Protein AF-A0AAE0ZX90-F1 (afdb_monomer)

Solvent-accessible surface area (backbone atoms only — not comparable to full-atom values): 63502 Å² total; per-residue (Å²): 108,74,68,60,53,53,51,50,49,52,57,52,49,65,65,50,75,80,57,61,55,58,60,55,49,58,48,50,49,52,50,52,39,50,50,56,28,68,69,69,46,59,96,35,77,90,47,51,46,50,65,73,84,66,52,80,73,51,55,56,58,53,39,52,50,40,45,51,53,41,56,56,55,71,70,53,62,67,86,80,40,53,75,69,50,47,50,55,48,53,53,52,49,51,33,35,50,44,28,46,60,12,55,85,47,50,81,36,45,46,24,43,77,56,36,60,88,39,47,71,65,68,48,58,61,58,65,53,73,74,51,69,65,78,46,72,67,36,52,55,19,49,39,37,28,36,61,35,42,51,58,45,52,50,32,47,50,52,30,40,51,49,16,43,74,71,74,47,33,57,33,49,73,26,44,73,54,37,54,57,41,46,46,62,67,62,75,49,56,68,85,72,25,76,86,35,42,55,62,68,72,40,42,63,82,54,36,78,83,52,99,60,37,66,66,51,51,52,52,51,39,55,50,41,53,54,22,44,49,49,37,53,52,35,50,52,55,49,40,50,44,38,68,73,49,50,58,79,50,31,38,90,56,53,26,41,36,81,42,92,67,20,44,62,52,46,50,44,23,32,31,52,34,43,55,41,93,71,50,59,69,57,45,26,53,49,13,54,53,46,36,53,58,44,48,54,57,46,47,62,52,43,45,75,74,71,52,72,98,67,51,72,43,56,52,46,53,56,50,73,68,40,71,90,37,47,66,95,46,62,66,55,50,46,52,48,48,50,42,45,47,68,70,61,41,54,82,51,44,72,76,48,35,81,77,74,78,82,66,51,74,46,71,41,74,44,95,62,82,76,64,74,54,51,60,42,84,46,43,73,84,46,84,41,51,21,38,31,30,38,43,58,82,52,92,57,54,55,33,43,49,63,38,50,43,19,25,34,29,57,70,6,44,44,45,47,51,38,38,25,49,67,39,98,59,57,70,60,66,54,60,62,58,88,68,69,66,42,29,53,39,37,39,65,67,63,24,47,8,42,54,38,3,47,13,55,42,33,38,53,54,34,66,80,71,53,66,49,74,45,71,58,35,44,44,22,36,48,46,54,50,35,47,37,20,46,28,22,32,38,41,30,28,22,29,62,70,57,32,48,64,65,56,43,43,50,52,45,63,76,71,31,69,70,50,73,70,57,44,52,55,51,55,38,45,37,58,58,40,65,43,57,54,39,16,35,45,55,23,20,52,48,54,49,52,52,47,55,47,45,44,50,68,41,47,53,60,79,79,74,76,73,73,86,81,82,78,89,59,76,64,53,66,47,49,70,70,72,60,75,60,73,54,50,65,24,58,53,46,46,67,64,35,68,76,31,78,45,44,52,61,60,49,49,55,50,49,56,48,46,53,55,51,53,50,52,53,53,53,55,54,51,60,67,62,63,79,77,76,87,90,88,83,86,92,85,88,90,84,93,85,89,89,86,82,86,87,86,82,91,87,91,88,86,88,83,90,86,85,87,85,82,88,84,89,69,92,62,71,66,64,64,66,63,66,68,56,74,82,70,84,70,87,87,86,91,78,90,78,96,80,89,84,85,89,83,90,86,90,86,88,86,88,88,88,88,87,84,91,80,90,84,88,84,75,89,77,81,70,89,82,66,91,81,82,88,85,84,73,58,80,84,53,50,30,56,51,50,38,53,50,21,54,30,40,45,53,32,64,60,21,61,88,70,84,52,81,51,90,47,68,26,69,53,32,16,50,7,54,52,42,31,51,42,49,27,53,75,68,74,46,87,88,72,94,66,54,88,75,56,88,45,73,68,48,12,38,51,25,30,43,54,31,53,51,56,46,42,75,74,68,49,84,62,84,93,60,57,48,62,46,38,49,69,35,37,50,69,55,44,51,52,52,50,49,54,48,45,38,50,77,49,60,48,53,97,82,66,76,62,63,69,60,44,52,50,51,30,49,54,38,70,44,68,84,91,59,66,66,83,57,68,32,79,44,40,15,36,12,46,52,51,22,46,49,45,22,63,42,40,76,78,72,34,80,64,35,86,76,60,60,61,90,45,13,42,60,37,25,40,51,34,53,48,47,37,30,78,77,65,68,38,76,79,32,56,52,31,61,53,55,34,35,93,57,42,45,56,68,44,35,48,62,53,56,32,57,38,55,20,90,89,17,50,39,35,47,37,54,50,51,53,48,38,70,68,36,78,90,57,93,76,89,61,47,27,62,68,41,13,60,8,57,52,48,35,52,52,28,42,68,35,36,33,73,55,86,57,68,92,64,62,70,78,92,39,38,39,58,28,21,38,52,21,52,55,25,30,38,78,62,68,36,78,87,83,70,54,29,64,55,48,34,32,72,80,38,43,42,51,61,46,46,27,56,58,33,41,54,74,74,47,80,69,43,78,46,81,91,71,72,76,84,83,88,79,62,90,89,75,74,84,89,88,76,89,83,81,80,88,82,88,84,88,85,90,83,87,86,86,87,89,78,86,88,77,84,88,76,136

Secondary structure (DSSP, 8-state):
-HHHHHHHHHHHHHHHTTS-HHHHHHHHHHHHHHHHHHHHTSS-GGGTTSPPP--TTHHHHHHHHHHHHHHHHHTS-GGGS-HHHHHHHHHHHHHHHHHHHHGGGTTSGGG---BTTBSTTT-HHHHHHTS--SSHHHHHHHHHHHHHHHHHHHHHHHHHHHHHHTT-PPBGGGTTTHHHHHHHHHSS-GGGSTTTHHHHHTHHHHHTTSSSHHHHHHHHHHHHHHHHHHHHHHHHHHHHHIIIIIGGGSBS-SSSTTSTTHHHHHHHHHHHHHSS---HHHHHHHHHHHHHHHHHHHHHHHHHTT--S--HHHHHHHHHT-GGGS-SSHHHHHHHHHHIIIIIIGGGGGGT-S------EEEEE-SSS-SSEEEE---TTSSS-EEEEE--SSPPPHHHHHHHHHHHSTTTHHHHHHHHHHS---HHHHT-----GGGTTSS----HHHHHHHHHHHHHHHHHHT---SHHHHHHHHHHHHHHHHHHHHHHHHHTS---HHHHHHHHHHH----HHHHHHHHHHHHHSTTGGGHHHHHHHHHHHHHHHHHHHHHSGGGTSSSSSS--STHHHHHHHHS--S--HHHHHHHHHTT-S--HHHHHHHHHHHHHHHHHHHHHHHHHHGGG------------------------------PPPPP--STTHHHHHHGGGSSS---------------------------------PPPPP-TT--S--S---HHHHHHHHHHHHHHHHHHHHHGGGT---SSHHHHHTTSHHHHHHHHHHHTS------SS--SHHHHHHHHHHHHHHHHHTT---TT--HHHHHTT-HHHHHHHHHHHHIIIII--TTSSPHHHHHHHHHHHHS-GGG----SSTTTTTSHHHHHHHHHHSTTSSTTGGG--GGGHHHHHHHHHHHHHHHH----SS-HHHHT-TT--HHHHHHHHGGGTSTTSHHHHHHHHHHHHH-TTS----SSGGGTTSHHHHHHHHHTT---TTTTS---S-HHHHHHHHHHHHHHTT----S-HHHHH-TT--HHHHHHHHHGGGGSPPPPPGGG-------GGG------------------------------

Organism: NCBI:txid231223

Structure (mmCIF, N/CA/C/O backbone):
data_AF-A0AAE0ZX90-F1
#
_entry.id   AF-A0AAE0ZX90-F1
#
loop_
_atom_site.group_PDB
_atom_site.id
_atom_site.type_symbol
_atom_site.label_atom_id
_atom_site.label_alt_id
_atom_site.label_comp_id
_atom_site.label_asym_id
_atom_site.label_entity_id
_atom_site.label_seq_id
_atom_site.pdbx_PDB_ins_code
_atom_site.Cartn_x
_atom_site.Cartn_y
_atom_site.Cartn_z
_atom_site.occupancy
_atom_site.B_iso_or_equiv
_atom_site.auth_seq_id
_atom_site.auth_comp_id
_atom_site.auth_asym_id
_atom_site.auth_atom_id
_atom_site.pdbx_PDB_model_num
ATOM 1 N N . MET A 1 1 ? 9.749 -20.979 -29.644 1.00 33.53 1 MET A N 1
ATOM 2 C CA . MET A 1 1 ? 10.024 -20.395 -28.309 1.00 33.53 1 MET A CA 1
ATOM 3 C C . MET A 1 1 ? 9.000 -20.819 -27.256 1.00 33.53 1 MET A C 1
ATOM 5 O O . MET A 1 1 ? 9.437 -21.419 -26.288 1.00 33.53 1 MET A O 1
ATOM 9 N N . LYS A 1 2 ? 7.680 -20.639 -27.456 1.00 31.05 2 LYS A N 1
ATOM 10 C CA . LYS A 1 2 ? 6.626 -21.050 -26.491 1.00 31.05 2 LYS A CA 1
ATOM 11 C C . LYS A 1 2 ? 6.692 -22.528 -26.047 1.00 31.05 2 LYS A C 1
ATOM 13 O O . LYS A 1 2 ? 6.594 -22.823 -24.864 1.00 31.05 2 LYS A O 1
ATOM 18 N N . THR A 1 3 ? 6.976 -23.449 -26.968 1.00 29.00 3 THR A N 1
ATOM 19 C CA . THR A 1 3 ? 7.091 -24.893 -26.676 1.00 29.00 3 THR A CA 1
ATOM 20 C C . THR A 1 3 ? 8.383 -25.267 -25.945 1.00 29.00 3 THR A C 1
ATOM 22 O O . THR A 1 3 ? 8.384 -26.175 -25.123 1.00 29.00 3 THR A O 1
ATOM 25 N N . LEU A 1 4 ? 9.481 -24.544 -26.201 1.00 30.36 4 LEU A N 1
ATOM 26 C CA . LEU A 1 4 ? 10.764 -24.768 -25.522 1.00 30.36 4 LEU A CA 1
ATOM 27 C C . LEU A 1 4 ? 10.731 -24.248 -24.077 1.00 30.36 4 LEU A C 1
ATOM 29 O O . LEU A 1 4 ? 11.364 -24.835 -23.211 1.00 30.36 4 LEU A O 1
ATOM 33 N N . GLN A 1 5 ? 9.970 -23.180 -23.822 1.00 32.50 5 GLN A N 1
ATOM 34 C CA . GLN A 1 5 ? 9.768 -22.605 -22.491 1.00 32.50 5 GLN A CA 1
ATOM 35 C C . GLN A 1 5 ? 8.871 -23.504 -21.626 1.00 32.50 5 GLN A C 1
ATOM 37 O O . GLN A 1 5 ? 9.203 -23.751 -20.472 1.00 32.50 5 GLN A O 1
ATOM 42 N N . CYS A 1 6 ? 7.820 -24.096 -22.210 1.00 34.47 6 CYS A N 1
ATOM 43 C CA . CYS A 1 6 ? 7.008 -25.121 -21.543 1.00 34.47 6 CYS A CA 1
ATOM 44 C C . CYS A 1 6 ? 7.811 -26.396 -21.239 1.00 34.47 6 CYS A C 1
ATOM 46 O O . CYS A 1 6 ? 7.695 -26.943 -20.151 1.00 34.47 6 CYS A O 1
ATOM 48 N N . LEU A 1 7 ? 8.673 -26.854 -22.155 1.00 32.75 7 LEU A N 1
ATOM 49 C CA . LEU A 1 7 ? 9.501 -28.048 -21.929 1.00 32.75 7 LEU A CA 1
ATOM 50 C C . LEU A 1 7 ? 10.622 -27.818 -20.901 1.00 32.75 7 LEU A C 1
ATOM 52 O O . LEU A 1 7 ? 10.932 -28.734 -20.142 1.00 32.75 7 LEU A O 1
ATOM 56 N N . LEU A 1 8 ? 11.194 -26.607 -20.826 1.00 34.94 8 LEU A N 1
ATOM 57 C CA . LEU A 1 8 ? 12.148 -26.248 -19.767 1.00 34.94 8 LEU A CA 1
ATOM 58 C C . LEU A 1 8 ? 11.462 -26.137 -18.396 1.00 34.94 8 LEU A C 1
ATOM 60 O O . LEU A 1 8 ? 12.019 -26.603 -17.408 1.00 34.94 8 LEU A O 1
ATOM 64 N N . LEU A 1 9 ? 10.251 -25.568 -18.342 1.00 43.56 9 LEU A N 1
ATOM 65 C CA . LEU A 1 9 ? 9.440 -25.500 -17.122 1.00 43.56 9 LEU A CA 1
ATOM 66 C C . LEU A 1 9 ? 9.068 -26.900 -16.630 1.00 43.56 9 LEU A C 1
ATOM 68 O O . LEU A 1 9 ? 9.289 -27.195 -15.462 1.00 43.56 9 LEU A O 1
ATOM 72 N N . VAL A 1 10 ? 8.619 -27.795 -17.514 1.00 43.53 10 VAL A N 1
ATOM 73 C CA . VAL A 1 10 ? 8.304 -29.191 -17.162 1.00 43.53 10 VAL A CA 1
ATOM 74 C C . VAL A 1 10 ? 9.551 -29.947 -16.678 1.00 43.53 10 VAL A C 1
ATOM 76 O O . VAL A 1 10 ? 9.476 -30.679 -15.696 1.00 43.53 10 VAL A O 1
ATOM 79 N N . ALA A 1 11 ? 10.719 -29.737 -17.294 1.00 38.75 11 ALA A N 1
ATOM 80 C CA . ALA A 1 11 ? 11.967 -30.379 -16.865 1.00 38.75 11 ALA A CA 1
ATOM 81 C C . ALA A 1 11 ? 12.475 -29.874 -15.498 1.00 38.75 11 ALA A C 1
ATOM 83 O O . ALA A 1 11 ? 13.021 -30.658 -14.722 1.00 38.75 11 ALA A O 1
ATOM 84 N N . ILE A 1 12 ? 12.258 -28.594 -15.175 1.00 46.16 12 ILE A N 1
ATOM 85 C CA . ILE A 1 12 ? 12.558 -28.022 -13.852 1.00 46.16 12 ILE A CA 1
ATOM 86 C C . ILE A 1 12 ? 11.528 -28.502 -12.810 1.00 46.16 12 ILE A C 1
ATOM 88 O O . ILE A 1 12 ? 11.910 -28.838 -11.692 1.00 46.16 12 ILE A O 1
ATOM 92 N N . HIS A 1 13 ? 10.252 -28.648 -13.186 1.00 48.75 13 HIS A N 1
ATOM 93 C CA . HIS A 1 13 ? 9.195 -29.179 -12.313 1.00 48.75 13 HIS A CA 1
ATOM 94 C C . HIS A 1 13 ? 9.425 -30.649 -11.935 1.00 48.75 13 HIS A C 1
ATOM 96 O O . HIS A 1 13 ? 9.229 -31.018 -10.781 1.00 48.75 13 HIS A O 1
ATOM 102 N N . VAL A 1 14 ? 9.921 -31.482 -12.857 1.00 44.94 14 VAL A N 1
ATOM 103 C CA . VAL A 1 14 ? 10.265 -32.886 -12.554 1.00 44.94 14 VAL A CA 1
ATOM 104 C C . VAL A 1 14 ? 11.476 -32.991 -11.615 1.00 44.94 14 VAL A C 1
ATOM 106 O O . VAL A 1 14 ? 11.549 -33.924 -10.820 1.00 44.94 14 VAL A O 1
ATOM 109 N N . ALA A 1 15 ? 12.400 -32.026 -11.651 1.00 42.41 15 ALA A N 1
ATOM 110 C CA . ALA A 1 15 ? 13.551 -31.990 -10.748 1.00 42.41 15 ALA A CA 1
ATOM 111 C C . ALA A 1 15 ? 13.207 -31.461 -9.338 1.00 42.41 15 ALA A C 1
ATOM 113 O O . ALA A 1 15 ? 13.844 -31.864 -8.369 1.00 42.41 15 ALA A O 1
ATOM 114 N N . ILE A 1 16 ? 12.193 -30.594 -9.211 1.00 48.09 16 ILE A N 1
ATOM 115 C CA . ILE A 1 16 ? 11.717 -30.046 -7.924 1.00 48.09 16 ILE A CA 1
ATOM 116 C C . ILE A 1 16 ? 10.720 -30.992 -7.231 1.00 48.09 16 ILE A C 1
ATOM 118 O O . ILE A 1 16 ? 10.666 -31.024 -6.004 1.00 48.09 16 ILE A O 1
ATOM 122 N N . ALA A 1 17 ? 10.014 -31.840 -7.987 1.00 45.75 17 ALA A N 1
ATOM 123 C CA . ALA A 1 17 ? 9.075 -32.841 -7.467 1.00 45.75 17 ALA A CA 1
ATOM 124 C C . ALA A 1 17 ? 9.703 -33.916 -6.545 1.00 45.75 17 ALA A C 1
ATOM 126 O O . ALA A 1 17 ? 8.989 -34.779 -6.039 1.00 45.75 17 ALA A O 1
ATOM 127 N N . GLN A 1 18 ? 11.021 -33.883 -6.310 1.00 43.41 18 GLN A N 1
ATOM 128 C CA . GLN A 1 18 ? 11.720 -34.739 -5.341 1.00 43.41 18 GLN A CA 1
ATOM 129 C C . GLN A 1 18 ? 12.260 -33.983 -4.104 1.00 43.41 18 GLN A C 1
ATOM 131 O O . GLN A 1 18 ? 13.026 -34.563 -3.336 1.00 43.41 18 GLN A O 1
ATOM 136 N N . GLY A 1 19 ? 11.886 -32.711 -3.898 1.00 58.56 19 GLY A N 1
ATOM 137 C CA . GLY A 1 19 ? 12.344 -31.864 -2.782 1.00 58.56 19 GLY A CA 1
ATOM 138 C C . GLY A 1 19 ? 11.241 -31.401 -1.814 1.00 58.56 19 GLY A C 1
ATOM 139 O O . GLY A 1 19 ? 10.060 -31.472 -2.142 1.00 58.56 19 GLY A O 1
ATOM 140 N N . ASP A 1 20 ? 11.675 -30.915 -0.644 1.00 79.00 20 ASP A N 1
ATOM 141 C CA . ASP A 1 20 ? 10.912 -30.367 0.500 1.00 79.00 20 ASP A CA 1
ATOM 142 C C . ASP A 1 20 ? 9.711 -29.477 0.100 1.00 79.00 20 ASP A C 1
ATOM 144 O O . ASP A 1 20 ? 9.870 -28.515 -0.660 1.00 79.00 20 ASP A O 1
ATOM 148 N N . GLU A 1 21 ? 8.514 -29.776 0.623 1.00 85.81 21 GLU A N 1
ATOM 149 C CA . GLU A 1 21 ? 7.260 -29.059 0.347 1.00 85.81 21 GLU A CA 1
ATOM 150 C C . GLU A 1 21 ? 7.334 -27.555 0.647 1.00 85.81 21 GLU A C 1
ATOM 152 O O . GLU A 1 21 ? 6.721 -26.757 -0.070 1.00 85.81 21 GLU A O 1
ATOM 157 N N . HIS A 1 22 ? 8.125 -27.144 1.644 1.00 86.75 22 HIS A N 1
ATOM 158 C CA . HIS A 1 22 ? 8.372 -25.731 1.931 1.00 86.75 22 HIS A CA 1
ATOM 159 C C . HIS A 1 22 ? 9.034 -25.031 0.736 1.00 86.75 22 HIS A C 1
ATOM 161 O O . HIS A 1 22 ? 8.607 -23.954 0.315 1.00 86.75 22 HIS A O 1
ATOM 167 N N . ILE A 1 23 ? 10.055 -25.655 0.138 1.00 84.00 23 ILE A N 1
ATOM 168 C CA . ILE A 1 23 ? 10.786 -25.090 -1.005 1.00 84.00 23 ILE A CA 1
ATOM 169 C C . ILE A 1 23 ? 9.864 -24.969 -2.222 1.00 84.00 23 ILE A C 1
ATOM 171 O O . ILE A 1 23 ? 9.915 -23.961 -2.931 1.00 84.00 23 ILE A O 1
ATOM 175 N N . GLN A 1 24 ? 9.003 -25.967 -2.446 1.00 85.94 24 GLN A N 1
ATOM 176 C CA . GLN A 1 24 ? 8.025 -25.944 -3.536 1.00 85.94 24 GLN A CA 1
ATOM 177 C C . GLN A 1 24 ? 7.049 -24.773 -3.385 1.00 85.94 24 GLN A C 1
ATOM 179 O O . GLN A 1 24 ? 6.841 -24.023 -4.342 1.00 85.94 24 GLN A O 1
ATOM 184 N N . LEU A 1 25 ? 6.513 -24.566 -2.177 1.00 91.62 25 LEU A N 1
ATOM 185 C CA . LEU A 1 25 ? 5.613 -23.451 -1.897 1.00 91.62 25 LEU A CA 1
ATOM 186 C C . LEU A 1 25 ? 6.322 -22.106 -2.101 1.00 91.62 25 LEU A C 1
ATOM 188 O O . LEU A 1 25 ? 5.814 -21.261 -2.834 1.00 91.62 25 LEU A O 1
ATOM 192 N N . LYS A 1 26 ? 7.528 -21.914 -1.546 1.00 91.25 26 LYS A N 1
ATOM 193 C CA . LYS A 1 26 ? 8.276 -20.650 -1.701 1.00 91.25 26 LYS A CA 1
ATOM 194 C C . LYS A 1 26 ? 8.668 -20.350 -3.142 1.00 91.25 26 LYS A C 1
ATOM 196 O O . LYS A 1 26 ? 8.749 -19.180 -3.521 1.00 91.25 26 LYS A O 1
ATOM 201 N N . TYR A 1 27 ? 8.908 -21.372 -3.960 1.00 86.38 27 TYR A N 1
ATOM 202 C CA . TYR A 1 27 ? 9.079 -21.181 -5.397 1.00 86.38 27 TYR A CA 1
ATOM 203 C C . TYR A 1 27 ? 7.782 -20.674 -6.039 1.00 86.38 27 TYR A C 1
ATOM 205 O O . TYR A 1 27 ? 7.801 -19.658 -6.734 1.00 86.38 27 TYR A O 1
ATOM 213 N N . LEU A 1 28 ? 6.654 -21.322 -5.748 1.00 91.81 28 LEU A N 1
ATOM 214 C CA . LEU A 1 28 ? 5.361 -20.963 -6.319 1.00 91.81 28 LEU A CA 1
ATOM 215 C C . LEU A 1 28 ? 4.893 -19.560 -5.895 1.00 91.81 28 LEU A C 1
ATOM 217 O O . LEU A 1 28 ? 4.412 -18.805 -6.736 1.00 91.81 28 LEU A O 1
ATOM 221 N N . GLU A 1 29 ? 5.111 -19.169 -4.636 1.00 91.81 29 GLU A N 1
ATOM 222 C CA . GLU A 1 29 ? 4.859 -17.808 -4.136 1.00 91.81 29 GLU A CA 1
ATOM 223 C C . GLU A 1 29 ? 5.631 -16.753 -4.947 1.00 91.81 29 GLU A C 1
ATOM 225 O O . GLU A 1 29 ? 5.078 -15.717 -5.329 1.00 91.81 29 GLU A O 1
ATOM 230 N N . ARG A 1 30 ? 6.912 -17.018 -5.248 1.00 88.12 30 ARG A N 1
ATOM 231 C CA . ARG A 1 30 ? 7.763 -16.120 -6.049 1.00 88.12 30 ARG A CA 1
ATOM 232 C C . ARG A 1 30 ? 7.328 -16.057 -7.506 1.00 88.12 30 ARG A C 1
ATOM 234 O O . ARG A 1 30 ? 7.361 -14.972 -8.090 1.00 88.12 30 ARG A O 1
ATOM 241 N N . GLU A 1 31 ? 6.950 -17.189 -8.093 1.00 87.25 31 GLU A N 1
ATOM 242 C CA . GLU A 1 31 ? 6.442 -17.260 -9.467 1.00 87.25 31 GLU A CA 1
ATOM 243 C C . GLU A 1 31 ? 5.112 -16.516 -9.602 1.00 87.25 31 GLU A C 1
ATOM 245 O O . GLU A 1 31 ? 4.970 -15.677 -10.492 1.00 87.25 31 GLU A O 1
ATOM 250 N N . PHE A 1 32 ? 4.173 -16.738 -8.678 1.00 89.38 32 PHE A N 1
ATOM 251 C CA . PHE A 1 32 ? 2.916 -15.998 -8.619 1.00 89.38 32 PHE A CA 1
ATOM 252 C C . PHE A 1 32 ? 3.167 -14.500 -8.480 1.00 89.38 32 PHE A C 1
ATOM 254 O O . PHE A 1 32 ? 2.689 -13.726 -9.306 1.00 89.38 32 PHE A O 1
ATOM 261 N N . TYR A 1 33 ? 3.989 -14.078 -7.516 1.00 87.44 33 TYR A N 1
ATOM 262 C CA . TYR A 1 33 ? 4.298 -12.661 -7.339 1.00 87.44 33 TYR A CA 1
ATOM 263 C C . TYR A 1 33 ? 4.986 -12.043 -8.569 1.00 87.44 33 TYR A C 1
ATOM 265 O O . TYR A 1 33 ? 4.685 -10.918 -8.965 1.00 87.44 33 TYR A O 1
ATOM 273 N N . SER A 1 34 ? 5.893 -12.778 -9.217 1.00 82.44 34 SER A N 1
ATOM 274 C CA . SER A 1 34 ? 6.573 -12.314 -10.433 1.00 82.44 34 SER A CA 1
ATOM 275 C C . SER A 1 34 ? 5.618 -12.184 -11.617 1.00 82.44 34 SER A C 1
ATOM 277 O O . SER A 1 34 ? 5.708 -11.207 -12.360 1.00 82.44 34 SER A O 1
ATOM 279 N N . TRP A 1 35 ? 4.685 -13.126 -11.767 1.00 84.00 35 TRP A N 1
ATOM 280 C CA . TRP A 1 35 ? 3.609 -13.041 -12.752 1.00 84.00 35 TRP A CA 1
ATOM 281 C C . TRP A 1 35 ? 2.716 -11.824 -12.499 1.00 84.00 35 TRP A C 1
ATOM 283 O O . TRP A 1 35 ? 2.515 -11.031 -13.416 1.00 84.00 35 TRP A O 1
ATOM 293 N N . ARG A 1 36 ? 2.283 -11.601 -11.252 1.00 80.88 36 ARG A N 1
ATOM 294 C CA . ARG A 1 36 ? 1.491 -10.424 -10.855 1.00 80.88 36 ARG A CA 1
ATOM 295 C C . ARG A 1 36 ? 2.185 -9.103 -11.188 1.00 80.88 36 ARG A C 1
ATOM 297 O O . ARG A 1 36 ? 1.575 -8.223 -11.795 1.00 80.88 36 ARG A O 1
ATOM 304 N N . LYS A 1 37 ? 3.481 -8.978 -10.881 1.00 75.19 37 LYS A N 1
ATOM 305 C CA . LYS A 1 37 ? 4.270 -7.788 -11.248 1.00 75.19 37 LYS A CA 1
ATOM 306 C C . LYS A 1 37 ? 4.348 -7.582 -12.758 1.00 75.19 37 LYS A C 1
ATOM 308 O O . LYS A 1 37 ? 4.179 -6.457 -13.225 1.00 75.19 37 LYS A O 1
ATOM 313 N N . ALA A 1 38 ? 4.561 -8.654 -13.520 1.00 71.38 38 ALA A N 1
ATOM 314 C CA . ALA A 1 38 ? 4.624 -8.588 -14.976 1.00 71.38 38 ALA A CA 1
ATOM 315 C C . ALA A 1 38 ? 3.274 -8.222 -15.619 1.00 71.38 38 ALA A C 1
ATOM 317 O O . ALA A 1 38 ? 3.263 -7.629 -16.692 1.00 71.38 38 ALA A O 1
ATOM 318 N N . GLU A 1 39 ? 2.138 -8.545 -14.990 1.00 68.69 39 GLU A N 1
ATOM 319 C CA . GLU A 1 39 ? 0.821 -8.140 -15.499 1.00 68.69 39 GLU A CA 1
ATOM 320 C C . GLU A 1 39 ? 0.561 -6.634 -15.389 1.00 68.69 39 GLU A C 1
ATOM 322 O O . GLU A 1 39 ? -0.168 -6.097 -16.223 1.00 68.69 39 GLU A O 1
ATOM 327 N N . ARG A 1 40 ? 1.130 -5.961 -14.378 1.00 60.06 40 ARG A N 1
ATOM 328 C CA . ARG A 1 40 ? 0.848 -4.546 -14.075 1.00 60.06 40 ARG A CA 1
ATOM 329 C C . ARG A 1 40 ? 1.992 -3.577 -14.368 1.00 60.06 40 ARG A C 1
ATOM 331 O O . ARG A 1 40 ? 1.763 -2.373 -14.364 1.00 60.06 40 ARG A O 1
ATOM 338 N N . GLY A 1 41 ? 3.219 -4.064 -14.557 1.00 51.38 41 GLY A N 1
ATOM 339 C CA . GLY A 1 41 ? 4.401 -3.207 -14.711 1.00 51.38 41 GLY A CA 1
ATOM 340 C C . GLY A 1 41 ? 4.787 -2.433 -13.439 1.00 51.38 41 GLY A C 1
ATOM 341 O O . GLY A 1 41 ? 5.580 -1.501 -13.508 1.00 51.38 41 GLY A O 1
ATOM 342 N N . ILE A 1 42 ? 4.248 -2.794 -12.266 1.00 44.31 42 ILE A N 1
ATOM 343 C CA . ILE A 1 42 ? 4.548 -2.118 -10.992 1.00 44.31 42 ILE A CA 1
ATOM 344 C C . ILE A 1 42 ? 5.801 -2.743 -10.370 1.00 44.31 42 ILE A C 1
ATOM 346 O O . ILE A 1 42 ? 5.829 -3.934 -10.055 1.00 44.31 42 ILE A O 1
ATOM 350 N N . GLY A 1 43 ? 6.850 -1.935 -10.190 1.00 44.09 43 GLY A N 1
ATOM 351 C CA . GLY A 1 43 ? 8.125 -2.377 -9.608 1.00 44.09 43 GLY A CA 1
ATOM 352 C C . GLY A 1 43 ? 8.944 -3.315 -10.507 1.00 44.09 43 GLY A C 1
ATOM 353 O O . GLY A 1 43 ? 9.935 -3.889 -10.051 1.00 44.09 43 GLY A O 1
ATOM 354 N N . ASP A 1 44 ? 8.540 -3.479 -11.771 1.00 49.97 44 ASP A N 1
ATOM 355 C CA . ASP A 1 44 ? 9.268 -4.211 -12.806 1.00 49.97 44 ASP A CA 1
ATOM 356 C C . ASP A 1 44 ? 9.614 -3.281 -13.976 1.00 49.97 44 ASP A C 1
ATOM 358 O O . ASP A 1 44 ? 8.892 -3.178 -14.966 1.00 49.97 44 ASP A O 1
ATOM 362 N N . TYR A 1 45 ? 10.773 -2.633 -13.869 1.00 58.53 45 TYR A N 1
ATOM 363 C CA . TYR A 1 45 ? 11.261 -1.651 -14.842 1.00 58.53 45 TYR A CA 1
ATOM 364 C C . TYR A 1 45 ? 11.631 -2.254 -16.212 1.00 58.53 45 TYR A C 1
ATOM 366 O O . TYR A 1 45 ? 12.030 -1.536 -17.125 1.00 58.53 45 TYR A O 1
ATOM 374 N N . ARG A 1 46 ? 11.503 -3.579 -16.400 1.00 58.84 46 ARG A N 1
ATOM 375 C CA . ARG A 1 46 ? 11.737 -4.235 -17.702 1.00 58.84 46 ARG A CA 1
ATOM 376 C C . ARG A 1 46 ? 10.660 -3.905 -18.738 1.00 58.84 46 ARG A C 1
ATOM 378 O O . ARG A 1 46 ? 10.895 -4.135 -19.919 1.00 58.84 46 ARG A O 1
ATOM 385 N N . GLN A 1 47 ? 9.494 -3.428 -18.300 1.00 66.00 47 GLN A N 1
ATOM 386 C CA . GLN A 1 47 ? 8.359 -3.065 -19.159 1.00 66.00 47 GLN A CA 1
ATOM 387 C C . GLN A 1 47 ? 7.997 -1.578 -19.051 1.00 66.00 47 GLN A C 1
ATOM 389 O O . GLN A 1 47 ? 6.887 -1.173 -19.387 1.00 66.00 47 GLN A O 1
ATOM 394 N N . ASP A 1 48 ? 8.936 -0.747 -18.595 1.00 74.06 48 ASP A N 1
ATOM 395 C CA . ASP A 1 48 ? 8.705 0.688 -18.428 1.00 74.06 48 ASP A CA 1
ATOM 396 C C . ASP A 1 48 ? 8.523 1.460 -19.739 1.00 74.06 48 ASP A C 1
ATOM 398 O O . ASP A 1 48 ? 8.227 2.651 -19.707 1.00 74.06 48 ASP A O 1
ATOM 402 N N . ASP A 1 49 ? 8.656 0.791 -20.879 1.00 79.56 49 ASP A N 1
ATOM 403 C CA . ASP A 1 49 ? 8.525 1.342 -22.222 1.00 79.56 49 ASP A CA 1
ATOM 404 C C . ASP A 1 49 ? 7.096 1.267 -22.797 1.00 79.56 49 ASP A C 1
ATOM 406 O O . ASP A 1 49 ? 6.870 1.727 -23.916 1.00 79.56 49 ASP A O 1
ATOM 410 N N . ARG A 1 50 ? 6.126 0.686 -22.074 1.00 84.00 50 ARG A N 1
ATOM 411 C CA . ARG A 1 50 ? 4.760 0.443 -22.580 1.00 84.00 50 ARG A CA 1
ATOM 412 C C . ARG A 1 50 ? 3.675 0.557 -21.509 1.00 84.00 50 ARG A C 1
ATOM 414 O O . ARG A 1 50 ? 3.948 0.434 -20.317 1.00 84.00 50 ARG A O 1
ATOM 421 N N . LEU A 1 51 ? 2.435 0.787 -21.944 1.00 86.31 51 LEU A N 1
ATOM 422 C CA . LEU A 1 51 ? 1.243 0.709 -21.093 1.00 86.31 51 LEU A CA 1
ATOM 423 C C . LEU A 1 51 ? 0.720 -0.731 -21.024 1.00 86.31 51 LEU A C 1
ATOM 425 O O . LEU A 1 51 ? 1.110 -1.587 -21.823 1.00 86.31 51 LEU A O 1
ATOM 429 N N . GLU A 1 52 ? -0.201 -0.998 -20.095 1.00 81.75 52 GLU A N 1
ATOM 430 C CA . GLU A 1 52 ? -0.838 -2.312 -19.997 1.00 81.75 52 GLU A CA 1
ATOM 431 C C . GLU A 1 52 ? -1.494 -2.743 -21.323 1.00 81.75 52 GLU A C 1
ATOM 433 O O . GLU A 1 52 ? -1.905 -1.927 -22.155 1.00 81.75 52 GLU A O 1
ATOM 438 N N . GLN A 1 53 ? -1.572 -4.056 -21.539 1.00 83.75 53 GLN A N 1
ATOM 439 C CA . GLN A 1 53 ? -2.303 -4.631 -22.665 1.00 83.75 53 GLN A CA 1
ATOM 440 C C . GLN A 1 53 ? -3.720 -4.985 -22.224 1.00 83.75 53 GLN A C 1
ATOM 442 O O . GLN A 1 53 ? -3.914 -5.809 -21.323 1.00 83.75 53 GLN A O 1
ATOM 447 N N . PHE A 1 54 ? -4.698 -4.373 -22.889 1.00 83.56 54 PHE A N 1
ATOM 448 C CA . PHE A 1 54 ? -6.124 -4.552 -22.655 1.00 83.56 54 PHE A CA 1
ATOM 449 C C . PHE A 1 54 ? -6.767 -5.377 -23.781 1.00 83.56 54 PHE A C 1
ATOM 451 O O . PHE A 1 54 ? -7.783 -5.014 -24.372 1.00 83.56 54 PHE A O 1
ATOM 458 N N . ASP A 1 55 ? -6.140 -6.505 -24.105 1.00 82.75 55 ASP A N 1
ATOM 459 C CA . ASP A 1 55 ? -6.623 -7.438 -25.119 1.00 82.75 55 ASP A CA 1
ATOM 460 C C . ASP A 1 55 ? -7.537 -8.503 -24.490 1.00 82.75 55 ASP A C 1
ATOM 462 O O . ASP A 1 55 ? -7.174 -9.189 -23.530 1.00 82.75 55 ASP A O 1
ATOM 466 N N . LEU A 1 56 ? -8.738 -8.650 -25.051 1.00 82.88 56 LEU A N 1
ATOM 467 C CA . LEU A 1 56 ? -9.740 -9.608 -24.595 1.00 82.88 56 LEU A CA 1
ATOM 468 C C . LEU A 1 56 ? -9.317 -11.068 -24.827 1.00 82.88 56 LEU A C 1
ATOM 470 O O . LEU A 1 56 ? -9.873 -11.951 -24.173 1.00 82.88 56 LEU A O 1
ATOM 474 N N . GLU A 1 57 ? -8.363 -11.335 -25.725 1.00 82.88 57 GLU A N 1
ATOM 475 C CA . GLU A 1 57 ? -7.778 -12.669 -25.927 1.00 82.88 57 GLU A CA 1
ATOM 476 C C . GLU A 1 57 ? -6.805 -13.049 -24.796 1.00 82.88 57 GLU A C 1
ATOM 478 O O . GLU A 1 57 ? -6.673 -14.225 -24.451 1.00 82.88 57 GLU A O 1
ATOM 483 N N . LEU A 1 58 ? -6.175 -12.065 -24.137 1.00 83.56 58 LEU A N 1
ATOM 484 C CA . LEU A 1 58 ? -5.267 -12.321 -23.011 1.00 83.56 58 LEU A CA 1
ATOM 485 C C . LEU A 1 58 ? -5.995 -12.827 -21.762 1.00 83.56 58 LEU A C 1
ATOM 487 O O . LEU A 1 58 ? -5.364 -13.443 -20.907 1.00 83.56 58 LEU A O 1
ATOM 491 N N . ILE A 1 59 ? -7.305 -12.592 -21.647 1.00 85.12 59 ILE A N 1
ATOM 492 C CA . ILE A 1 59 ? -8.131 -13.080 -20.532 1.00 85.12 59 ILE A CA 1
ATOM 493 C C . ILE A 1 59 ? -7.988 -14.600 -20.373 1.00 85.12 59 ILE A C 1
ATOM 495 O O . ILE A 1 59 ? -7.833 -15.089 -19.251 1.00 85.12 59 ILE A O 1
ATOM 499 N N . ASP A 1 60 ? -8.024 -15.338 -21.483 1.00 85.81 60 ASP A N 1
ATOM 500 C CA . ASP A 1 60 ? -7.947 -16.801 -21.472 1.00 85.81 60 ASP A CA 1
ATOM 501 C C . ASP A 1 60 ? -6.556 -17.270 -21.067 1.00 85.81 60 ASP A C 1
ATOM 503 O O . ASP A 1 60 ? -6.423 -18.050 -20.130 1.00 85.81 60 ASP A O 1
ATOM 507 N N . ILE A 1 61 ? -5.518 -16.681 -21.661 1.00 86.00 61 ILE A N 1
ATOM 508 C CA . ILE A 1 61 ? -4.120 -16.996 -21.345 1.00 86.00 61 ILE A CA 1
ATOM 509 C C . ILE A 1 61 ? -3.815 -16.749 -19.859 1.00 86.00 61 ILE A C 1
ATOM 511 O O . ILE A 1 61 ? -3.181 -17.576 -19.203 1.00 86.00 61 ILE A O 1
ATOM 515 N N . ARG A 1 62 ? -4.275 -15.619 -19.309 1.00 86.00 62 ARG A N 1
ATOM 516 C CA . ARG A 1 62 ? -4.074 -15.272 -17.894 1.00 86.00 62 ARG A CA 1
ATOM 517 C C . ARG A 1 62 ? -4.811 -16.228 -16.964 1.00 86.00 62 ARG A C 1
ATOM 519 O O . ARG A 1 62 ? -4.263 -16.638 -15.944 1.00 86.00 62 ARG A O 1
ATOM 526 N N . THR A 1 63 ? -6.033 -16.611 -17.325 1.00 88.38 63 THR A N 1
ATOM 527 C CA . THR A 1 63 ? -6.824 -17.554 -16.527 1.00 88.38 63 THR A CA 1
ATOM 528 C C . THR A 1 63 ? -6.223 -18.954 -16.558 1.00 88.38 63 THR A C 1
ATOM 530 O O . THR A 1 63 ? -6.127 -19.584 -15.510 1.00 88.38 63 THR A O 1
ATOM 533 N N . GLU A 1 64 ? -5.787 -19.432 -17.724 1.00 90.06 64 GLU A N 1
ATOM 534 C CA . GLU A 1 64 ? -5.113 -20.726 -17.863 1.00 90.06 64 GLU A CA 1
ATOM 535 C C . GLU A 1 64 ? -3.843 -20.778 -17.009 1.00 90.06 64 GLU A C 1
ATOM 537 O O . GLU A 1 64 ? -3.611 -21.759 -16.305 1.00 90.06 64 GLU A O 1
ATOM 542 N N . TYR A 1 65 ? -3.054 -19.700 -16.999 1.00 90.75 65 TYR A N 1
ATOM 543 C CA . TYR A 1 65 ? -1.858 -19.630 -16.164 1.00 90.75 65 TYR A CA 1
ATOM 544 C C . TYR A 1 65 ? -2.184 -19.591 -14.664 1.00 90.75 65 TYR A C 1
ATOM 546 O O . TYR A 1 65 ? -1.563 -20.310 -13.884 1.00 90.75 65 TYR A O 1
ATOM 554 N N . ALA A 1 66 ? -3.193 -18.821 -14.245 1.00 91.38 66 ALA A N 1
ATOM 555 C CA . ALA A 1 66 ? -3.663 -18.839 -12.859 1.00 91.38 66 ALA A CA 1
ATOM 556 C C . ALA A 1 66 ? -4.183 -20.231 -12.444 1.00 91.38 66 ALA A C 1
ATOM 558 O O . ALA A 1 66 ? -3.906 -20.686 -11.335 1.00 91.38 66 ALA A O 1
ATOM 559 N N . GLY A 1 67 ? -4.884 -20.927 -13.345 1.00 94.38 67 GLY A N 1
ATOM 560 C CA . GLY A 1 67 ? -5.329 -22.309 -13.156 1.00 94.38 67 GLY A CA 1
ATOM 561 C C . GLY A 1 67 ? -4.159 -23.277 -12.990 1.00 94.38 67 GLY A C 1
ATOM 562 O O . GLY A 1 67 ? -4.153 -24.072 -12.056 1.00 94.38 67 GLY A O 1
ATOM 563 N N . TYR A 1 68 ? -3.119 -23.143 -13.814 1.00 94.06 68 TYR A N 1
ATOM 564 C CA . TYR A 1 68 ? -1.883 -23.913 -13.678 1.00 94.06 68 TYR A CA 1
ATOM 565 C C . TYR A 1 68 ? -1.202 -23.703 -12.315 1.00 94.06 68 TYR A C 1
ATOM 567 O O . TYR A 1 68 ? -0.788 -24.670 -11.668 1.00 94.06 68 TYR A O 1
ATOM 575 N N . LEU A 1 69 ? -1.101 -22.452 -11.851 1.00 93.81 69 LEU A N 1
ATOM 576 C CA . LEU A 1 69 ? -0.545 -22.149 -10.529 1.00 93.81 69 LEU A CA 1
ATOM 577 C C . LEU A 1 69 ? -1.391 -22.778 -9.413 1.00 93.81 69 LEU A C 1
ATOM 579 O O . LEU A 1 69 ? -0.830 -23.329 -8.468 1.00 93.81 69 LEU A O 1
ATOM 583 N N . LEU A 1 70 ? -2.722 -22.740 -9.536 1.00 96.12 70 LEU A N 1
ATOM 584 C CA . LEU A 1 70 ? -3.640 -23.342 -8.568 1.00 96.12 70 LEU A CA 1
ATOM 585 C C . LEU A 1 70 ? -3.485 -24.864 -8.513 1.00 96.12 70 LEU A C 1
ATOM 587 O O . LEU A 1 70 ? -3.338 -25.422 -7.432 1.00 96.12 70 LEU A O 1
ATOM 591 N N . GLU A 1 71 ? -3.470 -25.540 -9.660 1.00 95.69 71 GLU A N 1
ATOM 592 C CA . GLU A 1 71 ? -3.258 -26.990 -9.728 1.00 95.69 71 GLU A CA 1
ATOM 593 C C . GLU A 1 71 ? -1.896 -27.389 -9.146 1.00 95.69 71 GLU A C 1
ATOM 595 O O . GLU A 1 71 ? -1.794 -28.367 -8.405 1.00 95.69 71 GLU A O 1
ATOM 600 N N . THR A 1 72 ? -0.855 -26.600 -9.422 1.00 93.00 72 THR A N 1
ATOM 601 C CA . THR A 1 72 ? 0.485 -26.816 -8.861 1.00 93.00 72 THR A CA 1
ATOM 602 C C . THR A 1 72 ? 0.481 -26.666 -7.339 1.00 93.00 72 THR A C 1
ATOM 604 O O . THR A 1 72 ? 1.024 -27.524 -6.647 1.00 93.00 72 THR A O 1
ATOM 607 N N . LEU A 1 73 ? -0.185 -25.634 -6.807 1.00 95.19 73 LEU A N 1
ATOM 608 C CA . LEU A 1 73 ? -0.352 -25.432 -5.365 1.00 95.19 73 LEU A CA 1
ATOM 609 C C . LEU A 1 73 ? -1.085 -26.614 -4.714 1.00 95.19 73 LEU A C 1
ATOM 611 O O . LEU A 1 73 ? -0.660 -27.117 -3.675 1.00 95.19 73 LEU A O 1
ATOM 615 N N . LEU A 1 74 ? -2.163 -27.095 -5.341 1.00 95.31 74 LEU A N 1
ATOM 616 C CA . LEU A 1 74 ? -2.980 -28.202 -4.833 1.00 95.31 74 LEU A CA 1
ATOM 617 C C . LEU A 1 74 ? -2.224 -29.538 -4.747 1.00 95.31 74 LEU A C 1
ATOM 619 O O . LEU A 1 74 ? -2.601 -30.389 -3.942 1.00 95.31 74 LEU A O 1
ATOM 623 N N . ASN A 1 75 ? -1.140 -29.705 -5.508 1.00 92.75 75 ASN A N 1
ATOM 624 C CA . ASN A 1 75 ? -0.280 -30.889 -5.444 1.00 92.75 75 ASN A CA 1
ATOM 625 C C . ASN A 1 75 ? 0.739 -30.861 -4.287 1.00 92.75 75 ASN A C 1
ATOM 627 O O . ASN A 1 75 ? 1.340 -31.895 -3.992 1.00 92.75 75 ASN A O 1
ATOM 631 N N . ILE A 1 76 ? 0.934 -29.720 -3.617 1.00 91.38 76 ILE A N 1
ATOM 632 C CA . ILE A 1 76 ? 1.836 -29.610 -2.462 1.00 91.38 76 ILE A CA 1
ATOM 633 C C . ILE A 1 76 ? 1.121 -30.137 -1.208 1.00 91.38 76 ILE A C 1
ATOM 635 O O . ILE A 1 76 ? 0.044 -29.662 -0.835 1.00 91.38 76 ILE A O 1
ATOM 639 N N . SER A 1 77 ? 1.729 -31.113 -0.526 1.00 88.69 77 SER A N 1
ATOM 640 C CA . SER A 1 77 ? 1.190 -31.672 0.720 1.00 88.69 77 SER A CA 1
ATOM 641 C C . SER A 1 77 ? 1.254 -30.655 1.861 1.00 88.69 77 SER A C 1
ATOM 643 O O . SER A 1 77 ? 2.324 -30.165 2.211 1.00 88.69 77 SER A O 1
ATOM 645 N N . LYS A 1 78 ? 0.115 -30.396 2.516 1.00 91.06 78 LYS A N 1
ATOM 646 C CA . LYS A 1 78 ? 0.034 -29.483 3.673 1.00 91.06 78 LYS A CA 1
ATOM 647 C C . LYS A 1 78 ? 0.669 -30.045 4.949 1.00 91.06 78 LYS A C 1
ATOM 649 O O . LYS A 1 78 ? 0.967 -29.281 5.858 1.00 91.06 78 LYS A O 1
ATOM 654 N N . VAL A 1 79 ? 0.849 -31.366 5.040 1.00 87.31 79 VAL A N 1
ATOM 655 C CA . VAL A 1 79 ? 1.219 -32.062 6.290 1.00 87.31 79 VAL A CA 1
ATOM 656 C C . VAL A 1 79 ? 2.607 -31.660 6.792 1.00 87.31 79 VAL A C 1
ATOM 658 O O . VAL A 1 79 ? 2.812 -31.568 7.998 1.00 87.31 79 VAL A O 1
ATOM 661 N N . ASN A 1 80 ? 3.534 -31.397 5.871 1.00 82.56 80 ASN A N 1
ATOM 662 C CA . ASN A 1 80 ? 4.922 -31.054 6.186 1.00 82.56 80 ASN A CA 1
ATOM 663 C C . ASN A 1 80 ? 5.174 -29.536 6.207 1.00 82.56 80 ASN A C 1
ATOM 665 O O . ASN A 1 80 ? 6.295 -29.103 6.461 1.00 82.56 80 ASN A O 1
ATOM 669 N N . LEU A 1 81 ? 4.146 -28.720 5.953 1.00 91.38 81 LEU A N 1
ATOM 670 C CA . LEU A 1 81 ? 4.263 -27.266 5.960 1.00 91.38 81 LEU A CA 1
ATOM 671 C C . LEU A 1 81 ? 4.202 -26.718 7.386 1.00 91.38 81 LEU A C 1
ATOM 673 O O . LEU A 1 81 ? 3.379 -27.151 8.199 1.00 91.38 81 LEU A O 1
ATOM 677 N N . SER A 1 82 ? 5.032 -25.709 7.664 1.00 91.19 82 SER A N 1
ATOM 678 C CA . SER A 1 82 ? 4.930 -24.920 8.894 1.00 91.19 82 SER A CA 1
ATOM 679 C C . SER A 1 82 ? 3.580 -24.196 8.971 1.00 91.19 82 SER A C 1
ATOM 681 O O . SER A 1 82 ? 2.899 -24.019 7.964 1.00 91.19 82 SER A O 1
ATOM 683 N N . GLU A 1 83 ? 3.180 -23.723 10.152 1.00 89.00 83 GLU A N 1
ATOM 684 C CA . GLU A 1 83 ? 1.906 -23.000 10.297 1.00 89.00 83 GLU A CA 1
ATOM 685 C C . GLU A 1 83 ? 1.840 -21.737 9.427 1.00 89.00 83 GLU A C 1
ATOM 687 O O . GLU A 1 83 ? 0.810 -21.447 8.819 1.00 89.00 83 GLU A O 1
ATOM 692 N N . LYS A 1 84 ? 2.967 -21.026 9.318 1.00 89.31 84 LYS A N 1
ATOM 693 C CA . LYS A 1 84 ? 3.114 -19.856 8.449 1.00 89.31 84 LYS A CA 1
ATOM 694 C C . LYS A 1 84 ? 2.920 -20.231 6.979 1.00 89.31 84 LYS A C 1
ATOM 696 O O . LYS A 1 84 ? 2.201 -19.545 6.260 1.00 89.31 84 LYS A O 1
ATOM 701 N N . ASP A 1 85 ? 3.509 -21.342 6.550 1.00 93.12 85 ASP A N 1
ATOM 702 C CA . ASP A 1 85 ? 3.375 -21.831 5.177 1.00 93.12 85 ASP A CA 1
ATOM 703 C C . ASP A 1 85 ? 1.968 -22.350 4.878 1.00 93.12 85 ASP A C 1
ATOM 705 O O . ASP A 1 85 ? 1.467 -22.166 3.775 1.00 93.12 85 ASP A O 1
ATOM 709 N N . GLN A 1 86 ? 1.290 -22.961 5.852 1.00 93.50 86 GLN A N 1
ATOM 710 C CA . GLN A 1 86 ? -0.113 -23.349 5.699 1.00 93.50 86 GLN A CA 1
ATOM 711 C C . GLN A 1 86 ? -1.020 -22.123 5.532 1.00 93.50 86 GLN A C 1
ATOM 713 O O . GLN A 1 86 ? -1.972 -22.176 4.752 1.00 93.50 86 GLN A O 1
ATOM 718 N N . MET A 1 87 ? -0.710 -21.017 6.218 1.00 93.06 87 MET A N 1
ATOM 719 C CA . MET A 1 87 ? -1.400 -19.738 6.040 1.00 93.06 87 MET A CA 1
ATOM 720 C C . MET A 1 87 ? -1.135 -19.145 4.648 1.00 93.06 87 MET A C 1
ATOM 722 O O . MET A 1 87 ? -2.084 -18.825 3.933 1.00 93.06 87 MET A O 1
ATOM 726 N N . ASP A 1 88 ? 0.134 -19.060 4.228 1.00 94.19 88 ASP A N 1
ATOM 727 C CA . ASP A 1 88 ? 0.509 -18.595 2.883 1.00 94.19 88 ASP A CA 1
ATOM 728 C C . ASP A 1 88 ? -0.178 -19.440 1.795 1.00 94.19 88 ASP A C 1
ATOM 730 O O . ASP A 1 88 ? -0.778 -18.894 0.866 1.00 94.19 88 ASP A O 1
ATOM 734 N N . TYR A 1 89 ? -0.180 -20.767 1.958 1.00 95.88 89 TYR A N 1
ATOM 735 C CA . TYR A 1 89 ? -0.887 -21.699 1.085 1.00 95.88 89 TYR A CA 1
ATOM 736 C C . TYR A 1 89 ? -2.380 -21.371 1.012 1.00 95.88 89 TYR A C 1
ATOM 738 O O . TYR A 1 89 ? -2.932 -21.272 -0.083 1.00 95.88 89 TYR A O 1
ATOM 746 N N . ALA A 1 90 ? -3.062 -21.246 2.156 1.00 95.38 90 ALA A N 1
ATOM 747 C CA . ALA A 1 90 ? -4.511 -21.057 2.197 1.00 95.38 90 ALA A CA 1
ATOM 748 C C . ALA A 1 90 ? -4.933 -19.744 1.520 1.00 95.38 90 ALA A C 1
ATOM 750 O O . ALA A 1 90 ? -5.879 -19.733 0.732 1.00 95.38 90 ALA A O 1
ATOM 751 N N . ILE A 1 91 ? -4.188 -18.664 1.763 1.00 94.56 91 ILE A N 1
ATOM 752 C CA . ILE A 1 91 ? -4.431 -17.354 1.148 1.00 94.56 91 ILE A CA 1
ATOM 753 C C . ILE A 1 91 ? -4.169 -17.412 -0.360 1.00 94.56 91 ILE A C 1
ATOM 755 O O . ILE A 1 91 ? -4.971 -16.909 -1.144 1.00 94.56 91 ILE A O 1
ATOM 759 N N . MET A 1 92 ? -3.067 -18.033 -0.788 1.00 94.56 92 MET A N 1
ATOM 760 C CA . MET A 1 92 ? -2.741 -18.163 -2.209 1.00 94.56 92 MET A CA 1
ATOM 761 C C . MET A 1 92 ? -3.766 -19.032 -2.954 1.00 94.56 92 MET A C 1
ATOM 763 O O . MET A 1 92 ? -4.151 -18.705 -4.079 1.00 94.56 92 MET A O 1
ATOM 767 N N . GLN A 1 93 ? -4.248 -20.102 -2.314 1.00 96.06 93 GLN A N 1
ATOM 768 C CA . GLN A 1 93 ? -5.320 -20.946 -2.836 1.00 96.06 93 GLN A CA 1
ATOM 769 C C . GLN A 1 93 ? -6.598 -20.125 -3.044 1.00 96.06 93 GLN A C 1
ATOM 771 O O . GLN A 1 93 ? -7.174 -20.186 -4.130 1.00 96.06 93 GLN A O 1
ATOM 776 N N . ASP A 1 94 ? -7.022 -1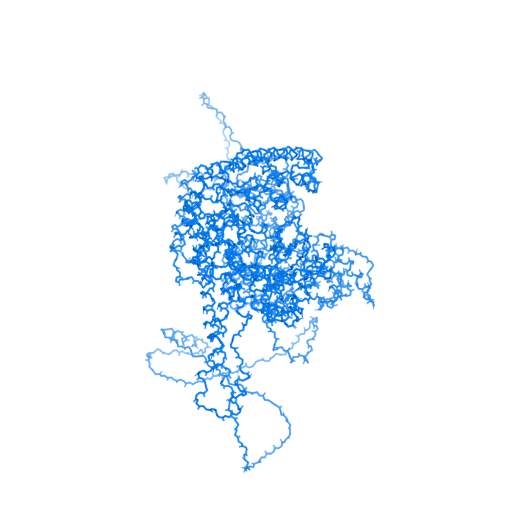9.344 -2.045 1.00 95.00 94 ASP A N 1
ATOM 777 C CA . ASP A 1 94 ? -8.208 -18.484 -2.148 1.00 95.00 94 ASP A CA 1
ATOM 778 C C . ASP A 1 94 ? -8.063 -17.451 -3.276 1.00 95.00 94 ASP A C 1
ATOM 780 O O . ASP A 1 94 ? -8.941 -17.344 -4.134 1.00 95.00 94 ASP A O 1
ATOM 784 N N . MET A 1 95 ? -6.908 -16.778 -3.360 1.00 93.25 95 MET A N 1
ATOM 785 C CA . MET A 1 95 ? -6.628 -15.792 -4.408 1.00 93.25 95 MET A CA 1
ATOM 786 C C . MET A 1 95 ? -6.763 -16.373 -5.819 1.00 93.25 95 MET A C 1
ATOM 788 O O . MET A 1 95 ? -7.466 -15.815 -6.668 1.00 93.25 95 MET A O 1
ATOM 792 N N . LEU A 1 96 ? -6.088 -17.496 -6.079 1.00 94.31 96 LEU A N 1
ATOM 793 C CA . LEU A 1 96 ? -6.092 -18.144 -7.389 1.00 94.31 96 LEU A CA 1
ATOM 794 C C . LEU A 1 96 ? -7.464 -18.746 -7.717 1.00 94.31 96 LEU A C 1
ATOM 796 O O . LEU A 1 96 ? -7.925 -18.657 -8.858 1.00 94.31 96 LEU A O 1
ATOM 800 N N . GLN A 1 97 ? -8.153 -19.313 -6.725 1.00 94.50 97 GLN A N 1
ATOM 801 C CA . GLN A 1 97 ? -9.495 -19.859 -6.906 1.00 94.50 97 GLN A CA 1
ATOM 802 C C . GLN A 1 97 ? -10.519 -18.759 -7.215 1.00 94.50 97 GLN A C 1
ATOM 804 O O . GLN A 1 97 ? -11.342 -18.922 -8.115 1.00 94.50 97 GLN A O 1
ATOM 809 N N . ALA A 1 98 ? -10.464 -17.624 -6.517 1.00 92.44 98 ALA A N 1
ATOM 810 C CA . ALA A 1 98 ? -11.331 -16.481 -6.786 1.00 92.44 98 ALA A CA 1
ATOM 811 C C . ALA A 1 98 ? -11.105 -15.922 -8.200 1.00 92.44 98 ALA A C 1
ATOM 813 O O . ALA A 1 98 ? -12.070 -15.694 -8.931 1.00 92.44 98 ALA A O 1
ATOM 814 N N . TYR A 1 99 ? -9.845 -15.775 -8.623 1.00 91.81 99 TYR A N 1
ATOM 815 C CA . TYR A 1 99 ? -9.504 -15.291 -9.964 1.00 91.81 99 TYR A CA 1
ATOM 816 C C . TYR A 1 99 ? -9.988 -16.236 -11.070 1.00 91.81 99 TYR A C 1
ATOM 818 O O . TYR A 1 99 ? -10.634 -15.803 -12.025 1.00 91.81 99 TYR A O 1
ATOM 826 N N . THR A 1 100 ? -9.725 -17.538 -10.924 1.00 93.31 100 THR A N 1
ATOM 827 C CA . THR A 1 100 ? -10.156 -18.558 -11.895 1.00 93.31 100 THR A CA 1
ATOM 828 C C . THR A 1 100 ? -11.680 -18.666 -11.972 1.00 93.31 100 THR A C 1
ATOM 830 O O . THR A 1 100 ? -12.229 -18.691 -13.072 1.00 93.31 100 THR A O 1
ATOM 833 N N . ASN A 1 101 ? -12.389 -18.611 -10.840 1.00 92.00 101 ASN A N 1
ATOM 834 C CA . ASN A 1 101 ? -13.857 -18.563 -10.814 1.00 92.00 101 ASN A CA 1
ATOM 835 C C . ASN A 1 101 ? -14.404 -17.287 -11.474 1.00 92.00 101 ASN A C 1
ATOM 837 O O . ASN A 1 101 ? -15.404 -17.326 -12.199 1.00 92.00 101 ASN A O 1
ATOM 841 N N . GLY A 1 102 ? -13.720 -16.159 -11.265 1.00 91.69 102 GLY A N 1
ATOM 842 C CA . GLY A 1 102 ? -14.046 -14.865 -11.853 1.00 91.69 102 GLY A CA 1
ATOM 843 C C . GLY A 1 102 ? -14.057 -14.871 -13.384 1.00 91.69 102 GLY A C 1
ATOM 844 O O . GLY A 1 102 ? -14.770 -14.069 -13.986 1.00 91.69 102 GLY A O 1
ATOM 845 N N . ARG A 1 103 ? -13.353 -15.806 -14.043 1.00 91.62 103 ARG A N 1
ATOM 846 C CA . ARG A 1 103 ? -13.323 -15.917 -15.514 1.00 91.62 103 ARG A CA 1
ATOM 847 C C . ARG A 1 103 ? -14.711 -16.058 -16.130 1.00 91.62 103 ARG A C 1
ATOM 849 O O . ARG A 1 103 ? -14.932 -15.548 -17.230 1.00 91.62 103 ARG A O 1
ATOM 856 N N . ASN A 1 104 ? -15.659 -16.698 -15.446 1.00 91.75 104 ASN A N 1
ATOM 857 C CA . ASN A 1 104 ? -17.044 -16.812 -15.925 1.00 91.75 104 ASN A CA 1
ATOM 858 C C . ASN A 1 104 ? -17.725 -15.440 -16.082 1.00 91.75 104 ASN A C 1
ATOM 860 O O . ASN A 1 104 ? -18.653 -15.276 -16.876 1.00 91.75 104 ASN A O 1
ATOM 864 N N . TRP A 1 105 ? -17.201 -14.432 -15.386 1.00 93.31 105 TRP A N 1
ATOM 865 C CA . TRP A 1 105 ? -17.692 -13.061 -15.352 1.00 93.31 105 TRP A CA 1
ATOM 866 C C . TRP A 1 105 ? -16.798 -12.073 -16.112 1.00 93.31 105 TRP A C 1
ATOM 868 O O . TRP A 1 105 ? -17.109 -10.886 -16.164 1.00 93.31 105 TRP A O 1
ATOM 878 N N . SER A 1 106 ? -15.740 -12.535 -16.791 1.00 89.69 106 SER A N 1
ATOM 879 C CA . SER A 1 106 ? -14.774 -11.677 -17.506 1.00 89.69 106 SER A CA 1
ATOM 880 C C . SER A 1 106 ? -15.367 -10.863 -18.664 1.00 89.69 106 SER A C 1
ATOM 882 O O . SER A 1 106 ? -14.720 -9.976 -19.209 1.00 89.69 106 SER A O 1
ATOM 884 N N . ARG A 1 107 ? -16.609 -11.151 -19.064 1.00 91.62 107 ARG A N 1
ATOM 885 C CA . ARG A 1 107 ? -17.352 -10.408 -20.092 1.00 91.62 107 ARG A CA 1
ATOM 886 C C . ARG A 1 107 ? -18.405 -9.462 -19.499 1.00 91.62 107 ARG A C 1
ATOM 888 O O . ARG A 1 107 ? -19.370 -9.146 -20.188 1.00 91.62 107 ARG A O 1
ATOM 895 N N . TRP A 1 108 ? -18.277 -9.080 -18.229 1.00 92.69 108 TRP A N 1
ATOM 896 C CA . TRP A 1 108 ? -19.132 -8.097 -17.548 1.00 92.69 108 TRP A CA 1
ATOM 897 C C . TRP A 1 108 ? -18.412 -6.751 -17.397 1.00 92.69 108 TRP A C 1
ATOM 899 O O . TRP A 1 108 ? -18.054 -6.146 -18.402 1.00 92.69 108 TRP A O 1
ATOM 909 N N . THR A 1 109 ? -18.189 -6.283 -16.169 1.00 85.81 109 THR A N 1
ATOM 910 C CA . THR A 1 109 ? -17.542 -5.002 -15.834 1.00 85.81 109 THR A CA 1
ATOM 911 C C . THR A 1 109 ? -16.116 -4.897 -16.367 1.00 85.81 109 THR A C 1
ATOM 913 O O . THR A 1 109 ? -15.686 -3.799 -16.712 1.00 85.81 109 THR A O 1
ATOM 916 N N . TYR A 1 110 ? -15.413 -6.024 -16.545 1.00 87.75 110 TYR A N 1
ATOM 917 C CA . TYR A 1 110 ? -14.094 -6.036 -17.184 1.00 87.75 110 TYR A CA 1
ATOM 918 C C . TYR A 1 110 ? -14.137 -5.385 -18.572 1.00 87.75 110 TYR A C 1
ATOM 920 O O . TYR A 1 110 ? -13.161 -4.787 -18.998 1.00 87.75 110 TYR A O 1
ATOM 928 N N . LEU A 1 111 ? -15.275 -5.430 -19.274 1.00 92.69 111 LEU A N 1
ATOM 929 C CA . LEU A 1 111 ? -15.390 -4.818 -20.594 1.00 92.69 111 LEU A CA 1
ATOM 930 C C . LEU A 1 111 ? -15.432 -3.280 -20.569 1.00 92.69 111 LEU A C 1
ATOM 932 O O . LEU A 1 111 ? -15.414 -2.648 -21.627 1.00 92.69 111 LEU A O 1
ATOM 936 N N . THR A 1 112 ? -15.494 -2.671 -19.386 1.00 91.44 112 THR A N 1
ATOM 937 C CA . THR A 1 112 ? -15.646 -1.229 -19.200 1.00 91.44 112 THR A CA 1
ATOM 938 C C . THR A 1 112 ? -14.466 -0.689 -18.382 1.00 91.44 112 THR A C 1
ATOM 940 O O . THR A 1 112 ? -14.618 -0.454 -17.185 1.00 91.44 112 THR A O 1
ATOM 943 N N . PRO A 1 113 ? -13.280 -0.505 -19.000 1.00 90.25 113 PRO A N 1
ATOM 944 C CA . PRO A 1 113 ? -12.005 -0.274 -18.301 1.00 90.25 113 PRO A CA 1
ATOM 945 C C . PRO A 1 113 ? -11.826 1.119 -17.686 1.00 90.25 113 PRO A C 1
ATOM 947 O O . PRO A 1 113 ? -10.737 1.479 -17.246 1.00 90.25 113 PRO A O 1
ATOM 950 N N . MET A 1 114 ? -12.875 1.937 -17.677 1.00 91.88 114 MET A N 1
ATOM 951 C CA . MET A 1 114 ? -12.850 3.247 -17.044 1.00 91.88 114 MET A CA 1
ATOM 952 C C . MET A 1 114 ? -14.231 3.646 -16.547 1.00 91.88 114 MET A C 1
ATOM 954 O O . MET A 1 114 ? -15.265 3.260 -17.097 1.00 91.88 114 MET A O 1
ATOM 958 N N . SER A 1 115 ? -14.217 4.463 -15.505 1.00 93.31 115 SER A N 1
ATOM 959 C CA . SER A 1 115 ? -15.383 5.117 -14.931 1.00 93.31 115 SER A CA 1
ATOM 960 C C . SER A 1 115 ? -14.984 6.512 -14.452 1.00 93.31 115 SER A C 1
ATOM 962 O O . SER A 1 115 ? -13.812 6.879 -14.472 1.00 93.31 115 SER A O 1
ATOM 964 N N . TRP A 1 116 ? -15.920 7.307 -13.947 1.00 91.12 116 TRP A N 1
ATOM 965 C CA . TRP A 1 116 ? -15.550 8.563 -13.287 1.00 91.12 116 TRP A CA 1
ATOM 966 C C . TRP A 1 116 ? -14.693 8.364 -12.018 1.00 91.12 116 TRP A C 1
ATOM 968 O O . TRP A 1 116 ? -14.101 9.330 -11.536 1.00 91.12 116 TRP A O 1
ATOM 978 N N . LEU A 1 117 ? -14.621 7.137 -11.484 1.00 87.69 117 LEU A N 1
ATOM 979 C CA . LEU A 1 117 ? -13.794 6.756 -10.335 1.00 87.69 117 LEU A CA 1
ATOM 980 C C . LEU A 1 117 ? -12.440 6.153 -10.736 1.00 87.69 117 LEU A C 1
ATOM 982 O O . LEU A 1 117 ? -11.535 6.128 -9.907 1.00 87.69 117 LEU A O 1
ATOM 986 N N . GLU A 1 118 ? -12.291 5.657 -11.969 1.00 88.25 118 GLU A N 1
ATOM 987 C CA . GLU A 1 118 ? -11.156 4.816 -12.378 1.00 88.25 118 GLU A CA 1
ATOM 988 C C . GLU A 1 118 ? -10.692 5.088 -13.810 1.00 88.25 118 GLU A C 1
ATOM 990 O O . GLU A 1 118 ? -11.493 5.353 -14.707 1.00 88.25 118 GLU A O 1
ATOM 995 N N . GLY A 1 119 ? -9.389 4.932 -14.036 1.00 87.56 119 GLY A N 1
ATOM 996 C CA . GLY A 1 119 ? -8.738 5.102 -15.333 1.00 87.56 119 GLY A CA 1
ATOM 997 C C . GLY A 1 119 ? -7.714 6.238 -15.332 1.00 87.56 119 GLY A C 1
ATOM 998 O O . GLY A 1 119 ? -7.666 7.059 -14.412 1.00 87.56 119 GLY A O 1
ATOM 999 N N . LEU A 1 120 ? -6.883 6.286 -16.376 1.00 87.56 120 LEU A N 1
ATOM 1000 C CA . LEU A 1 120 ? -5.780 7.251 -16.504 1.00 87.56 120 LEU A CA 1
ATOM 1001 C C . LEU A 1 120 ? -6.248 8.715 -16.475 1.00 87.56 120 LEU A C 1
ATOM 1003 O O . LEU A 1 120 ? -5.512 9.584 -16.016 1.00 87.56 120 LEU A O 1
ATOM 1007 N N . GLN A 1 121 ? -7.483 8.985 -16.904 1.00 91.88 121 GLN A N 1
ATOM 1008 C CA . GLN A 1 121 ? -8.075 10.322 -16.891 1.00 91.88 121 GLN A CA 1
ATOM 1009 C C . GLN A 1 121 ? -8.379 10.842 -15.480 1.00 91.88 121 GLN A C 1
ATOM 1011 O O . GLN A 1 121 ? -8.529 12.046 -15.290 1.00 91.88 121 GLN A O 1
ATOM 1016 N N . ARG A 1 122 ? -8.535 9.950 -14.491 1.00 86.38 122 ARG A N 1
ATOM 1017 C CA . ARG A 1 122 ? -8.949 10.338 -13.138 1.00 86.38 122 ARG A CA 1
ATOM 1018 C C . ARG A 1 122 ? -7.801 10.955 -12.344 1.00 86.38 122 ARG A C 1
ATOM 1020 O O . ARG A 1 122 ? -8.046 11.892 -11.588 1.00 86.38 122 ARG A O 1
ATOM 1027 N N . ASN A 1 123 ? -6.597 10.406 -12.488 1.00 79.44 123 ASN A N 1
ATOM 1028 C CA . ASN A 1 123 ? -5.404 10.799 -11.736 1.00 79.44 123 ASN A CA 1
ATOM 1029 C C . ASN A 1 123 ? -4.169 10.800 -12.660 1.00 79.44 123 ASN A C 1
ATOM 1031 O O . ASN A 1 123 ? -3.302 9.932 -12.525 1.00 79.44 123 ASN A O 1
ATOM 1035 N N . PRO A 1 124 ? -4.076 11.740 -13.617 1.00 87.12 124 PRO A N 1
ATOM 1036 C CA . PRO A 1 124 ? -2.935 11.814 -14.527 1.00 87.12 124 PRO A CA 1
ATOM 1037 C C . PRO A 1 124 ? -1.621 12.142 -13.794 1.00 87.12 124 PRO A C 1
ATOM 1039 O O . PRO A 1 124 ? -0.557 11.752 -14.267 1.00 87.12 124 PRO A O 1
ATOM 1042 N N . ASP A 1 125 ? -1.685 12.781 -12.622 1.00 82.19 125 ASP A N 1
ATOM 1043 C CA . ASP A 1 125 ? -0.516 13.055 -11.779 1.00 82.19 125 ASP A CA 1
ATOM 1044 C C . ASP A 1 125 ? 0.132 11.763 -11.268 1.00 82.19 125 ASP A C 1
ATOM 1046 O O . ASP A 1 125 ? 1.339 11.589 -11.414 1.00 82.19 125 ASP A O 1
ATOM 1050 N N . LEU A 1 126 ? -0.668 10.800 -10.786 1.00 77.94 126 LEU A N 1
ATOM 1051 C CA . LEU A 1 126 ? -0.160 9.508 -10.301 1.00 77.94 126 LEU A CA 1
ATOM 1052 C C . LEU A 1 126 ? 0.578 8.726 -11.396 1.00 77.94 126 LEU A C 1
ATOM 1054 O O . LEU A 1 126 ? 1.542 8.019 -11.111 1.00 77.94 126 LEU A O 1
ATOM 1058 N N . PHE A 1 127 ? 0.154 8.856 -12.657 1.00 84.00 127 PHE A N 1
ATOM 1059 C CA . PHE A 1 127 ? 0.857 8.250 -13.791 1.00 84.00 127 PHE A CA 1
ATOM 1060 C C . PHE A 1 127 ? 2.275 8.821 -13.956 1.00 84.00 127 PHE A C 1
ATOM 1062 O O . PHE A 1 127 ? 3.220 8.079 -14.224 1.00 84.00 127 PHE A O 1
ATOM 1069 N N . VAL A 1 128 ? 2.437 10.130 -13.761 1.00 85.94 128 VAL A N 1
ATOM 1070 C CA . VAL A 1 128 ? 3.743 10.792 -13.847 1.00 85.94 128 VAL A CA 1
ATOM 1071 C C . VAL A 1 128 ? 4.587 10.509 -12.605 1.00 85.94 128 VAL A C 1
ATOM 1073 O O . VAL A 1 128 ? 5.751 10.147 -12.731 1.00 85.94 128 VAL A O 1
ATOM 1076 N N . GLU A 1 129 ? 4.001 10.615 -11.414 1.00 77.25 129 GLU A N 1
ATOM 1077 C CA . GLU A 1 129 ? 4.682 10.416 -10.126 1.00 77.25 129 GLU A CA 1
ATOM 1078 C C . GLU A 1 129 ? 5.155 8.973 -9.903 1.00 77.25 129 GLU A C 1
ATOM 1080 O O . GLU A 1 129 ? 6.121 8.746 -9.177 1.00 77.25 129 GLU A O 1
ATOM 1085 N N . SER A 1 130 ? 4.507 7.994 -10.540 1.00 72.38 130 SER A N 1
ATOM 1086 C CA . SER A 1 130 ? 4.923 6.585 -10.499 1.00 72.38 130 SER A CA 1
ATOM 1087 C C . SER A 1 130 ? 6.035 6.229 -11.497 1.00 72.38 130 SER A C 1
ATOM 1089 O O . SER A 1 130 ? 6.495 5.087 -11.503 1.00 72.38 130 SER A O 1
ATOM 1091 N N . THR A 1 131 ? 6.489 7.179 -12.323 1.00 80.19 131 THR A N 1
ATOM 1092 C CA . THR A 1 131 ? 7.569 6.978 -13.299 1.00 80.19 131 THR A CA 1
ATOM 1093 C C . THR A 1 131 ? 8.902 7.518 -12.767 1.00 80.19 131 THR A C 1
ATOM 1095 O O . THR A 1 131 ? 8.967 8.611 -12.209 1.00 80.19 131 THR A O 1
ATOM 1098 N N . ASN A 1 132 ? 9.991 6.765 -12.959 1.00 79.50 132 ASN A N 1
ATOM 1099 C CA . ASN A 1 132 ? 11.342 7.231 -12.637 1.00 79.50 132 ASN A CA 1
ATOM 1100 C C . ASN A 1 132 ? 11.846 8.228 -13.693 1.00 79.50 132 ASN A C 1
ATOM 1102 O O . ASN A 1 132 ? 11.524 8.099 -14.866 1.00 79.50 132 ASN A O 1
ATOM 1106 N N . PHE A 1 133 ? 12.671 9.196 -13.286 1.00 84.12 133 PHE A N 1
ATOM 1107 C CA . PHE A 1 133 ? 13.329 10.162 -14.182 1.00 84.12 133 PHE A CA 1
ATOM 1108 C C . PHE A 1 133 ? 14.787 10.383 -13.755 1.00 84.12 133 PHE A C 1
ATOM 1110 O O . PHE A 1 133 ? 15.227 11.511 -13.555 1.00 84.12 133 PHE A O 1
ATOM 1117 N N . LEU A 1 134 ? 15.520 9.293 -13.522 1.00 80.00 134 LEU A N 1
ATOM 1118 C CA . LEU A 1 134 ? 16.878 9.308 -12.973 1.00 80.00 134 LEU A CA 1
ATOM 1119 C C . LEU A 1 134 ? 17.959 9.319 -14.059 1.00 80.00 134 LEU A C 1
ATOM 1121 O O . LEU A 1 134 ? 19.088 9.732 -13.802 1.00 80.00 134 LEU A O 1
ATOM 1125 N N . ASN A 1 135 ? 17.651 8.804 -15.250 1.00 77.94 135 ASN A N 1
ATOM 1126 C CA . ASN A 1 135 ? 18.597 8.693 -16.358 1.00 77.94 135 ASN A CA 1
ATOM 1127 C C . ASN A 1 135 ? 17.909 8.839 -17.728 1.00 77.94 135 ASN A C 1
ATOM 1129 O O . ASN A 1 135 ? 16.686 8.878 -17.830 1.00 77.94 135 ASN A O 1
ATOM 1133 N N . ILE A 1 136 ? 18.709 8.894 -18.799 1.00 78.06 136 ILE A N 1
ATOM 1134 C CA . ILE A 1 136 ? 18.235 9.050 -20.187 1.00 78.06 136 ILE A CA 1
ATOM 1135 C C . ILE A 1 136 ? 17.223 7.968 -20.577 1.00 78.06 136 ILE A C 1
ATOM 1137 O O . ILE A 1 136 ? 16.188 8.280 -21.161 1.00 78.06 136 ILE A O 1
ATOM 1141 N N . GLY A 1 137 ? 17.511 6.709 -20.239 1.00 83.75 137 GLY A N 1
ATOM 1142 C CA . GLY A 1 137 ? 16.649 5.573 -20.555 1.00 83.75 137 GLY A CA 1
ATOM 1143 C C . GLY A 1 137 ? 15.255 5.716 -19.953 1.00 83.75 137 GLY A C 1
ATOM 1144 O O . GLY A 1 137 ? 14.280 5.340 -20.595 1.00 83.75 137 GLY A O 1
ATOM 1145 N N . ASP A 1 138 ? 15.139 6.349 -18.786 1.00 85.50 138 ASP A N 1
ATOM 1146 C CA . ASP A 1 138 ? 13.844 6.583 -18.153 1.00 85.50 138 ASP A CA 1
ATOM 1147 C C . ASP A 1 138 ? 12.976 7.561 -18.967 1.00 85.50 138 ASP A C 1
ATOM 1149 O O . ASP A 1 138 ? 11.780 7.334 -19.151 1.00 85.50 138 ASP A O 1
ATOM 1153 N N . PHE A 1 139 ? 13.577 8.611 -19.542 1.00 90.56 139 PHE A N 1
ATOM 1154 C CA . PHE A 1 139 ? 12.870 9.529 -20.442 1.00 90.56 139 PHE A CA 1
ATOM 1155 C C . PHE A 1 139 ? 12.488 8.860 -21.768 1.00 90.56 139 PHE A C 1
ATOM 1157 O O . PHE A 1 139 ? 11.401 9.119 -22.282 1.00 90.56 139 PHE A O 1
ATOM 1164 N N . GLU A 1 140 ? 13.336 7.985 -22.316 1.00 90.69 140 GLU A N 1
ATOM 1165 C CA . GLU A 1 140 ? 13.014 7.210 -23.526 1.00 90.69 140 GLU A CA 1
ATOM 1166 C C . GLU A 1 140 ? 11.854 6.232 -23.295 1.00 90.69 140 GLU A C 1
ATOM 1168 O O . GLU A 1 140 ? 10.931 6.132 -24.110 1.00 90.69 140 GLU A O 1
ATOM 1173 N N . ASN A 1 141 ? 11.870 5.553 -22.150 1.00 90.19 141 ASN A N 1
ATOM 1174 C CA . ASN A 1 141 ? 10.797 4.678 -21.698 1.00 90.19 141 ASN A CA 1
ATOM 1175 C C . ASN A 1 141 ? 9.490 5.461 -21.521 1.00 90.19 141 ASN A C 1
ATOM 1177 O O . ASN A 1 141 ? 8.445 5.061 -22.035 1.00 90.19 141 ASN A O 1
ATOM 1181 N N . TYR A 1 142 ? 9.553 6.631 -20.880 1.00 93.44 142 TYR A N 1
ATOM 1182 C CA . TYR A 1 142 ? 8.394 7.499 -20.692 1.00 93.44 142 TYR A CA 1
ATOM 1183 C C . TYR A 1 142 ? 7.829 8.028 -22.019 1.00 93.44 142 TYR A C 1
ATOM 1185 O O . TYR A 1 142 ? 6.620 7.967 -22.237 1.00 93.44 142 TYR A O 1
ATOM 1193 N N . ILE A 1 143 ? 8.680 8.470 -22.954 1.00 95.75 143 ILE A N 1
ATOM 1194 C CA . ILE A 1 143 ? 8.260 8.843 -24.317 1.00 95.75 143 ILE A CA 1
ATOM 1195 C C . ILE A 1 143 ? 7.553 7.665 -25.002 1.00 95.75 143 ILE A C 1
ATOM 1197 O O . ILE A 1 143 ? 6.504 7.852 -25.621 1.00 95.75 143 ILE A O 1
ATOM 1201 N N . SER A 1 144 ? 8.085 6.449 -24.859 1.00 94.94 144 SER A N 1
ATOM 1202 C CA . SER A 1 144 ? 7.485 5.236 -25.426 1.00 94.94 144 SER A CA 1
ATOM 1203 C C . SER A 1 144 ? 6.109 4.934 -24.815 1.00 94.94 144 SER A C 1
ATOM 1205 O O . SER A 1 144 ? 5.157 4.707 -25.562 1.00 94.94 144 SER A O 1
ATOM 1207 N N . LYS A 1 145 ? 5.951 5.065 -23.489 1.00 93.06 145 LYS A N 1
ATOM 1208 C CA . LYS A 1 145 ? 4.648 4.977 -22.800 1.00 93.06 145 LYS A CA 1
ATOM 1209 C C . LYS A 1 145 ? 3.646 6.012 -23.317 1.00 93.06 145 LYS A C 1
ATOM 1211 O O . LYS A 1 145 ? 2.501 5.665 -23.597 1.00 93.06 145 LYS A O 1
ATOM 1216 N N . LEU A 1 146 ? 4.059 7.271 -23.480 1.00 96.50 146 LEU A N 1
ATOM 1217 C CA . LEU A 1 146 ? 3.196 8.332 -24.017 1.00 96.50 146 LEU A CA 1
ATOM 1218 C C . LEU A 1 146 ? 2.740 8.020 -25.454 1.00 96.50 146 LEU A C 1
ATOM 1220 O O . LEU A 1 146 ? 1.574 8.223 -25.794 1.00 96.50 146 LEU A O 1
ATOM 1224 N N . HIS A 1 147 ? 3.621 7.458 -26.286 1.00 97.19 147 HIS A N 1
ATOM 1225 C CA . HIS A 1 147 ? 3.273 7.004 -27.637 1.00 97.19 147 HIS A CA 1
ATOM 1226 C C . HIS A 1 147 ? 2.287 5.829 -27.671 1.00 97.19 147 HIS A C 1
ATOM 1228 O O . HIS A 1 147 ? 1.677 5.585 -28.713 1.00 97.19 147 HIS A O 1
ATOM 1234 N N . ASP A 1 148 ? 2.109 5.121 -26.559 1.00 95.44 148 ASP A N 1
ATOM 1235 C CA . ASP A 1 148 ? 1.291 3.915 -26.472 1.00 95.44 148 ASP A CA 1
ATOM 1236 C C . ASP A 1 148 ? -0.184 4.192 -26.103 1.00 95.44 148 ASP A C 1
ATOM 1238 O O . ASP A 1 148 ? -1.049 3.330 -26.272 1.00 95.44 148 ASP A O 1
ATOM 1242 N N . PHE A 1 149 ? -0.520 5.421 -25.683 1.00 96.56 149 PHE A N 1
ATOM 1243 C CA . PHE A 1 149 ? -1.900 5.846 -25.380 1.00 96.56 149 PHE A CA 1
ATOM 1244 C C . PHE A 1 149 ? -2.908 5.540 -26.508 1.00 96.56 149 PHE A C 1
ATOM 1246 O O . PHE A 1 149 ? -3.963 4.965 -26.221 1.00 96.56 149 PHE A O 1
ATOM 1253 N N . PRO A 1 150 ? -2.622 5.837 -27.796 1.00 97.69 150 PRO A N 1
ATOM 1254 C CA . PRO A 1 150 ? -3.523 5.487 -28.894 1.00 97.69 150 PRO A CA 1
ATOM 1255 C C . PRO A 1 150 ? -3.799 3.982 -29.018 1.00 97.69 150 PRO A C 1
ATOM 1257 O O . PRO A 1 150 ? -4.895 3.591 -29.428 1.00 97.69 150 PRO A O 1
ATOM 1260 N N . ARG A 1 151 ? -2.823 3.117 -28.694 1.00 95.69 151 ARG A N 1
ATOM 1261 C CA . ARG A 1 151 ? -3.031 1.661 -28.685 1.00 95.69 151 ARG A CA 1
ATOM 1262 C C . ARG A 1 151 ? -4.002 1.287 -27.571 1.00 95.69 151 ARG A C 1
ATOM 1264 O O . ARG A 1 151 ? -5.014 0.654 -27.866 1.00 95.69 151 ARG A O 1
ATOM 1271 N N . LEU A 1 152 ? -3.723 1.718 -26.341 1.00 94.12 152 LEU A N 1
ATOM 1272 C CA . LEU A 1 152 ? -4.554 1.409 -25.177 1.00 94.12 152 LEU A CA 1
ATOM 1273 C C . LEU A 1 152 ? -6.000 1.892 -25.366 1.00 94.12 152 LEU A C 1
ATOM 1275 O O . LEU A 1 152 ? -6.945 1.138 -25.155 1.00 94.12 152 LEU A O 1
ATOM 1279 N N . PHE A 1 153 ? -6.209 3.121 -25.843 1.00 96.94 153 PHE A N 1
ATOM 1280 C CA . PHE A 1 153 ? -7.564 3.649 -26.043 1.00 96.94 153 PHE A CA 1
ATOM 1281 C C . PHE A 1 153 ? -8.308 2.987 -27.202 1.00 96.94 153 PHE A C 1
ATOM 1283 O O . PHE A 1 153 ? -9.534 2.877 -27.164 1.00 96.94 153 PHE A O 1
ATOM 1290 N N . ARG A 1 154 ? -7.601 2.477 -28.216 1.00 96.81 154 ARG A N 1
ATOM 1291 C CA . ARG A 1 154 ? -8.219 1.608 -29.225 1.00 96.81 154 ARG A CA 1
ATOM 1292 C C . ARG A 1 154 ? -8.704 0.297 -28.603 1.00 96.81 154 ARG A C 1
ATOM 1294 O O . ARG A 1 154 ? -9.813 -0.129 -28.912 1.00 96.81 154 ARG A O 1
ATOM 1301 N N . GLU A 1 155 ? -7.916 -0.313 -27.724 1.00 94.94 155 GLU A N 1
ATOM 1302 C CA . GLU A 1 155 ? -8.309 -1.522 -26.987 1.00 94.94 155 GLU A CA 1
ATOM 1303 C C . GLU A 1 155 ? -9.504 -1.258 -26.057 1.00 94.94 155 GLU A C 1
ATOM 1305 O O . GLU A 1 155 ? -10.468 -2.025 -26.060 1.00 94.94 155 GLU A O 1
ATOM 1310 N N . TYR A 1 156 ? -9.533 -0.112 -25.369 1.00 95.62 156 TYR A N 1
ATOM 1311 C CA . TYR A 1 156 ? -10.697 0.315 -24.583 1.00 95.62 156 TYR A CA 1
ATOM 1312 C C . TYR A 1 156 ? -11.953 0.433 -25.446 1.00 95.62 156 TYR A C 1
ATOM 1314 O O . TYR A 1 156 ? -13.004 -0.083 -25.073 1.00 95.62 156 TYR A O 1
ATOM 1322 N N . LYS A 1 157 ? -11.856 1.049 -26.631 1.00 96.94 157 LYS A N 1
ATOM 1323 C CA . LYS A 1 157 ? -12.980 1.144 -27.576 1.00 96.94 157 LYS A CA 1
ATOM 1324 C C . LYS A 1 157 ? -13.466 -0.225 -28.056 1.00 96.94 157 LYS A C 1
ATOM 1326 O O . LYS A 1 157 ? -14.672 -0.433 -28.161 1.00 96.94 157 LYS A O 1
ATOM 1331 N N . ILE A 1 158 ? -12.559 -1.169 -28.326 1.00 96.25 158 ILE A N 1
ATOM 1332 C CA . ILE A 1 158 ? -12.921 -2.556 -28.673 1.00 96.25 158 ILE A CA 1
ATOM 1333 C C . ILE A 1 158 ? -13.712 -3.193 -27.527 1.00 96.25 158 ILE A C 1
ATOM 1335 O O . ILE A 1 158 ? -14.782 -3.760 -27.751 1.00 96.25 158 ILE A O 1
ATOM 1339 N N . SER A 1 159 ? -13.223 -3.039 -26.301 1.00 94.94 159 SER A N 1
ATOM 1340 C CA . SER A 1 159 ? -13.872 -3.556 -25.103 1.00 94.94 159 SER A CA 1
ATOM 1341 C C . SER A 1 159 ? -15.257 -2.938 -24.860 1.00 94.94 159 SER A C 1
ATOM 1343 O O . SER A 1 159 ? -16.232 -3.658 -24.641 1.00 94.94 159 SER A O 1
ATOM 1345 N N . PHE A 1 160 ? -15.384 -1.617 -24.998 1.00 96.75 160 PHE A N 1
ATOM 1346 C CA . PHE A 1 160 ? -16.661 -0.914 -24.894 1.00 96.75 160 PHE A CA 1
ATOM 1347 C C . PHE A 1 160 ? -17.670 -1.353 -25.957 1.00 96.75 160 PHE A C 1
ATOM 1349 O O . PHE A 1 160 ? -18.842 -1.567 -25.643 1.00 96.75 160 PHE A O 1
ATOM 1356 N N . ASN A 1 161 ? -17.228 -1.543 -27.202 1.00 97.44 161 ASN A N 1
ATOM 1357 C CA . ASN A 1 161 ? -18.084 -2.065 -28.266 1.00 97.44 161 ASN A CA 1
ATOM 1358 C C . ASN A 1 161 ? -18.574 -3.486 -27.956 1.00 97.44 161 ASN A C 1
ATOM 1360 O O . ASN A 1 161 ? -19.735 -3.803 -28.217 1.00 97.44 161 ASN A O 1
ATOM 1364 N N . GLU A 1 162 ? -17.730 -4.329 -27.358 1.00 96.56 162 GLU A N 1
ATOM 1365 C CA . GLU A 1 162 ? -18.135 -5.664 -26.910 1.00 96.56 162 GLU A CA 1
ATOM 1366 C C . GLU A 1 162 ? -19.157 -5.593 -25.763 1.00 96.56 162 GLU A C 1
ATOM 1368 O O . GLU A 1 162 ? -20.144 -6.333 -25.771 1.00 96.56 162 GLU A O 1
ATOM 1373 N N . ALA A 1 163 ? -18.992 -4.657 -24.821 1.00 95.75 163 ALA A N 1
ATOM 1374 C CA . ALA A 1 163 ? -19.981 -4.408 -23.771 1.00 95.75 163 ALA A CA 1
ATOM 1375 C C . ALA A 1 163 ? -21.342 -3.998 -24.360 1.00 95.75 163 ALA A C 1
ATOM 1377 O O . ALA A 1 163 ? -22.374 -4.522 -23.936 1.00 95.75 163 ALA A O 1
ATOM 1378 N N . ILE A 1 164 ? -21.358 -3.112 -25.366 1.00 96.94 164 ILE A N 1
ATOM 1379 C CA . ILE A 1 164 ? -22.582 -2.729 -26.093 1.00 96.94 164 ILE A CA 1
ATOM 1380 C C . ILE A 1 164 ? -23.208 -3.957 -26.760 1.00 96.94 164 ILE A C 1
ATOM 1382 O O . ILE A 1 164 ? -24.393 -4.225 -26.565 1.00 96.94 164 ILE A O 1
ATOM 1386 N N . ARG A 1 165 ? -22.415 -4.733 -27.511 1.00 96.81 165 ARG A N 1
ATOM 1387 C CA . ARG A 1 165 ? -22.884 -5.914 -28.253 1.00 96.81 165 ARG A CA 1
ATOM 1388 C C . ARG A 1 165 ? -23.549 -6.949 -27.343 1.00 96.81 165 ARG A C 1
ATOM 1390 O O . ARG A 1 165 ? -24.527 -7.576 -27.742 1.00 96.81 165 ARG A O 1
ATOM 1397 N N . LEU A 1 166 ? -23.018 -7.131 -26.135 1.00 95.00 166 LEU A N 1
ATOM 1398 C CA . LEU A 1 166 ? -23.533 -8.071 -25.139 1.00 95.00 166 LEU A CA 1
ATOM 1399 C C . LEU A 1 166 ? -24.683 -7.509 -24.287 1.00 95.00 166 LEU A C 1
ATOM 1401 O O . LEU A 1 166 ? -25.216 -8.238 -23.453 1.00 95.00 166 LEU A O 1
ATOM 1405 N N . GLY A 1 167 ? -25.056 -6.234 -24.450 1.00 93.44 167 GLY A N 1
ATOM 1406 C CA . GLY A 1 167 ? -26.045 -5.577 -23.589 1.00 93.44 167 GLY A CA 1
ATOM 1407 C C . GLY A 1 167 ? -25.554 -5.374 -22.149 1.00 93.44 167 GLY A C 1
ATOM 1408 O O . GLY A 1 167 ? -26.348 -5.387 -21.212 1.00 93.44 167 GLY A O 1
ATOM 1409 N N . ARG A 1 168 ? -24.237 -5.218 -21.965 1.00 93.31 168 ARG A N 1
ATOM 1410 C CA . ARG A 1 168 ? -23.543 -5.104 -20.668 1.00 93.31 168 ARG A CA 1
ATOM 1411 C C . ARG A 1 168 ? -22.834 -3.762 -20.476 1.00 93.31 168 ARG A C 1
ATOM 1413 O O . ARG A 1 168 ? -21.975 -3.635 -19.609 1.00 93.31 168 ARG A O 1
ATOM 1420 N N . ALA A 1 169 ? -23.187 -2.757 -21.274 1.00 94.94 169 ALA A N 1
ATOM 1421 C CA . ALA A 1 169 ? -22.654 -1.411 -21.123 1.00 94.94 169 ALA A CA 1
ATOM 1422 C C . ALA A 1 169 ? -22.912 -0.840 -19.711 1.00 94.94 169 ALA A C 1
ATOM 1424 O O . ALA A 1 169 ? -23.894 -1.165 -19.025 1.00 94.94 169 ALA A O 1
ATOM 1425 N N . SER A 1 170 ? -22.013 0.043 -19.277 1.00 94.94 170 SER A N 1
ATOM 1426 C CA . SER A 1 170 ? -22.120 0.769 -18.009 1.00 94.94 170 SER A CA 1
ATOM 1427 C C . SER A 1 170 ? -23.417 1.588 -17.939 1.00 94.94 170 SER A C 1
ATOM 1429 O O . SER A 1 170 ? -24.021 1.902 -18.964 1.00 94.94 170 SER A O 1
ATOM 1431 N N . ASN A 1 171 ? -23.853 1.959 -16.733 1.00 96.19 171 ASN A N 1
ATOM 1432 C CA . ASN A 1 171 ? -24.898 2.965 -16.575 1.00 96.19 171 ASN A CA 1
ATOM 1433 C C . ASN A 1 171 ? -24.295 4.332 -16.912 1.00 96.19 171 ASN A C 1
ATOM 1435 O O . ASN A 1 171 ? -23.102 4.553 -16.695 1.00 96.19 171 ASN A O 1
ATOM 1439 N N . ILE A 1 172 ? -25.120 5.259 -17.396 1.00 96.25 172 ILE A N 1
ATOM 1440 C CA . ILE A 1 172 ? -24.678 6.613 -17.736 1.00 96.25 172 ILE A CA 1
ATOM 1441 C C . ILE A 1 172 ? -23.932 7.306 -16.583 1.00 96.25 172 ILE A C 1
ATOM 1443 O O . ILE A 1 172 ? -22.924 7.960 -16.829 1.00 96.25 172 ILE A O 1
ATOM 1447 N N . ARG A 1 173 ? -24.334 7.079 -15.323 1.00 95.06 173 ARG A N 1
ATOM 1448 C CA . ARG A 1 173 ? -23.703 7.669 -14.124 1.00 95.06 173 ARG A CA 1
ATOM 1449 C C . ARG A 1 173 ? -22.290 7.174 -13.848 1.00 95.06 173 ARG A C 1
ATOM 1451 O O . ARG A 1 173 ? -21.563 7.801 -13.089 1.00 95.06 173 ARG A O 1
ATOM 1458 N N . SER A 1 174 ? -21.886 6.066 -14.460 1.00 94.94 174 SER A N 1
ATOM 1459 C CA . SER A 1 174 ? -20.512 5.579 -14.366 1.00 94.94 174 SER A CA 1
ATOM 1460 C C . SER A 1 174 ? -19.567 6.308 -15.330 1.00 94.94 174 SER A C 1
ATOM 1462 O O . SER A 1 174 ? -18.358 6.229 -15.143 1.00 94.94 174 SER A O 1
ATOM 1464 N N . ILE A 1 175 ? -20.090 7.012 -16.343 1.00 95.44 175 ILE A N 1
ATOM 1465 C CA . ILE A 1 175 ? -19.322 7.467 -17.517 1.00 95.44 175 ILE A CA 1
ATOM 1466 C C . ILE A 1 175 ? -19.515 8.958 -17.818 1.00 95.44 175 ILE A C 1
ATOM 1468 O O . ILE A 1 175 ? -18.616 9.586 -18.365 1.00 95.44 175 ILE A O 1
ATOM 1472 N N . ASP A 1 176 ? -20.654 9.551 -17.461 1.00 94.62 176 ASP A N 1
ATOM 1473 C CA . ASP A 1 176 ? -21.045 10.914 -17.852 1.00 94.62 176 ASP A CA 1
ATOM 1474 C C . ASP A 1 176 ? -20.098 12.028 -17.382 1.00 94.62 176 ASP A C 1
ATOM 1476 O O . ASP A 1 176 ? -20.069 13.098 -17.986 1.00 94.62 176 ASP A O 1
ATOM 1480 N N . ARG A 1 177 ? -19.282 11.777 -16.355 1.00 94.62 177 ARG A N 1
ATOM 1481 C CA . ARG A 1 177 ? -18.245 12.712 -15.884 1.00 94.62 177 ARG A CA 1
ATOM 1482 C C . ARG A 1 177 ? -16.892 12.537 -16.582 1.00 94.62 177 ARG A C 1
ATOM 1484 O O . ARG A 1 177 ? -16.060 13.438 -16.493 1.00 94.62 177 ARG A O 1
ATOM 1491 N N . ILE A 1 178 ? -16.658 11.420 -17.278 1.00 95.62 178 ILE A N 1
ATOM 1492 C CA . ILE A 1 178 ? -15.382 11.139 -17.960 1.00 95.62 178 ILE A CA 1
ATOM 1493 C C . ILE A 1 178 ? -15.050 12.214 -19.008 1.00 95.62 178 ILE A C 1
ATOM 1495 O O . ILE A 1 178 ? -13.918 12.697 -18.989 1.00 95.62 178 ILE A O 1
ATOM 1499 N N . PRO A 1 179 ? -15.981 12.665 -19.877 1.00 96.44 179 PRO A N 1
ATOM 1500 C CA . PRO A 1 179 ? -15.676 13.724 -20.838 1.00 96.44 179 PRO A CA 1
ATOM 1501 C C . PRO A 1 179 ? -15.171 15.016 -20.188 1.00 96.44 179 PRO A C 1
ATOM 1503 O O . PRO A 1 179 ? -14.232 15.613 -20.703 1.00 96.44 179 PRO A O 1
ATOM 1506 N N . GLY A 1 180 ? -15.732 15.408 -19.037 1.00 95.44 180 GLY A N 1
ATOM 1507 C CA . GLY A 1 180 ? -15.275 16.578 -18.279 1.00 95.44 180 GLY A CA 1
ATOM 1508 C C . GLY A 1 180 ? -13.900 16.381 -17.628 1.00 95.44 180 GLY A C 1
ATOM 1509 O O . GLY A 1 180 ? -13.095 17.306 -17.598 1.00 95.44 180 GLY A O 1
ATOM 1510 N N . GLN A 1 181 ? -13.588 15.165 -17.162 1.00 94.12 181 GLN A N 1
ATOM 1511 C CA . GLN A 1 181 ? -12.243 14.816 -16.675 1.00 94.12 181 GLN A CA 1
ATOM 1512 C C . GLN A 1 181 ? -11.204 14.896 -17.802 1.00 94.12 181 GLN A C 1
ATOM 1514 O O . GLN A 1 181 ? -10.127 15.456 -17.615 1.00 94.12 181 GLN A O 1
ATOM 1519 N N . ILE A 1 182 ? -11.547 14.396 -18.994 1.00 96.75 182 ILE A N 1
ATOM 1520 C CA . ILE A 1 182 ? -10.694 14.511 -20.182 1.00 96.75 182 ILE A CA 1
ATOM 1521 C C . ILE A 1 182 ? -10.547 15.979 -20.602 1.00 96.75 182 ILE A C 1
ATOM 1523 O O . ILE A 1 182 ? -9.446 16.421 -20.912 1.00 96.75 182 ILE A O 1
ATOM 1527 N N . GLU A 1 183 ? -11.627 16.760 -20.587 1.00 95.88 183 GLU A N 1
ATOM 1528 C CA . GLU A 1 183 ? -11.571 18.187 -20.910 1.00 95.88 183 GLU A CA 1
ATOM 1529 C C . GLU A 1 183 ? -10.642 18.947 -19.960 1.00 95.88 183 GLU A C 1
ATOM 1531 O O . GLU A 1 183 ? -9.849 19.760 -20.423 1.00 95.88 183 GLU A O 1
ATOM 1536 N N . HIS A 1 184 ? -10.646 18.626 -18.664 1.00 92.81 184 HIS A N 1
ATOM 1537 C CA . HIS A 1 184 ? -9.708 19.214 -17.708 1.00 92.81 184 HIS A CA 1
ATOM 1538 C C . HIS A 1 184 ? -8.239 18.951 -18.081 1.00 92.81 184 HIS A C 1
ATOM 1540 O O . HIS A 1 184 ? -7.422 19.867 -18.015 1.00 92.81 184 HIS A O 1
ATOM 1546 N N . ILE A 1 185 ? -7.916 17.738 -18.545 1.00 93.94 185 ILE A N 1
ATOM 1547 C CA . ILE A 1 185 ? -6.575 17.383 -19.043 1.00 93.94 185 ILE A CA 1
ATOM 1548 C C . ILE A 1 185 ? -6.219 18.187 -20.301 1.00 93.94 185 ILE A C 1
ATOM 1550 O O . ILE A 1 185 ? -5.075 18.605 -20.472 1.00 93.94 185 ILE A O 1
ATOM 1554 N N . LEU A 1 186 ? -7.192 18.401 -21.188 1.00 95.50 186 LEU A N 1
ATOM 1555 C CA . LEU A 1 186 ? -6.999 19.077 -22.472 1.00 95.50 186 LEU A CA 1
ATOM 1556 C C . LEU A 1 186 ? -7.048 20.613 -22.381 1.00 95.50 186 LEU A C 1
ATOM 1558 O O . LEU A 1 186 ? -6.627 21.278 -23.326 1.00 95.50 186 LEU A O 1
ATOM 1562 N N . ASN A 1 187 ? -7.540 21.191 -21.278 1.00 94.75 187 ASN A N 1
ATOM 1563 C CA . ASN A 1 187 ? -7.739 22.639 -21.104 1.00 94.75 187 ASN A CA 1
ATOM 1564 C C . ASN A 1 187 ? -6.455 23.408 -20.719 1.00 94.75 187 ASN A C 1
ATOM 1566 O O . ASN A 1 187 ? -6.501 24.507 -20.167 1.00 94.75 187 ASN A O 1
ATOM 1570 N N . VAL A 1 188 ? -5.292 22.830 -21.002 1.00 93.12 188 VAL A N 1
ATOM 1571 C CA . VAL A 1 188 ? -3.977 23.456 -20.838 1.0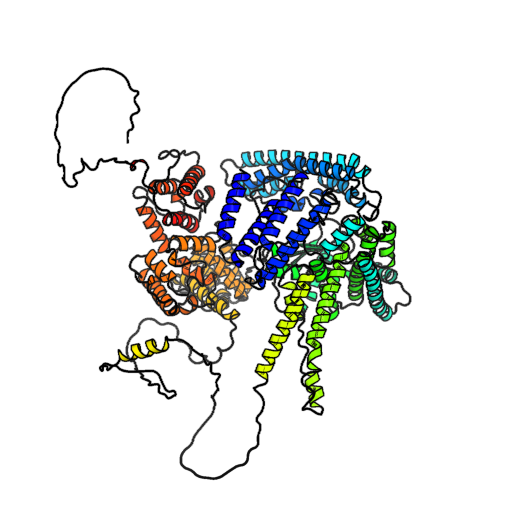0 93.12 188 VAL A CA 1
ATOM 1572 C C . VAL A 1 188 ? -3.174 23.286 -22.120 1.00 93.12 188 VAL A C 1
ATOM 1574 O O . VAL A 1 188 ? -3.416 22.373 -22.909 1.00 93.12 188 VAL A O 1
ATOM 1577 N N . SER A 1 189 ? -2.199 24.163 -22.357 1.00 94.62 189 SER A N 1
ATOM 1578 C CA . SER A 1 189 ? -1.278 23.954 -23.478 1.00 94.62 189 SER A CA 1
ATOM 1579 C C . SER A 1 189 ? -0.432 22.693 -23.257 1.00 94.62 189 SER A C 1
ATOM 1581 O O . SER A 1 189 ? -0.157 22.312 -22.119 1.00 94.62 189 SER A O 1
ATOM 1583 N N . VAL A 1 190 ? 0.027 22.058 -24.341 1.00 93.75 190 VAL A N 1
ATOM 1584 C CA . VAL A 1 190 ? 0.867 20.843 -24.276 1.00 93.75 190 VAL A CA 1
ATOM 1585 C C . VAL A 1 190 ? 2.084 21.056 -23.368 1.00 93.75 190 VAL A C 1
ATOM 1587 O O . VAL A 1 190 ? 2.418 20.184 -22.574 1.00 93.75 190 VAL A O 1
ATOM 1590 N N . THR A 1 191 ? 2.703 22.239 -23.415 1.00 93.25 191 THR A N 1
ATOM 1591 C CA . THR A 1 191 ? 3.872 22.590 -22.594 1.00 93.25 191 THR A CA 1
ATOM 1592 C C . THR A 1 191 ? 3.556 22.828 -21.115 1.00 93.25 191 THR A C 1
ATOM 1594 O O . THR A 1 191 ? 4.466 22.800 -20.292 1.00 93.25 191 THR A O 1
ATOM 1597 N N . GLN A 1 192 ? 2.289 23.055 -20.763 1.00 94.00 192 GLN A N 1
ATOM 1598 C CA . GLN A 1 192 ? 1.811 23.200 -19.381 1.00 94.00 192 GLN A CA 1
ATOM 1599 C C . GLN A 1 192 ? 1.180 21.912 -18.835 1.00 94.00 192 GLN A C 1
ATOM 1601 O O . GLN A 1 192 ? 0.810 21.857 -17.665 1.00 94.00 192 GLN A O 1
ATOM 1606 N N . SER A 1 193 ? 1.047 20.883 -19.672 1.00 94.31 193 SER A N 1
ATOM 1607 C CA . SER A 1 193 ? 0.474 19.597 -19.293 1.00 94.31 193 SER A CA 1
ATOM 1608 C C . SER A 1 193 ? 1.302 18.898 -18.218 1.00 94.31 193 SER A C 1
ATOM 1610 O O . SER A 1 193 ? 2.536 18.888 -18.275 1.00 94.31 193 SER A O 1
ATOM 1612 N N . ILE A 1 194 ? 0.619 18.205 -17.303 1.00 92.69 194 ILE A N 1
ATOM 1613 C CA . ILE A 1 194 ? 1.266 17.314 -16.335 1.00 92.69 194 ILE A CA 1
ATOM 1614 C C . ILE A 1 194 ? 2.153 16.273 -17.027 1.00 92.69 194 ILE A C 1
ATOM 1616 O O . ILE A 1 194 ? 3.257 16.003 -16.564 1.00 92.69 194 ILE A O 1
ATOM 1620 N N . TYR A 1 195 ? 1.737 15.772 -18.196 1.00 96.00 195 TYR A N 1
ATOM 1621 C CA . TYR A 1 195 ? 2.507 14.794 -18.962 1.00 96.00 195 TYR A CA 1
ATOM 1622 C C . TYR A 1 195 ? 3.826 15.361 -19.504 1.00 96.00 195 TYR A C 1
ATOM 1624 O O . TYR A 1 195 ? 4.763 14.593 -19.721 1.00 96.00 195 TYR A O 1
ATOM 1632 N N . TYR A 1 196 ? 3.916 16.681 -19.713 1.00 96.56 196 TYR A N 1
ATOM 1633 C CA . TYR A 1 196 ? 5.128 17.344 -20.202 1.00 96.56 196 TYR A CA 1
ATOM 1634 C C . TYR A 1 196 ? 6.044 17.843 -19.075 1.00 96.56 196 TYR A C 1
ATOM 1636 O O . TYR A 1 196 ? 7.249 17.998 -19.282 1.00 96.56 196 TYR A O 1
ATOM 1644 N N . LYS A 1 197 ? 5.500 18.045 -17.867 1.00 93.50 197 LYS A N 1
ATOM 1645 C CA . LYS A 1 197 ? 6.223 18.542 -16.685 1.00 93.50 197 LYS A CA 1
ATOM 1646 C C . LYS A 1 197 ? 7.587 17.859 -16.453 1.00 93.50 197 LYS A C 1
ATOM 1648 O O . LYS A 1 197 ? 8.554 18.593 -16.243 1.00 93.50 197 LYS A O 1
ATOM 1653 N N . PRO A 1 198 ? 7.747 16.522 -16.570 1.00 93.06 198 PRO A N 1
ATOM 1654 C CA . PRO A 1 198 ? 9.045 15.873 -16.360 1.00 93.06 198 PRO A CA 1
ATOM 1655 C C . PRO A 1 198 ? 10.174 16.374 -17.269 1.00 93.06 198 PRO A C 1
ATOM 1657 O O . PRO A 1 198 ? 11.310 16.512 -16.813 1.00 93.06 198 PRO A O 1
ATOM 1660 N N . PHE A 1 199 ? 9.870 16.702 -18.532 1.00 93.38 199 PHE A N 1
ATOM 1661 C CA . PHE A 1 199 ? 10.853 17.186 -19.513 1.00 93.38 199 PHE A CA 1
ATOM 1662 C C . PHE A 1 199 ? 11.378 18.595 -19.200 1.00 93.38 199 PHE A C 1
ATOM 1664 O O . PHE A 1 199 ? 12.384 19.023 -19.767 1.00 93.38 199 PHE A O 1
ATOM 1671 N N . ILE A 1 200 ? 10.703 19.314 -18.301 1.00 89.88 200 ILE A N 1
ATOM 1672 C CA . ILE A 1 200 ? 11.116 20.631 -17.814 1.00 89.88 200 ILE A CA 1
ATOM 1673 C C . ILE A 1 200 ? 11.727 20.526 -16.417 1.00 89.88 200 ILE A C 1
ATOM 1675 O O . ILE A 1 200 ? 12.747 21.151 -16.147 1.00 89.88 200 ILE A O 1
ATOM 1679 N N . THR A 1 201 ? 11.114 19.741 -15.530 1.00 86.12 201 THR A N 1
ATOM 1680 C CA . THR A 1 201 ? 11.486 19.695 -14.111 1.00 86.12 201 THR A CA 1
ATOM 1681 C C . THR A 1 201 ? 12.696 18.809 -13.833 1.00 86.12 201 THR A C 1
ATOM 1683 O O . THR A 1 201 ? 13.552 19.211 -13.058 1.00 86.12 201 THR A O 1
ATOM 1686 N N . TYR A 1 202 ? 12.788 17.628 -14.449 1.00 85.00 202 TYR A N 1
ATOM 1687 C CA . TYR A 1 202 ? 13.803 16.623 -14.085 1.00 85.00 202 TYR A CA 1
ATOM 1688 C C . TYR A 1 202 ? 14.915 16.479 -15.128 1.00 85.00 202 TYR A C 1
ATOM 1690 O O . TYR A 1 202 ? 16.003 15.975 -14.840 1.00 85.00 202 TYR A O 1
ATOM 1698 N N . LEU A 1 203 ? 14.649 16.921 -16.359 1.00 81.06 203 LEU A N 1
ATOM 1699 C CA . LEU A 1 203 ? 15.550 16.709 -17.484 1.00 81.06 203 LEU A CA 1
ATOM 1700 C C . LEU A 1 203 ? 16.872 17.470 -17.323 1.00 81.06 203 LEU A C 1
ATOM 1702 O O . LEU A 1 203 ? 17.927 16.899 -17.558 1.00 81.06 203 LEU A O 1
ATOM 1706 N N . ASN A 1 204 ? 16.859 18.721 -16.859 1.00 74.88 204 ASN A N 1
ATOM 1707 C CA . ASN A 1 204 ? 18.100 19.492 -16.714 1.00 74.88 204 ASN A CA 1
ATOM 1708 C C . ASN A 1 204 ? 19.068 18.847 -15.710 1.00 74.88 204 ASN A C 1
ATOM 1710 O O . ASN A 1 204 ? 20.248 18.688 -16.014 1.00 74.88 204 ASN A O 1
ATOM 1714 N N . ASP A 1 205 ? 18.558 18.392 -14.565 1.00 70.25 205 ASP A N 1
ATOM 1715 C CA . ASP A 1 205 ? 19.367 17.769 -13.509 1.00 70.25 205 ASP A CA 1
ATOM 1716 C C . ASP A 1 205 ? 19.981 16.429 -13.948 1.00 70.25 205 ASP A C 1
ATOM 1718 O O . ASP A 1 205 ? 21.045 16.036 -13.466 1.00 70.25 205 ASP A O 1
ATOM 1722 N N . THR A 1 206 ? 19.344 15.750 -14.906 1.00 64.44 206 THR A N 1
ATOM 1723 C CA . THR A 1 206 ? 19.771 14.439 -15.412 1.00 64.44 206 THR A CA 1
ATOM 1724 C C . THR A 1 206 ? 20.914 14.537 -16.440 1.00 64.44 206 THR A C 1
ATOM 1726 O O . THR A 1 206 ? 21.707 13.604 -16.563 1.00 64.44 206 THR A O 1
ATOM 1729 N N . TYR A 1 207 ? 21.043 15.656 -17.171 1.00 63.62 207 TYR A N 1
ATOM 1730 C CA . TYR A 1 207 ? 21.905 15.758 -18.367 1.00 63.62 207 TYR A CA 1
ATOM 1731 C C . TYR A 1 207 ? 23.160 16.637 -18.191 1.00 63.62 207 TYR A C 1
ATOM 1733 O O . TYR A 1 207 ? 23.965 16.715 -19.114 1.00 63.62 207 TYR A O 1
ATOM 1741 N N . LEU A 1 208 ? 23.403 17.229 -17.012 1.00 55.12 208 LEU A N 1
ATOM 1742 C CA . LEU A 1 208 ? 24.545 18.131 -16.732 1.00 55.12 208 LEU A CA 1
ATOM 1743 C C . LEU A 1 208 ? 25.951 17.540 -16.986 1.00 55.12 208 LEU A C 1
ATOM 1745 O O . LEU A 1 208 ? 26.931 18.282 -17.001 1.00 55.12 208 LEU A O 1
ATOM 1749 N N . SER A 1 209 ? 26.080 16.221 -17.149 1.00 55.16 209 SER A N 1
ATOM 1750 C CA . SER A 1 209 ? 27.359 15.509 -17.290 1.00 55.16 209 SER A CA 1
ATOM 1751 C C . SER A 1 209 ? 27.695 15.053 -18.717 1.00 55.16 209 SER A C 1
ATOM 1753 O O . SER A 1 209 ? 28.753 14.449 -18.915 1.00 55.16 209 SER A O 1
ATOM 1755 N N . LEU A 1 210 ? 26.833 15.313 -19.710 1.00 60.25 210 LEU A N 1
ATOM 1756 C CA . LEU A 1 210 ? 27.073 14.910 -21.101 1.00 60.25 210 LEU A CA 1
ATOM 1757 C C . LEU A 1 210 ? 27.994 15.887 -21.862 1.00 60.25 210 LEU A C 1
ATOM 1759 O O . LEU A 1 210 ? 28.085 17.053 -21.486 1.00 60.25 210 LEU A O 1
ATOM 1763 N N . PRO A 1 211 ? 28.654 15.444 -22.955 1.00 53.41 211 PRO A N 1
ATOM 1764 C CA . PRO A 1 211 ? 29.558 16.289 -23.747 1.00 53.41 211 PRO A CA 1
ATOM 1765 C C . PRO A 1 211 ? 28.873 17.455 -24.483 1.00 53.41 211 PRO A C 1
ATOM 1767 O O . PRO A 1 211 ? 29.529 18.456 -24.752 1.00 53.41 211 PRO A O 1
ATOM 1770 N N . ASP A 1 212 ? 27.581 17.319 -24.808 1.00 72.19 212 ASP A N 1
ATOM 1771 C CA . ASP A 1 212 ? 26.729 18.359 -25.408 1.00 72.19 212 ASP A CA 1
ATOM 1772 C C . ASP A 1 212 ? 25.314 18.271 -24.801 1.00 72.19 212 ASP A C 1
ATOM 1774 O O . ASP A 1 212 ? 24.403 17.664 -25.375 1.00 72.19 212 ASP A O 1
ATOM 1778 N N . PRO A 1 213 ? 25.142 18.762 -23.565 1.00 74.44 213 PRO A N 1
ATOM 1779 C CA . PRO A 1 213 ? 23.900 18.590 -22.827 1.00 74.44 213 PRO A CA 1
ATOM 1780 C C . PRO A 1 213 ? 22.756 19.397 -23.448 1.00 74.44 213 PRO A C 1
ATOM 1782 O O . PRO A 1 213 ? 21.621 18.933 -23.441 1.00 74.44 213 PRO A O 1
ATOM 1785 N N . GLU A 1 214 ? 23.046 20.557 -24.042 1.00 81.56 214 GLU A N 1
ATOM 1786 C CA . GLU A 1 214 ? 22.041 21.453 -24.620 1.00 81.56 214 GLU A CA 1
ATOM 1787 C C . GLU A 1 214 ? 21.333 20.808 -25.818 1.00 81.56 214 GLU A C 1
ATOM 1789 O O . GLU A 1 214 ? 20.102 20.739 -25.833 1.00 81.56 214 GLU A O 1
ATOM 1794 N N . ALA A 1 215 ? 22.084 20.241 -26.770 1.00 82.69 215 ALA A N 1
ATOM 1795 C CA . ALA A 1 215 ? 21.495 19.596 -27.945 1.00 82.69 215 ALA A CA 1
ATOM 1796 C C . ALA A 1 215 ? 20.679 18.340 -27.588 1.00 82.69 215 ALA A C 1
ATOM 1798 O O . ALA A 1 215 ? 19.647 18.049 -28.206 1.00 82.69 215 ALA A O 1
ATOM 1799 N N . VAL A 1 216 ? 21.121 17.578 -26.582 1.00 81.75 216 VAL A N 1
ATOM 1800 C CA . VAL A 1 216 ? 20.409 16.374 -26.136 1.00 81.75 216 VAL A CA 1
ATOM 1801 C C . VAL A 1 216 ? 19.134 16.744 -25.376 1.00 81.75 216 VAL A C 1
ATOM 1803 O O . VAL A 1 216 ? 18.083 16.169 -25.663 1.00 81.75 216 VAL A O 1
ATOM 1806 N N . ILE A 1 217 ? 19.197 17.725 -24.469 1.00 86.75 217 ILE A N 1
ATOM 1807 C CA . ILE A 1 217 ? 18.026 18.254 -23.755 1.00 86.75 217 ILE A CA 1
ATOM 1808 C C . ILE A 1 217 ? 16.991 18.763 -24.762 1.00 86.75 217 ILE A C 1
ATOM 1810 O O . ILE A 1 217 ? 15.834 18.348 -24.697 1.00 86.75 217 ILE A O 1
ATOM 1814 N N . GLU A 1 218 ? 17.400 19.578 -25.740 1.00 89.25 218 GLU A N 1
ATOM 1815 C CA . GLU A 1 218 ? 16.501 20.099 -26.776 1.00 89.25 218 GLU A CA 1
ATOM 1816 C C . GLU A 1 218 ? 15.852 18.962 -27.586 1.00 89.25 218 GLU A C 1
ATOM 1818 O O . GLU A 1 218 ? 14.639 18.954 -27.819 1.00 89.25 218 GLU A O 1
ATOM 1823 N N . SER A 1 219 ? 16.636 17.952 -27.976 1.00 90.56 219 SER A N 1
ATOM 1824 C CA . SER A 1 219 ? 16.142 16.782 -28.711 1.00 90.56 219 SER A CA 1
ATOM 1825 C C . SER A 1 219 ? 15.107 15.978 -27.914 1.00 90.56 219 SER A C 1
ATOM 1827 O O . SER A 1 219 ? 14.054 15.611 -28.450 1.00 90.56 219 SER A O 1
ATOM 1829 N N . VAL A 1 220 ? 15.376 15.707 -26.633 1.00 91.12 220 VAL A N 1
ATOM 1830 C CA . VAL A 1 220 ? 14.460 14.969 -25.750 1.00 91.12 220 VAL A CA 1
ATOM 1831 C C . VAL A 1 220 ? 13.197 15.788 -25.484 1.00 91.12 220 VAL A C 1
ATOM 1833 O O . VAL A 1 220 ? 12.102 15.245 -25.604 1.00 91.12 220 VAL A O 1
ATOM 1836 N N . GLN A 1 221 ? 13.311 17.095 -25.226 1.00 93.44 221 GLN A N 1
ATOM 1837 C CA . GLN A 1 221 ? 12.159 1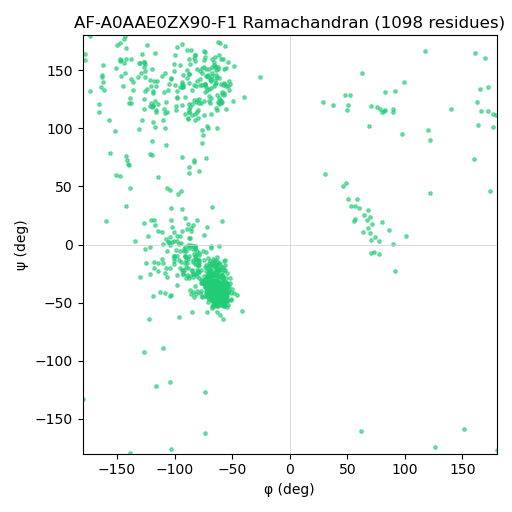7.991 -25.059 1.00 93.44 221 GLN A CA 1
ATOM 1838 C C . GLN A 1 221 ? 11.276 18.020 -26.304 1.00 93.44 221 GLN A C 1
ATOM 1840 O O . GLN A 1 221 ? 10.061 17.877 -26.201 1.00 93.44 221 GLN A O 1
ATOM 1845 N N . LYS A 1 222 ? 11.868 18.126 -27.498 1.00 95.38 222 LYS A N 1
ATOM 1846 C CA . LYS A 1 222 ? 11.122 18.129 -28.763 1.00 95.38 222 LYS A CA 1
ATOM 1847 C C . LYS A 1 222 ? 10.361 16.822 -28.994 1.00 95.38 222 LYS A C 1
ATOM 1849 O O . LYS A 1 222 ? 9.215 16.847 -29.446 1.00 95.38 222 LYS A O 1
ATOM 1854 N N . ARG A 1 223 ? 10.975 15.676 -28.685 1.00 96.44 223 ARG A N 1
ATOM 1855 C CA . ARG A 1 223 ? 10.310 14.365 -28.785 1.00 96.44 223 ARG A CA 1
ATOM 1856 C C . ARG A 1 223 ? 9.246 14.184 -27.707 1.00 96.44 223 ARG A C 1
ATOM 1858 O O . ARG A 1 223 ? 8.151 13.738 -28.034 1.00 96.44 223 ARG A O 1
ATOM 1865 N N . GLY A 1 224 ? 9.525 14.603 -26.475 1.00 96.50 224 GLY A N 1
ATOM 1866 C CA . GLY A 1 224 ? 8.560 14.636 -25.377 1.00 96.50 224 GLY A CA 1
ATOM 1867 C C . GLY A 1 224 ? 7.333 15.476 -25.720 1.00 96.50 224 GLY A C 1
ATOM 1868 O O . GLY A 1 224 ? 6.210 15.006 -25.577 1.00 96.50 224 GLY A O 1
ATOM 1869 N N . LEU A 1 225 ? 7.532 16.669 -26.288 1.00 97.69 225 LEU A N 1
ATOM 1870 C CA . LEU A 1 225 ? 6.451 17.540 -26.752 1.00 97.69 225 LEU A CA 1
ATOM 1871 C C . LEU A 1 225 ? 5.584 16.812 -27.782 1.00 97.69 225 LEU A C 1
ATOM 1873 O O . LEU A 1 225 ? 4.360 16.782 -27.657 1.00 97.69 225 LEU A O 1
ATOM 1877 N N . LYS A 1 226 ? 6.221 16.154 -28.760 1.00 98.06 226 LYS A N 1
ATOM 1878 C CA . LYS A 1 226 ? 5.501 15.397 -29.786 1.00 98.06 226 LYS A CA 1
ATOM 1879 C C . LYS A 1 226 ? 4.729 14.206 -29.215 1.00 98.06 226 LYS A C 1
ATOM 1881 O O . LYS A 1 226 ? 3.633 13.904 -29.686 1.00 98.06 226 LYS A O 1
ATOM 1886 N N . ALA A 1 227 ? 5.284 13.530 -28.214 1.00 98.19 227 ALA A N 1
ATOM 1887 C CA . ALA A 1 227 ? 4.624 12.424 -27.538 1.00 98.19 227 ALA A CA 1
ATOM 1888 C C . ALA A 1 227 ? 3.396 12.901 -26.742 1.00 98.19 227 ALA A C 1
ATOM 1890 O O . ALA A 1 227 ? 2.340 12.278 -26.820 1.00 98.19 227 ALA A O 1
ATOM 1891 N N . VAL A 1 228 ? 3.477 14.049 -26.059 1.00 98.19 228 VAL A N 1
ATOM 1892 C CA . VAL A 1 228 ? 2.329 14.626 -25.334 1.00 98.19 228 VAL A CA 1
ATOM 1893 C C . VAL A 1 228 ? 1.239 15.122 -26.292 1.00 98.19 228 VAL A C 1
ATOM 1895 O O . VAL A 1 228 ? 0.058 14.927 -26.008 1.00 98.19 228 VAL A O 1
ATOM 1898 N N . GLU A 1 229 ? 1.589 15.675 -27.460 1.00 98.38 229 GLU A N 1
ATOM 1899 C CA . GLU A 1 229 ? 0.602 15.969 -28.516 1.00 98.38 229 GLU A CA 1
ATOM 1900 C C . GLU A 1 229 ? -0.195 14.715 -28.915 1.00 98.38 229 GLU A C 1
ATOM 1902 O O . GLU A 1 229 ? -1.412 14.778 -29.076 1.00 98.38 229 GLU A O 1
ATOM 1907 N N . ILE A 1 230 ? 0.470 13.561 -29.034 1.00 98.50 230 ILE A N 1
ATOM 1908 C CA . ILE A 1 230 ? -0.183 12.285 -29.364 1.00 98.50 230 ILE A CA 1
ATOM 1909 C C . ILE A 1 230 ? -1.138 11.844 -28.251 1.00 98.50 230 ILE A C 1
ATOM 1911 O O . ILE A 1 230 ? -2.238 11.382 -28.552 1.00 98.50 230 ILE A O 1
ATOM 1915 N N . VAL A 1 231 ? -0.762 12.027 -26.983 1.00 98.25 231 VAL A N 1
ATOM 1916 C CA . VAL A 1 231 ? -1.654 11.766 -25.841 1.00 98.25 231 VAL A CA 1
ATOM 1917 C C . VAL A 1 231 ? -2.903 12.647 -25.907 1.00 98.25 231 VAL A C 1
ATOM 1919 O O . VAL A 1 231 ? -4.014 12.154 -25.721 1.00 98.25 231 VAL A O 1
ATOM 1922 N N . PHE A 1 232 ? -2.746 13.934 -26.227 1.00 98.38 232 PHE A N 1
ATOM 1923 C CA . PHE A 1 232 ? -3.866 14.871 -26.353 1.00 98.38 232 PHE A CA 1
ATOM 1924 C C . PHE A 1 232 ? -4.828 14.453 -27.470 1.00 98.38 232 PHE A C 1
ATOM 1926 O O . PHE A 1 232 ? -6.040 14.427 -27.258 1.00 98.38 232 PHE A O 1
ATOM 1933 N N . GLU A 1 233 ? -4.307 14.081 -28.641 1.00 98.50 233 GLU A N 1
ATOM 1934 C CA . GLU A 1 233 ? -5.138 13.587 -29.744 1.00 98.50 233 GLU A CA 1
ATOM 1935 C C . GLU A 1 233 ? -5.830 12.260 -29.402 1.00 98.50 233 GLU A C 1
ATOM 1937 O O . GLU A 1 233 ? -7.014 12.098 -29.695 1.00 98.50 233 GLU A O 1
ATOM 1942 N N . ALA A 1 234 ? -5.148 11.342 -28.708 1.00 98.44 234 ALA A N 1
ATOM 1943 C CA . ALA A 1 234 ? -5.748 10.090 -28.246 1.00 98.44 234 ALA A CA 1
ATOM 1944 C C . ALA A 1 234 ? -6.917 10.337 -27.277 1.00 98.44 234 ALA A C 1
ATOM 1946 O O . ALA A 1 234 ? -7.966 9.704 -27.393 1.00 98.44 234 ALA A O 1
ATOM 1947 N N . TYR A 1 235 ? -6.768 11.280 -26.344 1.00 98.44 235 TYR A N 1
ATOM 1948 C CA . TYR A 1 235 ? -7.840 11.668 -25.428 1.00 98.44 235 TYR A CA 1
ATOM 1949 C C . TYR A 1 235 ? -9.020 12.336 -26.140 1.00 98.44 235 TYR A C 1
ATOM 1951 O O . TYR A 1 235 ? -10.165 12.034 -25.805 1.00 98.44 235 TYR A O 1
ATOM 1959 N N . LYS A 1 236 ? -8.774 13.209 -27.128 1.00 98.50 236 LYS A N 1
ATOM 1960 C CA . LYS A 1 236 ? -9.842 13.816 -27.945 1.00 98.50 236 LYS A CA 1
ATOM 1961 C C . LYS A 1 236 ? -10.647 12.753 -28.690 1.00 98.50 236 LYS A C 1
ATOM 1963 O O . LYS A 1 236 ? -11.872 12.766 -28.632 1.00 98.50 236 LYS A O 1
ATOM 1968 N N . ASP A 1 237 ? -9.956 11.818 -29.335 1.00 98.62 237 ASP A N 1
ATOM 1969 C CA . ASP A 1 237 ? -10.550 10.689 -30.057 1.00 98.62 237 ASP A CA 1
ATOM 1970 C C . ASP A 1 237 ? -11.339 9.750 -29.122 1.00 98.62 237 ASP A C 1
ATOM 1972 O O . ASP A 1 237 ? -12.444 9.311 -29.449 1.00 98.62 237 ASP A O 1
ATOM 1976 N N . LEU A 1 238 ? -10.830 9.480 -27.915 1.00 98.25 238 LEU A N 1
ATOM 1977 C CA . LEU A 1 238 ? -11.573 8.719 -26.909 1.00 98.25 238 LEU A CA 1
ATOM 1978 C C . LEU A 1 238 ? -12.814 9.477 -26.410 1.00 98.25 238 LEU A C 1
ATOM 1980 O O . LEU A 1 238 ? -13.884 8.878 -26.307 1.00 98.25 238 LEU A O 1
ATOM 1984 N N . LYS A 1 239 ? -12.691 10.776 -26.114 1.00 98.25 239 LYS A N 1
ATOM 1985 C CA . LYS A 1 239 ? -13.805 11.627 -25.666 1.00 98.25 239 LYS A CA 1
ATOM 1986 C C . LYS A 1 239 ? -14.924 11.662 -26.706 1.00 98.25 239 LYS A C 1
ATOM 1988 O O . LYS A 1 239 ? -16.075 11.427 -26.346 1.00 98.25 239 LYS A O 1
ATOM 1993 N N . ASP A 1 240 ? -14.580 11.876 -27.976 1.00 98.50 240 ASP A N 1
ATOM 1994 C CA . ASP A 1 240 ? -15.539 11.870 -29.084 1.00 98.50 240 ASP A CA 1
ATOM 1995 C C . ASP A 1 240 ? -16.290 10.534 -29.168 1.00 98.50 240 ASP A C 1
ATOM 1997 O O . ASP A 1 240 ? -17.521 10.507 -29.192 1.00 98.50 240 ASP A O 1
ATOM 2001 N N . TYR A 1 241 ? -15.569 9.409 -29.104 1.00 98.56 241 TYR A N 1
ATOM 2002 C CA . TYR A 1 241 ? -16.185 8.082 -29.067 1.00 98.56 241 TYR A CA 1
ATOM 2003 C C . TYR A 1 241 ? -17.137 7.903 -27.874 1.00 98.56 241 TYR A C 1
ATOM 2005 O O . TYR A 1 241 ? -18.240 7.370 -28.035 1.00 98.56 241 TYR A O 1
ATOM 2013 N N . LEU A 1 242 ? -16.732 8.331 -26.674 1.00 98.06 242 LEU A N 1
ATOM 2014 C CA . LEU A 1 242 ? -17.557 8.205 -25.474 1.00 98.06 242 LEU A CA 1
ATOM 2015 C C . LEU A 1 242 ? -18.864 8.992 -25.624 1.00 98.06 242 LEU A C 1
ATOM 2017 O O . LEU A 1 242 ? -19.937 8.419 -25.437 1.00 98.06 242 LEU A O 1
ATOM 2021 N N . GLU A 1 243 ? -18.783 10.262 -26.021 1.00 97.88 243 GLU A N 1
ATOM 2022 C CA . GLU A 1 243 ? -19.938 11.154 -26.177 1.00 97.88 243 GLU A CA 1
ATOM 2023 C C . GLU A 1 243 ? -20.864 10.705 -27.316 1.00 97.88 243 GLU A C 1
ATOM 2025 O O . GLU A 1 243 ? -22.094 10.692 -27.177 1.00 97.88 243 GLU A O 1
ATOM 2030 N N . ASN A 1 244 ? -20.286 10.303 -28.450 1.00 97.94 244 ASN A N 1
ATOM 2031 C CA . ASN A 1 244 ? -21.051 10.062 -29.666 1.00 97.94 244 ASN A CA 1
ATOM 2032 C C . ASN A 1 244 ? -21.500 8.618 -29.863 1.00 97.94 244 ASN A C 1
ATOM 2034 O O . ASN A 1 244 ? -22.487 8.416 -30.582 1.00 97.94 244 ASN A O 1
ATOM 2038 N N . ILE A 1 245 ? -20.841 7.645 -29.229 1.00 98.06 245 ILE A N 1
ATOM 2039 C CA . ILE A 1 245 ? -21.130 6.216 -29.391 1.00 98.06 245 ILE A CA 1
ATOM 2040 C C . ILE A 1 245 ? -21.479 5.574 -28.051 1.00 98.06 245 ILE A C 1
ATOM 2042 O O . ILE A 1 245 ? -22.611 5.118 -27.878 1.00 98.06 245 ILE A O 1
ATOM 2046 N N . TYR A 1 246 ? -20.545 5.526 -27.098 1.00 98.12 246 TYR A N 1
ATOM 2047 C CA . TYR A 1 246 ? -20.721 4.687 -25.908 1.00 98.12 246 TYR A CA 1
ATOM 2048 C C . TYR A 1 246 ? -21.846 5.181 -24.990 1.00 98.12 246 TYR A C 1
ATOM 2050 O O . TYR A 1 246 ? -22.726 4.401 -24.627 1.00 98.12 246 TYR A O 1
ATOM 2058 N N . MET A 1 247 ? -21.898 6.483 -24.689 1.00 97.56 247 MET A N 1
ATOM 2059 C CA . MET A 1 247 ? -22.911 7.070 -23.799 1.00 97.56 247 MET A CA 1
ATOM 2060 C C . MET A 1 247 ? -24.343 6.861 -24.310 1.00 97.56 247 MET A C 1
ATOM 2062 O O . MET A 1 247 ? -25.244 6.610 -23.509 1.00 97.56 247 MET A O 1
ATOM 2066 N N . LYS A 1 248 ? -24.553 6.866 -25.634 1.00 96.94 248 LYS A N 1
ATOM 2067 C CA . LYS A 1 248 ? -25.862 6.607 -26.268 1.00 96.94 248 LYS A CA 1
ATOM 2068 C C . LYS A 1 248 ? -26.326 5.152 -26.143 1.00 96.94 248 LYS A C 1
ATOM 2070 O O . LYS A 1 248 ? -27.501 4.877 -26.360 1.00 96.94 248 LYS A O 1
ATOM 2075 N N . ASN A 1 249 ? -25.416 4.240 -25.801 1.00 97.44 249 ASN A N 1
ATOM 2076 C CA . ASN A 1 249 ? -25.669 2.807 -25.649 1.00 97.44 249 ASN A CA 1
ATOM 2077 C C . ASN A 1 249 ? -25.500 2.328 -24.194 1.00 97.44 249 ASN A C 1
ATOM 2079 O O . ASN A 1 249 ? -25.454 1.124 -23.943 1.00 97.44 249 ASN A O 1
ATOM 2083 N N . THR A 1 250 ? -25.394 3.250 -23.231 1.00 96.31 250 THR A N 1
ATOM 2084 C CA . THR A 1 250 ? -25.355 2.911 -21.801 1.00 96.31 250 THR A CA 1
ATOM 2085 C C . THR A 1 250 ? -26.662 2.266 -21.350 1.00 96.31 250 THR A C 1
ATOM 2087 O O . THR A 1 250 ? -27.738 2.549 -21.885 1.00 96.31 250 THR A O 1
ATOM 2090 N N . ARG A 1 251 ? -26.593 1.390 -20.342 1.00 93.38 251 ARG A N 1
ATOM 2091 C CA . ARG A 1 251 ? -27.810 0.778 -19.795 1.00 93.38 251 ARG A CA 1
ATOM 2092 C C . ARG A 1 251 ? -28.661 1.834 -19.063 1.00 93.38 251 ARG A C 1
ATOM 2094 O O . ARG A 1 251 ? -28.100 2.674 -18.352 1.00 93.38 251 ARG A O 1
ATOM 2101 N N . PRO A 1 252 ? -30.001 1.775 -19.166 1.00 89.00 252 PRO A N 1
ATOM 2102 C CA . PRO A 1 252 ? -30.879 2.767 -18.544 1.00 89.00 252 PRO A CA 1
ATOM 2103 C C . PRO A 1 252 ? -31.052 2.557 -17.032 1.00 89.00 252 PRO A C 1
ATOM 2105 O O . PRO A 1 252 ? -31.200 3.517 -16.279 1.00 89.00 252 PRO A O 1
ATOM 2108 N N . SER A 1 253 ? -31.031 1.307 -16.570 1.00 92.56 253 SER A N 1
ATOM 2109 C CA . SER A 1 253 ? -31.230 0.949 -15.167 1.00 92.56 253 SER A CA 1
ATOM 2110 C C . SER A 1 253 ? -29.978 1.195 -14.324 1.00 92.56 253 SER A C 1
ATOM 2112 O O . SER A 1 253 ? -28.845 0.971 -14.762 1.00 92.56 253 SER A O 1
ATOM 2114 N N . ALA A 1 254 ? -30.189 1.662 -13.092 1.00 93.56 254 ALA A N 1
ATOM 2115 C CA . ALA A 1 254 ? -29.118 1.903 -12.128 1.00 93.56 254 ALA A CA 1
ATOM 2116 C C . ALA A 1 254 ? -28.464 0.578 -11.692 1.00 93.56 254 ALA A C 1
ATOM 2118 O O . ALA A 1 254 ? -27.258 0.380 -11.852 1.00 93.56 254 ALA A O 1
ATOM 2119 N N . GLY A 1 255 ? -29.290 -0.350 -11.209 1.00 93.56 255 GLY A N 1
ATOM 2120 C CA . GLY A 1 255 ? -28.880 -1.663 -10.732 1.00 93.56 255 GLY A CA 1
ATOM 2121 C C . GLY A 1 255 ? -28.678 -2.727 -11.806 1.00 93.56 255 GLY A C 1
ATOM 2122 O O . GLY A 1 255 ? -29.170 -2.624 -12.930 1.00 93.56 255 GLY A O 1
ATOM 2123 N N . LEU A 1 256 ? -27.985 -3.797 -11.416 1.00 94.50 256 LEU A N 1
ATOM 2124 C CA . LEU A 1 256 ? -27.641 -4.919 -12.292 1.00 94.50 256 LEU A CA 1
ATOM 2125 C C . LEU A 1 256 ? -28.759 -5.957 -12.402 1.00 94.50 256 LEU A C 1
ATOM 2127 O O . LEU A 1 256 ? -28.872 -6.581 -13.447 1.00 94.50 256 LEU A O 1
ATOM 2131 N N . GLY A 1 257 ? -29.613 -6.109 -11.386 1.00 91.25 257 GLY A N 1
ATOM 2132 C CA . GLY A 1 257 ? -30.671 -7.129 -11.326 1.00 91.25 257 GLY A CA 1
ATOM 2133 C C . GLY A 1 257 ? -31.714 -7.054 -12.445 1.00 91.25 257 GLY A C 1
ATOM 2134 O O . GLY A 1 257 ? -32.408 -8.028 -12.712 1.00 91.25 257 GLY A O 1
ATOM 2135 N N . THR A 1 258 ? -31.782 -5.924 -13.149 1.00 88.00 258 THR A N 1
ATOM 2136 C CA . THR A 1 258 ? -32.617 -5.746 -14.349 1.00 88.00 258 THR A CA 1
ATOM 2137 C C . THR A 1 258 ? -32.011 -6.350 -15.622 1.00 88.00 258 THR A C 1
ATOM 2139 O O . THR A 1 258 ? -32.714 -6.502 -16.619 1.00 88.00 258 THR A O 1
ATOM 2142 N N . LEU A 1 259 ? -30.717 -6.682 -15.614 1.00 92.25 259 LEU A N 1
ATOM 2143 C CA . LEU A 1 259 ? -30.018 -7.316 -16.729 1.00 92.25 259 LEU A CA 1
ATOM 2144 C C . LEU A 1 259 ? -30.157 -8.839 -16.647 1.00 92.25 259 LEU A C 1
ATOM 2146 O O . LEU A 1 259 ? -30.143 -9.423 -15.561 1.00 92.25 259 LEU A O 1
ATOM 2150 N N . ALA A 1 260 ? -30.214 -9.509 -17.799 1.00 92.19 260 ALA A N 1
ATOM 2151 C CA . ALA A 1 260 ? -30.188 -10.969 -17.849 1.00 92.19 260 ALA A CA 1
ATOM 2152 C C . ALA A 1 260 ? -28.885 -11.510 -17.221 1.00 92.19 260 ALA A C 1
ATOM 2154 O O . ALA A 1 260 ? -27.788 -11.156 -17.657 1.00 92.19 260 ALA A O 1
ATOM 2155 N N . GLY A 1 261 ? -29.010 -12.348 -16.185 1.00 94.31 261 GLY A N 1
ATOM 2156 C CA . GLY A 1 261 ? -27.882 -12.859 -15.389 1.00 94.31 261 GLY A CA 1
ATOM 2157 C C . GLY A 1 261 ? -27.255 -11.838 -14.426 1.00 94.31 261 GLY A C 1
ATOM 2158 O O . GLY A 1 261 ? -26.225 -12.122 -13.823 1.00 94.31 261 GLY A O 1
ATOM 2159 N N . GLY A 1 262 ? -27.841 -10.643 -14.279 1.00 95.56 262 GLY A N 1
ATOM 2160 C CA . GLY A 1 262 ? -27.262 -9.556 -13.486 1.00 95.56 262 GLY A CA 1
ATOM 2161 C C . GLY A 1 262 ? -27.346 -9.760 -11.976 1.00 95.56 262 GLY A C 1
ATOM 2162 O O . GLY A 1 262 ? -26.451 -9.318 -11.261 1.00 95.56 262 GLY A O 1
ATOM 2163 N N . ALA A 1 263 ? -28.372 -10.468 -11.495 1.00 96.06 263 ALA A N 1
ATOM 2164 C CA . ALA A 1 263 ? -28.472 -10.860 -10.089 1.00 96.06 263 ALA A CA 1
ATOM 2165 C C . ALA A 1 263 ? -27.371 -11.862 -9.698 1.00 96.06 263 ALA A C 1
ATOM 2167 O O . ALA A 1 263 ? -26.739 -11.689 -8.660 1.00 96.06 263 ALA A O 1
ATOM 2168 N N . ASP A 1 264 ? -27.091 -12.846 -10.558 1.00 96.88 264 ASP A N 1
ATOM 2169 C CA . ASP A 1 264 ? -26.021 -13.827 -10.337 1.00 96.88 264 ASP A CA 1
ATOM 2170 C C . ASP A 1 264 ? -24.642 -13.157 -10.389 1.00 96.88 264 ASP A C 1
ATOM 2172 O O . ASP A 1 264 ? -23.797 -13.394 -9.529 1.00 96.88 264 ASP A O 1
ATOM 2176 N N . PHE A 1 265 ? -24.433 -12.246 -11.347 1.00 96.81 265 PHE A N 1
ATOM 2177 C CA . PHE A 1 265 ? -23.212 -11.443 -11.404 1.00 96.81 265 PHE A CA 1
ATOM 2178 C C . PHE A 1 265 ? -23.020 -10.614 -10.126 1.00 96.81 265 PHE A C 1
ATOM 2180 O O . PHE A 1 265 ? -21.933 -10.611 -9.555 1.00 96.81 265 PHE A O 1
ATOM 2187 N N . TYR A 1 266 ? -24.078 -9.956 -9.638 1.00 97.81 266 TYR A N 1
ATOM 2188 C CA . TYR A 1 266 ? -24.031 -9.195 -8.389 1.00 97.81 266 TYR A CA 1
ATOM 2189 C C . TYR A 1 266 ? -23.734 -10.082 -7.169 1.00 97.81 266 TYR A C 1
ATOM 2191 O O . TYR A 1 266 ? -22.925 -9.702 -6.324 1.00 97.81 266 TYR A O 1
ATOM 2199 N N . GLN A 1 267 ? -24.323 -11.279 -7.094 1.00 97.75 267 GLN A N 1
ATOM 2200 C CA . GLN A 1 267 ? -24.002 -12.259 -6.054 1.00 97.75 267 GLN A CA 1
ATOM 2201 C C . GLN A 1 267 ? -22.515 -12.636 -6.074 1.00 97.75 267 GLN A C 1
ATOM 2203 O O . GLN A 1 267 ? -21.902 -12.767 -5.016 1.00 97.75 267 GLN A O 1
ATOM 2208 N N . GLU A 1 268 ? -21.910 -12.778 -7.252 1.00 96.50 268 GLU A N 1
ATOM 2209 C CA . GLU A 1 268 ? -20.481 -13.081 -7.360 1.00 96.50 268 GLU A CA 1
ATOM 2210 C C . GLU A 1 268 ? -19.586 -11.873 -7.056 1.00 96.50 268 GLU A C 1
ATOM 2212 O O . GLU A 1 268 ? -18.522 -12.049 -6.462 1.00 96.50 268 GLU A O 1
ATOM 2217 N N . CYS A 1 269 ? -20.032 -10.641 -7.331 1.00 96.44 269 CYS A N 1
ATOM 2218 C CA . CYS A 1 269 ? -19.384 -9.441 -6.791 1.00 96.44 269 CYS A CA 1
ATOM 2219 C C . CYS A 1 269 ? -19.382 -9.453 -5.254 1.00 96.44 269 CYS A C 1
ATOM 2221 O O . CYS A 1 269 ? -18.338 -9.215 -4.649 1.00 96.44 269 CYS A O 1
ATOM 2223 N N . LEU A 1 270 ? -20.516 -9.771 -4.615 1.00 97.50 270 LEU A N 1
ATOM 2224 C CA . LEU A 1 270 ? -20.606 -9.883 -3.154 1.00 97.50 270 LEU A CA 1
ATOM 2225 C C . LEU A 1 270 ? -19.689 -10.983 -2.611 1.00 97.50 270 LEU A C 1
ATOM 2227 O O . LEU A 1 270 ? -18.937 -10.734 -1.673 1.00 97.50 270 LEU A O 1
ATOM 2231 N N . ASN A 1 271 ? -19.689 -12.167 -3.230 1.00 95.69 271 ASN A N 1
ATOM 2232 C CA . ASN A 1 271 ? -18.805 -13.265 -2.836 1.00 95.69 271 ASN A CA 1
ATOM 2233 C C . ASN A 1 271 ? -17.329 -12.847 -2.880 1.00 95.69 271 ASN A C 1
ATOM 2235 O O . ASN A 1 271 ? -16.573 -13.169 -1.967 1.00 95.69 271 ASN A O 1
ATOM 2239 N N . TRP A 1 272 ? -16.929 -12.121 -3.927 1.00 95.06 272 TRP A N 1
ATOM 2240 C CA . TRP A 1 272 ? -15.561 -11.637 -4.097 1.00 95.06 272 TRP A CA 1
ATOM 2241 C C . TRP A 1 272 ? -15.189 -10.563 -3.067 1.00 95.06 272 TRP A C 1
ATOM 2243 O O . TRP A 1 272 ? -14.117 -10.621 -2.472 1.00 95.06 272 TRP A O 1
ATOM 2253 N N . TYR A 1 273 ? -16.073 -9.587 -2.831 1.00 95.69 273 TYR A N 1
ATOM 2254 C CA . TYR A 1 273 ? -15.813 -8.474 -1.912 1.00 95.69 273 TYR A CA 1
ATOM 2255 C C . TYR A 1 273 ? -15.821 -8.888 -0.440 1.00 95.69 273 TYR A C 1
ATOM 2257 O O . TYR A 1 273 ? -15.037 -8.355 0.351 1.00 95.69 273 TYR A O 1
ATOM 2265 N N . LEU A 1 274 ? -16.724 -9.799 -0.075 1.00 95.06 274 LEU A N 1
ATOM 2266 C CA . LEU A 1 274 ? -16.953 -10.213 1.306 1.00 95.06 274 LEU A CA 1
ATOM 2267 C C . LEU A 1 274 ? -16.138 -11.441 1.703 1.00 95.06 274 LEU A C 1
ATOM 2269 O O . LEU A 1 274 ? -15.947 -11.668 2.893 1.00 95.06 274 LEU A O 1
ATOM 2273 N N . SER A 1 275 ? -15.707 -12.253 0.733 1.00 91.44 275 SER A N 1
ATOM 2274 C CA . SER A 1 275 ? -15.185 -13.608 0.972 1.00 91.44 275 SER A CA 1
ATOM 2275 C C . SER A 1 275 ? -16.178 -14.508 1.730 1.00 91.44 275 SER A C 1
ATOM 2277 O O . SER A 1 275 ? -15.798 -15.511 2.329 1.00 91.44 275 SER A O 1
ATOM 2279 N N . LEU A 1 276 ? -17.468 -14.154 1.702 1.00 92.06 276 LEU A N 1
ATOM 2280 C CA . LEU A 1 276 ? -18.573 -14.839 2.367 1.00 92.06 276 LEU A CA 1
ATOM 2281 C C . LEU A 1 276 ? -19.666 -15.154 1.347 1.00 92.06 276 LEU A C 1
ATOM 2283 O O . LEU A 1 276 ? -19.850 -14.432 0.370 1.00 92.06 276 LEU A O 1
ATOM 2287 N N . LYS A 1 277 ? -20.445 -16.205 1.605 1.00 92.94 277 LYS A N 1
ATOM 2288 C CA . LYS A 1 277 ? -21.590 -16.606 0.772 1.00 92.94 277 LYS A CA 1
ATOM 2289 C C . LYS A 1 277 ? -22.910 -16.027 1.293 1.00 92.94 277 LYS A C 1
ATOM 2291 O O . LYS A 1 277 ? -23.897 -16.744 1.414 1.00 92.94 277 LYS A O 1
ATOM 2296 N N . MET A 1 278 ? -22.912 -14.737 1.634 1.00 96.50 278 MET A N 1
ATOM 2297 C CA . MET A 1 278 ? -24.125 -14.031 2.063 1.00 96.50 278 MET A CA 1
ATOM 2298 C C . MET A 1 278 ? -24.989 -13.663 0.857 1.00 96.50 278 MET A C 1
ATOM 2300 O O . MET A 1 278 ? -24.486 -13.182 -0.161 1.00 96.50 278 MET A O 1
ATOM 2304 N N . THR A 1 279 ? -26.300 -13.844 0.979 1.00 98.06 279 THR A N 1
ATOM 2305 C CA . THR A 1 279 ? -27.250 -13.437 -0.062 1.00 98.06 279 THR A CA 1
ATOM 2306 C C . THR A 1 279 ? -27.560 -11.933 0.020 1.00 98.06 279 THR A C 1
ATOM 2308 O O . THR A 1 279 ? -27.599 -11.370 1.121 1.00 98.06 279 THR A O 1
ATOM 2311 N N . PRO A 1 280 ? -27.888 -11.260 -1.103 1.00 98.31 280 PRO A N 1
ATOM 2312 C CA . PRO A 1 280 ? -28.354 -9.874 -1.106 1.00 98.31 280 PRO A CA 1
ATOM 2313 C C . PRO A 1 280 ? -29.489 -9.601 -0.113 1.00 98.31 280 PRO A C 1
ATOM 2315 O O . PRO A 1 280 ? -29.517 -8.557 0.532 1.00 98.31 280 PRO A O 1
ATOM 2318 N N . GLY A 1 281 ? -30.422 -10.546 0.043 1.00 98.25 281 GLY A N 1
ATOM 2319 C CA . GLY A 1 281 ? -31.548 -10.404 0.966 1.00 98.25 281 GLY A CA 1
ATOM 2320 C C . GLY A 1 281 ? -31.155 -10.472 2.444 1.00 98.25 281 GLY A C 1
ATOM 2321 O O . GLY A 1 281 ? -31.776 -9.807 3.275 1.00 98.25 281 GLY A O 1
ATOM 2322 N N . GLU A 1 282 ? -30.134 -11.254 2.799 1.00 98.31 282 GLU A N 1
ATOM 2323 C CA . GLU A 1 282 ? -29.571 -11.261 4.156 1.00 98.31 282 GLU A CA 1
ATOM 2324 C C . GLU A 1 282 ? -28.855 -9.947 4.454 1.00 98.31 282 GLU A C 1
ATOM 2326 O O . GLU A 1 282 ? -29.121 -9.336 5.488 1.00 98.31 282 GLU A O 1
ATOM 2331 N N . ILE A 1 283 ? -28.031 -9.472 3.517 1.00 98.62 283 ILE A N 1
ATOM 2332 C CA . ILE A 1 283 ? -27.293 -8.209 3.643 1.00 98.62 283 ILE A CA 1
ATOM 2333 C C . ILE A 1 283 ? -28.253 -7.025 3.788 1.00 98.62 283 ILE A C 1
ATOM 2335 O O . ILE A 1 283 ? -28.085 -6.199 4.683 1.00 98.62 283 ILE A O 1
ATOM 2339 N N . HIS A 1 284 ? -29.293 -6.959 2.953 1.00 98.62 284 HIS A N 1
ATOM 2340 C CA . HIS A 1 284 ? -30.289 -5.890 3.008 1.00 98.62 284 HIS A CA 1
ATOM 2341 C C . HIS A 1 284 ? -30.976 -5.824 4.374 1.00 98.62 284 HIS A C 1
ATOM 2343 O O . HIS A 1 284 ? -31.058 -4.766 4.995 1.00 98.62 284 HIS A O 1
ATOM 2349 N N . ARG A 1 285 ? -31.443 -6.978 4.866 1.00 98.44 285 ARG A N 1
ATOM 2350 C CA . ARG A 1 285 ? -32.130 -7.091 6.157 1.00 98.44 285 ARG A CA 1
ATOM 2351 C C . ARG A 1 285 ? -31.217 -6.714 7.317 1.00 98.44 285 ARG A C 1
ATOM 2353 O O . ARG A 1 285 ? -31.665 -6.021 8.224 1.00 98.44 285 ARG A O 1
ATOM 2360 N N . LEU A 1 286 ? -29.959 -7.150 7.272 1.00 97.69 286 LEU A N 1
ATOM 2361 C CA . LEU A 1 286 ? -28.952 -6.778 8.259 1.00 97.69 286 LEU A CA 1
ATOM 2362 C C . LEU A 1 286 ? -28.737 -5.259 8.274 1.00 97.69 286 LEU A C 1
ATOM 2364 O O . LEU A 1 286 ? -28.726 -4.663 9.343 1.00 97.69 286 LEU A O 1
ATOM 2368 N N . GLY A 1 287 ? -28.670 -4.620 7.102 1.00 97.06 287 GLY A N 1
ATOM 2369 C CA . GLY A 1 287 ? -28.605 -3.161 6.983 1.00 97.06 287 GLY A CA 1
ATOM 2370 C C . GLY A 1 287 ? -29.739 -2.442 7.707 1.00 97.06 287 GLY A C 1
ATOM 2371 O O . GLY A 1 287 ? -29.485 -1.536 8.495 1.00 97.06 287 GLY A O 1
ATOM 2372 N N . LEU A 1 288 ? -30.982 -2.879 7.487 1.00 98.06 288 LEU A N 1
ATOM 2373 C CA . LEU A 1 288 ? -32.155 -2.310 8.161 1.00 98.06 288 LEU A CA 1
ATOM 2374 C C . LEU A 1 288 ? -32.101 -2.505 9.685 1.00 98.06 288 LEU A C 1
ATOM 2376 O O . LEU A 1 288 ? -32.384 -1.576 10.433 1.00 98.06 288 LEU A O 1
ATOM 2380 N N . GLN A 1 289 ? -31.681 -3.684 10.149 1.00 97.75 289 GLN A N 1
ATOM 2381 C CA . GLN A 1 289 ? -31.548 -3.970 11.581 1.00 97.75 289 GLN A CA 1
ATOM 2382 C C . GLN A 1 289 ? -30.477 -3.108 12.255 1.00 97.75 289 GLN A C 1
ATOM 2384 O O . GLN A 1 289 ? -30.683 -2.628 13.367 1.00 97.75 289 GLN A O 1
ATOM 2389 N N . GLU A 1 290 ? -29.332 -2.915 11.602 1.00 97.69 290 GLU A N 1
ATOM 2390 C CA . GLU A 1 290 ? -28.253 -2.081 12.136 1.00 97.69 290 GLU A CA 1
ATOM 2391 C C . GLU A 1 290 ? -28.634 -0.601 12.156 1.00 97.69 290 GLU A C 1
ATOM 2393 O O . GLU A 1 290 ? -28.324 0.088 13.124 1.00 97.69 290 GLU A O 1
ATOM 2398 N N . ILE A 1 291 ? -29.366 -0.124 11.143 1.00 97.25 291 ILE A N 1
ATOM 2399 C CA . ILE A 1 291 ? -29.945 1.224 11.142 1.00 97.25 291 ILE A CA 1
ATOM 2400 C C . ILE A 1 291 ? -30.771 1.451 12.411 1.00 97.25 291 ILE A C 1
ATOM 2402 O O . ILE A 1 291 ? -30.534 2.437 13.106 1.00 97.25 291 ILE A O 1
ATOM 2406 N N . ASP A 1 292 ? -31.705 0.554 12.731 1.00 96.00 292 ASP A N 1
ATOM 2407 C CA . ASP A 1 292 ? -32.583 0.721 13.895 1.00 96.00 292 ASP A CA 1
ATOM 2408 C C . ASP A 1 292 ? -31.778 0.757 15.205 1.00 96.00 292 ASP A C 1
ATOM 2410 O O . ASP A 1 292 ? -31.931 1.685 16.000 1.00 96.00 292 ASP A O 1
ATOM 2414 N N . LYS A 1 293 ? -30.829 -0.173 15.385 1.00 95.25 293 LYS A N 1
ATOM 2415 C CA . LYS A 1 293 ? -29.964 -0.218 16.580 1.00 95.25 293 LYS A CA 1
ATOM 2416 C C . LYS A 1 293 ? -29.139 1.055 16.771 1.00 95.25 293 LYS A C 1
ATOM 2418 O O . LYS A 1 293 ? -28.994 1.537 17.895 1.00 95.25 293 LYS A O 1
ATOM 2423 N N . ILE A 1 294 ? -28.564 1.585 15.691 1.00 96.19 294 ILE A N 1
ATOM 2424 C CA . ILE A 1 294 ? -27.733 2.792 15.753 1.00 96.19 294 ILE A CA 1
ATOM 2425 C C . ILE A 1 294 ? -28.612 4.010 16.047 1.00 96.19 294 ILE A C 1
ATOM 2427 O O . ILE A 1 294 ? -28.255 4.839 16.884 1.00 96.19 294 ILE A O 1
ATOM 2431 N N . LYS A 1 295 ? -29.795 4.100 15.424 1.00 94.88 295 LYS A N 1
ATOM 2432 C CA . LYS A 1 295 ? -30.752 5.178 15.702 1.00 94.88 295 LYS A CA 1
ATOM 2433 C C . LYS A 1 295 ? -31.162 5.210 17.173 1.00 94.88 295 LYS A C 1
ATOM 2435 O O . LYS A 1 295 ? -31.176 6.296 17.746 1.00 94.88 295 LYS A O 1
ATOM 2440 N N . ASP A 1 296 ? -31.413 4.059 17.798 1.00 95.25 296 ASP A N 1
ATOM 2441 C CA . ASP A 1 296 ? -31.727 3.985 19.232 1.00 95.25 296 ASP A CA 1
ATOM 2442 C C . ASP A 1 296 ? -30.616 4.625 20.084 1.00 95.25 296 ASP A C 1
ATOM 2444 O O . ASP A 1 296 ? -30.889 5.459 20.950 1.00 95.25 296 ASP A O 1
ATOM 2448 N N . LYS A 1 297 ? -29.343 4.332 19.779 1.00 94.88 297 LYS A N 1
ATOM 2449 C CA . LYS A 1 297 ? -28.185 4.936 20.466 1.00 94.88 297 LYS A CA 1
ATOM 2450 C C . LYS A 1 297 ? -28.090 6.444 20.259 1.00 94.88 297 LYS A C 1
ATOM 2452 O O . LYS A 1 297 ? -27.740 7.176 21.184 1.00 94.88 297 LYS A O 1
ATOM 2457 N N . MET A 1 298 ? -28.412 6.921 19.062 1.00 95.19 298 MET A N 1
ATOM 2458 C CA . MET A 1 298 ? -28.420 8.351 18.764 1.00 95.19 298 MET A CA 1
ATOM 2459 C C . MET A 1 298 ? -29.542 9.069 19.514 1.00 95.19 298 MET A C 1
ATOM 2461 O O . MET A 1 298 ? -29.296 10.122 20.102 1.00 95.19 298 MET A O 1
ATOM 2465 N N . TYR A 1 299 ? -30.747 8.493 19.553 1.00 95.44 299 TYR A N 1
ATOM 2466 C CA . TYR A 1 299 ? -31.869 9.050 20.305 1.00 95.44 299 TYR A CA 1
ATOM 2467 C C . TYR A 1 299 ? -31.578 9.118 21.806 1.00 95.44 299 TYR A C 1
ATOM 2469 O O . TYR A 1 299 ? -31.837 10.158 22.407 1.00 95.44 299 TYR A O 1
ATOM 2477 N N . GLU A 1 300 ? -30.933 8.101 22.392 1.00 93.69 300 GLU A N 1
ATOM 2478 C CA . GLU A 1 300 ? -30.491 8.137 23.796 1.00 93.69 300 GLU A CA 1
ATOM 2479 C C . GLU A 1 300 ? -29.615 9.368 24.117 1.00 93.69 300 GLU A C 1
ATOM 2481 O O . GLU A 1 300 ? -29.678 9.897 25.227 1.00 93.69 300 GLU A O 1
ATOM 2486 N N . ILE A 1 301 ? -28.776 9.825 23.179 1.00 93.62 301 ILE A N 1
ATOM 2487 C CA . ILE A 1 301 ? -27.899 10.995 23.365 1.00 93.62 301 ILE A CA 1
ATOM 2488 C C . ILE A 1 301 ? -28.661 12.296 23.088 1.00 93.62 301 ILE A C 1
ATOM 2490 O O . ILE A 1 301 ? -28.572 13.242 23.870 1.00 93.62 301 ILE A O 1
ATOM 2494 N N . ILE A 1 302 ? -29.438 12.340 22.004 1.00 93.88 302 ILE A N 1
ATOM 2495 C CA . ILE A 1 302 ? -30.240 13.508 21.608 1.00 93.88 302 ILE A CA 1
ATOM 2496 C C . ILE A 1 302 ? -31.249 13.874 22.712 1.00 93.88 302 ILE A C 1
ATOM 2498 O O . ILE A 1 302 ? -31.374 15.047 23.073 1.00 93.88 302 ILE A O 1
ATOM 2502 N N . GLU A 1 303 ? -31.908 12.881 23.316 1.00 93.31 303 GLU A N 1
ATOM 2503 C CA . GLU A 1 303 ? -32.838 13.093 24.431 1.00 93.31 303 GLU A CA 1
ATOM 2504 C C . GLU A 1 303 ? -32.136 13.619 25.688 1.00 93.31 303 GLU A C 1
ATOM 2506 O O . GLU A 1 303 ? -32.665 14.510 26.356 1.00 93.31 303 GLU A O 1
ATOM 2511 N N . LYS A 1 304 ? -30.922 13.137 25.997 1.00 91.44 304 LYS A N 1
ATOM 2512 C CA . LYS A 1 304 ? -30.117 13.639 27.131 1.00 91.44 304 LYS A CA 1
ATOM 2513 C C . LYS A 1 304 ? -29.741 15.112 26.982 1.00 91.44 304 LYS A C 1
ATOM 2515 O O . LYS A 1 304 ? -29.574 15.796 27.988 1.00 91.44 304 LYS A O 1
ATOM 2520 N N . GLN A 1 305 ? -29.647 15.609 25.751 1.00 91.12 305 GLN A N 1
ATOM 2521 C CA . GLN A 1 305 ? -29.404 17.023 25.461 1.00 91.12 305 GLN A CA 1
ATOM 2522 C C . GLN A 1 305 ? -30.669 17.891 25.517 1.00 91.12 305 GLN A C 1
ATOM 2524 O O . GLN A 1 305 ? -30.585 19.104 25.328 1.00 91.12 305 GLN A O 1
ATOM 2529 N N . GLY A 1 306 ? -31.837 17.296 25.780 1.00 91.12 306 GLY A N 1
ATOM 2530 C CA . GLY A 1 306 ? -33.113 18.004 25.890 1.00 91.12 306 GLY A CA 1
ATOM 2531 C C . GLY A 1 306 ? -33.843 18.216 24.563 1.00 91.12 306 GLY A C 1
ATOM 2532 O O . GLY A 1 306 ? -34.808 18.981 24.519 1.00 91.12 306 GLY A O 1
ATOM 2533 N N . TYR A 1 307 ? -33.421 17.552 23.482 1.00 90.38 307 TYR A N 1
ATOM 2534 C CA . TYR A 1 307 ? -34.185 17.521 22.237 1.00 90.38 307 TYR A CA 1
ATOM 2535 C C . TYR A 1 307 ? -35.184 16.363 22.277 1.00 90.38 307 TYR A C 1
ATOM 2537 O O . TYR A 1 307 ? -34.805 15.200 22.394 1.00 90.38 307 TYR A O 1
ATOM 2545 N N . HIS A 1 308 ? -36.472 16.674 22.141 1.00 89.62 308 HIS A N 1
ATOM 2546 C CA . HIS A 1 308 ? -37.549 15.684 22.154 1.00 89.62 308 HIS A CA 1
ATOM 2547 C C . HIS A 1 308 ? -38.294 15.683 20.818 1.00 89.62 308 HIS A C 1
ATOM 2549 O O . HIS A 1 308 ? -38.558 16.747 20.259 1.00 89.62 308 HIS A O 1
ATOM 2555 N N . ASN A 1 309 ? -38.676 14.498 20.330 1.00 88.00 309 ASN A N 1
ATOM 2556 C CA . ASN A 1 309 ? -39.450 14.307 19.093 1.00 88.00 309 ASN A CA 1
ATOM 2557 C C . ASN A 1 309 ? -38.816 14.910 17.819 1.00 88.00 309 ASN A C 1
ATOM 2559 O O . ASN A 1 309 ? -39.523 15.179 16.849 1.00 88.00 309 ASN A O 1
ATOM 2563 N N . ILE A 1 310 ? -37.498 15.130 17.807 1.00 90.12 310 ILE A N 1
ATOM 2564 C CA . ILE A 1 310 ? -36.758 15.560 16.615 1.00 90.12 310 ILE A CA 1
ATOM 2565 C C . ILE A 1 310 ? -36.284 14.334 15.829 1.00 90.12 310 ILE A C 1
ATOM 2567 O O . ILE A 1 310 ? -35.904 13.325 16.422 1.00 90.12 310 ILE A O 1
ATOM 2571 N N . SER A 1 311 ? -36.285 14.393 14.497 1.00 87.31 311 SER A N 1
ATOM 2572 C CA . SER A 1 311 ? -35.642 13.343 13.702 1.00 87.31 311 SER A CA 1
ATOM 2573 C C . SER A 1 311 ? -34.115 13.484 13.764 1.00 87.31 311 SER A C 1
ATOM 2575 O O . SER A 1 311 ? -33.595 14.589 13.914 1.00 87.31 311 SER A O 1
ATOM 2577 N N . ILE A 1 312 ? -33.369 12.385 13.606 1.00 87.19 312 ILE A N 1
ATOM 2578 C CA . ILE A 1 312 ? -31.893 12.436 13.550 1.00 87.19 312 ILE A CA 1
ATOM 2579 C C . ILE A 1 312 ? -31.428 13.394 12.447 1.00 87.19 312 ILE A C 1
ATOM 2581 O O . ILE A 1 312 ? -30.550 14.225 12.670 1.00 87.19 312 ILE A O 1
ATOM 2585 N N . ARG A 1 313 ? -32.070 13.337 11.275 1.00 85.44 313 ARG A N 1
ATOM 2586 C CA . ARG A 1 313 ? -31.797 14.243 10.156 1.00 85.44 313 ARG A CA 1
ATOM 2587 C C . ARG A 1 313 ? -31.953 15.708 10.564 1.00 85.44 313 ARG A C 1
ATOM 2589 O O . ARG A 1 313 ? -31.055 16.504 10.293 1.00 85.44 313 ARG A O 1
ATOM 2596 N N . ASP A 1 314 ? -33.071 16.059 11.195 1.00 87.94 314 ASP A N 1
ATOM 2597 C CA . ASP A 1 314 ? -33.353 17.444 11.585 1.00 87.94 314 ASP A CA 1
ATOM 2598 C C . ASP A 1 314 ? -32.390 17.918 12.673 1.00 87.94 314 ASP A C 1
ATOM 2600 O O . ASP A 1 314 ? -31.893 19.039 12.606 1.00 87.94 314 ASP A O 1
ATOM 2604 N N . TYR A 1 315 ? -32.036 17.047 13.619 1.00 90.88 315 TYR A N 1
ATOM 2605 C CA . TYR A 1 315 ? -31.034 17.350 14.637 1.00 90.88 315 TYR A CA 1
ATOM 2606 C C . TYR A 1 315 ? -29.674 17.715 14.012 1.00 90.88 315 TYR A C 1
ATOM 2608 O O . TYR A 1 315 ? -29.101 18.761 14.325 1.00 90.88 315 TYR A O 1
ATOM 2616 N N . PHE A 1 316 ? -29.169 16.919 13.062 1.00 90.38 316 PHE A N 1
ATOM 2617 C CA . PHE A 1 316 ? -27.930 17.272 12.359 1.00 90.38 316 PHE A CA 1
ATOM 2618 C C . PHE A 1 316 ? -28.086 18.480 11.435 1.00 90.38 316 PHE A C 1
ATOM 2620 O O . PHE A 1 316 ? -27.118 19.213 11.233 1.00 90.38 316 PHE A O 1
ATOM 2627 N N . ALA A 1 317 ? -29.274 18.716 10.877 1.00 88.38 317 ALA A N 1
ATOM 2628 C CA . ALA A 1 317 ? -29.541 19.932 10.119 1.00 88.38 317 ALA A CA 1
ATOM 2629 C C . ALA A 1 317 ? -29.409 21.180 11.007 1.00 88.38 317 ALA A C 1
ATOM 2631 O O . ALA A 1 317 ? -28.833 22.169 10.557 1.00 88.38 317 ALA A O 1
ATOM 2632 N N . GLU A 1 318 ? -29.852 21.128 12.269 1.00 89.81 318 GLU A N 1
ATOM 2633 C CA . GLU A 1 318 ? -29.615 22.204 13.240 1.00 89.81 318 GLU A CA 1
ATOM 2634 C C . GLU A 1 318 ? -28.128 22.359 13.580 1.00 89.81 318 GLU A C 1
ATOM 2636 O O . GLU A 1 318 ? -27.622 23.482 13.593 1.00 89.81 318 GLU A O 1
ATOM 2641 N N . LEU A 1 319 ? -27.384 21.260 13.766 1.00 90.19 319 LEU A N 1
ATOM 2642 C CA . LEU A 1 319 ? -25.932 21.339 13.977 1.00 90.19 319 LEU A CA 1
ATOM 2643 C C . LEU A 1 319 ? -25.216 22.007 12.798 1.00 90.19 319 LEU A C 1
ATOM 2645 O O . LEU A 1 319 ? -24.385 22.888 13.002 1.00 90.19 319 LEU A O 1
ATOM 2649 N N . LYS A 1 320 ? -25.574 21.651 11.561 1.00 89.56 320 LYS A N 1
ATOM 2650 C CA . LYS A 1 320 ? -24.977 22.226 10.345 1.00 89.56 320 LYS A CA 1
ATOM 2651 C C . LYS A 1 320 ? -25.287 23.711 10.133 1.00 89.56 320 LYS A C 1
ATOM 2653 O O . LYS A 1 320 ? -24.617 24.340 9.320 1.00 89.56 320 LYS A O 1
ATOM 2658 N N . LYS A 1 321 ? -26.277 24.287 10.823 1.00 90.69 321 LYS A N 1
ATOM 2659 C CA . LYS A 1 321 ? -26.541 25.738 10.783 1.00 90.69 321 LYS A CA 1
ATOM 2660 C C . LYS A 1 321 ? -25.601 26.535 11.682 1.00 90.69 321 LYS A C 1
ATOM 2662 O O . LYS A 1 321 ? -25.532 27.754 11.554 1.00 90.69 321 LYS A O 1
ATOM 2667 N N . ARG A 1 322 ? -24.921 25.881 12.624 1.00 92.31 322 ARG A N 1
ATOM 2668 C CA . ARG A 1 322 ? -24.050 26.566 13.571 1.00 92.31 322 ARG A CA 1
ATOM 2669 C C . ARG A 1 322 ? -22.666 26.769 12.961 1.00 92.31 322 ARG A C 1
ATOM 2671 O O . ARG A 1 322 ? -21.986 25.800 12.632 1.00 92.31 322 ARG A O 1
ATOM 2678 N N . GLU A 1 323 ? -22.223 28.019 12.860 1.00 90.31 323 GLU A N 1
ATOM 2679 C CA . GLU A 1 323 ? -20.902 28.337 12.293 1.00 90.31 323 GLU A CA 1
ATOM 2680 C C . GLU A 1 323 ? -19.746 27.736 13.110 1.00 90.31 323 GLU A C 1
ATOM 2682 O O . GLU A 1 323 ? -18.731 27.340 12.546 1.00 90.31 323 GLU A O 1
ATOM 2687 N N . ASP A 1 324 ? -19.921 27.540 14.424 1.00 92.88 324 ASP A N 1
ATOM 2688 C CA . ASP A 1 324 ? -18.903 26.917 15.280 1.00 92.88 324 ASP A CA 1
ATOM 2689 C C . ASP A 1 324 ? -18.647 25.429 14.967 1.00 92.88 324 ASP A C 1
ATOM 2691 O O . ASP A 1 324 ? -17.644 24.877 15.429 1.00 92.88 324 ASP A O 1
ATOM 2695 N N . MET A 1 325 ? -19.506 24.785 14.164 1.00 94.44 325 MET A N 1
ATOM 2696 C CA . MET A 1 325 ? -19.358 23.392 13.716 1.00 94.44 325 MET A CA 1
ATOM 2697 C C . MET A 1 325 ? -18.434 23.213 12.515 1.00 94.44 325 MET A C 1
ATOM 2699 O O . MET A 1 325 ? -18.195 22.076 12.113 1.00 94.44 325 MET A O 1
ATOM 2703 N N . PHE A 1 326 ? -17.886 24.290 11.962 1.00 93.94 326 PHE A N 1
ATOM 2704 C CA . PHE A 1 326 ? -17.001 24.235 10.806 1.00 93.94 326 PHE A CA 1
ATOM 2705 C C . PHE A 1 326 ? -15.703 24.991 11.082 1.00 93.94 326 PHE A C 1
ATOM 2707 O O . PHE A 1 326 ? -15.588 25.743 12.053 1.00 93.94 326 PHE A O 1
ATOM 2714 N N . PHE A 1 327 ? -14.711 24.726 10.244 1.00 93.38 327 PHE A N 1
ATOM 2715 C CA . PHE A 1 327 ? -13.511 25.542 10.120 1.00 93.38 327 PHE A CA 1
ATOM 2716 C C . PHE A 1 327 ? -13.641 26.452 8.897 1.00 93.38 327 PHE A C 1
ATOM 2718 O O . PHE A 1 327 ? -14.390 26.132 7.967 1.00 93.38 327 PHE A O 1
ATOM 2725 N N . ASP A 1 328 ? -12.920 27.571 8.913 1.00 88.19 328 ASP A N 1
ATOM 2726 C CA . ASP A 1 328 ? -13.004 28.592 7.867 1.00 88.19 328 ASP A CA 1
ATOM 2727 C C . ASP A 1 328 ? -12.044 28.320 6.703 1.00 88.19 328 ASP A C 1
ATOM 2729 O O . ASP A 1 328 ? -12.332 28.697 5.565 1.00 88.19 328 ASP A O 1
ATOM 2733 N N . THR A 1 329 ? -10.911 27.660 6.971 1.00 93.06 329 THR A N 1
ATOM 2734 C CA . THR A 1 329 ? -9.839 27.465 5.987 1.00 93.06 329 THR A CA 1
ATOM 2735 C C . THR A 1 329 ? -9.436 25.998 5.817 1.00 93.06 329 THR A C 1
ATOM 2737 O O . THR A 1 329 ? -9.645 25.167 6.699 1.00 93.06 329 THR A O 1
ATOM 2740 N N . GLU A 1 330 ? -8.852 25.679 4.654 1.00 93.94 330 GLU A N 1
ATOM 2741 C CA . GLU A 1 330 ? -8.269 24.360 4.360 1.00 93.94 330 GLU A CA 1
ATOM 2742 C C . GLU A 1 330 ? -7.166 24.009 5.373 1.00 93.94 330 GLU A C 1
ATOM 2744 O O . GLU A 1 330 ? -7.171 22.906 5.916 1.00 93.94 330 GLU A O 1
ATOM 2749 N N . ASP A 1 331 ? -6.295 24.968 5.700 1.00 94.94 331 ASP A N 1
ATOM 2750 C CA . ASP A 1 331 ? -5.196 24.783 6.653 1.00 94.94 331 ASP A CA 1
ATOM 2751 C C . ASP A 1 331 ? -5.699 24.451 8.065 1.00 94.94 331 ASP A C 1
ATOM 2753 O O . ASP A 1 331 ? -5.138 23.575 8.722 1.00 94.94 331 ASP A O 1
ATOM 2757 N N . ASP A 1 332 ? -6.789 25.082 8.517 1.00 95.31 332 ASP A N 1
ATOM 2758 C CA . ASP A 1 332 ? -7.390 24.783 9.823 1.00 95.31 332 ASP A CA 1
ATOM 2759 C C . ASP A 1 332 ? -7.961 23.359 9.880 1.00 95.31 332 ASP A C 1
ATOM 2761 O O . ASP A 1 332 ? -7.834 22.677 10.897 1.00 95.31 332 ASP A O 1
ATOM 2765 N N . ILE A 1 333 ? -8.570 22.885 8.784 1.00 95.88 333 ILE A N 1
ATOM 2766 C CA . ILE A 1 333 ? -9.090 21.512 8.690 1.00 95.88 333 ILE A CA 1
ATOM 2767 C C . ILE A 1 333 ? -7.939 20.508 8.796 1.00 95.88 333 ILE A C 1
ATOM 2769 O O . ILE A 1 333 ? -8.034 19.538 9.550 1.00 95.88 333 ILE A O 1
ATOM 2773 N N . ILE A 1 334 ? -6.852 20.738 8.054 1.00 97.00 334 ILE A N 1
ATOM 2774 C CA . ILE A 1 334 ? -5.670 19.867 8.070 1.00 97.00 334 ILE A CA 1
ATOM 2775 C C . ILE A 1 334 ? -5.009 19.880 9.454 1.00 97.00 334 ILE A C 1
ATOM 2777 O O . ILE A 1 334 ? -4.719 18.816 10.001 1.00 97.00 334 ILE A O 1
ATOM 2781 N N . ALA A 1 335 ? -4.840 21.059 10.058 1.00 96.62 335 ALA A N 1
ATOM 2782 C CA . ALA A 1 335 ? -4.266 21.202 11.392 1.00 96.62 335 ALA A CA 1
ATOM 2783 C C . ALA A 1 335 ? -5.110 20.516 12.479 1.00 96.62 335 ALA A C 1
ATOM 2785 O O . ALA A 1 335 ? -4.549 19.928 13.406 1.00 96.62 335 ALA A O 1
ATOM 2786 N N . GLU A 1 336 ? -6.442 20.550 12.374 1.00 96.69 336 GLU A N 1
ATOM 2787 C CA . GLU A 1 336 ? -7.313 19.821 13.298 1.00 96.69 336 GLU A CA 1
ATOM 2788 C C . GLU A 1 336 ? -7.182 18.305 13.124 1.00 96.69 336 GLU A C 1
ATOM 2790 O O . GLU A 1 336 ? -7.126 17.589 14.121 1.00 96.69 336 GLU A O 1
ATOM 2795 N N . TYR A 1 337 ? -7.091 17.787 11.895 1.00 97.94 337 TYR A N 1
ATOM 2796 C CA . TYR A 1 337 ? -6.846 16.356 11.693 1.00 97.94 337 TYR A CA 1
ATOM 2797 C C . TYR A 1 337 ? -5.507 15.919 12.297 1.00 97.94 337 TYR A C 1
ATOM 2799 O O . TYR A 1 337 ? -5.471 14.948 13.048 1.00 97.94 337 TYR A O 1
ATOM 2807 N N . GLU A 1 338 ? -4.432 16.665 12.050 1.00 97.31 338 GLU A N 1
ATOM 2808 C CA . GLU A 1 338 ? -3.119 16.444 12.675 1.00 97.31 338 GLU A CA 1
ATOM 2809 C C . GLU A 1 338 ? -3.210 16.484 14.214 1.00 97.31 338 GLU A C 1
ATOM 2811 O O . GLU A 1 338 ? -2.655 15.628 14.909 1.00 97.31 338 GLU A O 1
ATOM 2816 N N . ASN A 1 339 ? -3.966 17.437 14.775 1.00 97.00 339 ASN A N 1
ATOM 2817 C CA . ASN A 1 339 ? -4.208 17.515 16.215 1.00 97.00 339 ASN A CA 1
ATOM 2818 C C . ASN A 1 339 ? -4.931 16.269 16.742 1.00 97.00 339 ASN A C 1
ATOM 2820 O O . ASN A 1 339 ? -4.480 15.660 17.714 1.00 97.00 339 ASN A O 1
ATOM 2824 N N . ILE A 1 340 ? -6.026 15.874 16.093 1.00 97.38 340 ILE A N 1
ATOM 2825 C CA . ILE A 1 340 ? -6.808 14.693 16.455 1.00 97.38 340 ILE A CA 1
ATOM 2826 C C . ILE A 1 340 ? -5.910 13.449 16.475 1.00 97.38 340 ILE A C 1
ATOM 2828 O O . ILE A 1 340 ? -5.901 12.719 17.468 1.00 97.38 340 ILE A O 1
ATOM 2832 N N . ILE A 1 341 ? -5.115 13.240 15.426 1.00 96.50 341 ILE A N 1
ATOM 2833 C CA . ILE A 1 341 ? -4.249 12.065 15.281 1.00 96.50 341 ILE A CA 1
ATOM 2834 C C . ILE A 1 341 ? -3.188 12.038 16.382 1.00 96.50 341 ILE A C 1
ATOM 2836 O O . ILE A 1 341 ? -3.149 11.107 17.190 1.00 96.50 341 ILE A O 1
ATOM 2840 N N . HIS A 1 342 ? -2.372 13.087 16.476 1.00 94.88 342 HIS A N 1
ATOM 2841 C CA . HIS A 1 342 ? -1.177 13.059 17.319 1.00 94.88 342 HIS A CA 1
ATOM 2842 C C . HIS A 1 342 ? -1.437 13.393 18.791 1.00 94.88 342 HIS A C 1
ATOM 2844 O O . HIS A 1 342 ? -0.665 13.017 19.674 1.00 94.88 342 HIS A O 1
ATOM 2850 N N . ARG A 1 343 ? -2.503 14.143 19.100 1.00 95.19 343 ARG A N 1
ATOM 2851 C CA . ARG A 1 343 ? -2.777 14.616 20.469 1.00 95.19 343 ARG A CA 1
ATOM 2852 C C . ARG A 1 343 ? -3.931 13.898 21.147 1.00 95.19 343 ARG A C 1
ATOM 2854 O O . ARG A 1 343 ? -3.917 13.828 22.374 1.00 95.19 343 ARG A O 1
ATOM 2861 N N . ARG A 1 344 ? -4.905 13.381 20.393 1.00 95.38 344 ARG A N 1
ATOM 2862 C CA . ARG A 1 344 ? -6.103 12.737 20.962 1.00 95.38 344 ARG A CA 1
ATOM 2863 C C . ARG A 1 344 ? -6.087 11.220 20.776 1.00 95.38 344 ARG A C 1
ATOM 2865 O O . ARG A 1 344 ? -6.394 10.501 21.720 1.00 95.38 344 ARG A O 1
ATOM 2872 N N . ILE A 1 345 ? -5.682 10.726 19.606 1.00 95.44 345 ILE A N 1
ATOM 2873 C CA . ILE A 1 345 ? -5.702 9.291 19.279 1.00 95.44 345 ILE A CA 1
ATOM 2874 C C . ILE A 1 345 ? -4.444 8.569 19.781 1.00 95.44 345 ILE A C 1
ATOM 2876 O O . ILE A 1 345 ? -4.550 7.625 20.567 1.00 95.44 345 ILE A O 1
ATOM 2880 N N . GLU A 1 346 ? -3.252 8.994 19.348 1.00 93.81 346 GLU A N 1
ATOM 2881 C CA . GLU A 1 346 ? -1.982 8.301 19.637 1.00 93.81 346 GLU A CA 1
ATOM 2882 C C . GLU A 1 346 ? -1.745 7.972 21.126 1.00 93.81 346 GLU A C 1
ATOM 2884 O O . GLU A 1 346 ? -1.353 6.837 21.423 1.00 93.81 346 GLU A O 1
ATOM 2889 N N . PRO A 1 347 ? -2.053 8.866 22.093 1.00 92.38 347 PRO A N 1
ATOM 2890 C CA . PRO A 1 347 ? -1.863 8.575 23.517 1.00 92.38 347 PRO A CA 1
ATOM 2891 C C . PRO A 1 347 ? -2.680 7.389 24.053 1.00 92.38 347 PRO A C 1
ATOM 2893 O O . PRO A 1 347 ? -2.399 6.898 25.147 1.00 92.38 347 PRO A O 1
ATOM 2896 N N . HIS A 1 348 ? -3.702 6.938 23.322 1.00 90.56 348 HIS A N 1
ATOM 2897 C CA . HIS A 1 348 ? -4.583 5.844 23.724 1.00 90.56 348 HIS A CA 1
ATOM 2898 C C . HIS A 1 348 ? -4.234 4.505 23.061 1.00 90.56 348 HIS A C 1
ATOM 2900 O O . HIS A 1 348 ? -4.775 3.479 23.475 1.00 90.56 348 HIS A O 1
ATOM 2906 N N . LEU A 1 349 ? -3.336 4.475 22.067 1.00 92.50 349 LEU A N 1
ATOM 2907 C CA . LEU A 1 349 ? -3.067 3.265 21.279 1.00 92.50 349 LEU A CA 1
ATOM 2908 C C . LEU A 1 349 ? -2.530 2.104 22.127 1.00 92.50 349 LEU A C 1
ATOM 2910 O O . LEU A 1 349 ? -2.914 0.957 21.920 1.00 92.50 349 LEU A O 1
ATOM 2914 N N . ASN A 1 350 ? -1.723 2.382 23.152 1.00 91.56 350 ASN A N 1
ATOM 2915 C CA . ASN A 1 350 ? -1.185 1.359 24.060 1.00 91.56 350 ASN A CA 1
ATOM 2916 C C . ASN A 1 350 ? -2.254 0.604 24.880 1.00 91.56 350 ASN A C 1
ATOM 2918 O O . ASN A 1 350 ? -1.975 -0.467 25.423 1.00 91.56 350 ASN A O 1
ATOM 2922 N N . LYS A 1 351 ? -3.480 1.138 24.974 1.00 88.44 351 LYS A N 1
ATOM 2923 C CA . LYS A 1 351 ? -4.619 0.451 25.601 1.00 88.44 351 LYS A CA 1
ATOM 2924 C C . LYS A 1 351 ? -5.127 -0.703 24.738 1.00 88.44 351 LYS A C 1
ATOM 2926 O O . LYS A 1 351 ? -5.672 -1.661 25.275 1.00 88.44 351 LYS A O 1
ATOM 2931 N N . PHE A 1 352 ? -4.927 -0.614 23.424 1.00 89.62 352 PHE A N 1
ATOM 2932 C CA . PHE A 1 352 ? -5.477 -1.533 22.430 1.00 89.62 352 PHE A CA 1
ATOM 2933 C C . PHE A 1 352 ? -4.422 -2.301 21.640 1.00 89.62 352 PHE A C 1
ATOM 2935 O O . PHE A 1 352 ? -4.768 -3.299 21.027 1.00 89.62 352 PHE A O 1
ATOM 2942 N N . PHE A 1 353 ? -3.155 -1.898 21.670 1.00 92.62 353 PHE A N 1
ATOM 2943 C CA . PHE A 1 353 ? -2.085 -2.536 20.905 1.00 92.62 353 PHE A CA 1
ATOM 2944 C C . PHE A 1 353 ? -0.844 -2.704 21.784 1.00 92.62 353 PHE A C 1
ATOM 2946 O O . PHE A 1 353 ? -0.462 -1.762 22.481 1.00 92.62 353 PHE A O 1
ATOM 2953 N N . ARG A 1 354 ? -0.233 -3.900 21.774 1.00 84.50 354 ARG A N 1
ATOM 2954 C CA . ARG A 1 354 ? 1.017 -4.165 22.513 1.00 84.50 354 ARG A CA 1
ATOM 2955 C C . ARG A 1 354 ? 2.195 -3.463 21.856 1.00 84.50 354 ARG A C 1
ATOM 2957 O O . ARG A 1 354 ? 2.809 -2.599 22.472 1.00 84.50 354 ARG A O 1
ATOM 2964 N N . ASP A 1 355 ? 2.413 -3.788 20.589 1.00 81.88 355 ASP A N 1
ATOM 2965 C CA . ASP A 1 355 ? 3.521 -3.285 19.787 1.00 81.88 355 ASP A CA 1
ATOM 2966 C C . ASP A 1 355 ? 2.965 -2.464 18.635 1.00 81.88 355 ASP A C 1
ATOM 2968 O O . ASP A 1 355 ? 1.999 -2.881 18.010 1.00 81.88 355 ASP A O 1
ATOM 2972 N N . GLN A 1 356 ? 3.547 -1.305 18.340 1.00 83.81 356 GLN A N 1
ATOM 2973 C CA . GLN A 1 356 ? 3.132 -0.463 17.216 1.00 83.81 356 GLN A CA 1
ATOM 2974 C C . GLN A 1 356 ? 4.308 -0.325 16.243 1.00 83.81 356 GLN A C 1
ATOM 2976 O O . GLN A 1 356 ? 5.405 0.010 16.691 1.00 83.81 356 GLN A O 1
ATOM 2981 N N . PRO A 1 357 ? 4.108 -0.514 14.924 1.00 82.44 357 PRO A N 1
ATOM 2982 C CA . PRO A 1 357 ? 5.176 -0.387 13.927 1.00 82.44 357 PRO A CA 1
ATOM 2983 C C . PRO A 1 357 ? 5.906 0.967 13.919 1.00 82.44 357 PRO A C 1
ATOM 2985 O O . PRO A 1 357 ? 7.026 1.053 13.424 1.00 82.44 357 PRO A O 1
ATOM 2988 N N . GLY A 1 358 ? 5.280 2.029 14.446 1.00 82.19 358 GLY A N 1
ATOM 2989 C CA . GLY A 1 358 ? 5.890 3.355 14.587 1.00 82.19 358 GLY A CA 1
ATOM 2990 C C . GLY A 1 358 ? 6.174 4.072 13.263 1.00 82.19 358 GLY A C 1
ATOM 2991 O O . GLY A 1 358 ? 7.031 4.955 13.226 1.00 82.19 358 GLY A O 1
ATOM 2992 N N . LEU A 1 359 ? 5.497 3.685 12.175 1.00 89.62 359 LEU A N 1
ATOM 2993 C CA . LEU A 1 359 ? 5.600 4.379 10.891 1.00 89.62 359 LEU A CA 1
ATOM 2994 C C . LEU A 1 359 ? 4.886 5.741 10.967 1.00 89.62 359 LEU A C 1
ATOM 2996 O O . LEU A 1 359 ? 3.871 5.844 11.650 1.00 89.62 359 LEU A O 1
ATOM 3000 N N . PRO A 1 360 ? 5.393 6.788 10.292 1.00 92.25 360 PRO A N 1
ATOM 3001 C CA . PRO A 1 360 ? 4.769 8.107 10.325 1.00 92.25 360 PRO A CA 1
ATOM 3002 C C . PRO A 1 360 ? 3.533 8.190 9.417 1.00 92.25 360 PRO A C 1
ATOM 3004 O O . PRO A 1 360 ? 3.492 7.578 8.343 1.00 92.25 360 PRO A O 1
ATOM 3007 N N . VAL A 1 361 ? 2.572 9.028 9.812 1.00 94.75 361 VAL A N 1
ATOM 3008 C CA . VAL A 1 361 ? 1.424 9.458 9.002 1.00 94.75 361 VAL A CA 1
ATOM 3009 C C . VAL A 1 361 ? 1.367 10.979 8.945 1.00 94.75 361 VAL A C 1
ATOM 3011 O O . VAL A 1 361 ? 1.711 11.639 9.919 1.00 94.75 361 VAL A O 1
ATOM 3014 N N . VAL A 1 362 ? 0.959 11.516 7.797 1.00 95.06 362 VAL A N 1
ATOM 3015 C CA . VAL A 1 362 ? 0.735 12.950 7.572 1.00 95.06 362 VAL A CA 1
ATOM 3016 C C . VAL A 1 362 ? -0.619 13.179 6.912 1.00 95.06 362 VAL A C 1
ATOM 3018 O O . VAL A 1 362 ? -1.136 12.288 6.229 1.00 95.06 362 VAL A O 1
ATOM 3021 N N . VAL A 1 363 ? -1.181 14.375 7.071 1.00 97.19 363 VAL A N 1
ATOM 3022 C CA . VAL A 1 363 ? -2.456 14.759 6.454 1.00 97.19 363 VAL A CA 1
ATOM 3023 C C . VAL A 1 363 ? -2.231 15.714 5.280 1.00 97.19 363 VAL A C 1
ATOM 3025 O O . VAL A 1 363 ? -1.500 16.702 5.376 1.00 97.19 363 VAL A O 1
ATOM 3028 N N . HIS A 1 364 ? -2.881 15.442 4.147 1.00 94.38 364 HIS A N 1
ATOM 3029 C CA . HIS A 1 364 ? -2.842 16.297 2.958 1.00 94.38 364 HIS A CA 1
ATOM 3030 C C . HIS A 1 364 ? -4.243 16.617 2.431 1.00 94.38 364 HIS A C 1
ATOM 3032 O O . HIS A 1 364 ? -5.144 15.784 2.527 1.00 94.38 364 HIS A O 1
ATOM 3038 N N . PRO A 1 365 ? -4.461 17.802 1.838 1.00 92.88 365 PRO A N 1
ATOM 3039 C CA . PRO A 1 365 ? -5.716 18.092 1.165 1.00 92.88 365 PRO A CA 1
ATOM 3040 C C . PRO A 1 365 ? -5.842 17.249 -0.108 1.00 92.88 365 PRO A C 1
ATOM 3042 O O . PRO A 1 365 ? -4.880 17.042 -0.852 1.00 92.88 365 PRO A O 1
ATOM 3045 N N . MET A 1 366 ? -7.052 16.772 -0.393 1.00 85.81 366 MET A N 1
ATOM 3046 C CA . MET A 1 366 ? -7.330 16.088 -1.653 1.00 85.81 366 MET A CA 1
ATOM 3047 C C . MET A 1 366 ? -7.165 17.046 -2.849 1.00 85.81 366 MET A C 1
ATOM 3049 O O . MET A 1 366 ? -7.647 18.182 -2.803 1.00 85.81 366 MET A O 1
ATOM 3053 N N . PRO A 1 367 ? -6.571 16.591 -3.970 1.00 75.25 367 PRO A N 1
ATOM 3054 C CA . PRO A 1 367 ? -6.374 17.434 -5.154 1.00 75.25 367 PRO A CA 1
ATOM 3055 C C . PRO A 1 367 ? -7.687 17.763 -5.882 1.00 75.25 367 PRO A C 1
ATOM 3057 O O . PRO A 1 367 ? -7.788 18.763 -6.585 1.00 75.25 367 PRO A O 1
ATOM 3060 N N . SER A 1 368 ? -8.715 16.928 -5.711 1.00 74.75 368 SER A N 1
ATOM 3061 C CA . SER A 1 368 ? -10.031 17.063 -6.343 1.00 74.75 368 SER A CA 1
ATOM 3062 C C . SER A 1 368 ? -11.129 16.609 -5.387 1.00 74.75 368 SER A C 1
ATOM 3064 O O . SER A 1 368 ? -10.876 15.812 -4.485 1.00 74.75 368 SER A O 1
ATOM 3066 N N . ASP A 1 369 ? -12.346 17.107 -5.592 1.00 78.69 369 ASP A N 1
ATOM 3067 C CA . ASP A 1 369 ? -13.508 16.703 -4.800 1.00 78.69 369 ASP A CA 1
ATOM 3068 C C . ASP A 1 369 ? -13.893 15.227 -5.067 1.00 78.69 369 ASP A C 1
ATOM 3070 O O . ASP A 1 369 ? -13.708 14.705 -6.171 1.00 78.69 369 ASP A O 1
ATOM 3074 N N . GLY A 1 370 ? -14.415 14.530 -4.055 1.00 76.31 370 GLY A N 1
ATOM 3075 C CA . GLY A 1 370 ? -14.638 13.082 -4.086 1.00 76.31 370 GLY A CA 1
ATOM 3076 C C . GLY A 1 370 ? -15.257 12.525 -2.800 1.00 76.31 370 GLY A C 1
ATOM 3077 O O . GLY A 1 370 ? -16.255 13.059 -2.312 1.00 76.31 370 GLY A O 1
ATOM 3078 N N . SER A 1 371 ? -14.685 11.430 -2.279 1.00 79.25 371 SER A N 1
ATOM 3079 C CA . SER A 1 371 ? -15.021 10.862 -0.961 1.00 79.25 371 SER A CA 1
ATOM 3080 C C . SER A 1 371 ? -14.697 11.846 0.176 1.00 79.25 371 SER A C 1
ATOM 3082 O O . SER A 1 371 ? -14.131 12.909 -0.065 1.00 79.25 371 SER A O 1
ATOM 3084 N N . ARG A 1 372 ? -15.063 11.514 1.425 1.00 85.75 372 ARG A N 1
ATOM 3085 C CA . ARG A 1 372 ? -14.709 12.332 2.608 1.00 85.75 372 ARG A CA 1
ATOM 3086 C C . ARG A 1 372 ? -13.187 12.354 2.861 1.00 85.75 372 ARG A C 1
ATOM 3088 O O . ARG A 1 372 ? -12.653 13.370 3.293 1.00 85.75 372 ARG A O 1
ATOM 3095 N N . GLY A 1 373 ? -12.506 11.255 2.557 1.00 88.88 373 GLY A N 1
ATOM 3096 C CA . GLY A 1 373 ? -11.058 11.101 2.630 1.00 88.88 373 GLY A CA 1
ATOM 3097 C C . GLY A 1 373 ? -10.623 9.755 2.054 1.00 88.88 373 GLY A C 1
ATOM 3098 O O . GLY A 1 373 ? -11.474 9.011 1.547 1.00 88.88 373 GLY A O 1
ATOM 3099 N N . TRP A 1 374 ? -9.316 9.501 2.054 1.00 88.88 374 TRP A N 1
ATOM 3100 C CA . TRP A 1 374 ? -8.714 8.193 1.774 1.00 88.88 374 TRP A CA 1
ATOM 3101 C C . TRP A 1 374 ? -7.267 8.132 2.280 1.00 88.88 374 TRP A C 1
ATOM 3103 O O . TRP A 1 374 ? -6.579 9.153 2.363 1.00 88.88 374 TRP A O 1
ATOM 3113 N N . TYR A 1 375 ? -6.792 6.923 2.565 1.00 92.75 375 TYR A N 1
ATOM 3114 C CA . TYR A 1 375 ? -5.430 6.658 3.013 1.00 92.75 375 TYR A CA 1
ATOM 3115 C C . TYR A 1 375 ? -4.527 6.093 1.907 1.00 92.75 375 TYR A C 1
ATOM 3117 O O . TYR A 1 375 ? -4.933 5.256 1.098 1.00 92.75 375 TYR A O 1
ATOM 3125 N N . TYR A 1 376 ? -3.262 6.516 1.913 1.00 86.81 376 TYR A N 1
ATOM 3126 C CA . TYR A 1 376 ? -2.187 5.969 1.093 1.00 86.81 376 TYR A CA 1
ATOM 3127 C C . TYR A 1 376 ? -1.054 5.437 1.970 1.00 86.81 376 TYR A C 1
ATOM 3129 O O . TYR A 1 376 ? -0.452 6.184 2.741 1.00 86.81 376 TYR A O 1
ATOM 3137 N N . SER A 1 377 ? -0.730 4.150 1.826 1.00 86.75 377 SER A N 1
ATOM 3138 C CA . SER A 1 377 ? 0.296 3.493 2.644 1.00 86.75 377 SER A CA 1
ATOM 3139 C C . SER A 1 377 ? 1.693 4.057 2.401 1.00 86.75 377 SER A C 1
ATOM 3141 O O . SER A 1 377 ? 2.053 4.343 1.256 1.00 86.75 377 SER A O 1
ATOM 3143 N N . GLY A 1 378 ? 2.486 4.186 3.467 1.00 83.50 378 GLY A N 1
ATOM 3144 C CA . GLY A 1 378 ? 3.889 4.611 3.432 1.00 83.50 378 GLY A CA 1
ATOM 3145 C C . GLY A 1 378 ? 4.843 3.535 2.901 1.00 83.50 378 GLY A C 1
ATOM 3146 O O . GLY A 1 378 ? 4.434 2.584 2.233 1.00 83.50 378 GLY A O 1
ATOM 3147 N N . SER A 1 379 ? 6.139 3.687 3.165 1.00 79.25 379 SER A N 1
ATOM 3148 C CA . SER A 1 379 ? 7.148 2.651 2.908 1.00 79.25 379 SER A CA 1
ATOM 3149 C C . SER A 1 379 ? 7.524 1.905 4.192 1.00 79.25 379 SER A C 1
ATOM 3151 O O . SER A 1 379 ? 7.509 2.475 5.280 1.00 79.25 379 SER A O 1
ATOM 3153 N N . ALA A 1 380 ? 7.894 0.625 4.067 1.00 76.94 380 ALA A N 1
ATOM 3154 C CA . ALA A 1 380 ? 8.266 -0.222 5.209 1.00 76.94 380 ALA A CA 1
ATOM 3155 C C . ALA A 1 380 ? 9.504 0.285 5.978 1.00 76.94 380 ALA A C 1
ATOM 3157 O O . ALA A 1 380 ? 9.678 -0.035 7.148 1.00 76.94 380 ALA A O 1
ATOM 3158 N N . ASP A 1 381 ? 10.355 1.083 5.328 1.00 74.19 381 ASP A N 1
ATOM 3159 C CA . ASP A 1 381 ? 11.523 1.738 5.929 1.00 74.19 381 ASP A CA 1
ATOM 3160 C C . ASP A 1 381 ? 11.203 3.098 6.585 1.00 74.19 381 ASP A C 1
ATOM 3162 O O . ASP A 1 381 ? 12.100 3.746 7.124 1.00 74.19 381 ASP A O 1
ATOM 3166 N N . GLY A 1 382 ? 9.946 3.555 6.527 1.00 75.38 382 GLY A N 1
ATOM 3167 C CA . GLY A 1 382 ? 9.496 4.831 7.085 1.00 75.38 382 GLY A CA 1
ATOM 3168 C C . GLY A 1 382 ? 9.995 6.079 6.347 1.00 75.38 382 GLY A C 1
ATOM 3169 O O . GLY A 1 382 ? 9.711 7.188 6.796 1.00 75.38 382 GLY A O 1
ATOM 3170 N N . MET A 1 383 ? 10.714 5.940 5.223 1.00 70.12 383 MET A N 1
ATOM 3171 C CA . MET A 1 383 ? 11.219 7.088 4.453 1.00 70.12 383 MET A CA 1
ATOM 3172 C C . MET A 1 383 ? 10.100 7.872 3.761 1.00 70.12 383 MET A C 1
ATOM 3174 O O . MET A 1 383 ? 10.208 9.087 3.600 1.00 70.12 383 MET A O 1
ATOM 3178 N N . ARG A 1 384 ? 9.031 7.183 3.348 1.00 81.69 384 ARG A N 1
ATOM 3179 C CA . ARG A 1 384 ? 7.804 7.785 2.827 1.00 81.69 384 ARG A CA 1
ATOM 3180 C C . ARG A 1 384 ? 6.693 7.588 3.861 1.00 81.69 384 ARG A C 1
ATOM 3182 O O . ARG A 1 384 ? 6.336 6.434 4.116 1.00 81.69 384 ARG A O 1
ATOM 3189 N N . PRO A 1 385 ? 6.136 8.664 4.443 1.00 89.00 385 PRO A N 1
ATOM 3190 C CA . PRO A 1 385 ? 5.048 8.529 5.399 1.00 89.00 385 PRO A CA 1
ATOM 3191 C C . PRO A 1 385 ? 3.791 7.980 4.724 1.00 89.00 385 PRO A C 1
ATOM 3193 O O . PRO A 1 385 ? 3.604 8.103 3.508 1.00 89.00 385 PRO A O 1
ATOM 3196 N N . GLY A 1 386 ? 2.922 7.378 5.532 1.00 90.88 386 GLY A N 1
ATOM 3197 C CA . GLY A 1 386 ? 1.532 7.203 5.143 1.00 90.88 386 GLY A CA 1
ATOM 3198 C C . GLY A 1 386 ? 0.860 8.563 4.984 1.00 90.88 386 GLY A C 1
ATOM 3199 O O . GLY A 1 386 ? 1.180 9.493 5.718 1.00 90.88 386 GLY A O 1
ATOM 3200 N N . ILE A 1 387 ? -0.065 8.691 4.040 1.00 93.44 387 ILE A N 1
ATOM 3201 C CA . ILE A 1 387 ? -0.755 9.956 3.780 1.00 93.44 387 ILE A CA 1
ATOM 3202 C C . ILE A 1 387 ? -2.252 9.745 3.947 1.00 93.44 387 ILE A C 1
ATOM 3204 O O . ILE A 1 387 ? -2.855 8.960 3.219 1.00 93.44 387 ILE A O 1
ATOM 3208 N N . PHE A 1 388 ? -2.855 10.468 4.883 1.00 96.69 388 PHE A N 1
ATOM 3209 C CA . PHE A 1 388 ? -4.297 10.644 4.947 1.00 96.69 388 PHE A CA 1
ATOM 3210 C C . PHE A 1 388 ? -4.679 11.858 4.093 1.00 96.69 388 PHE A C 1
ATOM 3212 O O . PHE A 1 388 ? -4.413 13.004 4.451 1.00 96.69 388 PHE A O 1
ATOM 3219 N N . TYR A 1 389 ? -5.322 11.612 2.954 1.00 93.88 389 TYR A N 1
ATOM 3220 C CA . TYR A 1 389 ? -5.890 12.666 2.128 1.00 93.88 389 TYR A CA 1
ATOM 3221 C C . TYR A 1 389 ? -7.291 13.043 2.616 1.00 93.88 389 TYR A C 1
ATOM 3223 O O . TYR A 1 389 ? -8.237 12.269 2.468 1.00 93.88 389 TYR A O 1
ATOM 3231 N N . ALA A 1 390 ? -7.438 14.246 3.165 1.00 94.88 390 ALA A N 1
ATOM 3232 C CA . ALA A 1 390 ? -8.705 14.788 3.642 1.00 94.88 390 ALA A CA 1
ATOM 3233 C C . ALA A 1 390 ? -9.391 15.636 2.559 1.00 94.88 390 ALA A C 1
ATOM 3235 O O . ALA A 1 390 ? -8.754 16.468 1.904 1.00 94.88 390 ALA A O 1
ATOM 3236 N N . ASN A 1 391 ? -10.702 15.462 2.361 1.00 90.81 391 ASN A N 1
ATOM 3237 C CA . ASN A 1 391 ? -11.443 16.292 1.414 1.00 90.81 391 ASN A CA 1
ATOM 3238 C C . ASN A 1 391 ? -11.790 17.651 2.022 1.00 90.81 391 ASN A C 1
ATOM 3240 O O . ASN A 1 391 ? -12.686 17.778 2.853 1.00 90.81 391 ASN A O 1
ATOM 3244 N N . THR A 1 392 ? -11.114 18.677 1.528 1.00 92.06 392 THR A N 1
ATOM 3245 C CA . THR A 1 392 ? -11.253 20.075 1.944 1.00 92.06 392 THR A CA 1
ATOM 3246 C C . THR A 1 392 ? -12.018 20.918 0.917 1.00 92.06 392 THR A C 1
ATOM 3248 O O . THR A 1 392 ? -12.195 22.119 1.101 1.00 92.06 392 THR A O 1
ATOM 3251 N N . LYS A 1 393 ? -12.506 20.310 -0.179 1.00 86.88 393 LYS A N 1
ATOM 3252 C CA . LYS A 1 393 ? -13.259 21.001 -1.246 1.00 86.88 393 LYS A CA 1
ATOM 3253 C C . LYS A 1 393 ? -14.719 21.263 -0.874 1.00 86.88 393 LYS A C 1
ATOM 3255 O O . LYS A 1 393 ? -15.418 21.989 -1.578 1.00 86.88 393 LYS A O 1
ATOM 3260 N N . ARG A 1 394 ? -15.175 20.695 0.244 1.00 83.88 394 ARG A N 1
ATOM 3261 C CA . ARG A 1 394 ? -16.492 20.912 0.850 1.00 83.88 394 ARG A CA 1
ATOM 3262 C C . ARG A 1 394 ? -16.309 21.324 2.309 1.00 83.88 394 ARG A C 1
ATOM 3264 O O . ARG A 1 394 ? -15.301 20.990 2.923 1.00 83.88 394 ARG A O 1
ATOM 3271 N N . ARG A 1 395 ? -17.305 22.007 2.887 1.00 85.00 395 ARG A N 1
ATOM 3272 C CA . ARG A 1 395 ? -17.316 22.285 4.334 1.00 85.00 395 ARG A CA 1
ATOM 3273 C C . ARG A 1 395 ? -17.332 20.960 5.103 1.00 85.00 395 ARG A C 1
ATOM 3275 O O . ARG A 1 395 ? -18.242 20.156 4.900 1.00 85.00 395 ARG A O 1
ATOM 3282 N N . VAL A 1 396 ? -16.367 20.764 6.000 1.00 88.25 396 VAL A N 1
ATOM 3283 C CA . VAL A 1 396 ? -16.254 19.561 6.838 1.00 88.25 396 VAL A CA 1
ATOM 3284 C C . VAL A 1 396 ? -16.834 19.852 8.224 1.00 88.25 396 VAL A C 1
ATOM 3286 O O . VAL A 1 396 ? -16.303 20.713 8.929 1.00 88.25 396 VAL A O 1
ATOM 3289 N N . PRO A 1 397 ? -17.921 19.180 8.641 1.00 92.00 397 PRO A N 1
ATOM 3290 C CA . PRO A 1 397 ? -18.435 19.341 9.992 1.00 92.00 397 PRO A CA 1
ATOM 3291 C C . PRO A 1 397 ? -17.496 18.711 11.029 1.00 92.00 397 PRO A C 1
ATOM 3293 O O . PRO A 1 397 ? -17.114 17.548 10.899 1.00 92.00 397 PRO A O 1
ATOM 3296 N N . LYS A 1 398 ? -17.203 19.430 12.116 1.00 94.62 398 LYS A N 1
ATOM 3297 C CA . LYS A 1 398 ? -16.331 18.964 13.212 1.00 94.62 398 LYS A CA 1
ATOM 3298 C C . LYS A 1 398 ? -16.764 17.624 13.804 1.00 94.62 398 LYS A C 1
ATOM 3300 O O . LYS A 1 398 ? -15.921 16.817 14.179 1.00 94.62 398 LYS A O 1
ATOM 3305 N N . TYR A 1 399 ? -18.070 17.357 13.846 1.00 93.44 399 TYR A N 1
ATOM 3306 C CA . TYR A 1 399 ? -18.606 16.139 14.448 1.00 93.44 399 TYR A CA 1
ATOM 3307 C C . TYR A 1 399 ? -18.151 14.842 13.754 1.00 93.44 399 TYR A C 1
ATOM 3309 O O . TYR A 1 399 ? -18.032 13.829 14.432 1.00 93.44 399 TYR A O 1
ATOM 3317 N N . VAL A 1 400 ? -17.838 14.847 12.449 1.00 92.12 400 VAL A N 1
ATOM 3318 C CA . VAL A 1 400 ? -17.339 13.637 11.752 1.00 92.12 400 VAL A CA 1
ATOM 3319 C C . VAL A 1 400 ? -15.817 13.493 11.781 1.00 92.12 400 VAL A C 1
ATOM 3321 O O . VAL A 1 400 ? -15.310 12.417 11.458 1.00 92.12 400 VAL A O 1
ATOM 3324 N N . MET A 1 401 ? -15.074 14.541 12.154 1.00 95.75 401 MET A N 1
ATOM 3325 C CA . MET A 1 401 ? -13.618 14.576 11.971 1.00 95.75 401 MET A CA 1
ATOM 3326 C C . MET A 1 401 ? -12.891 13.524 12.806 1.00 95.75 401 MET A C 1
ATOM 3328 O O . MET A 1 401 ? -12.029 12.843 12.263 1.00 95.75 401 MET A O 1
ATOM 3332 N N . MET A 1 402 ? -13.282 13.320 14.071 1.00 96.50 402 MET A N 1
ATOM 3333 C CA . MET A 1 402 ? -12.683 12.280 14.920 1.00 96.50 402 MET A CA 1
ATOM 3334 C C . MET A 1 402 ? -12.861 10.883 14.312 1.00 96.50 402 MET A C 1
ATOM 3336 O O . MET A 1 402 ? -11.882 10.163 14.141 1.00 96.50 402 MET A O 1
ATOM 3340 N N . SER A 1 403 ? -14.092 10.529 13.919 1.00 95.94 403 SER A N 1
ATOM 3341 C CA . SER A 1 403 ? -14.379 9.220 13.313 1.00 95.94 403 SER A CA 1
ATOM 3342 C C . SER A 1 403 ? -13.582 8.994 12.023 1.00 95.94 403 SER A C 1
ATOM 3344 O O . SER A 1 403 ? -12.968 7.946 11.847 1.00 95.94 403 SER A O 1
ATOM 3346 N N . LEU A 1 404 ? -13.492 10.009 11.152 1.00 96.44 404 LEU A N 1
ATOM 3347 C CA . LEU A 1 404 ? -12.730 9.895 9.909 1.00 96.44 404 LEU A CA 1
ATOM 3348 C C . LEU A 1 404 ? -11.220 9.808 10.161 1.00 96.44 404 LEU A C 1
ATOM 3350 O O . LEU A 1 404 ? -10.542 9.028 9.500 1.00 96.44 404 LEU A O 1
ATOM 3354 N N . ALA A 1 405 ? -10.695 10.567 11.126 1.00 97.50 405 ALA A N 1
ATOM 3355 C CA . ALA A 1 405 ? -9.290 10.482 11.506 1.00 97.50 405 ALA A CA 1
ATOM 3356 C C . ALA A 1 405 ? -8.946 9.075 12.009 1.00 97.50 405 ALA A C 1
ATOM 3358 O O . ALA A 1 405 ? -7.962 8.495 11.558 1.00 97.50 405 ALA A O 1
ATOM 3359 N N . MET A 1 406 ? -9.783 8.496 12.877 1.00 97.12 406 MET A N 1
ATOM 3360 C CA . MET A 1 406 ? -9.593 7.126 13.361 1.00 97.12 406 MET A CA 1
ATOM 3361 C C . MET A 1 406 ? -9.633 6.089 12.232 1.00 97.12 406 MET A C 1
ATOM 3363 O O . MET A 1 406 ? -8.842 5.147 12.248 1.00 97.12 406 MET A O 1
ATOM 3367 N N . HIS A 1 407 ? -10.520 6.284 11.252 1.00 97.69 407 HIS A N 1
ATOM 3368 C CA . HIS A 1 407 ? -10.690 5.408 10.093 1.00 97.69 407 HIS A CA 1
ATOM 3369 C C . HIS A 1 407 ? -9.461 5.403 9.171 1.00 97.69 407 HIS A C 1
ATOM 3371 O O . HIS A 1 407 ? -8.910 4.349 8.861 1.00 97.69 407 HIS A O 1
ATOM 3377 N N . GLU A 1 408 ? -9.013 6.585 8.744 1.00 97.56 408 GLU A N 1
ATOM 3378 C CA . GLU A 1 408 ? -7.971 6.729 7.717 1.00 97.56 408 GLU A CA 1
ATOM 3379 C C . GLU A 1 408 ? -6.552 6.641 8.295 1.00 97.56 408 GLU A C 1
ATOM 3381 O O . GLU A 1 408 ? -5.607 6.314 7.582 1.00 97.56 408 GLU A O 1
ATOM 3386 N N . SER A 1 409 ? -6.382 6.917 9.592 1.00 96.12 409 SER A N 1
ATOM 3387 C CA . SER A 1 409 ? -5.076 6.924 10.254 1.00 96.12 409 SER A CA 1
ATOM 3388 C C . SER A 1 409 ? -4.978 5.845 11.343 1.00 96.12 409 SER A C 1
ATOM 3390 O O . SER A 1 409 ? -5.104 4.656 11.050 1.00 96.12 409 SER A O 1
ATOM 3392 N N . ASN A 1 410 ? -4.698 6.231 12.585 1.00 94.50 410 ASN A N 1
ATOM 3393 C CA . ASN A 1 410 ? -4.610 5.347 13.734 1.00 94.50 410 ASN A CA 1
ATOM 3394 C C . ASN A 1 410 ? -5.964 5.292 14.464 1.00 94.50 410 ASN A C 1
ATOM 3396 O O . ASN A 1 410 ? -6.592 6.330 14.632 1.00 94.50 410 ASN A O 1
ATOM 3400 N N . PRO A 1 411 ? -6.424 4.129 14.957 1.00 95.62 411 PRO A N 1
ATOM 3401 C CA . PRO A 1 411 ? -5.884 2.789 14.738 1.00 95.62 411 PRO A CA 1
ATOM 3402 C C . PRO A 1 411 ? -6.410 2.095 13.462 1.00 95.62 411 PRO A C 1
ATOM 3404 O O . PRO A 1 411 ? -6.256 0.882 13.336 1.00 95.62 411 PRO A O 1
ATOM 3407 N N . GLY A 1 412 ? -7.054 2.819 12.542 1.00 96.69 412 GLY A N 1
ATOM 3408 C CA . GLY A 1 412 ? -7.616 2.284 11.299 1.00 96.69 412 GLY A CA 1
ATOM 3409 C C . GLY A 1 412 ? -6.574 1.919 10.233 1.00 96.69 412 GLY A C 1
ATOM 3410 O O . GLY A 1 412 ? -5.664 1.121 10.480 1.00 96.69 412 GLY A O 1
ATOM 3411 N N . HIS A 1 413 ? -6.738 2.445 9.016 1.00 96.50 413 HIS A N 1
ATOM 3412 C CA . HIS A 1 413 ? -5.956 2.033 7.845 1.00 96.50 413 HIS A CA 1
ATOM 3413 C C . HIS A 1 413 ? -4.447 2.192 8.019 1.00 96.50 413 HIS A C 1
ATOM 3415 O O . HIS A 1 413 ? -3.701 1.277 7.660 1.00 96.50 413 HIS A O 1
ATOM 3421 N N . HIS A 1 414 ? -3.980 3.309 8.584 1.00 96.00 414 HIS A N 1
ATOM 3422 C CA . HIS A 1 414 ? -2.545 3.523 8.749 1.00 96.00 414 HIS A CA 1
ATOM 3423 C C . HIS A 1 414 ? -1.919 2.453 9.636 1.00 96.00 414 HIS A C 1
ATOM 3425 O O . HIS A 1 414 ? -0.922 1.849 9.238 1.00 96.00 414 HIS A O 1
ATOM 3431 N N . LEU A 1 415 ? -2.513 2.172 10.797 1.00 94.31 415 LEU A N 1
ATOM 3432 C CA . LEU A 1 415 ? -1.971 1.175 11.713 1.00 94.31 415 LEU A CA 1
ATOM 3433 C C . LEU A 1 415 ? -2.025 -0.228 11.089 1.00 94.31 415 LEU A C 1
ATOM 3435 O O . LEU A 1 415 ? -1.017 -0.934 11.069 1.00 94.31 415 LEU A O 1
ATOM 3439 N N . GLN A 1 416 ? -3.168 -0.604 10.511 1.00 94.31 416 GLN A N 1
ATOM 3440 C CA . GLN A 1 416 ? -3.386 -1.911 9.882 1.00 94.31 416 GLN A CA 1
ATOM 3441 C C . GLN A 1 416 ? -2.410 -2.192 8.732 1.00 94.31 416 GLN A C 1
ATOM 3443 O O . GLN A 1 416 ? -1.794 -3.262 8.670 1.00 94.31 416 GLN A O 1
ATOM 3448 N N . MET A 1 417 ? -2.224 -1.228 7.828 1.00 91.75 417 MET A N 1
ATOM 3449 C CA . MET A 1 417 ? -1.262 -1.366 6.735 1.00 91.75 417 MET A CA 1
ATOM 3450 C C . MET A 1 417 ? 0.183 -1.323 7.242 1.00 91.75 417 MET A C 1
ATOM 3452 O O . MET A 1 417 ? 1.027 -2.046 6.714 1.00 91.75 417 MET A O 1
ATOM 3456 N N . SER A 1 418 ? 0.469 -0.553 8.296 1.00 91.38 418 SER A N 1
ATOM 3457 C CA . SER A 1 418 ? 1.805 -0.511 8.900 1.00 91.38 418 SER A CA 1
ATOM 3458 C C . SER A 1 418 ? 2.224 -1.866 9.470 1.00 91.38 418 SER A C 1
ATOM 3460 O O . SER A 1 418 ? 3.358 -2.274 9.240 1.00 91.38 418 SER A O 1
ATOM 3462 N N . TYR A 1 419 ? 1.320 -2.607 10.127 1.00 90.56 419 TYR A N 1
ATOM 3463 C CA . TYR A 1 419 ? 1.615 -3.980 10.567 1.00 90.56 419 TYR A CA 1
ATOM 3464 C C . TYR A 1 419 ? 1.950 -4.888 9.389 1.00 90.56 419 TYR A C 1
ATOM 3466 O O . TYR A 1 419 ? 2.922 -5.637 9.446 1.00 90.56 419 TYR A O 1
ATOM 3474 N N . SER A 1 420 ? 1.182 -4.800 8.303 1.00 88.25 420 SER A N 1
ATOM 3475 C CA . SER A 1 420 ? 1.422 -5.620 7.110 1.00 88.25 420 SER A CA 1
ATOM 3476 C C . SER A 1 420 ? 2.798 -5.333 6.491 1.00 88.25 420 SER A C 1
ATOM 3478 O O . SER A 1 420 ? 3.483 -6.255 6.049 1.00 88.25 420 SER A O 1
ATOM 3480 N N . LEU A 1 421 ? 3.226 -4.064 6.492 1.00 84.75 421 LEU A N 1
ATOM 3481 C CA . LEU A 1 421 ? 4.518 -3.634 5.951 1.00 84.75 421 LEU A CA 1
ATOM 3482 C C . LEU A 1 421 ? 5.716 -4.083 6.797 1.00 84.75 421 LEU A C 1
ATOM 3484 O O . LEU A 1 421 ? 6.757 -4.419 6.230 1.00 84.75 421 LEU A O 1
ATOM 3488 N N . THR A 1 422 ? 5.594 -4.075 8.127 1.00 85.31 422 THR A N 1
ATOM 3489 C CA . THR A 1 422 ? 6.713 -4.380 9.037 1.00 85.31 422 THR A CA 1
ATOM 3490 C C . THR A 1 422 ? 6.768 -5.836 9.492 1.00 85.31 422 THR A C 1
ATOM 3492 O O . THR A 1 422 ? 7.806 -6.276 9.982 1.00 85.31 422 THR A O 1
ATOM 3495 N N . SER A 1 423 ? 5.694 -6.605 9.299 1.00 84.94 423 SER A N 1
ATOM 3496 C CA . SER A 1 423 ? 5.645 -8.024 9.668 1.00 84.94 423 SER A CA 1
ATOM 3497 C C . SER A 1 423 ? 6.450 -8.910 8.713 1.00 84.94 423 SER A C 1
ATOM 3499 O O . SER A 1 423 ? 6.703 -8.577 7.552 1.00 84.94 423 SER A O 1
ATOM 3501 N N . ASP A 1 424 ? 6.832 -10.101 9.173 1.00 86.19 424 ASP A N 1
ATOM 3502 C CA . ASP A 1 424 ? 7.512 -11.113 8.357 1.00 86.19 424 ASP A CA 1
ATOM 3503 C C . ASP A 1 424 ? 6.521 -11.884 7.456 1.00 86.19 424 ASP A C 1
ATOM 3505 O O . ASP A 1 424 ? 6.316 -13.087 7.591 1.00 86.19 424 ASP A O 1
ATOM 3509 N N . LEU A 1 425 ? 5.869 -11.177 6.533 1.00 89.00 425 LEU A N 1
ATOM 3510 C CA . LEU A 1 425 ? 4.963 -11.748 5.528 1.00 89.00 425 LEU A CA 1
ATOM 3511 C C . LEU A 1 425 ? 5.679 -11.999 4.189 1.00 89.00 425 LEU A C 1
ATOM 3513 O O . LEU A 1 425 ? 6.666 -11.328 3.867 1.00 89.00 425 LEU A O 1
ATOM 3517 N N . SER A 1 426 ? 5.166 -12.948 3.401 1.00 88.62 426 SER A N 1
ATOM 3518 C CA . SER A 1 426 ? 5.623 -13.223 2.032 1.00 88.62 426 SER A CA 1
ATOM 3519 C C . SER A 1 426 ? 5.347 -12.036 1.094 1.00 88.62 426 SER A C 1
ATOM 3521 O O . SER A 1 426 ? 4.429 -11.241 1.314 1.00 88.62 426 SER A O 1
ATOM 3523 N N . ASP A 1 427 ? 6.145 -11.894 0.029 1.00 85.12 427 ASP A N 1
ATOM 3524 C CA . ASP A 1 427 ? 6.098 -10.706 -0.840 1.00 85.12 427 ASP A CA 1
ATOM 3525 C C . ASP A 1 427 ? 4.723 -10.486 -1.488 1.00 85.12 427 ASP A C 1
ATOM 3527 O O . ASP A 1 427 ? 4.278 -9.342 -1.600 1.00 85.12 427 ASP A O 1
ATOM 3531 N N . PHE A 1 428 ? 4.027 -11.563 -1.874 1.00 86.56 428 PHE A N 1
ATOM 3532 C CA . PHE A 1 428 ? 2.690 -11.465 -2.471 1.00 86.56 428 PHE A CA 1
ATOM 3533 C C . PHE A 1 428 ? 1.624 -10.988 -1.470 1.00 86.56 428 PHE A C 1
ATOM 3535 O O . PHE A 1 428 ? 0.613 -10.429 -1.886 1.00 86.56 428 PHE A O 1
ATOM 3542 N N . ARG A 1 429 ? 1.855 -11.176 -0.161 1.00 87.31 429 ARG A N 1
ATOM 3543 C CA . ARG A 1 429 ? 0.976 -10.699 0.920 1.00 87.31 429 ARG A CA 1
ATOM 3544 C C . ARG A 1 429 ? 1.284 -9.259 1.313 1.00 87.31 429 ARG A C 1
ATOM 3546 O O . ARG A 1 429 ? 0.361 -8.471 1.482 1.00 87.31 429 ARG A O 1
ATOM 3553 N N . LYS A 1 430 ? 2.570 -8.896 1.416 1.00 79.75 430 LYS A N 1
ATOM 3554 C CA . LYS A 1 430 ? 3.009 -7.520 1.735 1.00 79.75 430 LYS A CA 1
ATOM 3555 C C . LYS A 1 430 ? 2.567 -6.509 0.690 1.00 79.75 430 LYS A C 1
ATOM 3557 O O . LYS A 1 430 ? 2.238 -5.374 1.017 1.00 79.75 430 LYS A O 1
ATOM 3562 N N . ASN A 1 431 ? 2.584 -6.930 -0.569 1.00 71.69 431 ASN A N 1
ATOM 3563 C CA . ASN A 1 431 ? 2.281 -6.084 -1.713 1.00 71.69 431 ASN A CA 1
ATOM 3564 C C . ASN A 1 431 ? 0.881 -6.397 -2.252 1.00 71.69 431 ASN A C 1
ATOM 3566 O O . ASN A 1 431 ? 0.705 -6.590 -3.455 1.00 71.69 431 ASN A O 1
ATOM 3570 N N . SER A 1 432 ? -0.110 -6.481 -1.355 1.00 63.72 432 SER A N 1
ATOM 3571 C CA . SER A 1 432 ? -1.504 -6.681 -1.746 1.00 63.72 432 SER A CA 1
ATOM 3572 C C . SER A 1 432 ? -1.966 -5.505 -2.607 1.00 63.72 432 SER A C 1
ATOM 3574 O O . SER A 1 432 ? -1.912 -4.347 -2.188 1.00 63.72 432 SER A O 1
ATOM 3576 N N . GLU A 1 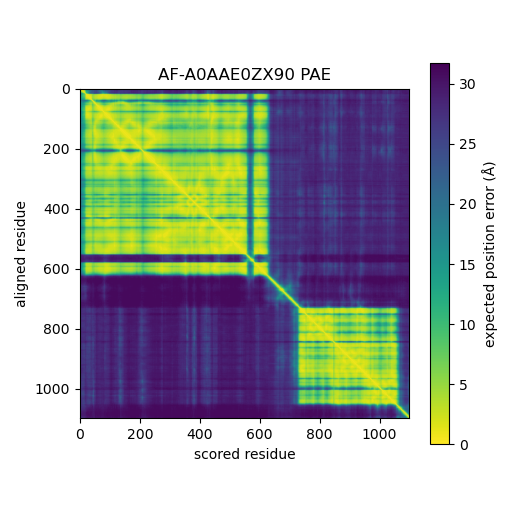433 ? -2.389 -5.800 -3.828 1.00 61.03 433 GLU A N 1
ATOM 3577 C CA . GLU A 1 433 ? -2.648 -4.791 -4.846 1.00 61.03 433 GLU A CA 1
ATOM 3578 C C . GLU A 1 433 ? -3.899 -3.954 -4.561 1.00 61.03 433 GLU A C 1
ATOM 3580 O O . GLU A 1 433 ? -4.935 -4.460 -4.119 1.00 61.03 433 GLU A O 1
ATOM 3585 N N . ASN A 1 434 ? -3.857 -2.676 -4.949 1.00 58.94 434 ASN A N 1
ATOM 3586 C CA . ASN A 1 434 ? -5.084 -1.926 -5.170 1.00 58.94 434 ASN A CA 1
ATOM 3587 C C . ASN A 1 434 ? -5.698 -2.365 -6.511 1.00 58.94 434 ASN A C 1
ATOM 3589 O O . ASN A 1 434 ? -5.255 -1.953 -7.586 1.00 58.94 434 ASN A O 1
ATOM 3593 N N . ASN A 1 435 ? -6.686 -3.259 -6.456 1.00 64.69 435 ASN A N 1
ATOM 3594 C CA . ASN A 1 435 ? -7.342 -3.759 -7.662 1.00 64.69 435 ASN A CA 1
ATOM 3595 C C . ASN A 1 435 ? -8.256 -2.715 -8.294 1.00 64.69 435 ASN A C 1
ATOM 3597 O O . ASN A 1 435 ? -9.082 -2.136 -7.578 1.00 64.69 435 ASN A O 1
ATOM 3601 N N . GLU A 1 436 ? -8.183 -2.576 -9.623 1.00 77.56 436 GLU A N 1
ATOM 3602 C CA . GLU A 1 436 ? -9.173 -1.827 -10.389 1.00 77.56 436 GLU A CA 1
ATOM 3603 C C . GLU A 1 436 ? -10.532 -2.529 -10.270 1.00 77.56 436 GLU A C 1
ATOM 3605 O O . GLU A 1 436 ? -10.701 -3.692 -10.651 1.00 77.56 436 GLU A O 1
ATOM 3610 N N . LYS A 1 437 ? -11.511 -1.841 -9.689 1.00 87.00 437 LYS A N 1
ATOM 3611 C CA . LYS A 1 437 ? -12.817 -2.396 -9.324 1.00 87.00 437 LYS A CA 1
ATOM 3612 C C . LYS A 1 437 ? -13.655 -2.737 -10.546 1.00 87.00 437 LYS A C 1
ATOM 3614 O O . LYS A 1 437 ? -14.465 -3.658 -10.468 1.00 87.00 437 LYS A O 1
ATOM 3619 N N . PHE A 1 438 ? -13.407 -2.107 -11.695 1.00 88.25 438 PHE A N 1
ATOM 3620 C CA . PHE A 1 438 ? -14.013 -2.534 -12.956 1.00 88.25 438 PHE A CA 1
ATOM 3621 C C . PHE A 1 438 ? -13.688 -3.994 -13.321 1.00 88.25 438 PHE A C 1
ATOM 3623 O O . PHE A 1 438 ? -14.417 -4.591 -14.101 1.00 88.25 438 PHE A O 1
ATOM 3630 N N . ARG A 1 439 ? -12.641 -4.617 -12.764 1.00 89.12 439 ARG A N 1
ATOM 3631 C CA . ARG A 1 439 ? -12.329 -6.031 -13.033 1.00 89.12 439 ARG A CA 1
ATOM 3632 C C . ARG A 1 439 ? -13.121 -7.008 -12.161 1.00 89.12 439 ARG A C 1
ATOM 3634 O O . ARG A 1 439 ? -13.149 -8.188 -12.480 1.00 89.12 439 ARG A O 1
ATOM 3641 N N . VAL A 1 440 ? -13.783 -6.564 -11.092 1.00 92.25 440 VAL A N 1
ATOM 3642 C CA . VAL A 1 440 ? -14.466 -7.448 -10.126 1.00 92.25 440 VAL A CA 1
ATOM 3643 C C . VAL A 1 440 ? -15.696 -8.125 -10.754 1.00 92.25 440 VAL A C 1
ATOM 3645 O O . VAL A 1 440 ? -16.488 -7.430 -11.395 1.00 92.25 440 VAL A O 1
ATOM 3648 N N . PRO A 1 441 ? -15.900 -9.450 -10.567 1.00 92.69 441 PRO A N 1
ATOM 3649 C CA . PRO A 1 441 ? -15.158 -10.381 -9.702 1.00 92.69 441 PRO A CA 1
ATOM 3650 C C . PRO A 1 441 ? -14.006 -11.134 -10.397 1.00 92.69 441 PRO A C 1
ATOM 3652 O O . PRO A 1 441 ? -13.455 -12.075 -9.837 1.00 92.69 441 PRO A O 1
ATOM 3655 N N . PHE A 1 442 ? -13.610 -10.736 -11.607 1.00 91.94 442 PHE A N 1
ATOM 3656 C CA . PHE A 1 442 ? -12.442 -11.267 -12.318 1.00 91.94 442 PHE A CA 1
ATOM 3657 C C . PHE A 1 442 ? -11.146 -10.516 -11.950 1.00 91.94 442 PHE A C 1
ATOM 3659 O O . PHE A 1 442 ? -10.495 -9.879 -12.780 1.00 91.94 442 PHE A O 1
ATOM 3666 N N . ALA A 1 443 ? -10.782 -10.574 -10.670 1.00 89.44 443 ALA A N 1
ATOM 3667 C CA . ALA A 1 443 ? -9.563 -9.979 -10.125 1.00 89.44 443 ALA A CA 1
ATOM 3668 C C . ALA A 1 443 ? -9.031 -10.818 -8.952 1.00 89.44 443 ALA A C 1
ATOM 3670 O O . ALA A 1 443 ? -9.776 -11.596 -8.359 1.00 89.44 443 ALA A O 1
ATOM 3671 N N . ILE A 1 444 ? -7.748 -10.670 -8.608 1.00 88.94 444 ILE A N 1
ATOM 3672 C CA . ILE A 1 444 ? -7.197 -11.276 -7.386 1.00 88.94 444 ILE A CA 1
ATOM 3673 C C . ILE A 1 444 ? -7.786 -10.516 -6.193 1.00 88.94 444 ILE A C 1
ATOM 3675 O O . ILE A 1 444 ? -7.705 -9.296 -6.211 1.00 88.94 444 ILE A O 1
ATOM 3679 N N . PRO A 1 445 ? -8.384 -11.156 -5.179 1.00 89.62 445 PRO A N 1
ATOM 3680 C CA . PRO A 1 445 ? -8.966 -10.468 -4.026 1.00 89.62 445 PRO A CA 1
ATOM 3681 C C . PRO A 1 445 ? -7.991 -9.537 -3.294 1.00 89.62 445 PRO A C 1
ATOM 3683 O O . PRO A 1 445 ? -6.858 -9.906 -3.005 1.00 89.62 445 PRO A O 1
ATOM 3686 N N . SER A 1 446 ? -8.465 -8.336 -2.943 1.00 86.00 446 SER A N 1
ATOM 3687 C CA . SER A 1 446 ? -7.786 -7.412 -2.010 1.00 86.00 446 SER A CA 1
ATOM 3688 C C . SER A 1 446 ? -8.391 -7.446 -0.599 1.00 86.00 446 SER A C 1
ATOM 3690 O O . SER A 1 446 ? -8.135 -6.548 0.195 1.00 86.00 446 SER A O 1
ATOM 3692 N N . TYR A 1 447 ? -9.268 -8.420 -0.324 1.00 93.19 447 TYR A N 1
ATOM 3693 C CA . TYR A 1 447 ? -9.958 -8.626 0.958 1.00 93.19 447 TYR A CA 1
ATOM 3694 C C . TYR A 1 447 ? -10.563 -7.346 1.557 1.00 93.19 447 TYR A C 1
ATOM 3696 O O . TYR A 1 447 ? -10.358 -7.003 2.719 1.00 93.19 447 TYR A O 1
ATOM 3704 N N . THR A 1 448 ? -11.332 -6.618 0.742 1.00 93.62 448 THR A N 1
ATOM 3705 C CA . THR A 1 448 ? -11.881 -5.301 1.100 1.00 93.62 448 THR A CA 1
ATOM 3706 C C . THR A 1 448 ? -12.762 -5.340 2.351 1.00 93.62 448 THR A C 1
ATOM 3708 O O . THR A 1 448 ? -12.731 -4.387 3.120 1.00 93.62 448 THR A O 1
ATOM 3711 N N . ALA A 1 449 ? -13.501 -6.425 2.611 1.00 96.25 449 ALA A N 1
ATOM 3712 C CA . ALA A 1 449 ? -14.253 -6.570 3.861 1.00 96.25 449 ALA A CA 1
ATOM 3713 C C . ALA A 1 449 ? -13.364 -6.622 5.110 1.00 96.25 449 ALA A C 1
ATOM 3715 O O . ALA A 1 449 ? -13.728 -6.028 6.116 1.00 96.25 449 ALA A O 1
ATOM 3716 N N . PHE A 1 450 ? -12.183 -7.240 5.049 1.00 96.25 450 PHE A N 1
ATOM 3717 C CA . PHE A 1 450 ? -11.224 -7.181 6.153 1.00 96.25 450 PHE A CA 1
ATOM 3718 C C . PHE A 1 450 ? -10.706 -5.751 6.351 1.00 96.25 450 PHE A C 1
ATOM 3720 O O . PHE A 1 450 ? -10.766 -5.217 7.453 1.00 96.25 450 PHE A O 1
ATOM 3727 N N . VAL A 1 451 ? -10.229 -5.121 5.272 1.00 95.12 451 VAL A N 1
ATOM 3728 C CA . VAL A 1 451 ? -9.568 -3.803 5.324 1.00 95.12 451 VAL A CA 1
ATOM 3729 C C . VAL A 1 451 ? -10.527 -2.710 5.802 1.00 95.12 451 VAL A C 1
ATOM 3731 O O . VAL A 1 451 ? -10.226 -1.977 6.741 1.00 95.12 451 VAL A O 1
ATOM 3734 N N . GLU A 1 452 ? -11.702 -2.623 5.180 1.00 96.31 452 GLU A N 1
ATOM 3735 C CA . GLU A 1 452 ? -12.722 -1.622 5.514 1.00 96.31 452 GLU A CA 1
ATOM 3736 C C . GLU A 1 452 ? -13.441 -1.956 6.825 1.00 96.31 452 GLU A C 1
ATOM 3738 O O . GLU A 1 452 ? -13.824 -1.063 7.582 1.00 96.31 452 GLU A O 1
ATOM 3743 N N . GLY A 1 453 ? -13.611 -3.251 7.108 1.00 97.75 453 GLY A N 1
ATOM 3744 C CA . GLY A 1 453 ? -14.183 -3.727 8.359 1.00 97.75 453 GLY A CA 1
ATOM 3745 C C . GLY A 1 453 ? -13.310 -3.395 9.559 1.00 97.75 453 GLY A C 1
ATOM 3746 O O . GLY A 1 453 ? -13.835 -2.960 10.580 1.00 97.75 453 GLY A O 1
ATOM 3747 N N . TRP A 1 454 ? -11.986 -3.538 9.427 1.00 98.06 454 TRP A N 1
ATOM 3748 C CA . TRP A 1 454 ? -11.032 -3.133 10.456 1.00 98.06 454 TRP A CA 1
ATOM 3749 C C . TRP A 1 454 ? -11.108 -1.633 10.732 1.00 98.06 454 TRP A C 1
ATOM 3751 O O . TRP A 1 454 ? -11.212 -1.236 11.888 1.00 98.06 454 TRP A O 1
ATOM 3761 N N . ALA A 1 455 ? -11.082 -0.796 9.691 1.00 97.75 455 ALA A N 1
ATOM 3762 C CA . ALA A 1 455 ? -11.122 0.653 9.865 1.00 97.75 455 ALA A CA 1
ATOM 3763 C C . ALA A 1 455 ? -12.426 1.116 10.536 1.00 97.75 455 ALA A C 1
ATOM 3765 O O . ALA A 1 455 ? -12.386 1.939 11.448 1.00 97.75 455 ALA A O 1
ATOM 3766 N N . LEU A 1 456 ? -13.572 0.529 10.170 1.00 97.38 456 LEU A N 1
ATOM 3767 C CA . LEU A 1 456 ? -14.844 0.823 10.837 1.00 97.38 456 LEU A CA 1
ATOM 3768 C C . LEU A 1 456 ? -14.893 0.271 12.277 1.00 97.38 456 LEU A C 1
ATOM 3770 O O . LEU A 1 456 ? -15.395 0.937 13.179 1.00 97.38 456 LEU A O 1
ATOM 3774 N N . TYR A 1 457 ? -14.317 -0.909 12.528 1.00 97.56 457 TYR A N 1
ATOM 3775 C CA . TYR A 1 457 ? -14.154 -1.450 13.881 1.00 97.56 457 TYR A CA 1
ATOM 3776 C C . TYR A 1 457 ? -13.265 -0.544 14.749 1.00 97.56 457 TYR A C 1
ATOM 3778 O O . TYR A 1 457 ? -13.596 -0.279 15.905 1.00 97.56 457 TYR A O 1
ATOM 3786 N N . ALA A 1 458 ? -12.185 -0.002 14.189 1.00 96.50 458 ALA A N 1
ATOM 3787 C CA . ALA A 1 458 ? -11.277 0.915 14.866 1.00 96.50 458 ALA A CA 1
ATOM 3788 C C . ALA A 1 458 ? -11.987 2.192 15.351 1.00 96.50 458 ALA A C 1
ATOM 3790 O O . ALA A 1 458 ? -11.703 2.651 16.457 1.00 96.50 458 ALA A O 1
ATOM 3791 N N . GLU A 1 459 ? -12.957 2.724 14.597 1.00 96.88 459 GLU A N 1
ATOM 3792 C CA . GLU A 1 459 ? -13.778 3.867 15.034 1.00 96.88 459 GLU A CA 1
ATOM 3793 C C . GLU A 1 459 ? -14.533 3.573 16.346 1.00 96.88 459 GLU A C 1
ATOM 3795 O O . GLU A 1 459 ? -14.685 4.461 17.193 1.00 96.88 459 GLU A O 1
ATOM 3800 N N . SER A 1 460 ? -14.968 2.323 16.550 1.00 93.94 460 SER A N 1
ATOM 3801 C CA . SER A 1 460 ? -15.703 1.903 17.753 1.00 93.94 460 SER A CA 1
ATOM 3802 C C . SER A 1 460 ? -14.846 1.894 19.023 1.00 93.94 460 SER A C 1
ATOM 3804 O O . SER A 1 460 ? -15.349 2.170 20.114 1.00 93.94 460 SER A O 1
ATOM 3806 N N . LEU A 1 461 ? -13.528 1.705 18.887 1.00 92.31 461 LEU A N 1
ATOM 3807 C CA . LEU A 1 461 ? -12.577 1.763 20.003 1.00 92.31 461 LEU A CA 1
ATOM 3808 C C . LEU A 1 461 ? -12.523 3.160 20.649 1.00 92.31 461 LEU A C 1
ATOM 3810 O O . LEU A 1 461 ? -12.182 3.305 21.829 1.00 92.31 461 LEU A O 1
ATOM 3814 N N . GLY A 1 462 ? -12.896 4.202 19.898 1.00 89.50 462 GLY A N 1
ATOM 3815 C CA . GLY A 1 462 ? -13.013 5.567 20.410 1.00 89.50 462 GLY A CA 1
ATOM 3816 C C . GLY A 1 462 ? -14.119 5.706 21.460 1.00 89.50 462 GLY A C 1
ATOM 3817 O O . GLY A 1 462 ? -13.981 6.486 22.405 1.00 89.50 462 GLY A O 1
ATOM 3818 N N . VAL A 1 463 ? -15.188 4.905 21.346 1.00 89.12 463 VAL A N 1
ATOM 3819 C CA . VAL A 1 463 ? -16.288 4.866 22.322 1.00 89.12 463 VAL A CA 1
ATOM 3820 C C . VAL A 1 463 ? -15.803 4.248 23.631 1.00 89.12 463 VAL A C 1
ATOM 3822 O O . VAL A 1 463 ? -16.028 4.815 24.697 1.00 89.12 463 VAL A O 1
ATOM 3825 N N . GLU A 1 464 ? -15.069 3.136 23.557 1.00 85.31 464 GLU A N 1
ATOM 3826 C CA . GLU A 1 464 ? -14.518 2.440 24.730 1.00 85.31 464 GLU A CA 1
ATOM 3827 C C . GLU A 1 464 ? -13.485 3.278 25.495 1.00 85.31 464 GLU A C 1
ATOM 3829 O O . GLU A 1 464 ? -13.361 3.169 26.715 1.00 85.31 464 GLU A O 1
ATOM 3834 N N . THR A 1 465 ? -12.743 4.137 24.794 1.00 81.75 465 THR A N 1
ATOM 3835 C CA . THR A 1 465 ? -11.743 5.018 25.413 1.00 81.75 465 THR A CA 1
ATOM 3836 C C . THR A 1 465 ? -12.276 6.360 25.882 1.00 81.75 465 THR A C 1
ATOM 3838 O O . THR A 1 465 ? -11.554 7.053 26.604 1.00 81.75 465 THR A O 1
ATOM 3841 N N . GLY A 1 466 ? -13.491 6.735 25.476 1.00 86.44 466 GLY A N 1
ATOM 3842 C CA . GLY A 1 466 ? -14.057 8.056 25.738 1.00 86.44 466 GLY A CA 1
ATOM 3843 C C . GLY A 1 466 ? -13.378 9.193 24.964 1.00 86.44 466 GLY A C 1
ATOM 3844 O O . GLY A 1 466 ? -13.433 10.332 25.415 1.00 86.44 466 GLY A O 1
ATOM 3845 N N . ILE A 1 467 ? -12.725 8.907 23.827 1.00 90.69 467 ILE A N 1
ATOM 3846 C CA . ILE A 1 467 ? -12.048 9.927 22.992 1.00 90.69 467 ILE A CA 1
ATOM 3847 C C . ILE A 1 467 ? -13.055 10.874 22.321 1.00 90.69 467 ILE A C 1
ATOM 3849 O O . ILE A 1 467 ? -12.737 12.036 22.046 1.00 90.69 467 ILE A O 1
ATOM 3853 N N . TYR A 1 468 ? -14.279 10.398 22.086 1.00 94.06 468 TYR A N 1
ATOM 3854 C CA . TYR A 1 468 ? -15.415 11.235 21.702 1.00 94.06 468 TYR A CA 1
ATOM 3855 C C . TYR A 1 468 ? -15.891 12.053 22.914 1.00 94.06 468 TYR A C 1
ATOM 3857 O O . TYR A 1 468 ? -16.897 11.738 23.544 1.00 94.06 468 TYR A O 1
ATOM 3865 N N . GLU A 1 469 ? -15.124 13.083 23.269 1.00 90.00 469 GLU A N 1
ATOM 3866 C CA . GLU A 1 469 ? -15.311 13.888 24.483 1.00 90.00 469 GLU A CA 1
ATOM 3867 C C . GLU A 1 469 ? -16.625 14.670 24.476 1.00 90.00 469 GLU A C 1
ATOM 3869 O O . GLU A 1 469 ? -17.227 14.911 25.523 1.00 90.00 469 GLU A O 1
ATOM 3874 N N . LYS A 1 470 ? -17.052 15.108 23.290 1.00 92.38 470 LYS A N 1
ATOM 3875 C CA . LYS A 1 470 ? -18.264 15.905 23.117 1.00 92.38 470 LYS A CA 1
ATOM 3876 C C . LYS A 1 470 ? -19.355 15.031 22.529 1.00 92.38 470 LYS A C 1
ATOM 3878 O O . LYS A 1 470 ? -19.124 14.320 21.554 1.00 92.38 470 LYS A O 1
ATOM 3883 N N . ASP A 1 471 ? -20.576 15.176 23.031 1.00 93.00 471 ASP A N 1
ATOM 3884 C CA . ASP A 1 471 ? -21.709 14.387 22.545 1.00 93.00 471 ASP A CA 1
ATOM 3885 C C . ASP A 1 471 ? -21.923 14.493 21.028 1.00 93.00 471 ASP A C 1
ATOM 3887 O O . ASP A 1 471 ? -22.343 13.526 20.400 1.00 93.00 471 ASP A O 1
ATOM 3891 N N . TYR A 1 472 ? -21.638 15.650 20.415 1.00 91.94 472 TYR A N 1
ATOM 3892 C CA . TYR A 1 472 ? -21.746 15.779 18.962 1.00 91.94 472 TYR A CA 1
ATOM 3893 C C . TYR A 1 472 ? -20.687 14.956 18.223 1.00 91.94 472 TYR A C 1
ATOM 3895 O O . TYR A 1 472 ? -20.981 14.479 17.137 1.00 91.94 472 TYR A O 1
ATOM 3903 N N . GLU A 1 473 ? -19.488 14.760 18.781 1.00 94.44 473 GLU A N 1
ATOM 3904 C CA . GLU A 1 473 ? -18.462 13.891 18.190 1.00 94.44 473 GLU A CA 1
ATOM 3905 C C . GLU A 1 473 ? -18.906 12.427 18.278 1.00 94.44 473 GLU A C 1
ATOM 3907 O O . GLU A 1 473 ? -18.808 11.699 17.294 1.00 94.44 473 GLU A O 1
ATOM 3912 N N . LEU A 1 474 ? -19.484 12.017 19.415 1.00 95.25 474 LEU A N 1
ATOM 3913 C CA . LEU A 1 474 ? -20.048 10.674 19.579 1.00 95.25 474 LEU A CA 1
ATOM 3914 C C . LEU A 1 474 ? -21.242 10.438 18.640 1.00 95.25 474 LEU A C 1
ATOM 3916 O O . LEU A 1 474 ? -21.357 9.385 18.017 1.00 95.25 474 LEU A O 1
ATOM 3920 N N . LEU A 1 475 ? -22.118 11.432 18.487 1.00 94.62 475 LEU A N 1
ATOM 3921 C CA . LEU A 1 475 ? -23.195 11.395 17.499 1.00 94.62 475 LEU A CA 1
ATOM 3922 C C . LEU A 1 475 ? -22.654 11.367 16.069 1.00 94.62 475 LEU A C 1
ATOM 3924 O O . LEU A 1 475 ? -23.238 10.698 15.224 1.00 94.62 475 LEU A O 1
ATOM 3928 N N . GLY A 1 476 ? -21.551 12.058 15.785 1.00 94.06 476 GLY A N 1
ATOM 3929 C CA . GLY A 1 476 ? -20.883 12.010 14.489 1.00 94.06 476 GLY A CA 1
ATOM 3930 C C . GLY A 1 476 ? -20.259 10.648 14.178 1.00 94.06 476 GLY A C 1
ATOM 3931 O O . GLY A 1 476 ? -20.326 10.209 13.034 1.00 94.06 476 GLY A O 1
ATOM 3932 N N . TYR A 1 477 ? -19.749 9.934 15.185 1.00 95.88 477 TYR A N 1
ATOM 3933 C CA . TYR A 1 477 ? -19.390 8.518 15.059 1.00 95.88 477 TYR A CA 1
ATOM 3934 C C . TYR A 1 477 ? -20.605 7.659 14.683 1.00 95.88 477 TYR A C 1
ATOM 3936 O O . TYR A 1 477 ? -20.565 6.948 13.680 1.00 95.88 477 TYR A O 1
ATOM 3944 N N . TYR A 1 478 ? -21.717 7.774 15.417 1.00 96.31 478 TYR A N 1
ATOM 3945 C CA . TYR A 1 478 ? -22.927 7.017 15.088 1.00 96.31 478 TYR A CA 1
ATOM 3946 C C . TYR A 1 478 ? -23.529 7.420 13.732 1.00 96.31 478 TYR A C 1
ATOM 3948 O O . TYR A 1 478 ? -24.081 6.573 13.041 1.00 96.31 478 TYR A O 1
ATOM 3956 N N . GLU A 1 479 ? -23.390 8.676 13.295 1.00 94.50 479 GLU A N 1
ATOM 3957 C CA . GLU A 1 479 ? -23.734 9.101 11.930 1.00 94.50 479 GLU A CA 1
ATOM 3958 C C . GLU A 1 479 ? -22.881 8.375 10.894 1.00 94.50 479 GLU A C 1
ATOM 3960 O O . GLU A 1 479 ? -23.419 7.836 9.924 1.00 94.50 479 GLU A O 1
ATOM 3965 N N . SER A 1 480 ? -21.567 8.323 11.122 1.00 94.25 480 SER A N 1
ATOM 3966 C CA . SER A 1 480 ? -20.634 7.578 10.286 1.00 94.25 480 SER A CA 1
ATOM 3967 C C . SER A 1 480 ? -21.031 6.102 10.211 1.00 94.25 480 SER A C 1
ATOM 3969 O O . SER A 1 480 ? -21.084 5.559 9.106 1.00 94.25 480 SER A O 1
ATOM 3971 N N . GLU A 1 481 ? -21.371 5.470 11.334 1.00 95.38 481 GLU A N 1
ATOM 3972 C CA . GLU A 1 481 ? -21.806 4.072 11.402 1.00 95.38 481 GLU A CA 1
ATOM 3973 C C . GLU A 1 481 ? -23.144 3.847 10.675 1.00 95.38 481 GLU A C 1
ATOM 3975 O O . GLU A 1 481 ? -23.266 2.951 9.834 1.00 95.38 481 GLU A O 1
ATOM 3980 N N . LEU A 1 482 ? -24.128 4.717 10.924 1.00 95.50 482 LEU A N 1
ATOM 3981 C CA . LEU A 1 482 ? -25.451 4.701 10.300 1.00 95.50 482 LEU A CA 1
ATOM 3982 C C . LEU A 1 482 ? -25.352 4.830 8.779 1.00 95.50 482 LEU A C 1
ATOM 3984 O O . LEU A 1 482 ? -26.056 4.138 8.040 1.00 95.50 482 LEU A O 1
ATOM 3988 N N . PHE A 1 483 ? -24.431 5.667 8.299 1.00 95.19 483 PHE A N 1
ATOM 3989 C CA . PHE A 1 483 ? -24.132 5.803 6.881 1.00 95.19 483 PHE A CA 1
ATOM 3990 C C . PHE A 1 483 ? -23.618 4.488 6.270 1.00 95.19 483 PHE A C 1
ATOM 3992 O O . PHE A 1 483 ? -24.077 4.096 5.194 1.00 95.19 483 PHE A O 1
ATOM 3999 N N . ARG A 1 484 ? -22.730 3.750 6.958 1.00 96.88 484 ARG A N 1
ATOM 4000 C CA . ARG A 1 484 ? -22.247 2.434 6.487 1.00 96.88 484 ARG A CA 1
ATOM 4001 C C . ARG A 1 484 ? -23.308 1.334 6.617 1.00 96.88 484 ARG A C 1
ATOM 4003 O O . ARG A 1 484 ? -23.339 0.447 5.768 1.00 96.88 484 ARG A O 1
ATOM 4010 N N . ALA A 1 485 ? -24.213 1.401 7.591 1.00 97.69 485 ALA A N 1
ATOM 4011 C CA . ALA A 1 485 ? -25.364 0.495 7.664 1.00 97.69 485 ALA A CA 1
ATOM 4012 C C . ALA A 1 485 ? -26.340 0.720 6.493 1.00 97.69 485 ALA A C 1
ATOM 4014 O O . ALA A 1 485 ? -26.766 -0.235 5.838 1.00 97.69 485 ALA A O 1
ATOM 4015 N N . ALA A 1 486 ? -26.616 1.983 6.148 1.00 97.88 486 ALA A N 1
ATOM 4016 C CA . ALA A 1 486 ? -27.448 2.340 5.000 1.00 97.88 486 ALA A CA 1
ATOM 4017 C C . ALA A 1 486 ? -26.871 1.862 3.659 1.00 97.88 486 ALA A C 1
ATOM 4019 O O . ALA A 1 486 ? -27.638 1.466 2.779 1.00 97.88 486 ALA A O 1
ATOM 4020 N N . ARG A 1 487 ? -25.539 1.797 3.515 1.00 98.25 487 ARG A N 1
ATOM 4021 C CA . ARG A 1 487 ? -24.890 1.207 2.329 1.00 98.25 487 ARG A CA 1
ATOM 4022 C C . ARG A 1 487 ? -25.334 -0.230 2.058 1.00 98.25 487 ARG A C 1
ATOM 4024 O O . ARG A 1 487 ? -25.531 -0.569 0.895 1.00 98.25 487 ARG A O 1
ATOM 4031 N N . LEU A 1 488 ? -25.543 -1.049 3.096 1.00 98.62 488 LEU A N 1
ATOM 4032 C CA . LEU A 1 488 ? -25.999 -2.435 2.925 1.00 98.62 488 LEU A CA 1
ATOM 4033 C C . LEU A 1 488 ? -27.362 -2.487 2.229 1.00 98.62 488 LEU A C 1
ATOM 4035 O O . LEU A 1 488 ? -27.549 -3.238 1.271 1.00 98.62 488 LEU A O 1
ATOM 4039 N N . ALA A 1 489 ? -28.303 -1.663 2.695 1.00 98.38 489 ALA A N 1
ATOM 4040 C CA . ALA A 1 489 ? -29.654 -1.597 2.152 1.00 98.38 489 ALA A CA 1
ATOM 4041 C C . ALA A 1 489 ? -29.683 -0.960 0.756 1.00 98.38 489 ALA A C 1
ATOM 4043 O O . ALA A 1 489 ? -30.390 -1.449 -0.121 1.00 98.38 489 ALA A O 1
ATOM 4044 N N . VAL A 1 490 ? -28.897 0.097 0.527 1.00 98.50 490 VAL A N 1
ATOM 4045 C CA . VAL A 1 490 ? -28.897 0.826 -0.747 1.00 98.50 490 VAL A CA 1
ATOM 4046 C C . VAL A 1 490 ? -28.209 0.045 -1.863 1.00 98.50 490 VAL A C 1
ATOM 4048 O O . VAL A 1 490 ? -28.755 -0.024 -2.961 1.00 98.50 490 VAL A O 1
ATOM 4051 N N . ASP A 1 491 ? -27.051 -0.565 -1.611 1.00 98.69 491 ASP A N 1
ATOM 4052 C CA . ASP A 1 491 ? -26.318 -1.329 -2.628 1.00 98.69 491 ASP A CA 1
ATOM 4053 C C . ASP A 1 491 ? -27.138 -2.548 -3.091 1.00 98.69 491 ASP A C 1
ATOM 4055 O O . ASP A 1 491 ? -27.433 -2.704 -4.278 1.00 98.69 491 ASP A O 1
ATOM 4059 N N . THR A 1 492 ? -27.649 -3.340 -2.143 1.00 98.69 492 THR A N 1
ATOM 4060 C CA . THR A 1 492 ? -28.559 -4.461 -2.447 1.00 98.69 492 THR A CA 1
ATOM 4061 C C . THR A 1 492 ? -29.890 -3.985 -3.029 1.00 98.69 492 THR A C 1
ATOM 4063 O O . THR A 1 492 ? -30.444 -4.624 -3.927 1.00 98.69 492 THR A O 1
ATOM 4066 N N . GLY A 1 493 ? -30.390 -2.841 -2.558 1.00 98.38 493 GLY A N 1
ATOM 4067 C CA . GLY A 1 493 ? -31.570 -2.159 -3.071 1.00 98.38 493 GLY A CA 1
ATOM 4068 C C . GLY A 1 493 ? -31.446 -1.895 -4.565 1.00 98.38 493 GLY A C 1
ATOM 4069 O O . GLY A 1 493 ? -32.288 -2.339 -5.344 1.00 98.38 493 GLY A O 1
ATOM 4070 N N . LEU A 1 494 ? -30.355 -1.244 -4.973 1.00 98.38 494 LEU A N 1
ATOM 4071 C CA . LEU A 1 494 ? -30.028 -0.966 -6.368 1.00 98.38 494 LEU A CA 1
ATOM 4072 C C . LEU A 1 494 ? -29.882 -2.268 -7.159 1.00 98.38 494 LEU A C 1
ATOM 4074 O O . LEU A 1 494 ? -30.610 -2.487 -8.125 1.00 98.38 494 LEU A O 1
ATOM 4078 N N . HIS A 1 495 ? -28.945 -3.136 -6.773 1.00 98.12 495 HIS A N 1
ATOM 4079 C CA . HIS A 1 495 ? -28.479 -4.212 -7.648 1.00 98.12 495 HIS A CA 1
ATOM 4080 C C . HIS A 1 495 ? -29.327 -5.482 -7.627 1.00 98.12 495 HIS A C 1
ATOM 4082 O O . HIS A 1 495 ? -29.273 -6.221 -8.606 1.00 98.12 495 HIS A O 1
ATOM 4088 N N . TYR A 1 496 ? -30.114 -5.726 -6.580 1.00 98.00 496 TYR A N 1
ATOM 4089 C CA . TYR A 1 496 ? -30.928 -6.938 -6.448 1.00 98.00 496 TYR A CA 1
ATOM 4090 C C . TYR A 1 496 ? -32.429 -6.638 -6.372 1.00 98.00 496 TYR A C 1
ATOM 4092 O O . TYR A 1 496 ? -33.219 -7.262 -7.076 1.00 98.00 496 TYR A O 1
ATOM 4100 N N . PHE A 1 497 ? -32.832 -5.639 -5.580 1.00 97.31 497 PHE A N 1
ATOM 4101 C CA . PHE A 1 497 ? -34.243 -5.245 -5.444 1.00 97.31 497 PHE A CA 1
ATOM 4102 C C . PHE A 1 497 ? -34.706 -4.216 -6.483 1.00 97.31 497 PHE A C 1
ATOM 4104 O O . PHE A 1 497 ? -35.850 -3.761 -6.433 1.00 97.31 497 PHE A O 1
ATOM 4111 N N . ASN A 1 498 ? -33.845 -3.883 -7.449 1.00 96.00 498 ASN A N 1
ATOM 4112 C CA . ASN A 1 498 ? -34.133 -2.996 -8.575 1.00 96.00 498 ASN A CA 1
ATOM 4113 C C . ASN A 1 498 ? -34.628 -1.601 -8.163 1.00 96.00 498 ASN A C 1
ATOM 4115 O O . ASN A 1 498 ? -35.438 -0.993 -8.868 1.00 96.00 498 ASN A O 1
ATOM 4119 N N . TRP A 1 499 ? -34.142 -1.076 -7.037 1.00 97.94 499 TRP A N 1
ATOM 4120 C CA . TRP A 1 499 ? -34.372 0.317 -6.682 1.00 97.94 499 TRP A CA 1
ATOM 4121 C C . TRP A 1 499 ? -33.848 1.227 -7.788 1.00 97.94 499 TRP A C 1
ATOM 4123 O O . TRP A 1 499 ? -32.767 1.040 -8.356 1.00 97.94 499 TRP A O 1
ATOM 4133 N N . THR A 1 500 ? -34.631 2.255 -8.077 1.00 97.12 500 THR A N 1
ATOM 4134 C CA . THR A 1 500 ? -34.168 3.384 -8.869 1.00 97.12 500 THR A CA 1
ATOM 4135 C C . THR A 1 500 ? -33.107 4.160 -8.094 1.00 97.12 500 THR A C 1
ATOM 4137 O O . THR A 1 500 ? -33.032 4.116 -6.864 1.00 97.12 500 THR A O 1
ATOM 4140 N N . ARG A 1 501 ? -32.305 4.935 -8.826 1.00 96.38 501 ARG A N 1
ATOM 4141 C CA . ARG A 1 501 ? -31.356 5.878 -8.231 1.00 96.38 501 ARG A CA 1
ATOM 4142 C C . ARG A 1 501 ? -32.039 6.824 -7.237 1.00 96.38 501 ARG A C 1
ATOM 4144 O O . ARG A 1 501 ? -31.488 7.070 -6.172 1.00 96.38 501 ARG A O 1
ATOM 4151 N N . ASP A 1 502 ? -33.236 7.307 -7.557 1.00 97.12 502 ASP A N 1
ATOM 4152 C CA . ASP A 1 502 ? -33.968 8.248 -6.704 1.00 97.12 502 ASP A CA 1
ATOM 4153 C C . ASP A 1 502 ? -34.475 7.576 -5.423 1.00 97.12 502 ASP A C 1
ATOM 4155 O O . ASP A 1 502 ? -34.362 8.159 -4.351 1.00 97.12 502 ASP A O 1
ATOM 4159 N N . GLN A 1 503 ? -34.942 6.322 -5.495 1.00 98.12 503 GLN A N 1
ATOM 4160 C CA . GLN A 1 503 ? -35.295 5.542 -4.299 1.00 98.12 503 GLN A CA 1
ATOM 4161 C C . GLN A 1 503 ? -34.085 5.316 -3.386 1.00 98.12 503 GLN A C 1
ATOM 4163 O O . GLN A 1 503 ? -34.201 5.461 -2.173 1.00 98.12 503 GLN A O 1
ATOM 4168 N N . ALA A 1 504 ? -32.917 5.012 -3.958 1.00 97.94 504 ALA A N 1
ATOM 4169 C CA . ALA A 1 504 ? -31.671 4.884 -3.204 1.00 97.94 504 ALA A CA 1
ATOM 4170 C C . ALA A 1 504 ? -31.258 6.199 -2.516 1.00 97.94 504 ALA A C 1
ATOM 4172 O O . ALA A 1 504 ? -30.844 6.189 -1.357 1.00 97.94 504 ALA A O 1
ATOM 4173 N N . GLN A 1 505 ? -31.394 7.336 -3.204 1.00 97.25 505 GLN A N 1
ATOM 4174 C CA . GLN A 1 505 ? -31.098 8.653 -2.630 1.00 97.25 505 GLN A CA 1
ATOM 4175 C C . GLN A 1 505 ? -32.084 9.031 -1.531 1.00 97.25 505 GLN A C 1
ATOM 4177 O O . GLN A 1 505 ? -31.668 9.476 -0.465 1.00 97.25 505 GLN A O 1
ATOM 4182 N N . GLU A 1 506 ? -33.376 8.822 -1.769 1.00 96.00 506 GLU A N 1
ATOM 4183 C CA . GLU A 1 506 ? -34.420 9.092 -0.786 1.00 96.00 506 GLU A CA 1
ATOM 4184 C C . GLU A 1 506 ? -34.233 8.230 0.466 1.00 96.00 506 GLU A C 1
ATOM 4186 O O . GLU A 1 506 ? -34.360 8.728 1.583 1.00 96.00 506 GLU A O 1
ATOM 4191 N N . PHE A 1 507 ? -33.826 6.967 0.304 1.00 96.19 507 PHE A N 1
ATOM 4192 C CA . PHE A 1 507 ? -33.499 6.107 1.435 1.00 96.19 507 PHE A CA 1
ATOM 4193 C C . PHE A 1 507 ? -32.381 6.704 2.300 1.00 96.19 507 PHE A C 1
ATOM 4195 O O . PHE A 1 507 ? -32.540 6.786 3.517 1.00 96.19 507 PHE A O 1
ATOM 4202 N N . PHE A 1 508 ? -31.285 7.187 1.703 1.00 94.25 508 PHE A N 1
ATOM 4203 C CA . PHE A 1 508 ? -30.246 7.893 2.461 1.00 94.25 508 PHE A CA 1
ATOM 4204 C C . PHE A 1 508 ? -30.782 9.148 3.147 1.00 94.25 508 PHE A C 1
ATOM 4206 O O . PHE A 1 508 ? -30.553 9.326 4.338 1.00 94.25 508 PHE A O 1
ATOM 4213 N N . ILE A 1 509 ? -31.533 9.985 2.427 1.00 90.88 509 ILE A N 1
ATOM 4214 C CA . ILE A 1 509 ? -32.106 11.232 2.955 1.00 90.88 509 ILE A CA 1
ATOM 4215 C C . ILE A 1 509 ? -32.979 10.972 4.192 1.00 90.88 509 ILE A C 1
ATOM 4217 O O . ILE A 1 509 ? -33.004 11.786 5.114 1.00 90.88 509 ILE A O 1
ATOM 4221 N N . GLN A 1 510 ? -33.701 9.852 4.224 1.00 89.62 510 GLN A N 1
ATOM 4222 C CA . GLN A 1 510 ? -34.575 9.481 5.339 1.00 89.62 510 GLN A CA 1
ATOM 4223 C C . GLN A 1 510 ? -33.829 8.893 6.541 1.00 89.62 510 GLN A C 1
ATOM 4225 O O . GLN A 1 510 ? -34.350 8.915 7.659 1.00 89.62 510 GLN A O 1
ATOM 4230 N N . HIS A 1 511 ? -32.633 8.341 6.331 1.00 89.69 511 HIS A N 1
ATOM 4231 C CA . HIS A 1 511 ? -31.940 7.559 7.351 1.00 89.69 511 HIS A CA 1
ATOM 4232 C C . HIS A 1 511 ? -30.651 8.193 7.853 1.00 89.69 511 HIS A C 1
ATOM 4234 O O . HIS A 1 511 ? -30.265 7.873 8.968 1.00 89.69 511 HIS A O 1
ATOM 4240 N N . THR A 1 512 ? -30.001 9.081 7.101 1.00 89.88 512 THR A N 1
ATOM 4241 C CA . THR A 1 512 ? -28.693 9.641 7.463 1.00 89.88 512 THR A CA 1
ATOM 4242 C C . THR A 1 512 ? -28.716 11.166 7.516 1.00 89.88 512 THR A C 1
ATOM 4244 O O . THR A 1 512 ? -29.693 11.821 7.149 1.00 89.88 512 THR A O 1
ATOM 4247 N N . ALA A 1 513 ? -27.618 11.742 8.001 1.00 85.75 513 ALA A N 1
ATOM 4248 C CA . ALA A 1 513 ? -27.420 13.183 8.060 1.00 85.75 513 ALA A CA 1
ATOM 4249 C C . ALA A 1 513 ? -26.505 13.704 6.943 1.00 85.75 513 ALA A C 1
ATOM 4251 O O . ALA A 1 513 ? -26.013 14.830 7.031 1.00 85.75 513 ALA A O 1
ATOM 4252 N N . GLU A 1 514 ? -26.249 12.923 5.895 1.00 85.56 514 GLU A N 1
ATOM 4253 C CA . GLU A 1 514 ? -25.379 13.337 4.794 1.00 85.56 514 GLU A CA 1
ATOM 4254 C C . GLU A 1 514 ? -26.037 14.441 3.940 1.00 85.56 514 GLU A C 1
ATOM 4256 O O . GLU A 1 514 ? -27.257 14.585 3.857 1.00 85.56 514 GLU A O 1
ATOM 4261 N N . SER A 1 515 ? -25.207 15.290 3.340 1.00 84.44 515 SER A N 1
ATOM 4262 C CA . SER A 1 515 ? -25.622 16.289 2.354 1.00 84.44 515 SER A CA 1
ATOM 4263 C C . SER A 1 515 ? -26.217 15.640 1.100 1.00 84.44 515 SER A C 1
ATOM 4265 O O . SER A 1 515 ? -25.846 14.530 0.715 1.00 84.44 515 SER A O 1
ATOM 4267 N N . LYS A 1 516 ? -27.110 16.352 0.404 1.00 87.12 516 LYS A N 1
ATOM 4268 C CA . LYS A 1 516 ? -27.688 15.860 -0.856 1.00 87.12 516 LYS A CA 1
ATOM 4269 C C . LYS A 1 516 ? -26.599 15.639 -1.909 1.00 87.12 516 LYS A C 1
ATOM 4271 O O . LYS A 1 516 ? -26.635 14.654 -2.641 1.00 87.12 516 LYS A O 1
ATOM 4276 N N . GLU A 1 517 ? -25.623 16.537 -1.953 1.00 84.75 517 GLU A N 1
ATOM 4277 C CA . GLU A 1 517 ? -24.463 16.481 -2.836 1.00 84.75 517 GLU A CA 1
ATOM 4278 C C . GLU A 1 517 ? -23.614 15.234 -2.545 1.00 84.75 517 GLU A C 1
ATOM 4280 O O . GLU A 1 517 ? -23.269 14.496 -3.469 1.00 84.75 517 GLU A O 1
ATOM 4285 N N . GLY A 1 518 ? -23.349 14.943 -1.265 1.00 85.94 518 GLY A N 1
ATOM 4286 C CA . GLY A 1 518 ? -22.649 13.730 -0.836 1.00 85.94 518 GLY A CA 1
ATOM 4287 C C . GLY A 1 518 ? -23.402 12.447 -1.200 1.00 85.94 518 GLY A C 1
ATOM 4288 O O . GLY A 1 518 ? -22.818 11.542 -1.795 1.00 85.94 518 GLY A O 1
ATOM 4289 N N . ILE A 1 519 ? -24.712 12.397 -0.933 1.00 91.88 519 ILE A N 1
ATOM 4290 C CA . ILE A 1 519 ? -25.575 11.246 -1.254 1.00 91.88 519 ILE A CA 1
ATOM 4291 C C . ILE A 1 519 ? -25.574 10.952 -2.759 1.00 91.88 519 ILE A C 1
ATOM 4293 O O . ILE A 1 519 ? -25.487 9.793 -3.164 1.00 91.88 519 ILE A O 1
ATOM 4297 N N . VAL A 1 520 ? -25.643 11.986 -3.602 1.00 92.56 520 VAL A N 1
ATOM 4298 C CA . VAL A 1 520 ? -25.590 11.833 -5.064 1.00 92.56 520 VAL A CA 1
ATOM 4299 C C . VAL A 1 520 ? -24.293 11.155 -5.508 1.00 92.56 520 VAL A C 1
ATOM 4301 O O . VAL A 1 520 ? -24.337 10.211 -6.297 1.00 92.56 520 VAL A O 1
ATOM 4304 N N . VAL A 1 521 ? -23.149 11.615 -4.996 1.00 89.81 521 VAL A N 1
ATOM 4305 C CA . VAL A 1 521 ? -21.830 11.065 -5.340 1.00 89.81 521 VAL A CA 1
ATOM 4306 C C . VAL A 1 521 ? -21.707 9.605 -4.904 1.00 89.81 521 VAL A C 1
ATOM 4308 O O . VAL A 1 521 ? -21.210 8.777 -5.666 1.00 89.81 521 VAL A O 1
ATOM 4311 N N . GLU A 1 522 ? -22.205 9.281 -3.716 1.00 92.06 522 GLU A N 1
ATOM 4312 C CA . GLU A 1 522 ? -22.122 7.942 -3.137 1.00 92.06 522 GLU A CA 1
ATOM 4313 C C . GLU A 1 522 ? -23.050 6.940 -3.839 1.00 92.06 522 GLU A C 1
ATOM 4315 O O . GLU A 1 522 ? -22.607 5.859 -4.218 1.00 92.06 522 GLU A O 1
ATOM 4320 N N . VAL A 1 523 ? -24.299 7.310 -4.139 1.00 96.44 523 VAL A N 1
ATOM 4321 C CA . VAL A 1 523 ? -25.200 6.441 -4.919 1.00 96.44 523 VAL A CA 1
ATOM 4322 C C . VAL A 1 523 ? -24.649 6.193 -6.330 1.00 96.44 523 VAL A C 1
ATOM 4324 O O . VAL A 1 523 ? -24.682 5.060 -6.810 1.00 96.44 523 VAL A O 1
ATOM 4327 N N . ASP A 1 524 ? -24.084 7.214 -6.987 1.00 95.38 524 ASP A N 1
ATOM 4328 C CA . ASP A 1 524 ? -23.446 7.051 -8.303 1.00 95.38 524 ASP A CA 1
ATOM 4329 C C . ASP A 1 524 ? -22.195 6.154 -8.235 1.00 95.38 524 ASP A C 1
ATOM 4331 O O . ASP A 1 524 ? -21.902 5.416 -9.183 1.00 95.38 524 ASP A O 1
ATOM 4335 N N . ARG A 1 525 ? -21.478 6.163 -7.102 1.00 93.88 525 ARG A N 1
ATOM 4336 C CA . ARG A 1 525 ? -20.385 5.222 -6.827 1.00 93.88 525 ARG A CA 1
ATOM 4337 C C . ARG A 1 525 ? -20.907 3.794 -6.705 1.00 93.88 525 ARG A C 1
ATOM 4339 O O . ARG A 1 525 ? -20.316 2.914 -7.318 1.00 93.88 525 ARG A O 1
ATOM 4346 N N . TYR A 1 526 ? -22.007 3.546 -5.998 1.00 96.00 526 TYR A N 1
ATOM 4347 C CA . TYR A 1 526 ? -22.528 2.180 -5.812 1.00 96.00 526 TYR A CA 1
ATOM 4348 C C . TYR A 1 526 ? -23.046 1.594 -7.128 1.00 96.00 526 TYR A C 1
ATOM 4350 O O . TYR A 1 526 ? -22.707 0.472 -7.479 1.00 96.00 526 TYR A O 1
ATOM 4358 N N . ILE A 1 527 ? -23.709 2.412 -7.955 1.00 96.19 527 ILE A N 1
ATOM 4359 C CA . ILE A 1 527 ? -24.071 2.050 -9.340 1.00 96.19 527 ILE A CA 1
ATOM 4360 C C . ILE A 1 527 ? -22.847 1.596 -10.161 1.00 96.19 527 ILE A C 1
ATOM 4362 O O . ILE A 1 527 ? -22.972 0.749 -11.053 1.00 96.19 527 ILE A O 1
ATOM 4366 N N . THR A 1 528 ? -21.682 2.186 -9.882 1.00 95.00 528 THR A N 1
ATOM 4367 C CA . THR A 1 528 ? -20.424 1.957 -10.602 1.00 95.00 528 THR A CA 1
ATOM 4368 C C . THR A 1 528 ? -19.639 0.763 -10.050 1.00 95.00 528 THR A C 1
ATOM 4370 O O . THR A 1 528 ? -19.097 -0.007 -10.840 1.00 95.00 528 THR A O 1
ATOM 4373 N N . TRP A 1 529 ? -19.605 0.575 -8.727 1.00 94.62 529 TRP A N 1
ATOM 4374 C CA . TRP A 1 529 ? -18.872 -0.487 -8.026 1.00 94.62 529 TRP A CA 1
ATOM 4375 C C . TRP A 1 529 ? -19.822 -1.381 -7.211 1.00 94.62 529 TRP A C 1
ATOM 4377 O O . TRP A 1 529 ? -19.900 -1.249 -5.986 1.00 94.62 529 TRP A O 1
ATOM 4387 N N . PRO A 1 530 ? -20.540 -2.296 -7.881 1.00 95.88 530 PRO A N 1
ATOM 4388 C CA . PRO A 1 530 ? -21.571 -3.119 -7.257 1.00 95.88 530 PRO A CA 1
ATOM 4389 C C . PRO A 1 530 ? -21.002 -4.007 -6.144 1.00 95.88 530 PRO A C 1
ATOM 4391 O O . PRO A 1 530 ? -20.079 -4.784 -6.380 1.00 95.88 530 PRO A O 1
ATOM 4394 N N . GLY A 1 531 ? -21.566 -3.937 -4.938 1.00 96.12 531 GLY A N 1
ATOM 4395 C CA . GLY A 1 531 ? -21.209 -4.809 -3.813 1.00 96.12 531 GLY A CA 1
ATOM 4396 C C . GLY A 1 531 ? -20.107 -4.249 -2.917 1.00 96.12 531 GLY A C 1
ATOM 4397 O O . GLY A 1 531 ? -20.058 -4.589 -1.734 1.00 96.12 531 GLY A O 1
ATOM 4398 N N . GLN A 1 532 ? -19.271 -3.334 -3.416 1.00 96.00 532 GLN A N 1
ATOM 4399 C CA . GLN A 1 532 ? -18.162 -2.767 -2.642 1.00 96.00 532 GLN A CA 1
ATOM 4400 C C . GLN A 1 532 ? -18.653 -2.014 -1.404 1.00 96.00 532 GLN A C 1
ATOM 4402 O O . GLN A 1 532 ? -18.032 -2.087 -0.352 1.00 96.00 532 GLN A O 1
ATOM 4407 N N . ALA A 1 533 ? -19.788 -1.321 -1.493 1.00 96.25 533 ALA A N 1
ATOM 4408 C CA . ALA A 1 533 ? -20.323 -0.548 -0.375 1.00 96.25 533 ALA A CA 1
ATOM 4409 C C . ALA A 1 533 ? -20.740 -1.428 0.819 1.00 96.25 533 ALA A C 1
ATOM 4411 O O . ALA A 1 533 ? -20.857 -0.929 1.940 1.00 96.25 533 ALA A O 1
ATOM 4412 N N . THR A 1 534 ? -20.933 -2.733 0.597 1.00 98.12 534 THR A N 1
ATOM 4413 C CA . THR A 1 534 ? -21.361 -3.676 1.637 1.00 98.12 534 THR A CA 1
ATOM 4414 C C . THR A 1 534 ? -20.230 -4.133 2.562 1.00 98.12 534 THR A C 1
ATOM 4416 O O . THR A 1 534 ? -20.486 -4.584 3.678 1.00 98.12 534 THR A O 1
ATOM 4419 N N . THR A 1 535 ? -18.973 -3.965 2.141 1.00 97.38 535 THR A N 1
ATOM 4420 C CA . THR A 1 535 ? -17.795 -4.521 2.824 1.00 97.38 535 THR A CA 1
ATOM 4421 C C . THR A 1 535 ? -17.563 -3.927 4.205 1.00 97.38 535 THR A C 1
ATOM 4423 O O . THR A 1 535 ? -17.185 -4.653 5.117 1.00 97.38 535 THR A O 1
ATOM 4426 N N . TYR A 1 536 ? -17.816 -2.626 4.360 1.00 97.94 536 TYR A N 1
ATOM 4427 C CA . TYR A 1 536 ? -17.545 -1.857 5.575 1.00 97.94 536 TYR A CA 1
ATOM 4428 C C . TYR A 1 536 ? -18.269 -2.450 6.789 1.00 97.94 536 TYR A C 1
ATOM 4430 O O . TYR A 1 536 ? -17.643 -2.947 7.722 1.00 97.94 536 TYR A O 1
ATOM 4438 N N . LYS A 1 537 ? -19.610 -2.435 6.757 1.00 97.94 537 LYS A N 1
ATOM 4439 C CA . LYS A 1 537 ? -20.432 -2.850 7.898 1.00 97.94 537 LYS A CA 1
ATOM 4440 C C . LYS A 1 537 ? -20.394 -4.364 8.107 1.00 97.94 537 LYS A C 1
ATOM 4442 O O . LYS A 1 537 ? -20.377 -4.809 9.246 1.00 97.94 537 LYS A O 1
ATOM 4447 N N . ILE A 1 538 ? -20.326 -5.163 7.037 1.00 98.25 538 ILE A N 1
ATOM 4448 C CA . ILE A 1 538 ? -20.208 -6.626 7.163 1.00 98.25 538 ILE A CA 1
ATOM 4449 C C . ILE A 1 538 ? -18.870 -7.013 7.797 1.00 98.25 538 ILE A C 1
ATOM 4451 O O . ILE A 1 538 ? -18.853 -7.821 8.721 1.00 98.25 538 ILE A O 1
ATOM 4455 N N . GLY A 1 539 ? -17.765 -6.419 7.342 1.00 97.62 539 GLY A N 1
ATOM 4456 C CA . GLY A 1 539 ? -16.443 -6.675 7.905 1.00 97.62 539 GLY A CA 1
ATOM 4457 C C . GLY A 1 539 ? -16.333 -6.264 9.373 1.00 97.62 539 GLY A C 1
ATOM 4458 O O . GLY A 1 539 ? -15.833 -7.035 10.188 1.00 97.62 539 GLY A O 1
ATOM 4459 N N . GLU A 1 540 ? -16.862 -5.089 9.729 1.00 98.00 540 GLU A N 1
ATOM 4460 C CA . GLU A 1 540 ? -16.915 -4.625 11.119 1.00 98.00 540 GLU A CA 1
ATOM 4461 C C . GLU A 1 540 ? -17.695 -5.602 12.004 1.00 98.00 540 GLU A C 1
ATOM 4463 O O . GLU A 1 540 ? -17.196 -6.031 13.043 1.00 98.00 540 GLU A O 1
ATOM 4468 N N . LEU A 1 541 ? -18.914 -5.972 11.594 1.00 96.81 541 LEU A N 1
ATOM 4469 C CA . LEU A 1 541 ? -19.753 -6.903 12.346 1.00 96.81 541 LEU A CA 1
ATOM 4470 C C . LEU A 1 541 ? -19.082 -8.263 12.515 1.00 96.81 541 LEU A C 1
ATOM 4472 O O . LEU A 1 541 ? -19.216 -8.877 13.571 1.00 96.81 541 LEU A O 1
ATOM 4476 N N . TRP A 1 542 ? -18.334 -8.715 11.509 1.00 96.44 542 TRP A N 1
ATOM 4477 C CA . TRP A 1 542 ? -17.563 -9.948 11.595 1.00 96.44 542 TRP A CA 1
ATOM 4478 C C . TRP A 1 542 ? -16.459 -9.852 12.651 1.00 96.44 542 TRP A C 1
ATOM 4480 O O . TRP A 1 542 ? -16.387 -10.694 13.543 1.00 96.44 542 TRP A O 1
ATOM 4490 N N . ILE A 1 543 ? -15.638 -8.797 12.613 1.00 94.88 543 ILE A N 1
ATOM 4491 C CA . ILE A 1 543 ? -14.560 -8.580 13.593 1.00 94.88 543 ILE A CA 1
ATOM 4492 C C . ILE A 1 543 ? -15.131 -8.410 15.008 1.00 94.88 543 ILE A C 1
ATOM 4494 O O . ILE A 1 543 ? -14.610 -9.008 15.950 1.00 94.88 543 ILE A O 1
ATOM 4498 N N . ARG A 1 544 ? -16.235 -7.668 15.167 1.00 93.00 544 ARG A N 1
ATOM 4499 C CA . ARG A 1 544 ? -16.948 -7.540 16.448 1.00 93.00 544 ARG A CA 1
ATOM 4500 C C . ARG A 1 544 ? -17.457 -8.889 16.948 1.00 93.00 544 ARG A C 1
ATOM 4502 O O . ARG A 1 544 ? -17.235 -9.209 18.107 1.00 93.00 544 ARG A O 1
ATOM 4509 N N . ALA A 1 545 ? -18.063 -9.709 16.089 1.00 91.50 545 ALA A N 1
ATOM 4510 C CA . ALA A 1 545 ? -18.535 -11.040 16.472 1.00 91.50 545 ALA A CA 1
ATOM 4511 C C . ALA A 1 545 ? -17.381 -11.964 16.903 1.00 91.50 545 ALA A C 1
ATOM 4513 O O . ALA A 1 545 ? -17.513 -12.710 17.876 1.00 91.50 545 ALA A O 1
ATOM 4514 N N . LEU A 1 546 ? -16.231 -11.892 16.222 1.00 92.06 546 LEU A N 1
ATOM 4515 C CA . LEU A 1 546 ? -15.018 -12.613 16.619 1.00 92.06 546 LEU A CA 1
ATOM 4516 C C . LEU A 1 546 ? -14.489 -12.133 17.975 1.00 92.06 546 LEU A C 1
ATOM 4518 O O . LEU A 1 546 ? -14.127 -12.961 18.814 1.00 92.06 546 LEU A O 1
ATOM 4522 N N . ARG A 1 547 ? -14.499 -10.818 18.220 1.00 91.50 547 ARG A N 1
ATOM 4523 C CA . ARG A 1 547 ? -14.130 -10.240 19.516 1.00 91.50 547 ARG A CA 1
ATOM 4524 C C . ARG A 1 547 ? -15.081 -10.676 20.626 1.00 91.50 547 ARG A C 1
ATOM 4526 O O . ARG A 1 547 ? -14.616 -11.201 21.629 1.00 91.50 547 ARG A O 1
ATOM 4533 N N . GLU A 1 548 ? -16.390 -10.524 20.438 1.00 86.81 548 GLU A N 1
ATOM 4534 C CA . GLU A 1 548 ? -17.412 -10.941 21.407 1.00 86.81 548 GLU A CA 1
ATOM 4535 C C . GLU A 1 548 ? -17.279 -12.429 21.747 1.00 86.81 548 GLU A C 1
ATOM 4537 O O . GLU A 1 548 ? -17.421 -12.844 22.900 1.00 86.81 548 GLU A O 1
ATOM 4542 N N . ARG A 1 549 ? -16.971 -13.260 20.745 1.00 85.44 549 ARG A N 1
ATOM 4543 C CA . ARG A 1 549 ? -16.698 -14.681 20.953 1.00 85.44 549 ARG A CA 1
ATOM 4544 C C . ARG A 1 549 ? -15.434 -14.904 21.779 1.00 85.44 549 ARG A C 1
ATOM 4546 O O . ARG A 1 549 ? -15.478 -15.702 22.713 1.00 85.44 549 ARG A O 1
ATOM 4553 N N . ALA A 1 550 ? -14.342 -14.205 21.476 1.00 86.56 550 ALA A N 1
ATOM 4554 C CA . ALA A 1 550 ? -13.106 -14.279 22.249 1.00 86.56 550 ALA A CA 1
ATOM 4555 C C . ALA A 1 550 ? -13.307 -13.826 23.704 1.00 86.56 550 ALA A C 1
ATOM 4557 O O . ALA A 1 550 ? -12.914 -14.544 24.621 1.00 86.56 550 ALA A O 1
ATOM 4558 N N . GLU A 1 551 ? -13.983 -12.697 23.927 1.00 84.56 551 GLU A N 1
ATOM 4559 C CA . GLU A 1 551 ? -14.365 -12.187 25.251 1.00 84.56 551 GLU A CA 1
ATOM 4560 C C . GLU A 1 551 ? -15.204 -13.216 26.015 1.00 84.56 551 GLU A C 1
ATOM 4562 O O . GLU A 1 551 ? -14.942 -13.519 27.178 1.00 84.56 551 GLU A O 1
ATOM 4567 N N . LYS A 1 552 ? -16.181 -13.838 25.347 1.00 82.31 552 LYS A N 1
ATOM 4568 C CA . LYS A 1 552 ? -17.025 -14.875 25.944 1.00 82.31 552 LYS A CA 1
ATOM 4569 C C . LYS A 1 552 ? -16.232 -16.130 26.319 1.00 82.31 552 LYS A C 1
ATOM 4571 O O . LYS A 1 552 ? -16.401 -16.647 27.423 1.00 82.31 552 LYS A O 1
ATOM 4576 N N . GLU A 1 553 ? -15.413 -16.656 25.413 1.00 83.44 553 GLU A N 1
ATOM 4577 C CA . GLU A 1 553 ? -14.685 -17.913 25.622 1.00 83.44 553 GLU A CA 1
ATOM 4578 C C . GLU A 1 553 ? -13.517 -17.755 26.612 1.00 83.44 553 GLU A C 1
ATOM 4580 O O . GLU A 1 553 ? -13.295 -18.640 27.438 1.00 83.44 553 GLU A O 1
ATOM 4585 N N . LEU A 1 554 ? -12.821 -16.615 26.600 1.00 80.62 554 LEU A N 1
ATOM 4586 C CA . LEU A 1 554 ? -11.696 -16.330 27.499 1.00 80.62 554 LEU A CA 1
ATOM 4587 C C . LEU A 1 554 ? -12.131 -15.648 28.816 1.00 80.62 554 LEU A C 1
ATOM 4589 O O . LEU A 1 554 ? -11.409 -15.720 29.810 1.00 80.62 554 LEU A O 1
ATOM 4593 N N . GLY A 1 555 ? -13.319 -15.036 28.872 1.00 67.75 555 GLY A N 1
ATOM 4594 C CA . GLY A 1 555 ? -13.857 -14.369 30.067 1.00 67.75 555 GLY A CA 1
ATOM 4595 C C . GLY A 1 555 ? -14.741 -15.240 30.975 1.00 67.75 555 GLY A C 1
ATOM 4596 O O . GLY A 1 555 ? -14.836 -14.987 32.176 1.00 67.75 555 GLY A O 1
ATOM 4597 N N . ILE A 1 556 ? -15.401 -16.295 30.467 1.00 53.38 556 ILE A N 1
ATOM 4598 C CA . ILE A 1 556 ? -16.430 -17.027 31.243 1.00 53.38 556 ILE A CA 1
ATOM 4599 C C . ILE A 1 556 ? -15.880 -18.164 32.125 1.00 53.38 556 ILE A C 1
ATOM 4601 O O . ILE A 1 556 ? -16.494 -18.497 33.147 1.00 53.38 556 ILE A O 1
ATOM 4605 N N . GLU A 1 557 ? -14.749 -18.790 31.800 1.00 47.69 557 GLU A N 1
ATOM 4606 C CA . GLU A 1 557 ? -14.478 -20.133 32.339 1.00 47.69 557 GLU A CA 1
ATOM 4607 C C . GLU A 1 557 ? -13.884 -20.214 33.755 1.00 47.69 557 GLU A C 1
ATOM 4609 O O . GLU A 1 557 ? -13.952 -21.279 34.379 1.00 47.69 557 GLU A O 1
ATOM 4614 N N . ARG A 1 558 ? -13.460 -19.093 34.357 1.00 45.81 558 ARG A N 1
ATOM 4615 C CA . ARG A 1 558 ? -13.122 -19.070 35.796 1.00 45.81 558 ARG A CA 1
ATOM 4616 C C . ARG A 1 558 ? -14.321 -19.350 36.710 1.00 45.81 558 ARG A C 1
ATOM 4618 O O . ARG A 1 558 ? -14.133 -19.762 37.852 1.00 45.81 558 ARG A O 1
ATOM 4625 N N . ARG A 1 559 ? -15.564 -19.226 36.220 1.00 42.34 559 ARG A N 1
ATOM 4626 C CA . ARG A 1 559 ? -16.766 -19.426 37.050 1.00 42.34 559 ARG A CA 1
ATOM 4627 C C . ARG A 1 559 ? -17.174 -20.883 37.299 1.00 42.34 559 ARG A C 1
ATOM 4629 O O . ARG A 1 559 ? -18.010 -21.101 38.172 1.00 42.34 559 ARG A O 1
ATOM 4636 N N . LYS A 1 560 ? -16.634 -21.886 36.586 1.00 37.75 560 LYS A N 1
ATOM 4637 C CA . LYS A 1 560 ? -17.132 -23.280 36.706 1.00 37.75 560 LYS A CA 1
ATOM 4638 C C . LYS A 1 560 ? -16.140 -24.331 37.212 1.00 37.75 560 LYS A C 1
ATOM 4640 O O . LYS A 1 560 ? -16.602 -25.356 37.701 1.00 37.75 560 LYS A O 1
ATOM 4645 N N . SER A 1 561 ? -14.828 -24.101 37.148 1.00 38.62 561 SER A N 1
ATOM 4646 C CA . SER A 1 561 ? -13.852 -25.182 37.387 1.00 38.62 561 SER A CA 1
ATOM 4647 C C . SER A 1 561 ? -13.262 -25.227 38.810 1.00 38.62 561 SER A C 1
ATOM 4649 O O . SER A 1 561 ? -13.085 -26.309 39.359 1.00 38.62 561 SER A O 1
ATOM 4651 N N . TRP A 1 562 ? -13.041 -24.083 39.474 1.00 35.25 562 TRP A N 1
ATOM 4652 C CA . TRP A 1 562 ? -12.216 -24.046 40.702 1.00 35.25 562 TRP A CA 1
ATOM 4653 C C . TRP A 1 562 ? -12.949 -23.751 42.025 1.00 35.25 562 TRP A C 1
ATOM 4655 O O . TRP A 1 562 ? -12.396 -23.974 43.101 1.00 35.25 562 TRP A O 1
ATOM 4665 N N . VAL A 1 563 ? -14.207 -23.299 41.995 1.00 36.19 563 VAL A N 1
ATOM 4666 C CA . VAL A 1 563 ? -14.910 -22.825 43.212 1.00 36.19 563 VAL A CA 1
ATOM 4667 C C . VAL A 1 563 ? -15.715 -23.924 43.928 1.00 36.19 563 VAL A C 1
ATOM 4669 O O . VAL A 1 563 ? -16.260 -23.698 45.006 1.00 36.19 563 VAL A O 1
ATOM 4672 N N . SER A 1 564 ? -15.789 -25.149 43.403 1.00 38.00 564 SER A N 1
ATOM 4673 C CA . SER A 1 564 ? -16.732 -26.131 43.954 1.00 38.00 564 SER A CA 1
ATOM 4674 C C . SER A 1 564 ? -16.294 -26.818 45.252 1.00 38.00 564 SER A C 1
ATOM 4676 O O . SER A 1 564 ? -17.174 -27.393 45.890 1.00 38.00 564 SER A O 1
ATOM 4678 N N . HIS A 1 565 ? -15.032 -26.753 45.718 1.00 42.44 565 HIS A N 1
ATOM 4679 C CA . HIS A 1 565 ? -14.609 -27.641 46.822 1.00 42.44 565 HIS A CA 1
ATOM 4680 C C . HIS A 1 565 ? -13.810 -27.103 48.020 1.00 42.44 565 HIS A C 1
ATOM 4682 O O . HIS A 1 565 ? -13.510 -27.924 48.892 1.00 42.44 565 HIS A O 1
ATOM 4688 N N . ARG A 1 566 ? -13.497 -25.802 48.191 1.00 38.19 566 ARG A N 1
ATOM 4689 C CA . ARG A 1 566 ? -12.806 -25.425 49.453 1.00 38.19 566 ARG A CA 1
ATOM 4690 C C . ARG A 1 566 ? -12.808 -23.985 49.974 1.00 38.19 566 ARG A C 1
ATOM 4692 O O . ARG A 1 566 ? -11.968 -23.691 50.817 1.00 38.19 566 ARG A O 1
ATOM 4699 N N . LEU A 1 567 ? -13.719 -23.095 49.579 1.00 34.94 567 LEU A N 1
ATOM 4700 C CA . LEU A 1 567 ? -13.771 -21.752 50.184 1.00 34.94 567 LEU A CA 1
ATOM 4701 C C . LEU A 1 567 ? -15.212 -21.279 50.418 1.00 34.94 567 LEU A C 1
ATOM 4703 O O . LEU A 1 567 ? -16.002 -21.159 49.486 1.00 34.94 567 LEU A O 1
ATOM 4707 N N . SER A 1 568 ? -15.540 -20.981 51.677 1.00 34.22 568 SER A N 1
ATOM 4708 C CA . SER A 1 568 ? -16.773 -20.303 52.089 1.00 34.22 568 SER A CA 1
ATOM 4709 C C . SER A 1 568 ? -16.420 -18.989 52.789 1.00 34.22 568 SER A C 1
ATOM 4711 O O . SER A 1 568 ? -15.758 -19.019 53.827 1.00 34.22 568 SER A O 1
ATOM 4713 N N . GLY A 1 569 ? -16.871 -17.851 52.252 1.00 43.78 569 GLY A N 1
ATOM 4714 C CA . GLY A 1 569 ? -16.781 -16.537 52.905 1.00 43.78 569 GLY A CA 1
ATOM 4715 C C . GLY A 1 569 ? -16.114 -15.431 52.067 1.00 43.78 569 GLY A C 1
ATOM 4716 O O . GLY A 1 569 ? -15.767 -15.680 50.915 1.00 43.78 569 GLY A O 1
ATOM 4717 N N . PRO A 1 570 ? -15.894 -14.231 52.650 1.00 38.31 570 PRO A N 1
ATOM 4718 C CA . PRO A 1 570 ? -15.492 -12.980 51.971 1.00 38.31 570 PRO A CA 1
ATOM 4719 C C . PRO A 1 570 ? -14.203 -13.035 51.132 1.00 38.31 570 PRO A C 1
ATOM 4721 O O . PRO A 1 570 ? -13.924 -12.124 50.359 1.00 38.31 570 PRO A O 1
ATOM 4724 N N . CYS A 1 571 ? -13.402 -14.093 51.275 1.00 30.73 571 CYS A N 1
ATOM 4725 C CA . CYS A 1 571 ? -12.249 -14.370 50.418 1.00 30.73 571 CYS A CA 1
ATOM 4726 C C . CYS A 1 571 ? -12.654 -14.826 49.006 1.00 30.73 571 CYS A C 1
ATOM 4728 O O . CYS A 1 571 ? -11.903 -14.584 48.070 1.00 30.73 571 CYS A O 1
ATOM 4730 N N . ARG A 1 572 ? -13.840 -15.428 48.839 1.00 37.19 572 ARG A N 1
ATOM 4731 C CA . ARG A 1 572 ? -14.418 -15.775 47.533 1.00 37.19 572 ARG A CA 1
ATOM 4732 C C . ARG A 1 572 ? -14.747 -14.515 46.731 1.00 37.19 572 ARG A C 1
ATOM 4734 O O . ARG A 1 572 ? -14.278 -14.387 45.611 1.00 37.19 572 ARG A O 1
ATOM 4741 N N . ASP A 1 573 ? -15.428 -13.552 47.347 1.00 36.34 573 ASP A N 1
ATOM 4742 C CA . ASP A 1 573 ? -15.812 -12.289 46.696 1.00 36.34 573 ASP A CA 1
ATOM 4743 C C . ASP A 1 573 ? -14.603 -11.390 46.390 1.00 36.34 573 ASP A C 1
ATOM 4745 O O . ASP A 1 573 ? -14.659 -10.540 45.505 1.00 36.34 573 ASP A O 1
ATOM 4749 N N . ARG A 1 574 ? -13.498 -11.561 47.128 1.00 36.47 574 ARG A N 1
ATOM 4750 C CA . ARG A 1 574 ? -12.246 -10.823 46.916 1.00 36.47 574 ARG A CA 1
ATOM 4751 C C . ARG A 1 574 ? -11.377 -11.467 45.833 1.00 36.47 574 ARG A C 1
ATOM 4753 O O . ARG A 1 574 ? -10.882 -10.754 44.971 1.00 36.47 574 ARG A O 1
ATOM 4760 N N . ALA A 1 575 ? -11.289 -12.799 45.801 1.00 31.78 575 ALA A N 1
ATOM 4761 C CA . ALA A 1 575 ? -10.624 -13.540 44.728 1.00 31.78 575 ALA A CA 1
ATOM 4762 C C . ALA A 1 575 ? -11.380 -13.435 43.388 1.00 31.78 575 ALA A C 1
ATOM 4764 O O . ALA A 1 575 ? -10.746 -13.249 42.358 1.00 31.78 575 ALA A O 1
ATOM 4765 N N . GLU A 1 576 ? -12.721 -13.452 43.390 1.00 37.31 576 GLU A N 1
ATOM 4766 C CA . GLU A 1 576 ? -13.559 -13.224 42.194 1.00 37.31 576 GLU A CA 1
ATOM 4767 C C . GLU A 1 576 ? -13.411 -11.796 41.619 1.00 37.31 576 GLU A C 1
ATOM 4769 O O . GLU A 1 576 ? -13.754 -11.564 40.463 1.00 37.31 576 GLU A O 1
ATOM 4774 N N . LYS A 1 577 ? -12.883 -10.844 42.404 1.00 39.12 577 LYS A N 1
ATOM 4775 C CA . LYS A 1 577 ? -12.710 -9.430 42.028 1.00 39.12 577 LYS A CA 1
ATOM 4776 C C . LYS A 1 577 ? -11.260 -9.049 41.693 1.00 39.12 577 LYS A C 1
ATOM 4778 O O . LYS A 1 577 ? -11.051 -8.039 41.028 1.00 39.12 577 LYS A O 1
ATOM 4783 N N . GLU A 1 578 ? -10.277 -9.829 42.151 1.00 37.75 578 GLU A N 1
ATOM 4784 C CA . GLU A 1 578 ? -8.834 -9.579 41.960 1.00 37.75 578 GLU A CA 1
ATOM 4785 C C . GLU A 1 578 ? -8.209 -10.421 40.821 1.00 37.75 578 GLU A C 1
ATOM 4787 O O . GLU A 1 578 ? -7.124 -10.098 40.345 1.00 37.75 578 GLU A O 1
ATOM 4792 N N . LEU A 1 579 ? -8.899 -11.457 40.326 1.00 39.28 579 LEU A N 1
ATOM 4793 C CA . LEU A 1 579 ? -8.425 -12.381 39.286 1.00 39.28 579 LEU A CA 1
ATOM 4794 C C . LEU A 1 579 ? -9.149 -12.128 37.947 1.00 39.28 579 LEU A C 1
ATOM 4796 O O . LEU A 1 579 ? -10.157 -12.770 37.658 1.00 39.28 579 LEU A O 1
ATOM 4800 N N . GLY A 1 580 ? -8.640 -11.177 37.154 1.00 50.19 580 GLY A N 1
ATOM 4801 C CA . GLY A 1 580 ? -9.242 -10.681 35.902 1.00 50.19 580 GLY A CA 1
ATOM 4802 C C . GLY A 1 580 ? -9.545 -11.728 34.814 1.00 50.19 580 GLY A C 1
ATOM 4803 O O . GLY A 1 580 ? -9.162 -12.897 34.912 1.00 50.19 580 GLY A O 1
ATOM 4804 N N . GLU A 1 581 ? -10.268 -11.291 33.777 1.00 61.84 581 GLU A N 1
ATOM 4805 C CA . GLU A 1 581 ? -10.572 -12.071 32.566 1.00 61.84 581 GLU A CA 1
ATOM 4806 C C . GLU A 1 581 ? -9.274 -12.450 31.827 1.00 61.84 581 GLU A C 1
ATOM 4808 O O . GLU A 1 581 ? -8.333 -11.660 31.799 1.00 61.84 581 GLU A O 1
ATOM 4813 N N . LEU A 1 582 ? -9.194 -13.648 31.225 1.00 72.44 582 LEU A N 1
ATOM 4814 C CA . LEU A 1 582 ? -8.003 -14.034 30.444 1.00 72.44 582 LEU A CA 1
ATOM 4815 C C . LEU A 1 582 ? -7.863 -13.184 29.175 1.00 72.44 582 LEU A C 1
ATOM 4817 O O . LEU A 1 582 ? -6.760 -13.028 28.653 1.00 72.44 582 LEU A O 1
ATOM 4821 N N . PHE A 1 583 ? -8.982 -12.663 28.672 1.00 83.88 583 PHE A N 1
ATOM 4822 C CA . PHE A 1 583 ? -9.035 -11.868 27.457 1.00 83.88 583 PHE A CA 1
ATOM 4823 C C . PHE A 1 583 ? -8.196 -10.585 27.580 1.00 83.88 583 PHE A C 1
ATOM 4825 O O . PHE A 1 583 ? -8.431 -9.752 28.451 1.00 83.88 583 PHE A O 1
ATOM 4832 N N . ASP A 1 584 ? -7.237 -10.415 26.668 1.00 87.25 584 ASP A N 1
ATOM 4833 C CA . ASP A 1 584 ? -6.486 -9.172 26.474 1.00 87.25 584 ASP A CA 1
ATOM 4834 C C . ASP A 1 584 ? -6.804 -8.649 25.068 1.00 87.25 584 ASP A C 1
ATOM 4836 O O . ASP A 1 584 ? -6.441 -9.271 24.067 1.00 87.25 584 ASP A O 1
ATOM 4840 N N . VAL A 1 585 ? -7.477 -7.498 24.986 1.00 88.38 585 VAL A N 1
ATOM 4841 C CA . VAL A 1 585 ? -7.860 -6.879 23.706 1.00 88.38 585 VAL A CA 1
ATOM 4842 C C . VAL A 1 585 ? -6.644 -6.592 22.818 1.00 88.38 585 VAL A C 1
ATOM 4844 O O . VAL A 1 585 ? -6.738 -6.656 21.594 1.00 88.38 585 VAL A O 1
ATOM 4847 N N . ARG A 1 586 ? -5.474 -6.349 23.421 1.00 92.19 586 ARG A N 1
ATOM 4848 C CA . ARG A 1 586 ? -4.230 -6.080 22.690 1.00 92.19 586 ARG A CA 1
ATOM 4849 C C . ARG A 1 586 ? -3.698 -7.325 21.993 1.00 92.19 586 ARG A C 1
ATOM 4851 O O . ARG A 1 586 ? -3.182 -7.230 20.885 1.00 92.19 586 ARG A O 1
ATOM 4858 N N . GLU A 1 587 ? -3.865 -8.485 22.624 1.00 91.81 587 GLU A N 1
ATOM 4859 C CA . GLU A 1 587 ? -3.524 -9.782 22.033 1.00 91.81 587 GLU A CA 1
ATOM 4860 C C . GLU A 1 587 ? -4.508 -10.163 20.929 1.00 91.81 587 GLU A C 1
ATOM 4862 O O . GLU A 1 587 ? -4.095 -10.670 19.889 1.00 91.81 587 GLU A O 1
ATOM 4867 N N . PHE A 1 588 ? -5.798 -9.869 21.124 1.00 92.81 588 PHE A N 1
ATOM 4868 C CA . PHE A 1 588 ? -6.807 -10.060 20.086 1.00 92.81 588 PHE A CA 1
ATOM 4869 C C . PHE A 1 588 ? -6.487 -9.225 18.840 1.00 92.81 588 PHE A C 1
ATOM 4871 O O . PHE A 1 588 ? -6.469 -9.757 17.734 1.00 92.81 588 PHE A O 1
ATOM 4878 N N . HIS A 1 589 ? -6.178 -7.934 18.996 1.00 94.75 589 HIS A N 1
ATOM 4879 C CA . HIS A 1 589 ? -5.819 -7.084 17.860 1.00 94.75 589 HIS A CA 1
ATOM 4880 C C . HIS A 1 589 ? -4.540 -7.535 17.154 1.00 94.75 589 HIS A C 1
ATOM 4882 O O . HIS A 1 589 ? -4.489 -7.500 15.928 1.00 94.75 589 HIS A O 1
ATOM 4888 N N . MET A 1 590 ? -3.532 -7.996 17.900 1.00 92.19 590 MET A N 1
ATOM 4889 C CA . MET A 1 590 ? -2.329 -8.582 17.307 1.00 92.19 590 MET A CA 1
ATOM 4890 C C . MET A 1 590 ? -2.679 -9.809 16.457 1.00 92.19 590 MET A C 1
ATOM 4892 O O . MET A 1 590 ? -2.281 -9.866 15.298 1.00 92.19 590 MET A O 1
ATOM 4896 N N . ALA A 1 591 ? -3.505 -10.726 16.975 1.00 91.88 591 ALA A N 1
ATOM 4897 C CA . ALA A 1 591 ? -3.978 -11.879 16.213 1.00 91.88 591 ALA A CA 1
ATOM 4898 C C . ALA A 1 591 ? -4.777 -11.465 14.964 1.00 91.88 591 ALA A C 1
ATOM 4900 O O . ALA A 1 591 ? -4.652 -12.085 13.917 1.00 91.88 591 ALA A O 1
ATOM 4901 N N . VAL A 1 592 ? -5.572 -10.396 15.012 1.00 93.69 592 VAL A N 1
ATOM 4902 C CA . VAL A 1 592 ? -6.301 -9.924 13.822 1.00 93.69 592 VAL A CA 1
ATOM 4903 C C . VAL A 1 592 ? -5.358 -9.324 12.767 1.00 93.69 592 VAL A C 1
ATOM 4905 O O . VAL A 1 592 ? -5.593 -9.511 11.576 1.00 93.69 592 VAL A O 1
ATOM 4908 N N . LEU A 1 593 ? -4.297 -8.618 13.172 1.00 92.94 593 LEU A N 1
ATOM 4909 C CA . LEU A 1 593 ? -3.465 -7.804 12.273 1.00 92.94 593 LEU A CA 1
ATOM 4910 C C . LEU A 1 593 ? -2.169 -8.467 11.784 1.00 92.94 593 LEU A C 1
ATOM 4912 O O . LEU A 1 593 ? -1.687 -8.110 10.709 1.00 92.94 593 LEU A O 1
ATOM 4916 N N . GLU A 1 594 ? -1.596 -9.412 12.536 1.00 87.50 594 GLU A N 1
ATOM 4917 C CA . GLU A 1 594 ? -0.257 -9.982 12.280 1.00 87.50 594 GLU A CA 1
ATOM 4918 C C . GLU A 1 594 ? -0.114 -10.642 10.898 1.00 87.50 594 GLU A C 1
ATOM 4920 O O . GLU A 1 594 ? 0.976 -10.706 10.333 1.00 87.50 594 GLU A O 1
ATOM 4925 N N . ASN A 1 595 ? -1.229 -11.111 10.331 1.00 88.31 595 ASN A N 1
ATOM 4926 C CA . ASN A 1 595 ? -1.277 -11.803 9.047 1.00 88.31 595 ASN A CA 1
ATOM 4927 C C . ASN A 1 595 ? -1.667 -10.890 7.869 1.00 88.31 595 ASN A C 1
ATOM 4929 O O . ASN A 1 595 ? -1.820 -11.369 6.739 1.00 88.31 595 ASN A O 1
ATOM 4933 N N . GLY A 1 596 ? -1.774 -9.581 8.102 1.00 90.50 596 GLY A N 1
ATOM 4934 C CA . GLY A 1 596 ? -2.228 -8.619 7.104 1.00 90.50 596 GLY A CA 1
ATOM 4935 C C . GLY A 1 596 ? -3.657 -8.893 6.629 1.00 90.50 596 GLY A C 1
ATOM 4936 O O . GLY A 1 596 ? -4.435 -9.569 7.296 1.00 90.50 596 GLY A O 1
ATOM 4937 N N . ALA A 1 597 ? -4.024 -8.347 5.468 1.00 91.88 597 ALA A N 1
ATOM 4938 C CA . ALA A 1 597 ? -5.362 -8.547 4.918 1.00 91.88 597 ALA A CA 1
ATOM 4939 C C . ALA A 1 597 ? -5.563 -9.993 4.429 1.00 91.88 597 ALA A C 1
ATOM 4941 O O . ALA A 1 597 ? -4.826 -10.475 3.568 1.00 91.88 597 ALA A O 1
ATOM 4942 N N . ILE A 1 598 ? -6.594 -10.655 4.957 1.00 93.56 598 ILE A N 1
ATOM 4943 C CA . ILE A 1 598 ? -6.956 -12.056 4.686 1.00 93.56 598 ILE A CA 1
ATOM 4944 C C . ILE A 1 598 ? -8.482 -12.191 4.532 1.00 93.56 598 ILE A C 1
ATOM 4946 O O . ILE A 1 598 ? -9.217 -11.313 4.995 1.00 93.56 598 ILE A O 1
ATOM 4950 N N . PRO A 1 599 ? -9.003 -13.254 3.888 1.00 94.62 599 PRO A N 1
ATOM 4951 C CA . PRO A 1 599 ? -10.446 -13.436 3.764 1.00 94.62 599 PRO A CA 1
ATOM 4952 C C . PRO A 1 599 ? -11.070 -13.727 5.137 1.00 94.62 599 PRO A C 1
ATOM 4954 O O . PRO A 1 599 ? -10.471 -14.408 5.972 1.00 94.62 599 PRO A O 1
ATOM 4957 N N . LEU A 1 600 ? -12.292 -13.233 5.368 1.00 93.94 600 LEU A N 1
ATOM 4958 C CA . LEU A 1 600 ? -12.964 -13.306 6.675 1.00 93.94 600 LEU A CA 1
ATOM 4959 C C . LEU A 1 600 ? -13.072 -14.730 7.271 1.00 93.94 600 LEU A C 1
ATOM 4961 O O . LEU A 1 600 ? -12.894 -14.853 8.484 1.00 93.94 600 LEU A O 1
ATOM 4965 N N . PRO A 1 601 ? -13.290 -15.806 6.484 1.00 94.44 601 PRO A N 1
ATOM 4966 C CA . PRO A 1 601 ? -13.244 -17.173 7.012 1.00 94.44 601 PRO A CA 1
ATOM 4967 C C . PRO A 1 601 ? -11.862 -17.599 7.531 1.00 94.44 601 PRO A C 1
ATOM 4969 O O . PRO A 1 601 ? -11.772 -18.228 8.579 1.00 94.44 601 PRO A O 1
ATOM 4972 N N . ILE A 1 602 ? -10.776 -17.219 6.844 1.00 95.38 602 ILE A N 1
ATOM 4973 C CA . ILE A 1 602 ? -9.411 -17.522 7.308 1.00 95.38 602 ILE A CA 1
ATOM 4974 C C . ILE A 1 602 ? -9.095 -16.717 8.577 1.00 95.38 602 ILE A C 1
ATOM 4976 O O . ILE A 1 602 ? -8.466 -17.247 9.491 1.00 95.38 602 ILE A O 1
ATOM 4980 N N . LEU A 1 603 ? -9.572 -15.467 8.670 1.00 95.38 603 LEU A N 1
ATOM 4981 C CA . LEU A 1 603 ? -9.479 -14.685 9.907 1.00 95.38 603 LEU A CA 1
ATOM 4982 C C . LEU A 1 603 ? -10.210 -15.375 11.065 1.00 95.38 603 LEU A C 1
ATOM 4984 O O . LEU A 1 603 ? -9.671 -15.436 12.168 1.00 95.38 603 LEU A O 1
ATOM 4988 N N . GLU A 1 604 ? -11.422 -15.890 10.834 1.00 93.94 604 GLU A N 1
ATOM 4989 C CA . GLU A 1 604 ? -12.153 -16.644 11.856 1.00 93.94 604 GLU A CA 1
ATOM 4990 C C . GLU A 1 604 ? -11.334 -17.851 12.325 1.00 93.94 604 GLU A C 1
ATOM 4992 O O . GLU A 1 604 ? -11.076 -17.971 13.522 1.00 93.94 604 GLU A O 1
ATOM 4997 N N . ASP A 1 605 ? -10.853 -18.692 11.407 1.00 92.62 605 ASP A N 1
ATOM 4998 C CA . ASP A 1 605 ? -10.037 -19.864 11.747 1.00 92.62 605 ASP A CA 1
ATOM 4999 C C . ASP A 1 605 ? -8.786 -19.483 12.556 1.00 92.62 605 ASP A C 1
ATOM 5001 O O . ASP A 1 605 ? -8.458 -20.137 13.554 1.00 92.62 605 ASP A O 1
ATOM 5005 N N . GLN A 1 606 ? -8.112 -18.395 12.174 1.00 93.12 606 GLN A N 1
ATOM 5006 C CA . GLN A 1 606 ? -6.947 -17.878 12.887 1.00 93.12 606 GLN A CA 1
ATOM 5007 C C . GLN A 1 606 ? -7.303 -17.419 14.306 1.00 93.12 606 GLN A C 1
ATOM 5009 O O . GLN A 1 606 ? -6.618 -17.798 15.257 1.00 93.12 606 GLN A O 1
ATOM 5014 N N . VAL A 1 607 ? -8.375 -16.641 14.476 1.00 91.88 607 VAL A N 1
ATOM 5015 C CA . VAL A 1 607 ? -8.815 -16.163 15.796 1.00 91.88 607 VAL A CA 1
ATOM 5016 C C . VAL A 1 607 ? -9.249 -17.332 16.679 1.00 91.88 607 VAL A C 1
ATOM 5018 O O . VAL A 1 607 ? -8.874 -17.382 17.848 1.00 91.88 607 VAL A O 1
ATOM 5021 N N . LEU A 1 608 ? -9.987 -18.308 16.146 1.00 90.50 608 LEU A N 1
ATOM 5022 C CA . LEU A 1 608 ? -10.406 -19.492 16.903 1.00 90.50 608 LEU A CA 1
ATOM 5023 C C . LEU A 1 608 ? -9.217 -20.336 17.356 1.00 90.50 608 LEU A C 1
ATOM 5025 O O . LEU A 1 608 ? -9.186 -20.820 18.494 1.00 90.50 608 LEU A O 1
ATOM 5029 N N . LYS A 1 609 ? -8.213 -20.486 16.490 1.00 91.44 609 LYS A N 1
ATOM 5030 C CA . LYS A 1 609 ? -6.953 -21.123 16.857 1.00 91.44 609 LYS A CA 1
ATOM 5031 C C . LYS A 1 609 ? -6.230 -20.327 17.946 1.00 91.44 609 LYS A C 1
ATOM 5033 O O . LYS A 1 609 ? -5.850 -20.908 18.962 1.00 91.44 609 LYS A O 1
ATOM 5038 N N . TRP A 1 610 ? -6.105 -19.011 17.779 1.00 93.81 610 TRP A N 1
ATOM 5039 C CA . TRP A 1 610 ? -5.485 -18.131 18.768 1.00 93.81 610 TRP A CA 1
ATOM 5040 C C . TRP A 1 610 ? -6.183 -18.224 20.131 1.00 93.81 610 TRP A C 1
ATOM 5042 O O . TRP A 1 610 ? -5.488 -18.406 21.125 1.00 93.81 610 TRP A O 1
ATOM 5052 N N . ILE A 1 611 ? -7.523 -18.212 20.202 1.00 88.19 611 ILE A N 1
ATOM 5053 C CA . ILE A 1 611 ? -8.284 -18.389 21.457 1.00 88.19 611 ILE A CA 1
ATOM 5054 C C . ILE A 1 611 ? -7.854 -19.679 22.165 1.00 88.19 611 ILE A C 1
ATOM 5056 O O . ILE A 1 611 ? -7.564 -19.673 23.365 1.00 88.19 611 ILE A O 1
ATOM 5060 N N . LYS A 1 612 ? -7.784 -20.791 21.425 1.00 89.88 612 LYS A N 1
ATOM 5061 C CA . LYS A 1 612 ? -7.403 -22.100 21.967 1.00 89.88 612 LYS A CA 1
ATOM 5062 C C . LYS A 1 612 ? -5.963 -22.109 22.486 1.00 89.88 612 LYS A C 1
ATOM 5064 O O . LYS A 1 612 ? -5.723 -22.574 23.603 1.00 89.88 612 LYS A O 1
ATOM 5069 N N . ASP A 1 613 ? -5.022 -21.601 21.698 1.00 89.62 613 ASP A N 1
ATOM 5070 C CA . ASP A 1 613 ? -3.597 -21.618 22.035 1.00 89.62 613 ASP A CA 1
ATOM 5071 C C . ASP A 1 613 ? -3.275 -20.633 23.163 1.00 89.62 613 ASP A C 1
ATOM 5073 O O . ASP A 1 613 ? -2.544 -20.969 24.095 1.00 89.62 613 ASP A O 1
ATOM 5077 N N . TYR A 1 614 ? -3.870 -19.441 23.129 1.00 87.44 614 TYR A N 1
ATOM 5078 C CA . TYR A 1 614 ? -3.735 -18.419 24.162 1.00 87.44 614 TYR A CA 1
ATOM 5079 C C . TYR A 1 614 ? -4.276 -18.912 25.506 1.00 87.44 614 TYR A C 1
ATOM 5081 O O . TYR A 1 614 ? -3.600 -18.799 26.530 1.00 87.44 614 TYR A O 1
ATOM 5089 N N . ARG A 1 615 ? -5.449 -19.555 25.499 1.00 84.25 615 ARG A N 1
ATOM 5090 C CA . ARG A 1 615 ? -6.002 -20.212 26.685 1.00 84.25 615 ARG A CA 1
ATOM 5091 C C . ARG A 1 615 ? -5.052 -21.266 27.244 1.00 84.25 615 ARG A C 1
ATOM 5093 O O . ARG A 1 615 ? -4.836 -21.300 28.451 1.00 84.25 615 ARG A O 1
ATOM 5100 N N . LYS A 1 616 ? -4.505 -22.131 26.385 1.00 86.38 616 LYS A N 1
ATOM 5101 C CA . LYS A 1 616 ? -3.574 -23.183 26.808 1.00 86.38 616 LYS A CA 1
ATOM 5102 C C . LYS A 1 616 ? -2.334 -22.583 27.479 1.00 86.38 616 LYS A C 1
ATOM 5104 O O . LYS A 1 616 ? -2.025 -22.980 28.596 1.00 86.38 616 LYS A O 1
ATOM 5109 N N . ARG A 1 617 ? -1.696 -21.586 26.850 1.00 86.81 617 ARG A N 1
ATOM 5110 C CA . ARG A 1 617 ? -0.523 -20.892 27.411 1.00 86.81 617 ARG A CA 1
ATOM 5111 C C . ARG A 1 617 ? -0.819 -20.272 28.775 1.00 86.81 617 ARG A C 1
ATOM 5113 O O . ARG A 1 617 ? -0.041 -20.447 29.702 1.00 86.81 617 ARG A O 1
ATOM 5120 N N . LYS A 1 618 ? -1.962 -19.593 28.921 1.00 81.00 618 LYS A N 1
ATOM 5121 C CA . LYS A 1 618 ? -2.343 -18.961 30.193 1.00 81.00 618 LYS A CA 1
ATOM 5122 C C . LYS A 1 618 ? -2.614 -19.968 31.309 1.00 81.00 618 LYS A C 1
ATOM 5124 O O . LYS A 1 618 ? -2.251 -19.711 32.449 1.00 81.00 618 LYS A O 1
ATOM 5129 N N . LEU A 1 619 ? -3.215 -21.115 30.991 1.00 76.94 619 LEU A N 1
ATOM 5130 C CA . LEU A 1 619 ? -3.407 -22.191 31.967 1.00 76.94 619 LEU A CA 1
ATOM 5131 C C . LEU A 1 619 ? -2.071 -22.814 32.406 1.00 76.94 619 LEU A C 1
ATOM 5133 O O . LEU A 1 619 ? -1.900 -23.089 33.588 1.00 76.94 619 LEU A O 1
ATOM 5137 N N . GLU A 1 620 ? -1.121 -22.991 31.483 1.00 79.00 620 GLU A N 1
ATOM 5138 C CA . GLU A 1 620 ? 0.228 -23.495 31.790 1.00 79.00 620 GLU A CA 1
ATOM 5139 C C . GLU A 1 620 ? 1.045 -22.497 32.641 1.00 79.00 620 GLU A C 1
ATOM 5141 O O . GLU A 1 620 ? 1.742 -22.913 33.566 1.00 79.00 620 GLU A O 1
ATOM 5146 N N . GLU A 1 621 ? 0.925 -21.187 32.382 1.00 74.75 621 GLU A N 1
ATOM 5147 C CA . GLU A 1 621 ? 1.530 -20.124 33.207 1.00 74.75 621 GLU A CA 1
ATOM 5148 C C . GLU A 1 621 ? 0.982 -20.138 34.650 1.00 74.75 621 GLU A C 1
ATOM 5150 O O . GLU A 1 621 ? 1.751 -20.056 35.607 1.00 74.75 621 GLU A O 1
ATOM 5155 N N . GLU A 1 622 ? -0.334 -20.311 34.825 1.00 63.41 622 GLU A N 1
ATOM 5156 C CA . GLU A 1 622 ? -0.973 -20.359 36.151 1.00 63.41 622 GLU A CA 1
ATOM 5157 C C . GLU A 1 622 ? -0.635 -21.638 36.945 1.00 63.41 622 GLU A C 1
ATOM 5159 O O . GLU A 1 622 ? -0.490 -21.580 38.169 1.00 63.41 622 GLU A O 1
ATOM 5164 N N . GLU A 1 623 ? -0.475 -22.791 36.282 1.00 60.62 623 GLU A N 1
ATOM 5165 C CA . GLU A 1 623 ? -0.039 -24.036 36.938 1.00 60.62 623 GLU A CA 1
ATOM 5166 C C . GLU A 1 623 ? 1.404 -23.946 37.466 1.00 60.62 623 GLU A C 1
ATOM 5168 O O . GLU A 1 623 ? 1.704 -24.523 38.513 1.00 60.62 623 GLU A O 1
ATOM 5173 N N . MET A 1 624 ? 2.282 -23.181 36.805 1.00 52.81 624 MET A N 1
ATOM 5174 C CA . MET A 1 624 ? 3.648 -22.934 37.284 1.00 52.81 624 MET A CA 1
ATOM 5175 C C . MET A 1 624 ? 3.712 -21.992 38.499 1.00 52.81 624 MET A C 1
ATOM 5177 O O . MET A 1 624 ? 4.576 -22.179 39.359 1.00 52.81 624 MET A O 1
ATOM 5181 N N . ASP A 1 625 ? 2.800 -21.023 38.610 1.00 47.72 625 ASP A N 1
ATOM 5182 C CA . ASP A 1 625 ? 2.749 -20.089 39.747 1.00 47.72 625 ASP A CA 1
ATOM 5183 C C . ASP A 1 625 ? 2.073 -20.698 41.000 1.00 47.72 625 ASP A C 1
ATOM 5185 O O . ASP A 1 625 ? 2.357 -20.294 42.133 1.00 47.72 625 ASP A O 1
ATOM 5189 N N . GLY A 1 626 ? 1.223 -21.720 40.831 1.00 42.97 626 GLY A N 1
ATOM 5190 C CA . GLY A 1 626 ? 0.471 -22.378 41.911 1.00 42.97 626 GLY A CA 1
ATOM 5191 C C . GLY A 1 626 ? 1.267 -23.310 42.843 1.00 42.97 626 GLY A C 1
ATOM 5192 O O . GLY A 1 626 ? 0.765 -23.667 43.911 1.00 42.97 626 GLY A O 1
ATOM 5193 N N . GLU A 1 627 ? 2.503 -23.699 42.506 1.00 40.09 627 GLU A N 1
ATOM 5194 C CA . GLU A 1 627 ? 3.338 -24.573 43.358 1.00 40.09 627 GLU A CA 1
ATOM 5195 C C . GLU A 1 627 ? 4.111 -23.826 44.471 1.00 40.09 627 GLU A C 1
ATOM 5197 O O . GLU A 1 627 ? 4.781 -24.459 45.293 1.00 40.09 627 GLU A O 1
ATOM 5202 N N . CYS A 1 628 ? 4.003 -22.493 44.562 1.00 34.41 628 CYS A N 1
ATOM 5203 C CA . CYS A 1 628 ? 4.855 -21.677 45.442 1.00 34.41 628 CYS A CA 1
ATOM 5204 C C . CYS A 1 628 ? 4.235 -21.184 46.767 1.00 34.41 628 CYS A C 1
ATOM 5206 O O . CYS A 1 628 ? 4.938 -20.537 47.546 1.00 34.41 628 CYS A O 1
ATOM 5208 N N . GLU A 1 629 ? 2.989 -21.520 47.118 1.00 35.28 629 GLU A N 1
ATOM 5209 C CA . GLU A 1 629 ? 2.399 -21.082 48.395 1.00 35.28 629 GLU A CA 1
ATOM 5210 C C . GLU A 1 629 ? 1.794 -22.226 49.218 1.00 35.28 629 GLU A C 1
ATOM 5212 O O . GLU A 1 629 ? 0.721 -22.724 48.897 1.00 35.28 629 GLU A O 1
ATOM 5217 N N . CYS A 1 630 ? 2.476 -22.606 50.315 1.00 29.81 630 CYS A N 1
ATOM 5218 C CA . CYS A 1 630 ? 1.905 -22.901 51.649 1.00 29.81 630 CYS A CA 1
ATOM 5219 C C . CYS A 1 630 ? 2.895 -23.678 52.547 1.00 29.81 630 CYS A C 1
ATOM 5221 O O . CYS A 1 630 ? 2.938 -24.894 52.439 1.00 29.81 630 CYS A O 1
ATOM 5223 N N . VAL A 1 631 ? 3.573 -23.038 53.520 1.00 28.81 631 VAL A N 1
ATOM 5224 C CA . VAL A 1 631 ? 3.722 -23.575 54.903 1.00 28.81 631 VAL A CA 1
ATOM 5225 C C . VAL A 1 631 ? 4.021 -22.429 55.889 1.00 28.81 631 VAL A C 1
ATOM 5227 O O . VAL A 1 631 ? 5.144 -21.942 55.985 1.00 28.81 631 VAL A O 1
ATOM 5230 N N . MET A 1 632 ? 3.036 -22.066 56.713 1.00 30.00 632 MET A N 1
ATOM 5231 C CA . MET A 1 632 ? 3.229 -21.341 57.977 1.00 30.00 632 MET A CA 1
ATOM 5232 C C . MET A 1 632 ? 2.768 -22.249 59.122 1.00 30.00 632 MET A C 1
ATOM 5234 O O . MET A 1 632 ? 1.585 -22.573 59.199 1.00 30.00 632 MET A O 1
ATOM 5238 N N . VAL A 1 633 ? 3.676 -22.659 60.021 1.00 27.94 633 VAL A N 1
ATOM 5239 C CA . VAL A 1 633 ? 3.333 -23.388 61.264 1.00 27.94 633 VAL A CA 1
ATOM 5240 C C . VAL A 1 633 ? 4.172 -22.853 62.451 1.00 27.94 633 VAL A C 1
ATOM 5242 O O . VAL A 1 633 ? 5.334 -22.491 62.251 1.00 27.94 633 VAL A O 1
ATOM 5245 N N . PRO A 1 634 ? 3.614 -22.743 63.683 1.00 30.88 634 PRO A N 1
ATOM 5246 C CA . PRO A 1 634 ? 4.091 -21.837 64.740 1.00 30.88 634 PRO A CA 1
ATOM 5247 C C . PRO A 1 634 ? 5.202 -22.387 65.660 1.00 30.88 634 PRO A C 1
ATOM 5249 O O . PRO A 1 634 ? 5.372 -23.590 65.836 1.00 30.88 634 PRO A O 1
ATOM 5252 N N . ARG A 1 635 ? 5.928 -21.466 66.316 1.00 28.48 635 ARG A N 1
ATOM 5253 C CA . ARG A 1 635 ? 7.058 -21.703 67.242 1.00 28.48 635 ARG A CA 1
ATOM 5254 C C . ARG A 1 635 ? 6.645 -22.198 68.642 1.00 28.48 635 ARG A C 1
ATOM 5256 O O . ARG A 1 635 ? 5.855 -21.539 69.310 1.00 28.48 635 ARG A O 1
ATOM 5263 N N . ALA A 1 636 ? 7.376 -23.191 69.167 1.00 26.55 636 ALA A N 1
ATOM 5264 C CA . ALA A 1 636 ? 7.619 -23.400 70.604 1.00 26.55 636 ALA A CA 1
ATOM 5265 C C . ALA A 1 636 ? 9.050 -23.954 70.860 1.00 26.55 636 ALA A C 1
ATOM 5267 O O . ALA A 1 636 ? 9.542 -24.806 70.128 1.00 26.55 636 ALA A O 1
ATOM 5268 N N . LYS A 1 637 ? 9.734 -23.412 71.879 1.00 23.39 637 LYS A N 1
ATOM 5269 C CA . LYS A 1 637 ? 11.119 -23.675 72.374 1.00 23.39 637 LYS A CA 1
ATOM 5270 C C . LYS A 1 637 ? 11.068 -24.549 73.663 1.00 23.39 637 LYS A C 1
ATOM 5272 O O . LYS A 1 637 ? 9.961 -24.701 74.173 1.00 23.39 637 LYS A O 1
ATOM 5277 N N . PRO A 1 638 ? 12.173 -24.889 74.390 1.00 45.69 638 PRO A N 1
ATOM 5278 C CA . PRO A 1 638 ? 13.598 -25.192 74.076 1.00 45.69 638 PRO A CA 1
ATOM 5279 C C . PRO A 1 638 ? 14.188 -26.396 74.901 1.00 45.69 638 PRO A C 1
ATOM 5281 O O . PRO A 1 638 ? 13.507 -26.913 75.780 1.00 45.69 638 PRO A O 1
ATOM 5284 N N . LYS A 1 639 ? 15.483 -26.770 74.720 1.00 24.23 639 LYS A N 1
ATOM 5285 C CA . LYS A 1 639 ? 16.527 -26.986 75.788 1.00 24.23 639 LYS A CA 1
ATOM 5286 C C . LYS A 1 639 ? 17.855 -27.596 75.234 1.00 24.23 639 LYS A C 1
ATOM 5288 O O . LYS A 1 639 ? 17.824 -28.688 74.695 1.00 24.23 639 LYS A O 1
ATOM 5293 N N . VAL A 1 640 ? 18.996 -26.862 75.283 1.00 24.86 640 VAL A N 1
ATOM 5294 C CA . VAL A 1 640 ? 20.213 -27.065 76.159 1.00 24.86 640 VAL A CA 1
ATOM 5295 C C . VAL A 1 640 ? 21.309 -27.952 75.489 1.00 24.86 640 VAL A C 1
ATOM 5297 O O . VAL A 1 640 ? 20.956 -28.997 74.983 1.00 24.86 640 VAL A O 1
ATOM 5300 N N . ARG A 1 641 ? 22.640 -27.692 75.412 1.00 24.00 641 ARG A N 1
ATOM 5301 C CA . ARG A 1 641 ? 23.615 -26.731 76.003 1.00 24.00 641 ARG A CA 1
ATOM 5302 C C . ARG A 1 641 ? 24.927 -26.662 75.155 1.00 24.00 641 ARG A C 1
ATOM 5304 O O . ARG A 1 641 ? 25.527 -27.690 74.889 1.00 24.00 641 ARG A O 1
ATOM 5311 N N . CYS A 1 642 ? 25.394 -25.440 74.868 1.00 21.52 642 C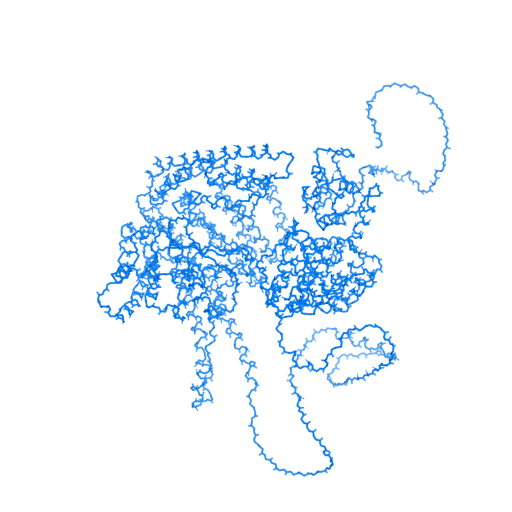YS A N 1
ATOM 5312 C CA . CYS A 1 642 ? 26.740 -24.854 75.105 1.00 21.52 642 CYS A CA 1
ATOM 5313 C C . CYS A 1 642 ? 28.058 -25.560 74.667 1.00 21.52 642 CYS A C 1
ATOM 5315 O O . CYS A 1 642 ? 28.481 -26.508 75.322 1.00 21.52 642 CYS A O 1
ATOM 5317 N N . ARG A 1 643 ? 28.860 -24.912 73.791 1.00 23.69 643 ARG A N 1
ATOM 5318 C CA . ARG A 1 643 ? 30.023 -24.076 74.208 1.00 23.69 643 ARG A CA 1
ATOM 5319 C C . ARG A 1 643 ? 30.717 -23.295 73.064 1.00 23.69 643 ARG A C 1
ATOM 5321 O O . ARG A 1 643 ? 31.184 -23.884 72.103 1.00 23.69 643 ARG A O 1
ATOM 5328 N N . ARG A 1 644 ? 30.924 -22.001 73.370 1.00 24.91 644 ARG A N 1
ATOM 5329 C CA . ARG A 1 644 ? 31.995 -21.046 72.986 1.00 24.91 644 ARG A CA 1
ATOM 5330 C C . ARG A 1 644 ? 31.870 -20.165 71.718 1.00 24.91 644 ARG A C 1
ATOM 5332 O O . ARG A 1 644 ? 31.936 -20.632 70.593 1.00 24.91 644 ARG A O 1
ATOM 5339 N N . SER A 1 645 ? 31.830 -18.860 72.040 1.00 25.41 645 SER A N 1
ATOM 5340 C CA . SER A 1 645 ? 32.334 -17.646 71.359 1.00 25.41 645 SER A CA 1
ATOM 5341 C C . SER A 1 645 ? 31.691 -17.163 70.049 1.00 25.41 645 SER A C 1
ATOM 5343 O O . SER A 1 645 ? 32.013 -17.631 68.967 1.00 25.41 645 SER A O 1
ATOM 5345 N N . SER A 1 646 ? 30.850 -16.133 70.201 1.00 22.72 646 SER A N 1
ATOM 5346 C CA . SER A 1 646 ? 30.383 -15.129 69.223 1.00 22.72 646 SER A CA 1
ATOM 5347 C C . SER A 1 646 ? 31.548 -14.285 68.629 1.00 22.72 646 SER A C 1
ATOM 5349 O O . SER A 1 646 ? 32.632 -14.354 69.213 1.00 22.72 646 SER A O 1
ATOM 5351 N N . PRO A 1 647 ? 31.356 -13.398 67.612 1.00 31.88 647 PRO A N 1
ATOM 5352 C CA . PRO A 1 647 ? 30.070 -12.879 67.114 1.00 31.88 647 PRO A CA 1
ATOM 5353 C C . PRO A 1 647 ? 29.894 -12.652 65.583 1.00 31.88 647 PRO A C 1
ATOM 5355 O O . PRO A 1 647 ? 30.848 -12.582 64.822 1.00 31.88 647 PRO A O 1
ATOM 5358 N N . LEU A 1 648 ? 28.618 -12.406 65.233 1.00 22.61 648 LEU A N 1
ATOM 5359 C CA . LEU A 1 648 ? 28.073 -11.554 64.151 1.00 22.61 648 LEU A CA 1
ATOM 5360 C C . LEU A 1 648 ? 27.810 -12.124 62.727 1.00 22.61 648 LEU A C 1
ATOM 5362 O O . LEU A 1 648 ? 28.710 -12.382 61.940 1.00 22.61 648 LEU A O 1
ATOM 5366 N N . THR A 1 649 ? 26.493 -12.130 62.431 1.00 23.56 649 THR A N 1
ATOM 5367 C CA . THR A 1 649 ? 25.761 -11.611 61.239 1.00 23.56 649 THR A CA 1
ATOM 5368 C C . THR A 1 649 ? 25.629 -12.412 59.932 1.00 23.56 649 THR A C 1
ATOM 5370 O O . THR A 1 649 ? 26.614 -12.603 59.237 1.00 23.56 649 THR A O 1
ATOM 5373 N N . LEU A 1 650 ? 24.350 -12.753 59.627 1.00 23.36 650 LEU A N 1
ATOM 5374 C CA . LEU A 1 650 ? 23.533 -12.499 58.399 1.00 23.36 650 LEU A CA 1
ATOM 5375 C C . LEU A 1 650 ? 24.198 -12.828 57.037 1.00 23.36 650 LEU A C 1
ATOM 5377 O O . LEU A 1 650 ? 25.276 -12.326 56.772 1.00 23.36 650 LEU A O 1
ATOM 5381 N N . GLU A 1 651 ? 23.664 -13.590 56.071 1.00 23.31 651 GLU A N 1
ATOM 5382 C CA . GLU A 1 651 ? 22.314 -13.743 55.470 1.00 23.31 651 GLU A CA 1
ATOM 5383 C C . GLU A 1 651 ? 22.404 -14.853 54.346 1.00 23.31 651 GLU A C 1
ATOM 5385 O O . GLU A 1 651 ? 23.464 -15.474 54.233 1.00 23.31 651 GLU A O 1
ATOM 5390 N N . PRO A 1 652 ? 21.349 -15.186 53.558 1.00 30.25 652 PRO A N 1
ATOM 5391 C CA . PRO A 1 652 ? 21.013 -16.546 53.086 1.00 30.25 652 PRO A CA 1
ATOM 5392 C C . PRO A 1 652 ? 21.425 -16.916 51.641 1.00 30.25 652 PRO A C 1
ATOM 5394 O O . PRO A 1 652 ? 21.640 -16.054 50.798 1.00 30.25 652 PRO A O 1
ATOM 5397 N N . ASN A 1 653 ? 21.446 -18.227 51.344 1.00 24.53 653 ASN A N 1
ATOM 5398 C CA . ASN A 1 653 ? 21.249 -18.805 50.002 1.00 24.53 653 ASN A CA 1
ATOM 5399 C C . ASN A 1 653 ? 20.993 -20.323 50.090 1.00 24.53 653 ASN A C 1
ATOM 5401 O O . ASN A 1 653 ? 21.863 -21.052 50.563 1.00 24.53 653 ASN A O 1
ATOM 5405 N N . ALA A 1 654 ? 19.848 -20.807 49.594 1.00 26.72 654 ALA A N 1
ATOM 5406 C CA . ALA A 1 654 ? 19.701 -22.168 49.061 1.00 26.72 654 ALA A CA 1
ATOM 5407 C C . ALA A 1 654 ? 18.399 -22.314 48.254 1.00 26.72 654 ALA A C 1
ATOM 5409 O O . ALA A 1 654 ? 17.302 -22.272 48.804 1.00 26.72 654 ALA A O 1
ATOM 5410 N N . ALA A 1 655 ? 18.577 -22.531 46.953 1.00 26.20 655 ALA A N 1
ATOM 5411 C CA . ALA A 1 655 ? 17.591 -22.987 45.985 1.00 26.20 655 ALA A CA 1
ATOM 5412 C C . ALA A 1 655 ? 17.511 -24.532 45.946 1.00 26.20 655 ALA A C 1
ATOM 5414 O O . ALA A 1 655 ? 18.501 -25.219 46.207 1.00 26.20 655 ALA A O 1
ATOM 5415 N N . HIS A 1 656 ? 16.367 -25.071 45.519 1.00 26.52 656 HIS A N 1
ATOM 5416 C CA . HIS A 1 656 ? 16.204 -26.421 44.952 1.00 26.52 656 HIS A CA 1
ATOM 5417 C C . HIS A 1 656 ? 15.487 -26.249 43.598 1.00 26.52 656 HIS A C 1
ATOM 5419 O O . HIS A 1 656 ? 14.502 -25.530 43.545 1.00 26.52 656 HIS A O 1
ATOM 5425 N N . ARG A 1 657 ? 16.099 -26.605 42.456 1.00 26.02 657 ARG A N 1
ATOM 5426 C CA . ARG A 1 657 ? 16.253 -27.927 41.793 1.00 26.02 657 ARG A CA 1
ATOM 5427 C C . ARG A 1 657 ? 15.018 -28.366 40.990 1.00 26.02 657 ARG A C 1
ATOM 5429 O O . ARG A 1 657 ? 14.042 -28.800 41.581 1.00 26.02 657 ARG A O 1
ATOM 5436 N N . LEU A 1 658 ? 15.185 -28.458 39.668 1.00 21.94 658 LEU A N 1
ATOM 5437 C CA . LEU A 1 658 ? 14.503 -29.431 38.809 1.00 21.94 658 LEU A CA 1
ATOM 5438 C C . LEU A 1 658 ? 15.5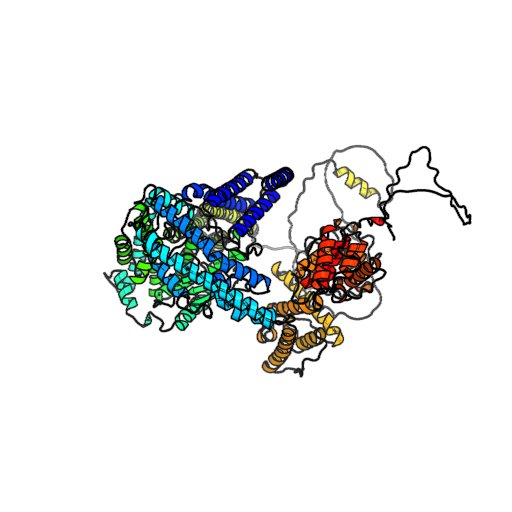56 -30.245 38.038 1.00 21.94 658 LEU A C 1
ATOM 5440 O O . LEU A 1 658 ? 16.552 -29.708 37.554 1.00 21.94 658 LEU A O 1
ATOM 5444 N N . GLN A 1 659 ? 15.361 -31.564 38.023 1.00 23.78 659 GLN A N 1
ATOM 5445 C CA . GLN A 1 659 ? 16.164 -32.572 37.330 1.00 23.78 659 GLN A CA 1
ATOM 5446 C C . GLN A 1 659 ? 15.524 -32.875 35.970 1.00 23.78 659 GLN A C 1
ATOM 5448 O O . GLN A 1 659 ? 14.325 -33.123 35.919 1.00 23.78 659 GLN A O 1
ATOM 5453 N N . ALA A 1 660 ? 16.321 -32.965 34.905 1.00 23.41 660 ALA A N 1
ATOM 5454 C CA . ALA A 1 660 ? 15.927 -33.633 33.666 1.00 23.41 660 ALA A CA 1
ATOM 5455 C C . ALA A 1 660 ? 16.503 -35.060 33.652 1.00 23.41 660 ALA A C 1
ATOM 5457 O O . ALA A 1 660 ? 17.703 -35.259 33.855 1.00 23.41 660 ALA A O 1
ATOM 5458 N N . VAL A 1 661 ? 15.636 -36.048 33.429 1.00 22.20 661 VAL A N 1
ATOM 5459 C CA . VAL A 1 661 ? 15.975 -37.457 33.193 1.00 22.20 661 VAL A CA 1
ATOM 5460 C C . VAL A 1 661 ? 15.932 -37.690 31.683 1.00 22.20 661 VAL A C 1
ATOM 5462 O O . VAL A 1 661 ? 14.877 -37.536 31.079 1.00 22.20 661 VAL A O 1
ATOM 5465 N N . TYR A 1 662 ? 17.052 -38.087 31.075 1.00 25.50 662 TYR A N 1
ATOM 5466 C CA . TYR A 1 662 ? 17.079 -38.637 29.716 1.00 25.50 662 TYR A CA 1
ATOM 5467 C C . TYR A 1 662 ? 17.107 -40.169 29.787 1.00 25.50 662 TYR A C 1
ATOM 5469 O O . TYR A 1 662 ? 17.971 -40.753 30.442 1.00 25.50 662 TYR A O 1
ATOM 5477 N N . ILE A 1 663 ? 16.163 -40.818 29.105 1.00 23.16 663 ILE A N 1
ATOM 5478 C CA . ILE A 1 663 ? 16.162 -42.261 28.840 1.00 23.16 663 ILE A CA 1
ATOM 5479 C C . ILE A 1 663 ? 16.956 -42.479 27.545 1.00 23.16 663 ILE A C 1
ATOM 5481 O O . ILE A 1 663 ? 16.543 -42.007 26.493 1.00 23.16 663 ILE A O 1
ATOM 5485 N N . ILE A 1 664 ? 18.086 -43.189 27.608 1.00 28.31 664 ILE A N 1
ATOM 5486 C CA . ILE A 1 664 ? 18.827 -43.639 26.418 1.00 28.31 664 ILE A CA 1
ATOM 5487 C C . ILE A 1 664 ? 18.604 -45.147 26.276 1.00 28.31 664 ILE A C 1
ATOM 5489 O O . ILE A 1 664 ? 19.044 -45.922 27.125 1.00 28.31 664 ILE A O 1
ATOM 5493 N N . SER A 1 665 ? 17.919 -45.577 25.216 1.00 24.55 665 SER A N 1
ATOM 5494 C CA . SER A 1 665 ? 17.772 -46.988 24.851 1.00 24.55 665 SER A CA 1
ATOM 5495 C C . SER A 1 665 ? 18.579 -47.264 23.580 1.00 24.55 665 SER A C 1
ATOM 5497 O O . SER A 1 665 ? 18.174 -46.855 22.496 1.00 24.55 665 SER A O 1
ATOM 5499 N N . GLY A 1 666 ? 19.708 -47.966 23.702 1.00 32.91 666 GLY A N 1
ATOM 5500 C CA . GLY A 1 666 ? 20.456 -48.482 22.547 1.00 32.91 666 GLY A CA 1
ATOM 5501 C C . GLY A 1 666 ? 21.920 -48.855 22.832 1.00 32.91 666 GLY A C 1
ATOM 5502 O O . GLY A 1 666 ? 22.451 -48.469 23.874 1.00 32.91 666 GLY A O 1
ATOM 5503 N N . PRO A 1 667 ? 22.590 -49.617 21.938 1.00 31.25 667 PRO A N 1
ATOM 5504 C CA . PRO A 1 667 ? 23.842 -50.348 22.210 1.00 31.25 667 PRO A CA 1
ATOM 5505 C C . PRO A 1 667 ? 25.114 -49.489 22.360 1.00 31.25 667 PRO A C 1
ATOM 5507 O O . PRO A 1 667 ? 26.222 -50.017 22.316 1.00 31.25 667 PRO A O 1
ATOM 5510 N N . GLU A 1 668 ? 24.989 -48.178 22.545 1.00 37.84 668 GLU A N 1
ATOM 5511 C CA . GLU A 1 668 ? 26.106 -47.220 22.540 1.00 37.84 668 GLU A CA 1
ATOM 5512 C C . GLU A 1 668 ? 26.713 -46.980 23.934 1.00 37.84 668 GLU A C 1
ATOM 5514 O O . GLU A 1 668 ? 27.813 -46.441 24.061 1.00 37.84 668 GLU A O 1
ATOM 5519 N N . ALA A 1 669 ? 26.073 -47.477 24.997 1.00 34.44 669 ALA A N 1
ATOM 5520 C CA . ALA A 1 669 ? 26.570 -47.357 26.372 1.00 34.44 669 ALA A CA 1
ATOM 5521 C C . ALA A 1 669 ? 27.888 -48.123 26.635 1.00 34.44 669 ALA A C 1
ATOM 5523 O O . ALA A 1 669 ? 28.586 -47.845 27.609 1.00 34.44 669 ALA A O 1
ATOM 5524 N N . ILE A 1 670 ? 28.269 -49.065 25.765 1.00 33.72 670 ILE A N 1
ATOM 5525 C CA . ILE A 1 670 ? 29.481 -49.887 25.932 1.00 33.72 670 ILE A CA 1
ATOM 5526 C C . ILE A 1 670 ? 30.745 -49.145 25.452 1.00 33.72 670 ILE A C 1
ATOM 5528 O O . ILE A 1 670 ? 31.833 -49.373 25.985 1.00 33.72 670 ILE A O 1
ATOM 5532 N N . LEU A 1 671 ? 30.617 -48.187 24.525 1.00 35.97 671 LEU A N 1
ATOM 5533 C CA . LEU A 1 671 ? 31.761 -47.467 23.948 1.00 35.97 671 LEU A CA 1
ATOM 5534 C C . LEU A 1 671 ? 32.280 -46.332 24.855 1.00 35.97 671 LEU A C 1
ATOM 5536 O O . LEU A 1 671 ? 33.456 -45.968 24.797 1.00 35.97 671 LEU A O 1
ATOM 5540 N N . PHE A 1 672 ? 31.426 -45.802 25.737 1.00 36.97 672 PHE A N 1
ATOM 5541 C CA . PHE A 1 672 ? 31.779 -44.715 26.658 1.00 36.97 672 PHE A CA 1
ATOM 5542 C C . PHE A 1 672 ? 32.630 -45.198 27.849 1.00 36.97 672 PHE A C 1
ATOM 5544 O O . PHE A 1 672 ? 33.534 -44.493 28.294 1.00 36.97 672 PHE A O 1
ATOM 5551 N N . CYS A 1 673 ? 32.433 -46.436 28.318 1.00 31.12 673 CYS A N 1
ATOM 5552 C CA . CYS A 1 673 ? 33.224 -47.001 29.419 1.00 31.12 673 CYS A CA 1
ATOM 5553 C C . CYS A 1 673 ? 34.631 -47.470 29.000 1.00 31.12 673 CYS A C 1
ATOM 5555 O O . CYS A 1 673 ? 35.524 -47.517 29.842 1.00 31.12 673 CYS A O 1
ATOM 5557 N N . GLN A 1 674 ? 34.873 -47.760 27.716 1.00 33.03 674 GLN A N 1
ATOM 5558 C CA . GLN A 1 674 ? 36.189 -48.211 27.233 1.00 33.03 674 GLN A CA 1
ATOM 5559 C C . GLN A 1 674 ? 37.196 -47.066 27.010 1.00 33.03 674 GLN A C 1
ATOM 5561 O O . GLN A 1 674 ? 38.401 -47.297 27.078 1.00 33.03 674 GLN A O 1
ATOM 5566 N N . LYS A 1 675 ? 36.745 -45.815 26.826 1.00 36.22 675 LYS A N 1
ATOM 5567 C CA . LYS A 1 675 ? 37.641 -44.651 26.648 1.00 36.22 675 LYS A CA 1
ATOM 5568 C C . LYS A 1 675 ? 38.193 -44.057 27.952 1.00 36.22 675 LYS A C 1
ATOM 5570 O O . LYS A 1 675 ? 39.195 -43.352 27.907 1.00 36.22 675 LYS A O 1
ATOM 5575 N N . LEU A 1 676 ? 37.606 -44.371 29.108 1.00 30.72 676 LEU A N 1
ATOM 5576 C CA . LEU A 1 676 ? 38.069 -43.886 30.420 1.00 30.72 676 LEU A CA 1
ATOM 5577 C C . LEU A 1 676 ? 39.228 -44.706 31.026 1.00 30.72 676 LEU A C 1
ATOM 5579 O O . LEU A 1 676 ? 39.818 -44.276 32.012 1.00 30.72 676 LEU A O 1
ATOM 5583 N N . ALA A 1 677 ? 39.594 -45.849 30.435 1.00 30.22 677 ALA A N 1
ATOM 5584 C CA . ALA A 1 677 ? 40.680 -46.705 30.930 1.00 30.22 677 ALA A CA 1
ATOM 5585 C C . ALA A 1 677 ? 42.083 -46.330 30.397 1.00 30.22 677 ALA A C 1
ATOM 5587 O O . ALA A 1 677 ? 43.081 -46.827 30.910 1.00 30.22 677 ALA A O 1
ATOM 5588 N N . VAL A 1 678 ? 42.196 -45.434 29.408 1.00 32.16 678 VAL A N 1
ATOM 5589 C CA . VAL A 1 678 ? 43.490 -45.085 28.776 1.00 32.16 678 VAL A CA 1
ATOM 5590 C C . VAL A 1 678 ? 44.201 -43.906 29.458 1.00 32.16 678 VAL A C 1
ATOM 5592 O O . VAL A 1 678 ? 45.381 -43.675 29.220 1.00 32.16 678 VAL A O 1
ATOM 5595 N N . THR A 1 679 ? 43.556 -43.191 30.378 1.00 35.16 679 THR A N 1
ATOM 5596 C CA . THR A 1 679 ? 44.173 -42.031 31.046 1.00 35.16 679 THR A CA 1
ATOM 5597 C C . THR A 1 679 ? 44.848 -42.328 32.389 1.00 35.16 679 THR A C 1
ATOM 5599 O O . THR A 1 679 ? 45.406 -41.400 32.958 1.00 35.16 679 THR A O 1
ATOM 5602 N N . ASN A 1 680 ? 44.879 -43.578 32.884 1.00 31.56 680 ASN A N 1
ATOM 5603 C CA . ASN A 1 680 ? 45.492 -43.912 34.190 1.00 31.56 680 ASN A CA 1
ATOM 5604 C C . ASN A 1 680 ? 46.255 -45.263 34.263 1.00 31.56 680 ASN A C 1
ATOM 5606 O O . ASN A 1 680 ? 46.290 -45.898 35.313 1.00 31.56 680 ASN A O 1
ATOM 5610 N N . GLY A 1 681 ? 46.897 -45.694 33.172 1.00 37.97 681 GLY A N 1
ATOM 5611 C CA . GLY A 1 681 ? 48.085 -46.568 33.206 1.00 37.97 681 GLY A CA 1
ATOM 5612 C C . GLY A 1 681 ? 48.078 -47.840 34.078 1.00 37.97 681 GLY A C 1
ATOM 5613 O O . GLY A 1 681 ? 49.031 -48.028 34.825 1.00 37.97 681 GLY A O 1
ATOM 5614 N N . ASN A 1 682 ? 47.084 -48.731 33.962 1.00 28.98 682 ASN A N 1
ATOM 5615 C CA . ASN A 1 682 ? 47.183 -50.133 34.419 1.00 28.98 682 ASN A CA 1
ATOM 5616 C C . ASN A 1 682 ? 46.368 -51.078 33.505 1.00 28.98 682 ASN A C 1
ATOM 5618 O O . ASN A 1 682 ? 45.328 -50.686 32.978 1.00 28.98 682 ASN A O 1
ATOM 5622 N N . GLU A 1 683 ? 46.869 -52.302 33.299 1.00 31.23 683 GLU A N 1
ATOM 5623 C CA . GLU A 1 683 ? 46.430 -53.281 32.284 1.00 31.23 683 GLU A CA 1
ATOM 5624 C C . GLU A 1 683 ? 45.076 -53.997 32.542 1.00 31.23 683 GLU A C 1
ATOM 5626 O O . GLU A 1 683 ? 44.556 -54.054 33.654 1.00 31.23 683 GLU A O 1
ATOM 5631 N N . CYS A 1 684 ? 44.535 -54.558 31.447 1.00 35.56 684 CYS A N 1
ATOM 5632 C CA . CYS A 1 684 ? 43.252 -55.257 31.233 1.00 35.56 684 CYS A CA 1
ATOM 5633 C C . CYS A 1 684 ? 43.101 -56.589 32.017 1.00 35.56 684 CYS A C 1
ATOM 5635 O O . CYS A 1 684 ? 44.108 -57.207 32.358 1.00 35.56 684 CYS A O 1
ATOM 5637 N N . PRO A 1 685 ? 41.872 -57.125 32.217 1.00 28.88 685 PRO A N 1
ATOM 5638 C CA . PRO A 1 685 ? 41.529 -58.307 31.409 1.00 28.88 685 PRO A CA 1
ATOM 5639 C C . PRO A 1 685 ? 40.046 -58.461 31.009 1.00 28.88 685 PRO A C 1
ATOM 5641 O O . PRO A 1 685 ? 39.113 -57.962 31.637 1.00 28.88 685 PRO A O 1
ATOM 5644 N N . ALA A 1 686 ? 39.859 -59.231 29.937 1.00 33.38 686 ALA A N 1
ATOM 5645 C CA . ALA A 1 686 ? 38.596 -59.609 29.323 1.00 33.38 686 ALA A CA 1
ATOM 5646 C C . ALA A 1 686 ? 37.786 -60.624 30.152 1.00 33.38 686 ALA A C 1
ATOM 5648 O O . ALA A 1 686 ? 38.317 -61.659 30.546 1.00 33.38 686 ALA A O 1
ATOM 5649 N N . SER A 1 687 ? 36.482 -60.379 30.329 1.00 27.42 687 SER A N 1
ATOM 5650 C CA . SER A 1 687 ? 35.382 -61.336 30.074 1.00 27.42 687 SER A CA 1
ATOM 5651 C C . SER A 1 687 ? 34.054 -60.877 30.704 1.00 27.42 687 SER A C 1
ATOM 5653 O O . SER A 1 687 ? 34.022 -60.563 31.884 1.00 27.42 687 SER A O 1
ATOM 5655 N N . LEU A 1 688 ? 32.969 -60.956 29.905 1.00 25.84 688 LEU A N 1
ATOM 5656 C CA . LEU A 1 688 ? 31.548 -61.155 30.292 1.00 25.84 688 LEU A CA 1
ATOM 5657 C C . LEU A 1 688 ? 30.877 -60.056 31.158 1.00 25.84 688 LEU A C 1
ATOM 5659 O O . LEU A 1 688 ? 31.478 -59.496 32.053 1.00 25.84 688 LEU A O 1
ATOM 5663 N N . LYS A 1 689 ? 29.585 -59.720 31.097 1.00 26.34 689 LYS A N 1
ATOM 5664 C CA . LYS A 1 689 ? 28.391 -59.801 30.221 1.00 26.34 689 LYS A CA 1
ATOM 5665 C C . LYS A 1 689 ? 27.300 -59.028 31.032 1.00 26.34 689 LYS A C 1
ATOM 5667 O O . LYS A 1 689 ? 27.465 -58.884 32.243 1.00 26.34 689 LYS A O 1
ATOM 5672 N N . PRO A 1 690 ? 26.209 -58.505 30.443 1.00 29.28 690 PRO A N 1
ATOM 5673 C CA . PRO A 1 690 ? 25.434 -57.437 31.078 1.00 29.28 690 PRO A CA 1
ATOM 5674 C C . PRO A 1 690 ? 24.349 -57.956 32.034 1.00 29.28 690 PRO A C 1
ATOM 5676 O O . PRO A 1 690 ? 23.361 -58.539 31.595 1.00 29.28 690 PRO A O 1
ATOM 5679 N N . SER A 1 691 ? 24.488 -57.686 33.335 1.00 28.17 691 SER A N 1
ATOM 5680 C CA . SER A 1 691 ? 23.362 -57.691 34.278 1.00 28.17 691 SER A CA 1
ATOM 5681 C C . SER A 1 691 ? 23.699 -56.945 35.573 1.00 28.17 691 SER A C 1
ATOM 5683 O O . SER A 1 691 ? 24.764 -57.172 36.140 1.00 28.17 691 SER A O 1
ATOM 5685 N N . ALA A 1 692 ? 22.719 -56.182 36.066 1.00 24.48 692 ALA A N 1
ATOM 5686 C CA . ALA A 1 692 ? 22.601 -55.544 37.385 1.00 24.48 692 ALA A CA 1
ATOM 5687 C C . ALA A 1 692 ? 22.959 -54.044 37.499 1.00 24.48 692 ALA A C 1
ATOM 5689 O O . ALA A 1 692 ? 23.872 -53.509 36.884 1.00 24.48 692 ALA A O 1
ATOM 5690 N N . PHE A 1 693 ? 22.118 -53.385 38.292 1.00 27.05 693 PHE A N 1
ATOM 5691 C CA . PHE A 1 693 ? 21.793 -51.963 38.385 1.00 27.05 693 PHE A CA 1
ATOM 5692 C C . PHE A 1 693 ? 22.633 -51.209 39.451 1.00 27.05 693 PHE A C 1
ATOM 5694 O O . PHE A 1 693 ? 23.232 -51.814 40.334 1.00 27.05 693 PHE A O 1
ATOM 5701 N N . THR A 1 694 ? 22.484 -49.874 39.456 1.00 25.23 694 THR A N 1
ATOM 5702 C CA . THR A 1 694 ? 22.541 -48.909 40.593 1.00 25.23 694 THR A CA 1
ATOM 5703 C C . THR A 1 694 ? 23.865 -48.346 41.176 1.00 25.23 694 THR A C 1
ATOM 5705 O O . THR A 1 694 ? 24.613 -49.007 41.880 1.00 25.23 694 THR A O 1
ATOM 5708 N N . SER A 1 695 ? 24.002 -47.016 41.002 1.00 26.48 695 SER A N 1
ATOM 5709 C CA . SER A 1 695 ? 24.356 -45.931 41.958 1.00 26.48 695 SER A CA 1
ATOM 5710 C C . SER A 1 695 ? 25.582 -46.012 42.903 1.00 26.48 695 SER A C 1
ATOM 5712 O O . SER A 1 695 ? 25.529 -46.716 43.908 1.00 26.48 695 SER A O 1
ATOM 5714 N N . LYS A 1 696 ? 26.567 -45.101 42.723 1.00 23.42 696 LYS A N 1
ATOM 5715 C CA . LYS A 1 696 ? 26.963 -43.993 43.654 1.00 23.42 696 LYS A CA 1
ATOM 5716 C C . LYS A 1 696 ? 28.375 -43.405 43.373 1.00 23.42 696 LYS A C 1
ATOM 5718 O O . LYS A 1 696 ? 29.368 -44.100 43.505 1.00 23.42 696 LYS A O 1
ATOM 5723 N N . ALA A 1 697 ? 28.403 -42.082 43.132 1.00 25.34 697 ALA A N 1
ATOM 5724 C CA . ALA A 1 697 ? 29.348 -41.020 43.563 1.00 25.34 697 ALA A CA 1
ATOM 5725 C C . ALA A 1 697 ? 30.889 -41.106 43.363 1.00 25.34 697 ALA A C 1
ATOM 5727 O O . ALA A 1 697 ? 31.540 -41.961 43.950 1.00 25.34 697 ALA A O 1
ATOM 5728 N N . LYS A 1 698 ? 31.490 -40.042 42.778 1.00 23.14 698 LYS A N 1
ATOM 5729 C CA . LYS A 1 698 ? 32.279 -38.974 43.473 1.00 23.14 698 LYS A CA 1
ATOM 5730 C C . LYS A 1 698 ? 32.990 -38.015 42.486 1.00 23.14 698 LYS A C 1
ATOM 5732 O O . LYS A 1 698 ? 33.657 -38.468 41.567 1.00 23.14 698 LYS A O 1
ATOM 5737 N N . CYS A 1 699 ? 32.914 -36.703 42.747 1.00 21.52 699 CYS A N 1
ATOM 5738 C CA . CYS A 1 699 ? 33.772 -35.662 42.151 1.00 21.52 699 CYS A CA 1
ATOM 5739 C C . CYS A 1 699 ? 35.067 -35.474 42.962 1.00 21.52 699 CYS A C 1
ATOM 5741 O O . CYS A 1 699 ? 35.031 -35.543 44.193 1.00 21.52 699 CYS A O 1
ATOM 5743 N N . LEU A 1 700 ? 36.174 -35.151 42.283 1.00 21.80 700 LEU A N 1
ATOM 5744 C CA . LEU A 1 700 ? 37.436 -34.690 42.875 1.00 21.80 700 LEU A CA 1
ATOM 5745 C C . LEU A 1 700 ? 37.779 -33.286 42.335 1.00 21.80 700 LEU A C 1
ATOM 5747 O O . LEU A 1 700 ? 37.643 -33.033 41.141 1.00 21.80 700 LEU A O 1
ATOM 5751 N N . HIS A 1 701 ? 38.216 -32.380 43.213 1.00 23.59 701 HIS A N 1
ATOM 5752 C CA . HIS A 1 701 ? 38.704 -31.029 42.898 1.00 23.59 701 HIS A CA 1
ATOM 5753 C C . HIS A 1 701 ? 40.235 -30.976 42.965 1.00 23.59 701 HIS A C 1
ATOM 5755 O O . HIS A 1 701 ? 40.813 -31.536 43.893 1.00 23.59 701 HIS A O 1
ATOM 5761 N N . LEU A 1 702 ? 40.870 -30.207 42.073 1.00 21.52 702 LEU A N 1
ATOM 5762 C CA . LEU A 1 702 ? 42.264 -29.768 42.201 1.00 21.52 702 LEU A CA 1
ATOM 5763 C C . LEU A 1 702 ? 42.404 -28.299 41.765 1.00 21.52 702 LEU A C 1
ATOM 5765 O O . LEU A 1 702 ? 41.974 -27.918 40.679 1.00 21.52 702 LEU A O 1
ATOM 5769 N N . LYS A 1 703 ? 42.982 -27.488 42.660 1.00 22.33 703 LYS A N 1
ATOM 5770 C CA . LYS A 1 703 ? 43.398 -26.087 42.477 1.00 22.33 703 LYS A CA 1
ATOM 5771 C C . LYS A 1 703 ? 44.862 -26.038 42.036 1.00 22.33 703 LYS A C 1
ATOM 5773 O O . LYS A 1 703 ? 45.661 -26.788 42.591 1.00 22.33 703 LYS A O 1
ATOM 5778 N N . LEU A 1 704 ? 45.225 -25.075 41.189 1.00 22.20 704 LEU A N 1
ATOM 5779 C CA . LEU A 1 704 ? 46.593 -24.557 41.071 1.00 22.20 704 LEU A CA 1
ATOM 5780 C C . LEU A 1 704 ? 46.565 -23.024 40.990 1.00 22.20 704 LEU A C 1
ATOM 5782 O O . LEU A 1 704 ? 45.668 -22.445 40.382 1.00 22.20 704 LEU A O 1
ATOM 5786 N N . ASP A 1 705 ? 47.530 -22.411 41.672 1.00 20.92 705 ASP A N 1
ATOM 5787 C CA . ASP A 1 705 ? 47.684 -20.981 41.956 1.00 20.92 705 ASP A CA 1
ATOM 5788 C C . ASP A 1 705 ? 48.892 -20.427 41.174 1.00 20.92 705 ASP A C 1
ATOM 5790 O O . ASP A 1 705 ? 49.889 -21.134 40.997 1.00 20.92 705 ASP A O 1
ATOM 5794 N N . CYS A 1 706 ? 48.822 -19.176 40.710 1.00 21.50 706 CYS A N 1
ATOM 5795 C CA . CYS A 1 706 ? 49.889 -18.507 39.956 1.00 21.50 706 CYS A CA 1
ATOM 5796 C C . CYS A 1 706 ? 50.268 -17.175 40.611 1.00 21.50 706 CYS A C 1
ATOM 5798 O O . CYS A 1 706 ? 49.423 -16.315 40.856 1.00 21.50 706 CYS A O 1
ATOM 5800 N N . HIS A 1 707 ? 51.570 -16.959 40.788 1.00 20.50 707 HIS A N 1
ATOM 5801 C CA . HIS A 1 707 ? 52.144 -15.648 41.064 1.00 20.50 707 HIS A CA 1
ATOM 5802 C C . HIS A 1 707 ? 53.423 -15.467 40.245 1.00 20.50 707 HIS A C 1
ATOM 5804 O O . HIS A 1 707 ? 54.374 -16.224 40.439 1.00 20.50 707 HIS A O 1
ATOM 5810 N N . SER A 1 708 ? 53.450 -14.422 39.402 1.00 22.72 708 SER A N 1
ATOM 5811 C CA . SER A 1 708 ? 54.469 -13.345 39.395 1.00 22.72 708 SER A CA 1
ATOM 5812 C C . SER A 1 708 ? 54.922 -12.863 37.998 1.00 22.72 708 SER A C 1
ATOM 5814 O O . SER A 1 708 ? 55.650 -13.575 37.319 1.00 22.72 708 SER A O 1
ATOM 5816 N N . ILE A 1 709 ? 54.631 -11.568 37.726 1.00 24.48 709 ILE A N 1
ATOM 5817 C CA . ILE A 1 709 ? 55.540 -10.521 37.167 1.00 24.48 709 ILE A CA 1
ATOM 5818 C C . ILE A 1 709 ? 55.726 -10.500 35.622 1.00 24.48 709 ILE A C 1
ATOM 5820 O O . ILE A 1 709 ? 56.060 -11.514 35.038 1.00 24.48 709 ILE A O 1
ATOM 5824 N N . ASN A 1 710 ? 55.623 -9.391 34.861 1.00 23.34 710 ASN A N 1
ATOM 5825 C CA . ASN A 1 710 ? 55.311 -7.969 35.098 1.00 23.34 710 ASN A CA 1
ATOM 5826 C C . ASN A 1 710 ? 54.942 -7.270 33.755 1.00 23.34 710 ASN A C 1
ATOM 5828 O O . ASN A 1 710 ? 55.570 -7.535 32.738 1.00 23.34 710 ASN A O 1
ATOM 5832 N N . LYS A 1 711 ? 53.984 -6.332 33.842 1.00 23.16 711 LYS A N 1
ATOM 5833 C CA . LYS A 1 711 ? 53.862 -4.981 33.231 1.00 23.16 711 LYS A CA 1
ATOM 5834 C C . LYS A 1 711 ? 54.337 -4.699 31.788 1.00 23.16 711 LYS A C 1
ATOM 5836 O O . LYS A 1 711 ? 55.533 -4.610 31.559 1.00 23.16 711 LYS A O 1
ATOM 5841 N N . GLU A 1 712 ? 53.396 -4.257 30.936 1.00 21.66 712 GLU A N 1
ATOM 5842 C CA . GLU A 1 712 ? 53.327 -2.848 30.486 1.00 21.66 712 GLU A CA 1
ATOM 5843 C C . GLU A 1 712 ? 51.969 -2.458 29.836 1.00 21.66 712 GLU A C 1
ATOM 5845 O O . GLU A 1 712 ? 51.424 -3.177 29.007 1.00 21.66 712 GLU A O 1
ATOM 5850 N N . ILE A 1 713 ? 51.489 -1.272 30.248 1.00 23.89 713 ILE A N 1
ATOM 5851 C CA . ILE A 1 713 ? 50.418 -0.385 29.735 1.00 23.89 713 ILE A CA 1
ATOM 5852 C C . ILE A 1 713 ? 48.940 -0.780 29.985 1.00 23.89 713 ILE A C 1
ATOM 5854 O O . ILE A 1 713 ? 48.425 -1.812 29.572 1.00 23.89 713 ILE A O 1
ATOM 5858 N N . PHE A 1 714 ? 48.282 0.122 30.720 1.00 22.09 714 PHE A N 1
ATOM 5859 C CA . PHE A 1 714 ? 47.042 0.016 31.490 1.00 22.09 714 PHE A CA 1
ATOM 5860 C C . PHE A 1 714 ? 45.749 0.157 30.662 1.00 22.09 714 PHE A C 1
ATOM 5862 O O . PHE A 1 714 ? 45.599 1.099 29.889 1.00 22.09 714 PHE A O 1
ATOM 5869 N N . TRP A 1 715 ? 44.775 -0.711 30.952 1.00 21.77 715 TRP A N 1
ATOM 5870 C CA . TRP A 1 715 ? 43.330 -0.463 30.838 1.00 21.77 715 TRP A CA 1
ATOM 5871 C C . TRP A 1 715 ? 42.856 0.159 32.169 1.00 21.77 715 TRP A C 1
ATOM 5873 O O . TRP A 1 715 ? 43.338 -0.295 33.216 1.00 21.77 715 TRP A O 1
ATOM 5883 N N . PRO A 1 716 ? 41.973 1.175 32.203 1.00 23.14 716 PRO A N 1
ATOM 5884 C CA . PRO A 1 716 ? 41.436 1.687 33.460 1.00 23.14 716 PRO A CA 1
ATOM 5885 C C . PRO A 1 716 ? 40.712 0.574 34.221 1.00 23.14 716 PRO A C 1
ATOM 5887 O O . PRO A 1 716 ? 39.895 -0.164 33.675 1.00 23.14 716 PRO A O 1
ATOM 5890 N N . SER A 1 717 ? 41.076 0.438 35.489 1.00 24.67 717 SER A N 1
ATOM 5891 C CA . SER A 1 717 ? 40.583 -0.554 36.432 1.00 24.67 717 SER A CA 1
ATOM 5892 C C . SER A 1 717 ? 39.066 -0.502 36.599 1.00 24.67 717 SER A C 1
ATOM 5894 O O . SER A 1 717 ? 38.512 0.548 36.915 1.00 24.67 717 SER A O 1
ATOM 5896 N N . GLU A 1 718 ? 38.429 -1.667 36.493 1.00 30.72 718 GLU A N 1
ATOM 5897 C CA . GLU A 1 718 ? 37.082 -1.914 37.000 1.00 30.72 718 GLU A CA 1
ATOM 5898 C C . GLU A 1 718 ? 37.009 -1.585 38.497 1.00 30.72 718 GLU A C 1
ATOM 5900 O O . GLU A 1 718 ? 37.636 -2.237 39.340 1.00 30.72 718 GLU A O 1
ATOM 5905 N N . ASP A 1 719 ? 36.198 -0.587 38.834 1.00 26.44 719 ASP A N 1
ATOM 5906 C CA . ASP A 1 719 ? 35.739 -0.354 40.195 1.00 26.44 719 ASP A CA 1
ATOM 5907 C C . ASP A 1 719 ? 34.892 -1.554 40.650 1.00 26.44 719 ASP A C 1
ATOM 5909 O O . ASP A 1 719 ? 33.697 -1.673 40.363 1.00 26.44 719 ASP A O 1
ATOM 5913 N N . LYS A 1 720 ? 35.505 -2.453 41.428 1.00 29.78 720 LYS A N 1
ATOM 5914 C CA . LYS A 1 720 ? 34.868 -3.615 42.081 1.00 29.78 720 LYS A CA 1
ATOM 5915 C C . LYS A 1 720 ? 33.860 -3.242 43.187 1.00 29.78 720 LYS A C 1
ATOM 5917 O O . LYS A 1 720 ? 33.694 -3.976 44.159 1.00 29.78 720 LYS A O 1
ATOM 5922 N N . LYS A 1 721 ? 33.158 -2.113 43.054 1.00 26.98 721 LYS A N 1
ATOM 5923 C CA . LYS A 1 721 ? 32.074 -1.675 43.953 1.00 26.98 721 LYS A CA 1
ATOM 5924 C C . LYS A 1 721 ? 30.729 -1.412 43.265 1.00 26.98 721 LYS A C 1
ATOM 5926 O O . LYS A 1 721 ? 29.793 -1.004 43.944 1.00 26.98 721 LYS A O 1
ATOM 5931 N N . LYS A 1 722 ? 30.575 -1.731 41.974 1.00 27.50 722 LYS A N 1
ATOM 5932 C CA . LYS A 1 722 ? 29.269 -1.712 41.276 1.00 27.50 722 LYS A CA 1
ATOM 5933 C C . LYS A 1 722 ? 28.834 -3.055 40.670 1.00 27.50 722 LYS A C 1
ATOM 5935 O O . LYS A 1 722 ? 27.937 -3.085 39.840 1.00 27.50 722 LYS A O 1
ATOM 5940 N N . VAL A 1 723 ? 29.370 -4.188 41.130 1.00 27.17 723 VAL A N 1
ATOM 5941 C CA . VAL A 1 723 ? 28.823 -5.517 40.773 1.00 27.17 723 VAL A CA 1
ATOM 5942 C C . VAL A 1 723 ? 27.718 -5.901 41.761 1.00 27.17 723 VAL A C 1
ATOM 5944 O O . VAL A 1 723 ? 27.859 -6.792 42.593 1.00 27.17 723 VAL A O 1
ATOM 5947 N N . LYS A 1 724 ? 26.622 -5.147 41.717 1.00 29.05 724 LYS A N 1
ATOM 5948 C CA . LYS A 1 724 ? 25.324 -5.531 42.279 1.00 29.05 724 LYS A CA 1
ATOM 5949 C C . LYS A 1 724 ? 24.276 -4.724 41.522 1.00 29.05 724 LYS A C 1
ATOM 5951 O O . LYS A 1 724 ? 23.909 -3.658 41.988 1.00 29.05 724 LYS A O 1
ATOM 5956 N N . MET A 1 725 ? 23.960 -5.180 40.306 1.00 30.14 725 MET A N 1
ATOM 5957 C CA . MET A 1 725 ? 22.818 -4.834 39.433 1.00 30.14 725 MET A CA 1
ATOM 5958 C C . MET A 1 725 ? 23.194 -5.235 37.992 1.00 30.14 725 MET A C 1
ATOM 5960 O O . MET A 1 725 ? 23.549 -4.395 37.178 1.00 30.14 725 MET A O 1
ATOM 5964 N N . MET A 1 726 ? 23.193 -6.536 37.690 1.00 28.69 726 MET A N 1
ATOM 5965 C CA . MET A 1 726 ? 23.204 -7.050 36.308 1.00 28.69 726 MET A CA 1
ATOM 5966 C C . MET A 1 726 ? 22.414 -8.363 36.252 1.00 28.69 726 MET A C 1
ATOM 5968 O O . MET A 1 726 ? 22.932 -9.425 35.928 1.00 28.69 726 MET A O 1
ATOM 5972 N N . SER A 1 727 ? 21.143 -8.284 36.634 1.00 30.89 727 SER A N 1
ATOM 5973 C CA . SER A 1 727 ? 20.154 -9.346 36.432 1.00 30.89 727 SER A CA 1
ATOM 5974 C C . SER A 1 727 ? 18.832 -8.696 36.023 1.00 30.89 727 SER A C 1
ATOM 5976 O O . SER A 1 727 ? 17.897 -8.627 36.817 1.00 30.89 727 SER A O 1
ATOM 5978 N N . GLY A 1 728 ? 18.804 -8.112 34.824 1.00 31.86 728 GLY A N 1
ATOM 5979 C CA . GLY A 1 728 ? 17.628 -7.391 34.336 1.00 31.86 728 GLY A CA 1
ATOM 5980 C C . GLY A 1 728 ? 17.840 -6.673 33.007 1.00 31.86 728 GLY A C 1
ATOM 5981 O O . GLY A 1 728 ? 17.487 -5.508 32.911 1.00 31.86 728 GLY A O 1
ATOM 5982 N N . TYR A 1 729 ? 18.442 -7.339 32.021 1.00 30.33 729 TYR A N 1
ATOM 5983 C CA . TYR A 1 729 ? 18.399 -6.884 30.629 1.00 30.33 729 TYR A CA 1
ATOM 5984 C C . TYR A 1 729 ? 17.708 -7.962 29.804 1.00 30.33 729 TYR A C 1
ATOM 5986 O O . TYR A 1 729 ? 18.037 -9.145 29.939 1.00 30.33 729 TYR A O 1
ATOM 5994 N N . THR A 1 730 ? 16.727 -7.549 29.011 1.00 45.50 730 THR A N 1
ATOM 5995 C CA . THR A 1 730 ? 16.039 -8.410 28.043 1.00 45.50 730 THR A CA 1
ATOM 5996 C C . THR A 1 730 ? 16.964 -8.668 26.842 1.00 45.50 730 THR A C 1
ATOM 5998 O O . THR A 1 730 ? 17.987 -7.993 26.701 1.00 45.50 730 THR A O 1
ATOM 6001 N N . SER A 1 731 ? 16.673 -9.652 25.981 1.00 49.84 731 SER A N 1
ATOM 6002 C CA . SER A 1 731 ? 17.468 -9.879 24.755 1.00 49.84 731 SER A CA 1
ATOM 6003 C C . SER A 1 731 ? 17.492 -8.640 23.843 1.00 49.84 731 SER A C 1
ATOM 6005 O O . SER A 1 731 ? 18.508 -8.370 23.206 1.00 49.84 731 SER A O 1
ATOM 6007 N N . GLU A 1 732 ? 16.437 -7.814 23.871 1.00 47.59 732 GLU A N 1
ATOM 6008 C CA . GLU A 1 732 ? 16.346 -6.545 23.133 1.00 47.59 732 GLU A CA 1
ATOM 6009 C C . GLU A 1 732 ? 17.383 -5.487 23.557 1.00 47.59 732 GLU A C 1
ATOM 6011 O O . GLU A 1 732 ? 17.735 -4.628 22.750 1.00 47.59 732 GLU A O 1
ATOM 6016 N N . ASP A 1 733 ? 17.946 -5.562 24.768 1.00 65.31 733 ASP A N 1
ATOM 6017 C CA . ASP A 1 733 ? 18.933 -4.586 25.257 1.00 65.31 733 ASP A CA 1
ATOM 6018 C C . ASP A 1 733 ? 20.387 -4.955 24.897 1.00 65.31 733 ASP A C 1
ATOM 6020 O O . ASP A 1 733 ? 21.288 -4.106 24.913 1.00 65.31 733 ASP A O 1
ATOM 6024 N N . GLN A 1 734 ? 20.653 -6.229 24.586 1.00 77.94 734 GLN A N 1
ATOM 6025 C CA . GLN A 1 734 ? 22.021 -6.739 24.436 1.00 77.94 734 GLN A CA 1
ATOM 6026 C C . GLN A 1 734 ? 22.663 -6.354 23.101 1.00 77.94 734 GLN A C 1
ATOM 6028 O O . GLN A 1 734 ? 23.825 -5.936 23.086 1.00 77.94 734 GLN A O 1
ATOM 6033 N N . TRP A 1 735 ? 21.926 -6.419 21.990 1.00 83.50 735 TRP A N 1
ATOM 6034 C CA . TRP A 1 735 ? 22.458 -6.022 20.681 1.00 83.50 735 TRP A CA 1
ATOM 6035 C C . TRP A 1 735 ? 22.777 -4.513 20.630 1.00 83.50 735 TRP A C 1
ATOM 6037 O O . TRP A 1 735 ? 23.803 -4.115 20.077 1.00 83.50 735 TRP A O 1
ATOM 6047 N N . ILE A 1 736 ? 21.979 -3.665 21.300 1.00 83.75 736 ILE A N 1
ATOM 6048 C CA . ILE A 1 736 ? 22.242 -2.217 21.427 1.00 83.75 736 ILE A CA 1
ATOM 6049 C C . ILE A 1 736 ? 23.550 -1.979 22.188 1.00 83.75 736 ILE A C 1
ATOM 6051 O O . ILE A 1 736 ? 24.342 -1.108 21.817 1.00 83.75 736 ILE A O 1
ATOM 6055 N N . ALA A 1 737 ? 23.813 -2.759 23.240 1.00 87.50 737 ALA A N 1
ATOM 6056 C CA . ALA A 1 737 ? 25.061 -2.669 23.991 1.00 87.50 737 ALA A CA 1
ATOM 6057 C C . ALA A 1 737 ? 26.280 -3.058 23.133 1.00 87.50 737 ALA A C 1
ATOM 6059 O O . ALA A 1 737 ? 27.303 -2.362 23.174 1.00 87.50 737 ALA A O 1
ATOM 6060 N N . ILE A 1 738 ? 26.158 -4.114 22.317 1.00 92.12 738 ILE A N 1
ATOM 6061 C CA . ILE A 1 738 ? 27.189 -4.538 21.355 1.00 92.12 738 ILE A CA 1
ATOM 6062 C C . ILE A 1 738 ? 27.453 -3.425 20.333 1.00 92.12 738 ILE A C 1
ATOM 6064 O O . ILE A 1 738 ? 28.612 -3.049 20.119 1.00 92.12 738 ILE A O 1
ATOM 6068 N N . GLN A 1 739 ? 26.399 -2.837 19.763 1.00 93.88 739 GLN A N 1
ATOM 6069 C CA . GLN A 1 739 ? 26.517 -1.758 18.786 1.00 93.88 739 GLN A CA 1
ATOM 6070 C C . GLN A 1 739 ? 27.135 -0.493 19.381 1.00 93.88 739 GLN A C 1
ATOM 6072 O O . GLN A 1 739 ? 28.088 0.051 18.817 1.00 93.88 739 GLN A O 1
ATOM 6077 N N . LYS A 1 740 ? 26.677 -0.065 20.565 1.00 93.31 740 LYS A N 1
ATOM 6078 C CA . LYS A 1 740 ? 27.239 1.086 21.289 1.00 93.31 740 LYS A CA 1
ATOM 6079 C C . LYS A 1 740 ? 28.740 0.919 21.507 1.00 93.31 740 LYS A C 1
ATOM 6081 O O . LYS A 1 740 ? 29.512 1.825 21.197 1.00 93.31 740 LYS A O 1
ATOM 6086 N N . LYS A 1 741 ? 29.167 -0.246 22.000 1.00 94.19 741 LYS A N 1
ATOM 6087 C CA . LYS A 1 741 ? 30.584 -0.553 22.233 1.00 94.19 741 LYS A CA 1
ATOM 6088 C C . LYS A 1 741 ? 31.378 -0.585 20.928 1.00 94.19 741 LYS A C 1
ATOM 6090 O O . LYS A 1 741 ? 32.464 -0.009 20.862 1.00 94.19 741 LYS A O 1
ATOM 6095 N N . THR A 1 742 ? 30.833 -1.210 19.885 1.00 96.31 742 THR A N 1
ATOM 6096 C CA . THR A 1 742 ? 31.501 -1.329 18.583 1.00 96.31 742 THR A CA 1
ATOM 6097 C C . THR A 1 742 ? 31.713 0.035 17.931 1.00 96.31 742 THR A C 1
ATOM 6099 O O . THR A 1 742 ? 32.826 0.348 17.500 1.00 96.31 742 THR A O 1
ATOM 6102 N N . PHE A 1 743 ? 30.686 0.887 17.915 1.00 96.62 743 PHE A N 1
ATOM 6103 C CA . PHE A 1 743 ? 30.761 2.219 17.312 1.00 96.62 743 PHE A CA 1
ATOM 6104 C C . PHE A 1 743 ? 31.632 3.178 18.131 1.00 96.62 743 PHE A C 1
ATOM 6106 O O . PHE A 1 743 ? 32.372 3.969 17.546 1.00 96.62 743 PHE A O 1
ATOM 6113 N N . ALA A 1 744 ? 31.629 3.070 19.464 1.00 94.75 744 ALA A N 1
ATOM 6114 C CA . ALA A 1 744 ? 32.548 3.825 20.317 1.00 94.75 744 ALA A CA 1
ATOM 6115 C C . ALA A 1 744 ? 34.010 3.457 20.039 1.00 94.75 744 ALA A C 1
ATOM 6117 O O . ALA A 1 744 ? 34.848 4.334 19.823 1.00 94.75 744 ALA A O 1
ATOM 6118 N N . ASN A 1 745 ? 34.321 2.161 19.962 1.00 95.31 745 ASN A N 1
ATOM 6119 C CA . ASN A 1 745 ? 35.669 1.703 19.636 1.00 95.31 745 ASN A CA 1
ATOM 6120 C C . ASN A 1 745 ? 36.093 2.112 18.223 1.00 95.31 745 ASN A C 1
ATOM 6122 O O . ASN A 1 745 ? 37.250 2.474 18.015 1.00 95.31 745 ASN A O 1
ATOM 6126 N N . TRP A 1 746 ? 35.168 2.083 17.260 1.00 96.12 746 TRP A N 1
ATOM 6127 C CA . TRP A 1 746 ? 35.425 2.587 15.916 1.00 96.12 746 TRP A CA 1
ATOM 6128 C C . TRP A 1 746 ? 35.737 4.087 15.921 1.00 96.12 746 TRP A C 1
ATOM 6130 O O . TRP A 1 746 ? 36.749 4.490 15.353 1.00 96.12 746 TRP A O 1
ATOM 6140 N N . ALA A 1 747 ? 34.933 4.910 16.601 1.00 95.06 747 ALA A N 1
ATOM 6141 C CA . ALA A 1 747 ? 35.183 6.346 16.714 1.00 95.06 747 ALA A CA 1
ATOM 6142 C C . ALA A 1 747 ? 36.544 6.624 17.376 1.00 95.06 747 ALA A C 1
ATOM 6144 O O . ALA A 1 747 ? 37.324 7.441 16.885 1.00 95.06 747 ALA A O 1
ATOM 6145 N N . ASN A 1 748 ? 36.874 5.883 18.437 1.00 94.62 748 ASN A N 1
ATOM 6146 C CA . ASN A 1 748 ? 38.172 5.957 19.107 1.00 94.62 748 ASN A CA 1
ATOM 6147 C C . ASN A 1 748 ? 39.338 5.569 18.197 1.00 94.62 748 ASN A C 1
ATOM 6149 O O . ASN A 1 748 ? 40.397 6.185 18.285 1.00 94.62 748 ASN A O 1
ATOM 6153 N N . GLU A 1 749 ? 39.158 4.594 17.303 1.00 93.06 749 GLU A N 1
ATOM 6154 C CA . GLU A 1 749 ? 40.166 4.233 16.303 1.00 93.06 749 GLU A CA 1
ATOM 6155 C C . GLU A 1 749 ? 40.499 5.418 15.388 1.00 93.06 749 GLU A C 1
ATOM 6157 O O . GLU A 1 749 ? 41.676 5.669 15.129 1.00 93.06 749 GLU A O 1
ATOM 6162 N N . GLN A 1 750 ? 39.487 6.183 14.963 1.00 92.19 750 GLN A N 1
ATOM 6163 C CA . GLN A 1 750 ? 39.685 7.373 14.126 1.00 92.19 750 GLN A CA 1
ATOM 6164 C C . GLN A 1 750 ? 40.278 8.550 14.920 1.00 92.19 750 GLN A C 1
ATOM 6166 O O . GLN A 1 750 ? 41.061 9.339 14.393 1.00 92.19 750 GLN A O 1
ATOM 6171 N N . LEU A 1 751 ? 39.954 8.658 16.213 1.00 89.88 751 LEU A N 1
ATOM 6172 C CA . LEU A 1 751 ? 40.406 9.743 17.093 1.00 89.88 751 LEU A CA 1
ATOM 6173 C C . LEU A 1 751 ? 41.820 9.554 17.672 1.00 89.88 751 LEU A C 1
ATOM 6175 O O . LEU A 1 751 ? 42.335 10.473 18.319 1.00 89.88 751 LEU A O 1
ATOM 6179 N N . LYS A 1 752 ? 42.495 8.423 17.409 1.00 81.06 752 LYS A N 1
ATOM 6180 C CA . LYS A 1 752 ? 43.857 8.130 17.911 1.00 81.06 752 LYS A CA 1
ATOM 6181 C C . LYS A 1 752 ? 44.877 9.233 17.627 1.00 81.06 752 LYS A C 1
ATOM 6183 O O . LYS A 1 752 ? 45.767 9.466 18.439 1.00 81.06 752 LYS A O 1
ATOM 6188 N N . ILE A 1 753 ? 44.739 9.927 16.499 1.00 61.53 753 ILE A N 1
ATOM 6189 C CA . ILE A 1 753 ? 45.665 10.986 16.066 1.00 61.53 753 ILE A CA 1
ATOM 6190 C C . ILE A 1 753 ? 45.483 12.276 16.903 1.00 61.53 753 ILE A C 1
ATOM 6192 O O . ILE A 1 753 ? 46.391 13.099 16.977 1.00 61.53 753 ILE A O 1
ATOM 6196 N N . GLY A 1 754 ? 44.343 12.444 17.587 1.00 61.91 754 GLY A N 1
ATOM 6197 C CA . GLY A 1 754 ? 43.973 13.662 18.321 1.00 61.91 754 GLY A CA 1
ATOM 6198 C C . GLY A 1 754 ? 44.064 13.594 19.851 1.00 61.91 754 GLY A C 1
ATOM 6199 O O . GLY A 1 754 ? 43.697 14.573 20.501 1.00 61.91 754 GLY A O 1
ATOM 6200 N N . ASN A 1 755 ? 44.514 12.473 20.433 1.00 65.31 755 ASN A N 1
ATOM 6201 C CA . ASN A 1 755 ? 44.544 12.215 21.886 1.00 65.31 755 ASN A CA 1
ATOM 6202 C C . ASN A 1 755 ? 43.195 12.488 22.593 1.00 65.31 755 ASN A C 1
ATOM 6204 O O . ASN A 1 755 ? 43.145 13.055 23.685 1.00 65.31 755 ASN A O 1
ATOM 6208 N N . ARG A 1 756 ? 42.088 12.129 21.932 1.00 79.62 756 ARG A N 1
ATOM 6209 C CA . ARG A 1 756 ? 40.719 12.216 22.457 1.00 79.62 756 ARG A CA 1
ATOM 6210 C C . ARG A 1 756 ? 40.105 10.823 22.445 1.00 79.62 756 ARG A C 1
ATOM 6212 O O . ARG A 1 756 ? 40.317 10.079 21.493 1.00 79.62 756 ARG A O 1
ATOM 6219 N N . SER A 1 757 ? 39.335 10.499 23.477 1.00 86.62 757 SER A N 1
ATOM 6220 C CA . SER A 1 757 ? 38.545 9.273 23.555 1.00 86.62 757 SER A CA 1
ATOM 6221 C C . SER A 1 757 ? 37.079 9.587 23.833 1.00 86.62 757 SER A C 1
ATOM 6223 O O . SER A 1 757 ? 36.742 10.645 24.378 1.00 86.62 757 SER A O 1
ATOM 6225 N N . VAL A 1 758 ? 36.236 8.655 23.417 1.00 89.62 758 VAL A N 1
ATOM 6226 C CA . VAL A 1 758 ? 34.794 8.601 23.599 1.00 89.62 758 VAL A CA 1
ATOM 6227 C C . VAL A 1 758 ? 34.497 7.325 24.379 1.00 89.62 758 VAL A C 1
ATOM 6229 O O . VAL A 1 758 ? 34.800 6.230 23.902 1.00 89.62 758 VAL A O 1
ATOM 6232 N N . ASP A 1 759 ? 33.922 7.473 25.564 1.00 84.75 759 ASP A N 1
ATOM 6233 C CA . ASP A 1 759 ? 33.518 6.366 26.429 1.00 84.75 759 ASP A CA 1
ATOM 6234 C C . ASP A 1 759 ? 31.995 6.178 26.366 1.00 84.75 759 ASP A C 1
ATOM 6236 O O . ASP A 1 759 ? 31.508 5.058 26.195 1.00 84.75 759 ASP A O 1
ATOM 6240 N N . ASP A 1 760 ? 31.232 7.276 26.417 1.00 88.56 760 ASP A N 1
ATOM 6241 C CA . ASP A 1 760 ? 29.785 7.267 26.201 1.00 88.56 760 ASP A CA 1
ATOM 6242 C C . ASP A 1 760 ? 29.415 8.135 24.999 1.00 88.56 760 ASP A C 1
ATOM 6244 O O . ASP A 1 760 ? 29.394 9.358 25.091 1.00 88.56 760 ASP A O 1
ATOM 6248 N N . LEU A 1 761 ? 29.078 7.489 23.880 1.00 90.25 761 LEU A N 1
ATOM 6249 C CA . LEU A 1 761 ? 28.743 8.150 22.615 1.00 90.25 761 LEU A CA 1
ATOM 6250 C C . LEU A 1 761 ? 27.732 9.298 22.762 1.00 90.25 761 LEU A C 1
ATOM 6252 O O . LEU A 1 761 ? 27.907 10.333 22.127 1.00 90.25 761 LEU A O 1
ATOM 6256 N N . ALA A 1 762 ? 26.691 9.123 23.580 1.00 84.38 762 ALA A N 1
ATOM 6257 C CA . ALA A 1 762 ? 25.622 10.109 23.707 1.00 84.38 762 ALA A CA 1
ATOM 6258 C C . ALA A 1 762 ? 26.088 11.346 24.486 1.00 84.38 762 ALA A C 1
ATOM 6260 O O . ALA A 1 762 ? 25.806 12.479 24.104 1.00 84.38 762 ALA A O 1
ATOM 6261 N N . VAL A 1 763 ? 26.844 11.136 25.566 1.00 87.75 763 VAL A N 1
ATOM 6262 C CA . VAL A 1 763 ? 27.316 12.225 26.431 1.00 87.75 763 VAL A CA 1
ATOM 6263 C C . VAL A 1 763 ? 28.537 12.917 25.837 1.00 87.75 763 VAL A C 1
ATOM 6265 O O . VAL A 1 763 ? 28.651 14.135 25.887 1.00 87.75 763 VAL A O 1
ATOM 6268 N N . ASP A 1 764 ? 29.459 12.158 25.258 1.00 92.31 764 ASP A N 1
ATOM 6269 C CA . ASP A 1 764 ? 30.755 12.672 24.834 1.00 92.31 764 ASP A CA 1
ATOM 6270 C C . ASP A 1 764 ? 30.714 13.436 23.506 1.00 92.31 764 ASP A C 1
ATOM 6272 O O . ASP A 1 764 ? 31.654 14.188 23.223 1.00 92.31 764 ASP A O 1
ATOM 6276 N N . PHE A 1 765 ? 29.656 13.260 22.708 1.00 95.56 765 PHE A N 1
ATOM 6277 C CA . PHE A 1 765 ? 29.409 14.039 21.492 1.00 95.56 765 PHE A CA 1
ATOM 6278 C C . PHE A 1 765 ? 28.467 15.229 21.683 1.00 95.56 765 PHE A C 1
ATOM 6280 O O . PHE A 1 765 ? 28.443 16.093 20.805 1.00 95.56 765 PHE A O 1
ATOM 6287 N N . SER A 1 766 ? 27.749 15.323 22.806 1.00 93.94 766 SER A N 1
ATOM 6288 C CA . SER A 1 766 ? 26.714 16.348 23.010 1.00 93.94 766 SER A CA 1
ATOM 6289 C C . SER A 1 766 ? 27.250 17.781 23.056 1.00 93.94 766 SER A C 1
ATOM 6291 O O . SER A 1 766 ? 26.568 18.721 22.659 1.00 93.94 766 SER A O 1
ATOM 6293 N N . ASP A 1 767 ? 28.510 17.971 23.451 1.00 93.44 767 ASP A N 1
ATOM 6294 C CA . ASP A 1 767 ? 29.167 19.281 23.426 1.00 93.44 767 ASP A CA 1
ATOM 6295 C C . ASP A 1 767 ? 29.704 19.682 22.030 1.00 93.44 767 ASP A C 1
ATOM 6297 O O . ASP A 1 767 ? 30.207 20.796 21.828 1.00 93.44 767 ASP A O 1
ATOM 6301 N N . GLY A 1 768 ? 29.617 18.762 21.063 1.00 93.31 768 GLY A N 1
ATOM 6302 C CA . GLY A 1 768 ? 30.093 18.885 19.688 1.00 93.31 768 GLY A CA 1
ATOM 6303 C C . GLY A 1 768 ? 31.618 18.883 19.517 1.00 93.31 768 GLY A C 1
ATOM 6304 O O . GLY A 1 768 ? 32.104 18.815 18.390 1.00 93.31 768 GLY A O 1
ATOM 6305 N N . VAL A 1 769 ? 32.416 18.917 20.589 1.00 94.62 769 VAL A N 1
ATOM 6306 C CA . VAL A 1 769 ? 33.881 19.064 20.519 1.00 94.62 769 VAL A CA 1
ATOM 6307 C C . VAL A 1 769 ? 34.541 17.798 19.985 1.00 94.62 769 VAL A C 1
ATOM 6309 O O . VAL A 1 769 ? 35.440 17.862 19.137 1.00 94.62 769 VAL A O 1
ATOM 6312 N N . ARG A 1 770 ? 34.117 16.633 20.483 1.00 94.56 770 ARG A N 1
ATOM 6313 C CA . ARG A 1 770 ? 34.633 15.342 20.008 1.00 94.56 770 ARG A CA 1
ATOM 6314 C C . ARG A 1 770 ? 34.038 14.943 18.664 1.00 94.56 770 ARG A C 1
ATOM 6316 O O . ARG A 1 770 ? 34.747 14.330 17.872 1.00 94.56 770 ARG A O 1
ATOM 6323 N N . LEU A 1 771 ? 32.798 15.344 18.382 1.00 95.19 771 LEU A N 1
ATOM 6324 C CA . LEU A 1 771 ? 32.164 15.077 17.094 1.00 95.19 771 LEU A CA 1
ATOM 6325 C C . LEU A 1 771 ? 32.874 15.838 15.969 1.00 95.19 771 LEU A C 1
ATOM 6327 O O . LEU A 1 771 ? 33.234 15.232 14.965 1.00 95.19 771 LEU A O 1
ATOM 6331 N N . VAL A 1 772 ? 33.184 17.127 16.165 1.00 95.00 772 VAL A N 1
ATOM 6332 C CA . VAL A 1 772 ? 34.002 17.882 15.203 1.00 95.00 772 VAL A CA 1
ATOM 6333 C C . VAL A 1 772 ? 35.367 17.224 15.014 1.00 95.00 772 VAL A C 1
ATOM 6335 O O . VAL A 1 772 ? 35.795 17.044 13.881 1.00 95.00 772 VAL A O 1
ATOM 6338 N N . ALA A 1 773 ? 36.040 16.811 16.093 1.00 93.62 773 ALA A N 1
ATOM 6339 C CA . ALA A 1 773 ? 37.335 16.138 15.975 1.00 93.62 773 ALA A CA 1
ATOM 6340 C C . ALA A 1 773 ? 37.254 14.819 15.188 1.00 93.62 773 ALA A C 1
ATOM 6342 O O . ALA A 1 773 ? 38.175 14.507 14.436 1.00 93.62 773 ALA A O 1
ATOM 6343 N N . LEU A 1 774 ? 36.160 14.067 15.340 1.00 94.44 774 LEU A N 1
ATOM 6344 C CA . LEU A 1 774 ? 35.918 12.846 14.577 1.00 94.44 774 LEU A CA 1
ATOM 6345 C C . LEU A 1 774 ? 35.738 13.165 13.088 1.00 94.44 774 LEU A C 1
ATOM 6347 O O . LEU A 1 774 ? 36.398 12.552 12.256 1.00 94.44 774 LEU A O 1
ATOM 6351 N N . VAL A 1 775 ? 34.902 14.150 12.743 1.00 93.94 775 VAL A N 1
ATOM 6352 C CA . VAL A 1 775 ? 34.680 14.543 11.340 1.00 93.94 775 VAL A CA 1
ATOM 6353 C C . VAL A 1 775 ? 35.953 15.124 10.713 1.00 93.94 775 VAL A C 1
ATOM 6355 O O . VAL A 1 775 ? 36.286 14.772 9.586 1.00 93.94 775 VAL A O 1
ATOM 6358 N N . GLU A 1 776 ? 36.724 15.931 11.447 1.00 92.62 776 GLU A N 1
ATOM 6359 C CA . GLU A 1 776 ? 38.038 16.420 11.000 1.00 92.62 776 GLU A CA 1
ATOM 6360 C C . GLU A 1 776 ? 39.008 15.271 10.691 1.00 92.62 776 GLU A C 1
ATOM 6362 O O . GLU A 1 776 ? 39.739 15.331 9.701 1.00 92.62 776 GLU A O 1
ATOM 6367 N N . ALA A 1 777 ? 39.011 14.220 11.521 1.00 90.25 777 ALA A N 1
ATOM 6368 C CA . ALA A 1 777 ? 39.844 13.038 11.309 1.00 90.25 777 ALA A CA 1
ATOM 6369 C C . ALA A 1 777 ? 39.409 12.239 10.070 1.00 90.25 777 ALA A C 1
ATOM 6371 O O . ALA A 1 777 ? 40.263 11.782 9.316 1.00 90.25 777 ALA A O 1
ATOM 6372 N N . LEU A 1 778 ? 38.100 12.107 9.837 1.00 90.94 778 LEU A N 1
ATOM 6373 C CA . LEU A 1 778 ? 37.543 11.384 8.688 1.00 90.94 778 LEU A CA 1
ATOM 6374 C C . LEU A 1 778 ? 37.746 12.128 7.360 1.00 90.94 778 LEU A C 1
ATOM 6376 O O . LEU A 1 778 ? 38.032 11.503 6.342 1.00 90.94 778 LEU A O 1
ATOM 6380 N N . GLN A 1 779 ? 37.615 13.456 7.367 1.00 89.38 779 GLN A N 1
ATOM 6381 C CA . GLN A 1 779 ? 37.728 14.297 6.168 1.00 89.38 779 GLN A CA 1
ATOM 6382 C C . GLN A 1 779 ? 39.144 14.821 5.914 1.00 89.38 779 GLN A C 1
ATOM 6384 O O . GLN A 1 779 ? 39.385 15.485 4.907 1.00 89.38 779 GLN A O 1
ATOM 6389 N N . PHE A 1 780 ? 40.080 14.565 6.831 1.00 87.75 780 PHE A N 1
ATOM 6390 C CA . PHE A 1 780 ? 41.466 15.033 6.760 1.00 87.75 780 PHE A CA 1
ATOM 6391 C C . PHE A 1 780 ? 41.600 16.557 6.557 1.00 87.75 780 PHE A C 1
ATOM 6393 O O . PHE A 1 780 ? 42.547 17.033 5.929 1.00 87.75 780 PHE A O 1
ATOM 6400 N N . ARG A 1 781 ? 40.669 17.344 7.112 1.00 90.31 781 ARG A N 1
ATOM 6401 C CA . ARG A 1 781 ? 40.672 18.816 7.049 1.00 90.31 781 ARG A CA 1
ATOM 6402 C C . ARG A 1 781 ? 40.183 19.432 8.355 1.00 90.31 781 ARG A C 1
ATOM 6404 O O . ARG A 1 781 ? 39.482 18.789 9.127 1.00 90.31 781 ARG A O 1
ATOM 6411 N N . LYS A 1 782 ? 40.527 20.701 8.587 1.00 89.62 782 LYS A N 1
ATOM 6412 C CA . LYS A 1 782 ? 39.990 21.498 9.701 1.00 89.62 782 LYS A CA 1
ATOM 6413 C C . LYS A 1 782 ? 38.659 22.134 9.315 1.00 89.62 782 LYS A C 1
ATOM 6415 O O . LYS A 1 782 ? 38.572 22.724 8.242 1.00 89.62 782 LYS A O 1
ATOM 6420 N N . LEU A 1 783 ? 37.655 22.039 10.190 1.00 88.75 783 LEU A N 1
ATOM 6421 C CA . LEU A 1 783 ? 36.299 22.524 9.894 1.00 88.75 783 LEU A CA 1
ATOM 6422 C C . LEU A 1 783 ? 36.080 23.988 10.284 1.00 88.75 783 LEU A C 1
ATOM 6424 O O . LEU A 1 783 ? 35.264 24.670 9.677 1.00 88.75 783 LEU A O 1
ATOM 6428 N N . GLY A 1 784 ? 36.821 24.505 11.268 1.00 86.88 784 GLY A N 1
ATOM 6429 C CA . GLY A 1 784 ? 36.709 25.903 11.681 1.00 86.88 784 GLY A CA 1
ATOM 6430 C C . GLY A 1 784 ? 37.047 26.136 13.150 1.00 86.88 784 GLY A C 1
ATOM 6431 O O . GLY A 1 784 ? 37.748 25.349 13.788 1.00 86.88 784 GLY A O 1
ATOM 6432 N N . LYS A 1 785 ? 36.562 27.255 13.700 1.00 90.12 785 LYS A N 1
ATOM 6433 C CA . LYS A 1 785 ? 36.787 27.617 15.105 1.00 90.12 785 LYS A CA 1
ATOM 6434 C C . LYS A 1 785 ? 35.784 26.895 16.008 1.00 90.12 785 LYS A C 1
ATOM 6436 O O . LYS A 1 785 ? 34.625 27.277 16.076 1.00 90.12 785 LYS A O 1
ATOM 6441 N N . VAL A 1 786 ? 36.271 25.898 16.742 1.00 93.56 786 VAL A N 1
ATOM 6442 C CA . VAL A 1 786 ? 35.486 25.101 17.700 1.00 93.56 786 VAL A CA 1
ATOM 6443 C C . VAL A 1 786 ? 35.585 25.694 19.103 1.00 93.56 786 VAL A C 1
ATOM 6445 O O . VAL A 1 786 ? 36.687 26.000 19.579 1.00 93.56 786 VAL A O 1
ATOM 6448 N N . PHE A 1 787 ? 34.459 25.795 19.808 1.00 93.81 787 PHE A N 1
ATOM 6449 C CA . PHE A 1 787 ? 34.445 26.120 21.232 1.00 93.81 787 PHE A CA 1
ATOM 6450 C C . PHE A 1 787 ? 34.953 24.918 22.026 1.00 93.81 787 PHE A C 1
ATOM 6452 O O . PHE A 1 787 ? 34.218 23.967 22.236 1.00 93.81 787 PHE A O 1
ATOM 6459 N N . GLN A 1 788 ? 36.211 24.951 22.474 1.00 91.19 788 GLN A N 1
ATOM 6460 C CA . GLN A 1 788 ? 36.852 23.811 23.155 1.00 91.19 788 GLN A CA 1
ATOM 6461 C C . GLN A 1 788 ? 36.283 23.506 24.550 1.00 91.19 788 GLN A C 1
ATOM 6463 O O . GLN A 1 788 ? 36.545 22.441 25.099 1.00 91.19 788 GLN A O 1
ATOM 6468 N N . ARG A 1 789 ? 35.574 24.465 25.152 1.00 89.94 789 ARG A N 1
ATOM 6469 C CA . ARG A 1 789 ? 34.907 24.344 26.455 1.00 89.94 789 ARG A CA 1
ATOM 6470 C C . ARG A 1 789 ? 33.566 25.080 26.380 1.00 89.94 789 ARG A C 1
ATOM 6472 O O . ARG A 1 789 ? 33.485 26.204 26.878 1.00 89.94 789 ARG A O 1
ATOM 6479 N N . PRO A 1 790 ? 32.569 24.532 25.667 1.00 90.69 790 PRO A N 1
ATOM 6480 C CA . PRO A 1 790 ? 31.297 25.213 25.492 1.00 90.69 790 PRO A CA 1
ATOM 6481 C C . PRO A 1 790 ? 30.558 25.250 26.838 1.00 90.69 790 PRO A C 1
ATOM 6483 O O . PRO A 1 790 ? 30.325 24.215 27.455 1.00 90.69 790 PRO A O 1
ATOM 6486 N N . THR A 1 791 ? 30.226 26.445 27.327 1.00 87.25 791 THR A N 1
ATOM 6487 C CA . THR A 1 791 ? 29.543 26.642 28.621 1.00 87.25 791 THR A CA 1
ATOM 6488 C C . THR A 1 791 ? 28.047 26.900 28.473 1.00 87.25 791 THR A C 1
ATOM 6490 O O . THR A 1 791 ? 27.321 26.867 29.464 1.00 87.25 791 THR A O 1
ATOM 6493 N N . SER A 1 792 ? 27.574 27.152 27.250 1.00 89.44 792 SER A N 1
ATOM 6494 C CA . SER A 1 792 ? 26.161 27.370 26.938 1.00 89.44 792 SER A CA 1
ATOM 6495 C C . SER A 1 792 ? 25.681 26.431 25.833 1.00 89.44 792 SER A C 1
ATOM 6497 O O . SER A 1 792 ? 26.438 26.089 24.923 1.00 89.44 792 SER A O 1
ATOM 6499 N N . ARG A 1 793 ? 24.392 26.064 25.870 1.00 90.88 793 ARG A N 1
ATOM 6500 C CA . ARG A 1 793 ? 23.753 25.202 24.856 1.00 90.88 793 ARG A CA 1
ATOM 6501 C C . ARG A 1 793 ? 23.923 25.748 23.433 1.00 90.88 793 ARG A C 1
ATOM 6503 O O . ARG A 1 793 ? 24.126 24.986 22.499 1.00 90.88 793 ARG A O 1
ATOM 6510 N N . ILE A 1 794 ? 23.929 27.074 23.275 1.00 87.06 794 ILE A N 1
ATOM 6511 C CA . ILE A 1 794 ? 24.160 27.742 21.983 1.00 87.06 794 ILE A CA 1
ATOM 6512 C C . ILE A 1 794 ? 25.553 27.408 21.425 1.00 87.06 794 ILE A C 1
ATOM 6514 O O . ILE A 1 794 ? 25.680 27.121 20.239 1.00 87.06 794 ILE A O 1
ATOM 6518 N N . GLN A 1 795 ? 26.595 27.401 22.264 1.00 92.12 795 GLN A N 1
ATOM 6519 C CA . GLN A 1 795 ? 27.953 27.044 21.831 1.00 92.12 795 GLN A CA 1
ATOM 6520 C C . GLN A 1 795 ? 28.062 25.559 21.449 1.00 92.12 795 GLN A C 1
ATOM 6522 O O . GLN A 1 795 ? 28.774 25.224 20.505 1.00 92.12 795 GLN A O 1
ATOM 6527 N N . MET A 1 796 ? 27.339 24.680 22.151 1.00 95.88 796 MET A N 1
ATOM 6528 C CA . MET A 1 796 ? 27.270 23.247 21.833 1.00 95.88 796 MET A CA 1
ATOM 6529 C C . MET A 1 796 ? 26.595 23.018 20.475 1.00 95.88 796 MET A C 1
ATOM 6531 O O . MET A 1 796 ? 27.174 22.372 19.604 1.00 95.88 796 MET A O 1
ATOM 6535 N N . LEU A 1 797 ? 25.434 23.645 20.245 1.00 92.88 797 LEU A N 1
ATOM 6536 C CA . LEU A 1 797 ? 24.730 23.603 18.959 1.00 92.88 797 LEU A CA 1
ATOM 6537 C C . LEU A 1 797 ? 25.595 24.124 17.808 1.00 92.88 797 LEU A C 1
ATOM 6539 O O . LEU A 1 797 ? 25.569 23.557 16.723 1.00 92.88 797 LEU A O 1
ATOM 6543 N N . GLN A 1 798 ? 26.391 25.174 18.033 1.00 91.50 798 GLN A N 1
ATOM 6544 C CA . GLN A 1 798 ? 27.317 25.692 17.022 1.00 91.50 798 GLN A CA 1
ATOM 6545 C C . GLN A 1 798 ? 28.416 24.684 16.666 1.00 91.50 798 GLN A C 1
ATOM 6547 O O . GLN A 1 798 ? 28.710 24.501 15.485 1.00 91.50 798 GLN A O 1
ATOM 6552 N N . ASN A 1 799 ? 28.999 24.005 17.659 1.00 96.12 799 ASN A N 1
ATOM 6553 C CA . ASN A 1 799 ? 29.979 22.948 17.409 1.00 96.12 799 ASN A CA 1
ATOM 6554 C C . ASN A 1 799 ? 29.351 21.768 16.644 1.00 96.12 799 ASN A C 1
ATOM 6556 O O . ASN A 1 799 ? 29.929 21.302 15.665 1.00 96.12 799 ASN A O 1
ATOM 6560 N N . VAL A 1 800 ? 28.169 21.298 17.059 1.00 95.88 800 VAL A N 1
ATOM 6561 C CA . VAL A 1 800 ? 27.463 20.194 16.384 1.00 95.88 800 VAL A CA 1
ATOM 6562 C C . VAL A 1 800 ? 27.073 20.585 14.959 1.00 95.88 800 VAL A C 1
ATOM 6564 O O . VAL A 1 800 ? 27.347 19.830 14.030 1.00 95.88 800 VAL A O 1
ATOM 6567 N N . SER A 1 801 ? 26.537 21.792 14.760 1.00 94.44 801 SER A N 1
ATOM 6568 C CA . SER A 1 801 ? 26.185 22.311 13.435 1.00 94.44 801 SER A CA 1
ATOM 6569 C C . SER A 1 801 ? 27.388 22.349 12.501 1.00 94.44 801 SER A C 1
ATOM 6571 O O . SER A 1 801 ? 27.248 22.020 11.327 1.00 94.44 801 SER A O 1
ATOM 6573 N N . LEU A 1 802 ? 28.570 22.711 13.010 1.00 95.31 802 LEU A N 1
ATOM 6574 C CA . LEU A 1 802 ? 29.803 22.701 12.226 1.00 95.31 802 LEU A CA 1
ATOM 6575 C C . LEU A 1 802 ? 30.153 21.287 11.742 1.00 95.31 802 LEU A C 1
ATOM 6577 O O . LEU A 1 802 ? 30.524 21.101 10.584 1.00 95.31 802 LEU A O 1
ATOM 6581 N N . ALA A 1 803 ? 30.018 20.287 12.616 1.00 94.88 803 ALA A N 1
ATOM 6582 C CA . ALA A 1 803 ? 30.265 18.895 12.259 1.00 94.88 803 ALA A CA 1
ATOM 6583 C C . ALA A 1 803 ? 29.226 18.362 11.259 1.00 94.88 803 ALA A C 1
ATOM 6585 O O . ALA A 1 803 ? 29.606 17.771 10.252 1.00 94.88 803 ALA A O 1
ATOM 6586 N N . LEU A 1 804 ? 27.929 18.584 11.502 1.00 93.81 804 LEU A N 1
ATOM 6587 C CA . LEU A 1 804 ? 26.862 18.068 10.638 1.00 93.81 804 LEU A CA 1
ATOM 6588 C C . LEU A 1 804 ? 26.867 18.723 9.250 1.00 93.81 804 LEU A C 1
ATOM 6590 O O . LEU A 1 804 ? 26.687 18.025 8.255 1.00 93.81 804 LEU A O 1
ATOM 6594 N N . GLN A 1 805 ? 27.151 20.026 9.155 1.00 91.38 805 GLN A N 1
ATOM 6595 C CA . GLN A 1 805 ? 27.326 20.703 7.863 1.00 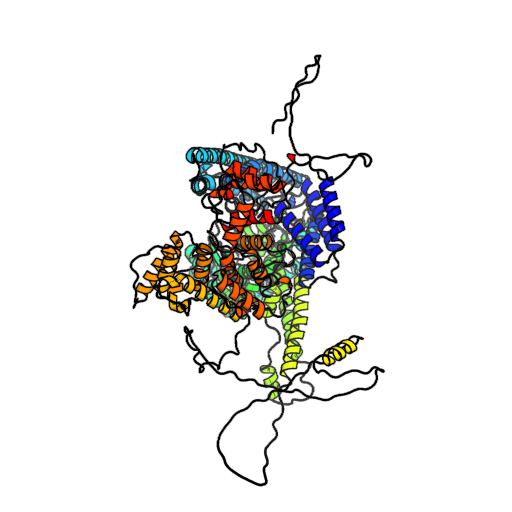91.38 805 GLN A CA 1
ATOM 6596 C C . GLN A 1 805 ? 28.485 20.100 7.069 1.00 91.38 805 GLN A C 1
ATOM 6598 O O . GLN A 1 805 ? 28.317 19.756 5.902 1.00 91.38 805 GLN A O 1
ATOM 6603 N N . ALA A 1 806 ? 29.632 19.890 7.716 1.00 90.25 806 ALA A N 1
ATOM 6604 C CA . ALA A 1 806 ? 30.778 19.262 7.074 1.00 90.25 806 ALA A CA 1
ATOM 6605 C C . ALA A 1 806 ? 30.470 17.840 6.586 1.00 90.25 806 ALA A C 1
ATOM 6607 O O . ALA A 1 806 ? 30.899 17.454 5.502 1.00 90.25 806 ALA A O 1
ATOM 6608 N N . VAL A 1 807 ? 29.702 17.065 7.353 1.00 89.62 807 VAL A N 1
ATOM 6609 C CA . VAL A 1 807 ? 29.257 15.722 6.955 1.00 89.62 807 VAL A CA 1
ATOM 6610 C C . VAL A 1 807 ? 28.307 15.779 5.752 1.00 89.62 807 VAL A C 1
ATOM 6612 O O . VAL A 1 807 ? 28.439 14.969 4.832 1.00 89.62 807 VAL A O 1
ATOM 6615 N N . ALA A 1 808 ? 27.394 16.751 5.720 1.00 85.38 808 ALA A N 1
ATOM 6616 C CA . ALA A 1 808 ? 26.480 16.962 4.601 1.00 85.38 808 ALA A CA 1
ATOM 6617 C C . ALA A 1 808 ? 27.211 17.354 3.301 1.00 85.38 808 ALA A C 1
ATOM 6619 O O . ALA A 1 808 ? 26.823 16.886 2.230 1.00 85.38 808 ALA A O 1
ATOM 6620 N N . GLU A 1 809 ? 28.300 18.133 3.381 1.00 84.56 809 GLU A N 1
ATOM 6621 C CA . GLU A 1 809 ? 29.147 18.490 2.224 1.00 84.56 809 GLU A CA 1
ATOM 6622 C C . GLU A 1 809 ? 29.703 17.251 1.494 1.00 84.56 809 GLU A C 1
ATOM 6624 O O . GLU A 1 809 ? 29.808 17.241 0.267 1.00 84.56 809 GLU A O 1
ATOM 6629 N N . ASP A 1 810 ? 29.962 16.158 2.219 1.00 78.81 810 ASP A N 1
ATOM 6630 C CA . ASP A 1 810 ? 30.417 14.888 1.643 1.00 78.81 810 ASP A CA 1
ATOM 6631 C C . ASP A 1 810 ? 29.271 14.005 1.113 1.00 78.81 810 ASP A C 1
ATOM 6633 O O . ASP A 1 810 ? 29.480 12.820 0.820 1.00 78.81 810 ASP A O 1
ATOM 6637 N N . ASN A 1 811 ? 28.081 14.585 0.910 1.00 74.38 811 ASN A N 1
ATOM 6638 C CA . ASN A 1 811 ? 26.851 13.941 0.432 1.00 74.38 811 ASN A CA 1
ATOM 6639 C C . ASN A 1 811 ? 26.349 12.807 1.342 1.00 74.38 811 ASN A C 1
ATOM 6641 O O . ASN A 1 811 ? 25.756 11.832 0.871 1.00 74.38 811 ASN A O 1
ATOM 6645 N N . VAL A 1 812 ? 26.589 12.908 2.651 1.00 75.31 812 VAL A N 1
ATOM 6646 C CA . VAL A 1 812 ? 25.997 11.994 3.634 1.00 75.31 812 VAL A CA 1
ATOM 6647 C C . VAL A 1 812 ? 24.575 12.458 3.939 1.00 75.31 812 VAL A C 1
ATOM 6649 O O . VAL A 1 812 ? 24.358 13.596 4.351 1.00 75.31 812 VAL A O 1
ATOM 6652 N N . ARG A 1 813 ? 23.589 11.581 3.731 1.00 66.62 813 ARG A N 1
ATOM 6653 C CA . ARG A 1 813 ? 22.182 11.880 4.025 1.00 66.62 813 ARG A CA 1
ATOM 6654 C C . ARG A 1 813 ? 21.952 11.839 5.539 1.00 66.62 813 ARG A C 1
ATOM 6656 O O . ARG A 1 813 ? 21.999 10.770 6.132 1.00 66.62 813 ARG A O 1
ATOM 6663 N N . LEU A 1 814 ? 21.684 12.993 6.146 1.00 69.94 814 LEU A N 1
ATOM 6664 C CA . LEU A 1 814 ? 21.409 13.155 7.582 1.00 69.94 814 LEU A CA 1
ATOM 6665 C C . LEU A 1 814 ? 19.898 13.196 7.877 1.00 69.94 814 LEU A C 1
ATOM 6667 O O . LEU A 1 814 ? 19.423 14.063 8.608 1.00 69.94 814 LEU A O 1
ATOM 6671 N N . VAL A 1 815 ? 19.117 12.307 7.252 1.00 55.53 815 VAL A N 1
ATOM 6672 C CA . VAL A 1 815 ? 17.649 12.303 7.392 1.00 55.53 815 VAL A CA 1
ATOM 6673 C C . VAL A 1 815 ? 17.288 12.097 8.867 1.00 55.53 815 VAL A C 1
ATOM 6675 O O . VAL A 1 815 ? 17.703 11.108 9.466 1.00 55.53 815 VAL A O 1
ATOM 6678 N N . ASN A 1 816 ? 16.523 13.031 9.437 1.00 67.69 816 ASN A N 1
ATOM 6679 C CA . ASN A 1 816 ? 16.046 13.014 10.825 1.00 67.69 816 ASN A CA 1
ATOM 6680 C C . ASN A 1 816 ? 17.138 13.099 11.918 1.00 67.69 816 ASN A C 1
ATOM 6682 O O . ASN A 1 816 ? 16.904 12.640 13.032 1.00 67.69 816 ASN A O 1
ATOM 6686 N N . ILE A 1 817 ? 18.318 13.672 11.630 1.00 79.19 817 ILE A N 1
ATOM 6687 C CA . ILE A 1 817 ? 19.349 13.967 12.648 1.00 79.19 817 ILE A CA 1
ATOM 6688 C C . ILE A 1 817 ? 19.573 15.482 12.709 1.00 79.19 817 ILE A C 1
ATOM 6690 O O . ILE A 1 817 ? 20.260 16.056 11.862 1.00 79.19 817 ILE A O 1
ATOM 6694 N N . GLY A 1 818 ? 18.980 16.132 13.709 1.00 79.19 818 GLY A N 1
ATOM 6695 C CA . GLY A 1 818 ? 19.141 17.551 13.996 1.00 79.19 818 GLY A CA 1
ATOM 6696 C C . GLY A 1 818 ? 20.310 17.851 14.939 1.00 79.19 818 GLY A C 1
ATOM 6697 O O . GLY A 1 818 ? 20.871 16.975 15.597 1.00 79.19 818 GLY A O 1
ATOM 6698 N N . ASN A 1 819 ? 20.671 19.134 15.033 1.00 89.12 819 ASN A N 1
ATOM 6699 C CA . ASN A 1 819 ? 21.694 19.592 15.980 1.00 89.12 819 ASN A CA 1
ATOM 6700 C C . ASN A 1 819 ? 21.274 19.318 17.432 1.00 89.12 819 ASN A C 1
ATOM 6702 O O . ASN A 1 819 ? 22.097 18.900 18.246 1.00 89.12 819 ASN A O 1
ATOM 6706 N N . ASP A 1 820 ? 19.995 19.550 17.741 1.00 89.06 820 ASP A N 1
ATOM 6707 C CA . ASP A 1 820 ? 19.424 19.349 19.071 1.00 89.06 820 ASP A CA 1
ATOM 6708 C C . ASP A 1 820 ? 19.477 17.881 19.501 1.00 89.06 820 ASP A C 1
ATOM 6710 O O . ASP A 1 820 ? 19.804 17.611 20.647 1.00 89.06 820 ASP A O 1
ATOM 6714 N N . ASP A 1 821 ? 19.297 16.928 18.583 1.00 89.44 821 ASP A N 1
ATOM 6715 C CA . ASP A 1 821 ? 19.325 15.496 18.902 1.00 89.44 821 ASP A CA 1
ATOM 6716 C C . ASP A 1 821 ? 20.672 15.032 19.465 1.00 89.44 821 ASP A C 1
ATOM 6718 O O . ASP A 1 821 ? 20.734 14.209 20.381 1.00 89.44 821 ASP A O 1
ATOM 6722 N N . ILE A 1 822 ? 21.767 15.570 18.924 1.00 92.75 822 ILE A N 1
ATOM 6723 C CA . ILE A 1 822 ? 23.115 15.262 19.405 1.00 92.75 822 ILE A CA 1
ATOM 6724 C C . ILE A 1 822 ? 23.387 15.998 20.719 1.00 92.75 822 ILE A C 1
ATOM 6726 O O . ILE A 1 822 ? 23.890 15.389 21.662 1.00 92.75 822 ILE A O 1
ATOM 6730 N N . VAL A 1 823 ? 23.031 17.286 20.810 1.00 93.12 823 VAL A N 1
ATOM 6731 C CA . VAL A 1 823 ? 23.229 18.090 22.033 1.00 93.12 823 VAL A CA 1
ATOM 6732 C C . VAL A 1 823 ? 22.405 17.557 23.209 1.00 93.12 823 VAL A C 1
ATOM 6734 O O . VAL A 1 823 ? 22.875 17.573 24.345 1.00 93.12 823 VAL A O 1
ATOM 6737 N N . ASP A 1 824 ? 21.218 17.020 22.947 1.00 88.06 824 ASP A N 1
ATOM 6738 C CA . ASP A 1 824 ? 20.329 16.439 23.954 1.00 88.06 824 ASP A CA 1
ATOM 6739 C C . ASP A 1 824 ? 20.658 14.957 24.240 1.00 88.06 824 ASP A C 1
ATOM 6741 O O . ASP A 1 824 ? 19.915 14.271 24.943 1.00 88.06 824 ASP A O 1
ATOM 6745 N N . ALA A 1 825 ? 21.804 14.466 23.746 1.00 88.88 825 ALA A N 1
ATOM 6746 C CA . ALA A 1 825 ? 22.344 13.132 24.006 1.00 88.88 825 ALA A CA 1
ATOM 6747 C C . ALA A 1 825 ? 21.398 11.983 23.595 1.00 88.88 825 ALA A C 1
ATOM 6749 O O . ALA A 1 825 ? 21.307 10.951 24.269 1.00 88.88 825 ALA A O 1
ATOM 6750 N N . ASN A 1 826 ? 20.703 12.121 22.460 1.00 86.62 826 ASN A N 1
ATOM 6751 C CA . ASN A 1 826 ? 19.874 11.053 21.911 1.00 86.62 826 ASN A CA 1
ATOM 6752 C C . ASN A 1 826 ? 20.754 9.918 21.358 1.00 86.62 826 ASN A C 1
ATOM 6754 O O . ASN A 1 826 ? 21.287 9.992 20.246 1.00 86.62 826 ASN A O 1
ATOM 6758 N N . LEU A 1 827 ? 20.896 8.839 22.135 1.00 86.38 827 LEU A N 1
ATOM 6759 C CA . LEU A 1 827 ? 21.758 7.707 21.786 1.00 86.38 827 LEU A CA 1
ATOM 6760 C C . LEU A 1 827 ? 21.369 7.061 20.449 1.00 86.38 827 LEU A C 1
ATOM 6762 O O . LEU A 1 827 ? 22.255 6.738 19.663 1.00 86.38 827 LEU A O 1
ATOM 6766 N N . LYS A 1 828 ? 20.071 6.900 20.165 1.00 85.69 828 LYS A N 1
ATOM 6767 C CA . LYS A 1 828 ? 19.593 6.246 18.935 1.00 85.69 828 LYS A CA 1
ATOM 6768 C C . LYS A 1 828 ? 20.018 7.034 17.696 1.00 85.69 828 LYS A C 1
ATOM 6770 O O . LYS A 1 828 ? 20.583 6.461 16.767 1.00 85.69 828 LYS A O 1
ATOM 6775 N N . LEU A 1 829 ? 19.801 8.349 17.702 1.00 87.88 829 LEU A N 1
ATOM 6776 C CA . LEU A 1 829 ? 20.186 9.217 16.585 1.00 87.88 829 LEU A CA 1
ATOM 6777 C C . LEU A 1 829 ? 21.707 9.400 16.496 1.00 87.88 829 LEU A C 1
ATOM 6779 O O . LEU A 1 829 ? 22.250 9.460 15.396 1.00 87.88 829 LEU A O 1
ATOM 6783 N N . THR A 1 830 ? 22.413 9.369 17.629 1.00 90.75 830 THR A N 1
ATOM 6784 C CA . THR A 1 830 ? 23.885 9.351 17.662 1.00 90.75 830 THR A CA 1
ATOM 6785 C C . THR A 1 830 ? 24.457 8.071 17.036 1.00 90.75 830 THR A C 1
ATOM 6787 O O . THR A 1 830 ? 25.396 8.144 16.243 1.00 90.75 830 THR A O 1
ATOM 6790 N N . LEU A 1 831 ? 23.884 6.896 17.329 1.00 90.88 831 LEU A N 1
ATOM 6791 C CA . LEU A 1 831 ? 24.261 5.634 16.678 1.00 90.88 831 LEU A CA 1
ATOM 6792 C C . LEU A 1 831 ? 23.947 5.676 15.178 1.00 90.88 831 LEU A C 1
ATOM 6794 O O . LEU A 1 831 ? 24.786 5.283 14.367 1.00 90.88 831 LEU A O 1
ATOM 6798 N N . GLY A 1 832 ? 22.790 6.231 14.807 1.00 89.75 832 GLY A N 1
ATOM 6799 C CA . GLY A 1 832 ? 22.421 6.481 13.415 1.00 89.75 832 GLY A CA 1
ATOM 6800 C C . GLY A 1 832 ? 23.446 7.352 12.683 1.00 89.75 832 GLY A C 1
ATOM 6801 O O . GLY A 1 832 ? 23.898 6.983 11.600 1.00 89.75 832 GLY A O 1
ATOM 6802 N N . LEU A 1 833 ? 23.876 8.466 13.282 1.00 92.19 833 LEU A N 1
ATOM 6803 C CA . LEU A 1 833 ? 24.915 9.339 12.729 1.00 92.19 833 LEU A CA 1
ATOM 6804 C C . LEU A 1 833 ? 26.227 8.577 12.508 1.00 92.19 833 LEU A C 1
ATOM 6806 O O . LEU A 1 833 ? 26.786 8.614 11.412 1.00 92.19 833 LEU A O 1
ATOM 6810 N N . LEU A 1 834 ? 26.707 7.860 13.528 1.00 93.94 834 LEU A N 1
ATOM 6811 C CA . LEU A 1 834 ? 27.952 7.094 13.438 1.00 93.94 834 LEU A CA 1
ATOM 6812 C C . LEU A 1 834 ? 27.892 6.011 12.367 1.00 93.94 834 LEU A C 1
ATOM 6814 O O . LEU A 1 834 ? 28.867 5.844 11.638 1.00 93.94 834 LEU A O 1
ATOM 6818 N N . TRP A 1 835 ? 26.759 5.322 12.222 1.00 93.12 835 TRP A N 1
ATOM 6819 C CA . TRP A 1 835 ? 26.583 4.352 11.147 1.00 93.12 835 TRP A CA 1
ATOM 6820 C C . TRP A 1 835 ? 26.755 4.995 9.769 1.00 93.12 835 TRP A C 1
ATOM 6822 O O . TRP A 1 835 ? 27.491 4.466 8.941 1.00 93.12 835 TRP A O 1
ATOM 6832 N N . HIS A 1 836 ? 26.157 6.164 9.526 1.00 90.12 836 HIS A N 1
ATOM 6833 C CA . HIS A 1 836 ? 26.313 6.864 8.248 1.00 90.12 836 HIS A CA 1
ATOM 6834 C C . HIS A 1 836 ? 27.764 7.296 7.990 1.00 90.12 836 HIS A C 1
ATOM 6836 O O . HIS A 1 836 ? 28.228 7.243 6.848 1.00 90.12 836 HIS A O 1
ATOM 6842 N N . LEU A 1 837 ? 28.509 7.664 9.038 1.00 91.50 837 LEU A N 1
ATOM 6843 C CA . LEU A 1 837 ? 29.943 7.945 8.932 1.00 91.50 837 LEU A CA 1
ATOM 6844 C C . LEU A 1 837 ? 30.752 6.673 8.624 1.00 91.50 837 LEU A C 1
ATOM 6846 O O . LEU A 1 837 ? 31.584 6.685 7.718 1.00 91.50 837 LEU A O 1
ATOM 6850 N N . ILE A 1 838 ? 30.488 5.562 9.316 1.00 92.56 838 ILE A N 1
ATOM 6851 C CA . ILE A 1 838 ? 31.116 4.260 9.033 1.00 92.56 838 ILE A CA 1
ATOM 6852 C C . ILE A 1 838 ? 30.848 3.861 7.581 1.00 92.56 838 ILE A C 1
ATOM 6854 O O . ILE A 1 838 ? 31.772 3.524 6.839 1.00 92.56 838 ILE A O 1
ATOM 6858 N N . LEU A 1 839 ? 29.590 3.954 7.156 1.00 88.31 839 LEU A N 1
ATOM 6859 C CA . LEU A 1 839 ? 29.165 3.608 5.812 1.00 88.31 839 LEU A CA 1
ATOM 6860 C C . LEU A 1 839 ? 29.947 4.419 4.776 1.00 88.31 839 LEU A C 1
ATOM 6862 O O . LEU A 1 839 ? 30.595 3.822 3.920 1.00 88.31 839 LEU A O 1
ATOM 6866 N N . ARG A 1 840 ? 29.960 5.752 4.911 1.00 86.62 840 ARG A N 1
ATOM 6867 C CA . ARG A 1 840 ? 30.578 6.673 3.949 1.00 86.62 840 ARG A CA 1
ATOM 6868 C C . ARG A 1 840 ? 32.099 6.576 3.889 1.00 86.62 840 ARG A C 1
ATOM 6870 O O . ARG A 1 840 ? 32.655 6.590 2.793 1.00 86.62 840 ARG A O 1
ATOM 6877 N N . TYR A 1 841 ? 32.763 6.570 5.045 1.00 87.56 841 TYR A N 1
ATOM 6878 C CA . TYR A 1 841 ? 34.216 6.759 5.129 1.00 87.56 841 TYR A CA 1
ATOM 6879 C C . TYR A 1 841 ? 34.993 5.451 5.300 1.00 87.56 841 TYR A C 1
ATOM 6881 O O . TYR A 1 841 ? 36.201 5.436 5.070 1.00 87.56 841 TYR A O 1
ATOM 6889 N N . GLN A 1 842 ? 34.337 4.351 5.691 1.00 89.00 842 GLN A N 1
ATOM 6890 C CA . GLN A 1 842 ? 34.995 3.052 5.857 1.00 89.00 842 GLN A CA 1
ATOM 6891 C C . GLN A 1 842 ? 34.545 1.996 4.844 1.00 89.00 842 GLN A C 1
ATOM 6893 O O . GLN A 1 842 ? 35.396 1.240 4.373 1.00 89.00 842 GLN A O 1
ATOM 6898 N N . ILE A 1 843 ? 33.247 1.911 4.528 1.00 87.19 843 ILE A N 1
ATOM 6899 C CA . ILE A 1 843 ? 32.707 0.808 3.717 1.00 87.19 843 ILE A CA 1
ATOM 6900 C C . ILE A 1 843 ? 32.589 1.178 2.234 1.00 87.19 843 ILE A C 1
ATOM 6902 O O . ILE A 1 843 ? 33.208 0.504 1.411 1.00 87.19 843 ILE A O 1
ATOM 6906 N N . SER A 1 844 ? 31.779 2.184 1.881 1.00 75.31 844 SER A N 1
ATOM 6907 C CA . SER A 1 844 ? 31.475 2.516 0.482 1.00 75.31 844 SER A CA 1
ATOM 6908 C C . SER A 1 844 ? 30.878 3.924 0.304 1.00 75.31 844 SER A C 1
ATOM 6910 O O . SER A 1 844 ? 30.113 4.415 1.137 1.00 75.31 844 SER A O 1
ATOM 6912 N N . GLY A 1 845 ? 31.191 4.585 -0.815 1.00 61.47 845 GLY A N 1
ATOM 6913 C CA . GLY A 1 845 ? 30.590 5.864 -1.207 1.00 61.47 845 GLY A CA 1
ATOM 6914 C C . GLY A 1 845 ? 29.132 5.744 -1.680 1.00 61.47 845 GLY A C 1
ATOM 6915 O O . GLY A 1 845 ? 28.763 4.774 -2.328 1.00 61.47 845 GLY A O 1
ATOM 6916 N N . ALA A 1 846 ? 28.306 6.758 -1.388 1.00 52.84 846 ALA A N 1
ATOM 6917 C CA . ALA A 1 846 ? 26.832 6.801 -1.468 1.00 52.84 846 ALA A CA 1
ATOM 6918 C C . ALA A 1 846 ? 26.139 6.534 -2.840 1.00 52.84 846 ALA A C 1
ATOM 6920 O O . ALA A 1 846 ? 25.000 6.956 -3.026 1.00 52.84 846 ALA A O 1
ATOM 6921 N N . ARG A 1 847 ? 26.792 5.888 -3.816 1.00 55.94 847 ARG A N 1
ATOM 6922 C CA . ARG A 1 847 ? 26.288 5.692 -5.192 1.00 55.94 847 ARG A CA 1
ATOM 6923 C C . ARG A 1 847 ? 26.256 4.236 -5.683 1.00 55.94 847 ARG A C 1
ATOM 6925 O O . ARG A 1 847 ? 25.787 4.009 -6.789 1.00 55.94 847 ARG A O 1
ATOM 6932 N N . ALA A 1 848 ? 26.742 3.270 -4.900 1.00 55.72 848 ALA A N 1
ATOM 6933 C CA . ALA A 1 848 ? 26.831 1.863 -5.307 1.00 55.72 848 ALA A CA 1
ATOM 6934 C C . ALA A 1 848 ? 25.668 0.992 -4.785 1.00 55.72 848 ALA A C 1
ATOM 6936 O O . ALA A 1 848 ? 24.891 1.409 -3.923 1.00 55.72 848 ALA A O 1
ATOM 6937 N N . ALA A 1 849 ? 25.578 -0.247 -5.287 1.00 65.56 849 ALA A N 1
ATOM 6938 C CA . ALA A 1 849 ? 24.689 -1.288 -4.765 1.00 65.56 849 ALA A CA 1
ATOM 6939 C C . ALA A 1 849 ? 24.792 -1.426 -3.226 1.00 65.56 849 ALA A C 1
ATOM 6941 O O . ALA A 1 849 ? 25.855 -1.152 -2.664 1.00 65.56 849 ALA A O 1
ATOM 6942 N N . PRO A 1 850 ? 23.734 -1.900 -2.527 1.00 79.75 850 PRO A N 1
ATOM 6943 C CA . PRO A 1 850 ? 23.706 -1.947 -1.064 1.00 79.75 850 PRO A CA 1
ATOM 6944 C C . PRO A 1 850 ? 24.981 -2.586 -0.478 1.00 79.75 850 PRO A C 1
ATOM 6946 O O . PRO A 1 850 ? 25.271 -3.741 -0.815 1.00 79.75 850 PRO A O 1
ATOM 6949 N N . PRO A 1 851 ? 25.735 -1.901 0.408 1.00 82.31 851 PRO A N 1
ATOM 6950 C CA . PRO A 1 851 ? 27.055 -2.361 0.854 1.00 82.31 851 PRO A CA 1
ATOM 6951 C C . PRO A 1 851 ? 27.059 -3.770 1.446 1.00 82.31 851 PRO A C 1
ATOM 6953 O O . PRO A 1 851 ? 27.959 -4.557 1.166 1.00 82.31 851 PRO A O 1
ATOM 6956 N N . ARG A 1 852 ? 25.991 -4.148 2.156 1.00 88.44 852 ARG A N 1
ATOM 6957 C CA . ARG A 1 852 ? 25.747 -5.517 2.633 1.00 88.44 852 ARG A CA 1
ATOM 6958 C C . ARG A 1 852 ? 25.869 -6.567 1.520 1.00 88.44 852 ARG A C 1
ATOM 6960 O O . ARG A 1 852 ? 26.536 -7.586 1.690 1.00 88.44 852 ARG A O 1
ATOM 6967 N N . LYS A 1 853 ? 25.233 -6.320 0.370 1.00 87.81 853 LYS A N 1
ATOM 6968 C CA . LYS A 1 853 ? 25.226 -7.233 -0.784 1.00 87.81 853 LYS A CA 1
ATOM 6969 C C . LYS A 1 853 ? 26.621 -7.352 -1.396 1.00 87.81 853 LYS A C 1
ATOM 6971 O O . LYS A 1 853 ? 27.042 -8.462 -1.717 1.00 87.81 853 LYS A O 1
ATOM 6976 N N . LEU A 1 854 ? 27.334 -6.231 -1.520 1.00 89.62 854 LEU A N 1
ATOM 6977 C CA . LEU A 1 854 ? 28.706 -6.208 -2.029 1.00 89.62 854 LEU A CA 1
ATOM 6978 C C . LEU A 1 854 ? 29.657 -6.976 -1.102 1.00 89.62 854 LEU A C 1
ATOM 6980 O O . LEU A 1 854 ? 30.368 -7.864 -1.562 1.00 89.62 854 LEU A O 1
ATOM 6984 N N . MET A 1 855 ? 29.594 -6.718 0.210 1.00 93.31 855 MET A N 1
ATOM 6985 C CA . MET A 1 855 ? 30.388 -7.425 1.220 1.00 93.31 855 MET A CA 1
ATOM 6986 C C . MET A 1 855 ? 30.153 -8.936 1.169 1.00 93.31 855 MET A C 1
ATOM 6988 O O . MET A 1 855 ? 31.107 -9.699 1.039 1.00 93.31 855 MET A O 1
ATOM 6992 N N . LEU A 1 856 ? 28.892 -9.379 1.205 1.00 92.81 856 LEU A N 1
ATOM 6993 C CA . LEU A 1 856 ? 28.551 -10.804 1.129 1.00 92.81 856 LEU A CA 1
ATOM 6994 C C . LEU A 1 856 ? 29.048 -11.453 -0.164 1.00 92.81 856 LEU A C 1
ATOM 6996 O O . LEU A 1 856 ? 29.620 -12.541 -0.126 1.00 92.81 856 LEU A O 1
ATOM 7000 N N . SER A 1 857 ? 28.862 -10.785 -1.304 1.00 91.31 857 SER A N 1
ATOM 7001 C CA . SER A 1 857 ? 29.337 -11.285 -2.596 1.00 91.31 857 SER A CA 1
ATOM 7002 C C . SER A 1 857 ? 30.861 -11.406 -2.628 1.00 91.31 857 SER A C 1
ATOM 7004 O O . SER A 1 857 ? 31.389 -12.403 -3.123 1.00 91.31 857 SER A O 1
ATOM 7006 N N . TRP A 1 858 ? 31.578 -10.428 -2.071 1.00 93.69 858 TRP A N 1
ATOM 7007 C CA . TRP A 1 858 ? 33.033 -10.470 -1.983 1.00 93.69 858 TRP A CA 1
ATOM 7008 C C . TRP A 1 858 ? 33.506 -11.599 -1.062 1.00 93.69 858 TRP A C 1
ATOM 7010 O O . TRP A 1 858 ? 34.340 -12.405 -1.473 1.00 93.69 858 TRP A O 1
ATOM 7020 N N . PHE A 1 859 ? 32.925 -11.737 0.137 1.00 95.25 859 PHE A N 1
ATOM 7021 C CA . PHE A 1 859 ? 33.289 -12.807 1.070 1.00 95.25 859 PHE A CA 1
ATOM 7022 C C . PHE A 1 859 ? 33.035 -14.193 0.482 1.00 95.25 859 PHE A C 1
ATOM 7024 O O . PHE A 1 859 ? 33.921 -15.036 0.551 1.00 95.25 859 PHE A O 1
ATOM 7031 N N . ARG A 1 860 ? 31.891 -14.421 -0.173 1.00 93.38 860 ARG A N 1
ATOM 7032 C CA . ARG A 1 860 ? 31.612 -15.687 -0.877 1.00 93.38 860 ARG A CA 1
ATOM 7033 C C . ARG A 1 860 ? 32.605 -15.974 -1.998 1.00 93.38 860 ARG A C 1
ATOM 7035 O O . ARG A 1 860 ? 32.936 -17.126 -2.244 1.00 93.38 860 ARG A O 1
ATOM 7042 N N . SER A 1 861 ? 33.077 -14.934 -2.683 1.00 91.75 861 SER A N 1
ATOM 7043 C CA . SER A 1 861 ? 34.047 -15.075 -3.774 1.00 91.75 861 SER A CA 1
ATOM 7044 C C . SER A 1 861 ? 35.452 -15.395 -3.261 1.00 91.75 861 SER A C 1
ATOM 7046 O O . SER A 1 861 ? 36.184 -16.152 -3.896 1.00 91.75 861 SER A O 1
ATOM 7048 N N . MET A 1 862 ? 35.820 -14.835 -2.109 1.00 91.12 862 MET A N 1
ATOM 7049 C CA . MET A 1 862 ? 37.126 -15.036 -1.480 1.00 91.12 862 MET A CA 1
ATOM 7050 C C . MET A 1 862 ? 37.203 -16.323 -0.664 1.00 91.12 862 MET A C 1
ATOM 7052 O O . MET A 1 862 ? 38.257 -16.955 -0.620 1.00 91.12 862 MET A O 1
ATOM 7056 N N . LEU A 1 863 ? 36.111 -16.706 -0.006 1.00 93.06 863 LEU A N 1
ATOM 7057 C CA . LEU A 1 863 ? 36.070 -17.863 0.872 1.00 93.06 863 LEU A CA 1
ATOM 7058 C C . LEU A 1 863 ? 35.686 -19.138 0.102 1.00 93.06 863 LEU A C 1
ATOM 7060 O O . LEU A 1 863 ? 34.965 -19.084 -0.901 1.00 93.06 863 LEU A O 1
ATOM 7064 N N . PRO A 1 864 ? 36.177 -20.305 0.547 1.00 88.56 864 PRO A N 1
ATOM 7065 C CA . PRO A 1 864 ? 35.760 -21.587 -0.008 1.00 88.56 864 PRO A CA 1
ATOM 7066 C C . PRO A 1 864 ? 34.261 -21.865 0.207 1.00 88.56 864 PRO A C 1
ATOM 7068 O O . PRO A 1 864 ? 33.666 -21.398 1.177 1.00 88.56 864 PRO A O 1
ATOM 7071 N N . ASP A 1 865 ? 33.656 -22.632 -0.703 1.00 84.81 865 ASP A N 1
ATOM 7072 C CA . ASP A 1 865 ? 32.200 -22.867 -0.723 1.00 84.81 865 ASP A CA 1
ATOM 7073 C C . ASP A 1 865 ? 31.703 -23.767 0.429 1.00 84.81 865 ASP A C 1
ATOM 7075 O O . ASP A 1 865 ? 30.506 -23.833 0.686 1.00 84.81 865 ASP A O 1
ATOM 7079 N N . ASP A 1 866 ? 32.609 -24.425 1.164 1.00 84.50 866 ASP A N 1
ATOM 7080 C CA . ASP A 1 866 ? 32.310 -25.280 2.326 1.00 84.50 866 ASP A CA 1
ATOM 7081 C C . ASP A 1 866 ? 31.952 -24.495 3.609 1.00 84.50 866 ASP A C 1
ATOM 7083 O O . ASP A 1 866 ? 31.586 -25.104 4.615 1.00 84.50 866 ASP A O 1
ATOM 7087 N N . LEU A 1 867 ? 32.047 -23.160 3.592 1.00 85.25 867 LEU A N 1
ATOM 7088 C CA . LEU A 1 867 ? 31.773 -22.278 4.737 1.00 85.25 867 LEU A CA 1
ATOM 7089 C C . LEU A 1 867 ? 30.369 -21.646 4.761 1.00 85.25 867 LEU A C 1
ATOM 7091 O O . LEU A 1 867 ? 30.106 -20.850 5.655 1.00 85.25 867 LEU A O 1
ATOM 7095 N N . ASP A 1 868 ? 29.496 -21.970 3.801 1.00 83.31 868 ASP A N 1
ATOM 7096 C CA . ASP A 1 868 ? 28.099 -21.500 3.671 1.00 83.31 868 ASP A CA 1
ATOM 7097 C C . ASP A 1 868 ? 27.811 -20.084 4.226 1.00 83.31 868 ASP A C 1
ATOM 7099 O O . ASP A 1 868 ? 27.025 -19.862 5.153 1.00 83.31 868 ASP A O 1
ATOM 7103 N N . ILE A 1 869 ? 28.495 -19.084 3.662 1.00 92.75 869 ILE A N 1
ATOM 7104 C CA . ILE A 1 869 ? 28.372 -17.689 4.099 1.00 92.75 869 ILE A CA 1
ATOM 7105 C C . ILE A 1 869 ? 27.054 -17.100 3.581 1.00 92.75 869 ILE A C 1
ATOM 7107 O O . ILE A 1 869 ? 26.997 -16.490 2.510 1.00 92.75 869 ILE A O 1
ATOM 7111 N N . THR A 1 870 ? 25.965 -17.269 4.327 1.00 89.81 870 THR A N 1
ATOM 7112 C CA . THR A 1 870 ? 24.627 -16.782 3.952 1.00 89.81 870 THR A CA 1
ATOM 7113 C C . THR A 1 870 ? 24.335 -15.365 4.453 1.00 89.81 870 THR A C 1
ATOM 7115 O O . THR A 1 870 ? 23.616 -14.625 3.776 1.00 89.81 870 THR A O 1
ATOM 7118 N N . ASN A 1 871 ? 24.944 -14.953 5.569 1.00 91.69 871 ASN A N 1
ATOM 7119 C CA . ASN A 1 871 ? 24.744 -13.655 6.222 1.00 91.69 871 ASN A CA 1
ATOM 7120 C C . ASN A 1 871 ? 26.054 -13.093 6.833 1.00 91.69 871 ASN A C 1
ATOM 7122 O O . ASN A 1 871 ? 27.124 -13.686 6.691 1.00 91.69 871 ASN A O 1
ATOM 7126 N N . LEU A 1 872 ? 25.997 -11.900 7.442 1.00 92.06 872 LEU A N 1
ATOM 7127 C CA . LEU A 1 872 ? 27.152 -11.248 8.084 1.00 92.06 872 LEU A CA 1
ATOM 7128 C C . LEU A 1 872 ? 27.172 -11.400 9.613 1.00 92.06 872 LEU A C 1
ATOM 7130 O O . LEU A 1 872 ? 28.072 -10.864 10.246 1.00 92.06 872 LEU A O 1
ATOM 7134 N N . THR A 1 873 ? 26.223 -12.133 10.198 1.00 92.25 873 THR A N 1
ATOM 7135 C CA . THR A 1 873 ? 26.106 -12.356 11.645 1.00 92.25 873 THR A CA 1
ATOM 7136 C C . THR A 1 873 ? 26.434 -13.812 11.988 1.00 92.25 873 THR A C 1
ATOM 7138 O O . THR A 1 873 ? 27.598 -14.151 12.199 1.00 92.25 873 THR A O 1
ATOM 7141 N N . THR A 1 874 ? 25.450 -14.710 11.971 1.00 90.56 874 THR A N 1
ATOM 7142 C CA . THR A 1 874 ? 25.589 -16.113 12.395 1.00 90.56 874 THR A CA 1
ATOM 7143 C C . THR A 1 874 ? 26.544 -16.940 11.533 1.00 90.56 874 THR A C 1
ATOM 7145 O O . THR A 1 874 ? 27.166 -17.865 12.045 1.00 90.56 874 THR A O 1
ATOM 7148 N N . SER A 1 875 ? 26.756 -16.593 10.256 1.00 93.19 875 SER A N 1
ATOM 7149 C CA . SER A 1 875 ? 27.782 -17.254 9.424 1.00 93.19 875 SER A CA 1
ATOM 7150 C C . SER A 1 875 ? 29.219 -17.003 9.911 1.00 93.19 875 SER A C 1
ATOM 7152 O O . SER A 1 875 ? 30.149 -17.663 9.452 1.00 93.19 875 SER A O 1
ATOM 7154 N N . TRP A 1 876 ? 29.422 -16.033 10.807 1.00 94.31 876 TRP A N 1
ATOM 7155 C CA . TRP A 1 876 ? 30.737 -15.611 11.296 1.00 94.31 876 TRP A CA 1
ATOM 7156 C C . TRP A 1 876 ? 30.957 -15.902 12.782 1.00 94.31 876 TRP A C 1
ATOM 7158 O O . TRP A 1 876 ? 32.106 -15.885 13.233 1.00 94.31 876 TRP A O 1
ATOM 7168 N N . SER A 1 877 ? 29.887 -16.177 13.531 1.00 89.50 877 SER A N 1
ATOM 7169 C CA . SER A 1 877 ? 29.905 -16.236 14.995 1.00 89.50 877 SER A CA 1
ATOM 7170 C C . SER A 1 877 ? 30.673 -17.438 15.559 1.00 89.50 877 SER A C 1
ATOM 7172 O O . SER A 1 877 ? 31.175 -17.359 16.676 1.00 89.50 877 SER A O 1
ATOM 7174 N N . ASP A 1 878 ? 30.843 -18.526 14.794 1.00 92.38 878 ASP A N 1
ATOM 7175 C CA . ASP A 1 878 ? 31.639 -19.701 15.200 1.00 92.38 878 ASP A CA 1
ATOM 7176 C C . ASP A 1 878 ? 33.168 -19.514 15.040 1.00 92.38 878 ASP A C 1
ATOM 7178 O O . ASP A 1 878 ? 33.968 -20.363 15.457 1.00 92.38 878 ASP A O 1
ATOM 7182 N N . GLY A 1 879 ? 33.582 -18.399 14.424 1.00 93.56 879 GLY A N 1
ATOM 7183 C CA . GLY A 1 879 ? 34.969 -18.006 14.187 1.00 93.56 879 GLY A CA 1
ATOM 7184 C C . GLY A 1 879 ? 35.679 -18.712 13.026 1.00 93.56 879 GLY A C 1
ATOM 7185 O O . GLY A 1 879 ? 36.781 -18.292 12.658 1.00 93.56 879 GLY A O 1
ATOM 7186 N N . ARG A 1 880 ? 35.089 -19.739 12.398 1.00 95.44 880 ARG A N 1
ATOM 7187 C CA . ARG A 1 880 ? 35.725 -20.491 11.296 1.00 95.44 880 ARG A CA 1
ATOM 7188 C C . ARG A 1 880 ? 35.863 -19.642 10.041 1.00 95.44 880 ARG A C 1
ATOM 7190 O O . ARG A 1 880 ? 36.946 -19.597 9.457 1.00 95.44 880 ARG A O 1
ATOM 7197 N N . ALA A 1 881 ? 34.808 -18.911 9.678 1.00 96.00 881 ALA A N 1
ATOM 7198 C CA . ALA A 1 881 ? 34.828 -17.978 8.552 1.00 96.00 881 ALA A CA 1
ATOM 7199 C C . ALA A 1 881 ? 35.899 -16.887 8.727 1.00 96.00 881 ALA A C 1
ATOM 7201 O O . ALA A 1 881 ? 36.611 -16.550 7.780 1.00 96.00 881 ALA A O 1
ATOM 7202 N N . LEU A 1 882 ? 36.082 -16.389 9.956 1.00 95.94 882 LEU A N 1
ATOM 7203 C CA . LEU A 1 882 ? 37.099 -15.384 10.259 1.00 95.94 882 LEU A CA 1
ATOM 7204 C C . LEU A 1 882 ? 38.518 -15.955 10.122 1.00 95.94 882 LEU A C 1
ATOM 7206 O O . LEU A 1 882 ? 39.381 -15.320 9.523 1.00 95.94 882 LEU A O 1
ATOM 7210 N N . HIS A 1 883 ? 38.759 -17.174 10.611 1.00 96.88 883 HIS A N 1
ATOM 7211 C CA . HIS A 1 883 ? 40.031 -17.871 10.413 1.00 96.88 883 HIS A CA 1
ATOM 7212 C C . HIS A 1 883 ? 40.333 -18.148 8.931 1.00 96.88 883 HIS A C 1
ATOM 7214 O O . HIS A 1 883 ? 41.460 -17.935 8.482 1.00 96.88 883 HIS A O 1
ATOM 7220 N N . ALA A 1 884 ? 39.331 -18.567 8.158 1.00 96.06 884 ALA A N 1
ATOM 7221 C CA . ALA A 1 884 ? 39.476 -18.771 6.722 1.00 96.06 884 ALA A CA 1
ATOM 7222 C C . ALA A 1 884 ? 39.779 -17.462 5.984 1.00 96.06 884 ALA A C 1
ATOM 7224 O O . ALA A 1 884 ? 40.636 -17.442 5.104 1.00 96.06 884 ALA A O 1
ATOM 7225 N N . LEU A 1 885 ? 39.145 -16.354 6.377 1.00 96.19 885 LEU A N 1
ATOM 7226 C CA . LEU A 1 885 ? 39.429 -15.035 5.816 1.00 96.19 885 LEU A CA 1
ATOM 7227 C C . LEU A 1 885 ? 40.876 -14.603 6.083 1.00 96.19 885 LEU A C 1
ATOM 7229 O O . LEU A 1 885 ? 41.523 -14.062 5.191 1.00 96.19 885 LEU A O 1
ATOM 7233 N N . LEU A 1 886 ? 41.415 -14.881 7.275 1.00 96.19 886 LEU A N 1
ATOM 7234 C CA . LEU A 1 886 ? 42.825 -14.616 7.582 1.00 96.19 886 LEU A CA 1
ATOM 7235 C C . LEU A 1 886 ? 43.771 -15.419 6.693 1.00 96.19 886 LEU A C 1
ATOM 7237 O O . LEU A 1 886 ? 44.756 -14.866 6.208 1.00 96.19 886 LEU A O 1
ATOM 7241 N N . GLU A 1 887 ? 43.453 -16.693 6.466 1.00 95.06 887 GLU A N 1
ATOM 7242 C CA . GLU A 1 887 ? 44.215 -17.560 5.568 1.00 95.06 887 GLU A CA 1
ATOM 7243 C C . GLU A 1 887 ? 44.163 -17.058 4.117 1.00 95.06 887 GLU A C 1
ATOM 7245 O O . GLU A 1 887 ? 45.179 -17.087 3.429 1.00 95.06 887 GLU A O 1
ATOM 7250 N N . GLN A 1 888 ? 43.020 -16.526 3.665 1.00 92.50 888 GLN A N 1
ATOM 7251 C CA . GLN A 1 888 ? 42.911 -15.903 2.342 1.00 92.50 888 GLN A CA 1
ATOM 7252 C C . GLN A 1 888 ? 43.727 -14.615 2.247 1.00 92.50 888 GLN A C 1
ATOM 7254 O O . GLN A 1 888 ? 44.485 -14.448 1.300 1.00 92.50 888 GLN A O 1
ATOM 7259 N N . CYS A 1 889 ? 43.616 -13.717 3.230 1.00 92.94 889 CYS A N 1
ATOM 7260 C CA . CYS A 1 889 ? 44.358 -12.454 3.230 1.00 92.94 889 CYS A CA 1
ATOM 7261 C C . CYS A 1 889 ? 45.875 -12.660 3.331 1.00 92.94 889 CYS A C 1
ATOM 7263 O O . CYS A 1 889 ? 46.644 -11.848 2.820 1.00 92.94 889 CYS A O 1
ATOM 7265 N N . ARG A 1 890 ? 46.322 -13.709 4.031 1.00 92.25 890 ARG A N 1
ATOM 7266 C CA . ARG A 1 890 ? 47.738 -14.051 4.162 1.00 92.25 890 ARG A CA 1
ATOM 7267 C C . ARG A 1 890 ? 47.904 -15.561 4.372 1.00 92.25 890 ARG A C 1
ATOM 7269 O O . ARG A 1 890 ? 47.820 -16.013 5.514 1.00 92.25 890 ARG A O 1
ATOM 7276 N N . PRO A 1 891 ? 48.206 -16.328 3.311 1.00 91.44 891 PRO A N 1
ATOM 7277 C CA . PRO A 1 891 ? 48.394 -17.772 3.417 1.00 91.44 891 PRO A CA 1
ATOM 7278 C C . PRO A 1 891 ? 49.425 -18.164 4.486 1.00 91.44 891 PRO A C 1
ATOM 7280 O O . PRO A 1 891 ? 50.489 -17.546 4.595 1.00 91.44 891 PRO A O 1
ATOM 7283 N N . GLY A 1 892 ? 49.105 -19.188 5.277 1.00 90.50 892 GLY A N 1
ATOM 7284 C CA . GLY A 1 892 ? 49.895 -19.682 6.405 1.00 90.50 892 GLY A CA 1
ATOM 7285 C C . GLY A 1 892 ? 49.581 -19.039 7.763 1.00 90.50 892 GLY A C 1
ATOM 7286 O O . GLY A 1 892 ? 50.212 -19.409 8.754 1.00 90.50 892 GLY A O 1
ATOM 7287 N N . LEU A 1 893 ? 48.635 -18.096 7.854 1.00 91.69 893 LEU A N 1
ATOM 7288 C CA . LEU A 1 893 ? 48.238 -17.493 9.137 1.00 91.69 893 LEU A CA 1
ATOM 7289 C C . LEU A 1 893 ? 47.357 -18.416 9.980 1.00 91.69 893 LEU A C 1
ATOM 7291 O O . LEU A 1 893 ? 47.401 -18.347 11.209 1.00 91.69 893 LEU A O 1
ATOM 7295 N N . SER A 1 894 ? 46.524 -19.223 9.327 1.00 93.06 894 SER A N 1
ATOM 7296 C CA . SER A 1 894 ? 45.572 -20.111 9.983 1.00 93.06 894 SER A CA 1
ATOM 7297 C C . SER A 1 894 ? 45.287 -21.357 9.130 1.00 93.06 894 SER A C 1
ATOM 7299 O O . SER A 1 894 ? 44.129 -21.609 8.794 1.00 93.06 894 SER A O 1
ATOM 7301 N N . PRO A 1 895 ? 46.302 -22.175 8.802 1.00 89.81 895 PRO A N 1
ATOM 7302 C CA . PRO A 1 895 ? 46.160 -23.292 7.862 1.00 89.81 895 PRO A CA 1
ATOM 7303 C C . PRO A 1 895 ? 45.158 -24.362 8.329 1.00 89.81 895 PRO A C 1
ATOM 7305 O O . PRO A 1 895 ? 44.447 -24.947 7.515 1.00 89.81 895 PRO A O 1
ATOM 7308 N N . ASP A 1 896 ? 45.033 -24.564 9.643 1.00 90.31 896 ASP A N 1
ATOM 7309 C CA . ASP A 1 896 ? 44.176 -25.591 10.249 1.00 90.31 896 ASP A CA 1
ATOM 7310 C C . ASP A 1 896 ? 42.736 -25.126 10.517 1.00 90.31 896 ASP A C 1
ATOM 7312 O O . ASP A 1 896 ? 42.015 -25.745 11.301 1.00 90.31 896 ASP A O 1
ATOM 7316 N N . TRP A 1 897 ? 42.281 -24.037 9.885 1.00 93.62 897 TRP A N 1
ATOM 7317 C CA . TRP A 1 897 ? 40.955 -23.464 10.156 1.00 93.62 897 TRP A CA 1
ATOM 7318 C C . TRP A 1 897 ? 39.797 -24.451 9.923 1.00 93.62 897 TRP A C 1
ATOM 7320 O O . TRP A 1 897 ? 38.762 -24.356 10.582 1.00 93.62 897 TRP A O 1
ATOM 7330 N N . ARG A 1 898 ? 39.976 -25.440 9.034 1.00 92.50 898 ARG A N 1
ATOM 7331 C CA . ARG A 1 898 ? 38.990 -26.506 8.776 1.00 92.50 898 ARG A CA 1
ATOM 7332 C C . ARG A 1 898 ? 38.817 -27.486 9.937 1.00 92.50 898 ARG A C 1
ATOM 7334 O O . ARG A 1 898 ? 37.759 -28.093 10.041 1.00 92.50 898 ARG A O 1
ATOM 7341 N N . ASN A 1 899 ? 39.821 -27.612 10.806 1.00 92.62 899 ASN A N 1
ATOM 7342 C CA . ASN A 1 899 ? 39.821 -28.539 11.942 1.00 92.62 899 ASN A CA 1
ATOM 7343 C C . ASN A 1 899 ? 39.235 -27.917 13.223 1.00 92.62 899 ASN A C 1
ATOM 7345 O O . ASN A 1 899 ? 39.092 -28.603 14.239 1.00 92.62 899 ASN A O 1
ATOM 7349 N N . LEU A 1 900 ? 38.915 -26.618 13.193 1.00 92.69 900 LEU A N 1
ATOM 7350 C CA . LEU A 1 900 ? 38.322 -25.906 14.321 1.00 92.69 900 LEU A CA 1
ATOM 7351 C C . LEU A 1 900 ? 36.917 -26.434 14.618 1.00 92.69 900 LEU A C 1
ATOM 7353 O O . LEU A 1 900 ? 36.109 -26.634 13.711 1.00 92.69 900 LEU A O 1
ATOM 7357 N N . GLN A 1 901 ? 36.624 -26.626 15.902 1.00 91.00 901 GLN A N 1
ATOM 7358 C CA . GLN A 1 901 ? 35.315 -27.076 16.359 1.00 91.00 901 GLN A CA 1
ATOM 7359 C C . GLN A 1 901 ? 34.362 -25.874 16.460 1.00 91.00 901 GLN A C 1
ATOM 7361 O O . GLN A 1 901 ? 34.687 -24.925 17.179 1.00 91.00 901 GLN A O 1
ATOM 7366 N N . PRO A 1 902 ? 33.186 -25.893 15.797 1.00 87.06 902 PRO A N 1
ATOM 7367 C CA . PRO A 1 902 ? 32.222 -24.788 15.866 1.00 87.06 902 PRO A CA 1
ATOM 7368 C C . PRO A 1 902 ? 31.737 -24.474 17.290 1.00 87.06 902 PRO A C 1
ATOM 7370 O O . PRO A 1 902 ? 31.449 -23.326 17.611 1.00 87.06 902 PRO A O 1
ATOM 7373 N N . GLY A 1 903 ? 31.701 -25.483 18.172 1.00 85.94 903 GLY A N 1
ATOM 7374 C CA . GLY A 1 903 ? 31.306 -25.321 19.577 1.00 85.94 903 GLY A CA 1
ATOM 7375 C C . GLY A 1 903 ? 32.245 -24.439 20.412 1.00 85.94 903 GLY A C 1
ATOM 7376 O O . GLY A 1 903 ? 31.827 -23.927 21.445 1.00 85.94 903 GLY A O 1
ATOM 7377 N N . ASP A 1 904 ? 33.478 -24.196 19.950 1.00 92.56 904 ASP A N 1
ATOM 7378 C CA . ASP A 1 904 ? 34.469 -23.340 20.620 1.00 92.56 904 ASP A CA 1
ATOM 7379 C C . ASP A 1 904 ? 34.431 -21.882 20.109 1.00 92.56 904 ASP A C 1
ATOM 7381 O O . ASP A 1 904 ? 35.454 -21.189 20.096 1.00 92.56 904 ASP A O 1
ATOM 7385 N N . ALA A 1 905 ? 33.253 -21.411 19.686 1.00 92.88 905 ALA A N 1
ATOM 7386 C CA . ALA A 1 905 ? 33.004 -20.142 18.993 1.00 92.88 905 ALA A CA 1
ATOM 7387 C C . ALA A 1 905 ? 33.797 -18.940 19.542 1.00 92.88 905 ALA A C 1
ATOM 7389 O O . ALA A 1 905 ? 34.607 -18.343 18.831 1.00 92.88 905 ALA A O 1
ATOM 7390 N N . VAL A 1 906 ? 33.657 -18.627 20.836 1.00 94.69 906 VAL A N 1
ATOM 7391 C CA . VAL A 1 906 ? 34.361 -17.497 21.476 1.00 94.69 906 VAL A CA 1
ATOM 7392 C C . VAL A 1 906 ? 35.882 -17.666 21.402 1.00 94.69 906 VAL A C 1
ATOM 7394 O O . VAL A 1 906 ? 36.598 -16.711 21.102 1.00 94.69 906 VAL A O 1
ATOM 7397 N N . SER A 1 907 ? 36.399 -18.879 21.635 1.00 95.19 907 SER A N 1
ATOM 7398 C CA . SER A 1 907 ? 37.842 -19.156 21.578 1.00 95.19 907 SER A CA 1
ATOM 7399 C C . SER A 1 907 ? 38.384 -19.012 20.157 1.00 95.19 907 SER A C 1
ATOM 7401 O O . SER A 1 907 ? 39.465 -18.445 19.963 1.00 95.19 907 SER A O 1
ATOM 7403 N N . ASN A 1 908 ? 37.631 -19.491 19.164 1.00 96.62 908 ASN A N 1
ATOM 7404 C CA . ASN A 1 908 ? 37.965 -19.355 17.750 1.00 96.62 908 ASN A CA 1
ATOM 7405 C C . ASN A 1 908 ? 38.000 -17.873 17.354 1.00 96.62 908 ASN A C 1
ATOM 7407 O O . ASN A 1 908 ? 39.032 -17.385 16.894 1.00 96.62 908 ASN A O 1
ATOM 7411 N N . CYS A 1 909 ? 36.933 -17.120 17.639 1.00 96.81 909 CYS A N 1
ATOM 7412 C CA . CYS A 1 909 ? 36.876 -15.676 17.406 1.00 96.81 909 CYS A CA 1
ATOM 7413 C C . CYS A 1 909 ? 38.032 -14.944 18.103 1.00 96.81 909 CYS A C 1
ATOM 7415 O O . CYS A 1 909 ? 38.722 -14.135 17.486 1.00 96.81 909 CYS A O 1
ATOM 7417 N N . GLN A 1 910 ? 38.338 -15.276 19.358 1.00 96.81 910 GLN A N 1
ATOM 7418 C CA . GLN A 1 910 ? 39.420 -14.640 20.110 1.00 96.81 910 GLN A CA 1
ATOM 7419 C C . GLN A 1 910 ? 40.796 -14.890 19.483 1.00 96.81 910 GLN A C 1
ATOM 7421 O O . GLN A 1 910 ? 41.606 -13.962 19.376 1.00 96.81 910 GLN A O 1
ATOM 7426 N N . LYS A 1 911 ? 41.071 -16.123 19.039 1.00 95.50 911 LYS A N 1
ATOM 7427 C CA . LYS A 1 911 ? 42.319 -16.474 18.346 1.00 95.50 911 LYS A CA 1
ATOM 7428 C C . LYS A 1 911 ? 42.419 -15.760 17.001 1.00 95.50 911 LYS A C 1
ATOM 7430 O O . LYS A 1 911 ? 43.451 -15.138 16.742 1.00 95.50 911 LYS A O 1
ATOM 7435 N N . ALA A 1 912 ? 41.364 -15.800 16.190 1.00 96.44 912 ALA A N 1
ATOM 7436 C CA . ALA A 1 912 ? 41.316 -15.136 14.894 1.00 96.44 912 ALA A CA 1
ATOM 7437 C C . ALA A 1 912 ? 41.509 -13.620 15.023 1.00 96.44 912 ALA A C 1
ATOM 7439 O O . ALA A 1 912 ? 42.410 -13.056 14.410 1.00 96.44 912 ALA A O 1
ATOM 7440 N N . MET A 1 913 ? 40.740 -12.948 15.880 1.00 97.06 913 MET A N 1
ATOM 7441 C CA . MET A 1 913 ? 40.827 -11.494 16.054 1.00 97.06 913 MET A CA 1
ATOM 7442 C C . MET A 1 913 ? 42.177 -11.049 16.635 1.00 97.06 913 MET A C 1
ATOM 7444 O O . MET A 1 913 ? 42.665 -9.963 16.313 1.00 97.06 913 MET A O 1
ATOM 7448 N N . ARG A 1 914 ? 42.819 -11.882 17.469 1.00 96.50 914 ARG A N 1
ATOM 7449 C CA . ARG A 1 914 ? 44.198 -11.644 17.924 1.00 96.50 914 ARG A CA 1
ATOM 7450 C C . ARG A 1 914 ? 45.184 -11.710 16.757 1.00 96.50 914 ARG A C 1
ATOM 7452 O O . ARG A 1 914 ? 45.981 -10.788 16.603 1.00 96.50 914 ARG A O 1
ATOM 7459 N N . LEU A 1 915 ? 45.100 -12.747 15.920 1.00 95.75 915 LEU A N 1
ATOM 7460 C CA . LEU A 1 915 ? 45.932 -12.874 14.718 1.00 95.75 915 LEU A CA 1
ATOM 7461 C C . LEU A 1 915 ? 45.693 -11.713 13.745 1.00 95.75 915 LEU A C 1
ATOM 7463 O O . LEU A 1 915 ? 46.654 -11.120 13.261 1.00 95.75 915 LEU A O 1
ATOM 7467 N N . ALA A 1 916 ? 44.434 -11.333 13.518 1.00 96.31 916 ALA A N 1
ATOM 7468 C CA . ALA A 1 916 ? 44.052 -10.194 12.687 1.00 96.31 916 ALA A CA 1
ATOM 7469 C C . ALA A 1 916 ? 44.728 -8.898 13.163 1.00 96.31 916 ALA A C 1
ATOM 7471 O O . ALA A 1 916 ? 45.309 -8.162 12.366 1.00 96.31 916 ALA A O 1
ATOM 7472 N N . LYS A 1 917 ? 44.727 -8.648 14.477 1.00 95.50 917 LYS A N 1
ATOM 7473 C CA . LYS A 1 917 ? 45.382 -7.478 15.072 1.00 95.50 917 LYS A CA 1
ATOM 7474 C C . LYS A 1 917 ? 46.904 -7.535 14.955 1.00 95.50 917 LYS A C 1
ATOM 7476 O O . LYS A 1 917 ? 47.514 -6.591 14.466 1.00 95.50 917 LYS A O 1
ATOM 7481 N N . GLU A 1 918 ? 47.522 -8.624 15.405 1.00 94.62 918 GLU A N 1
ATOM 7482 C CA . GLU A 1 918 ? 48.984 -8.738 15.511 1.00 94.62 918 GLU A CA 1
ATOM 7483 C C . GLU A 1 918 ? 49.683 -8.889 14.158 1.00 94.62 918 GLU A C 1
ATOM 7485 O O . GLU A 1 918 ? 50.822 -8.452 13.998 1.00 94.62 918 GLU A O 1
ATOM 7490 N N . LYS A 1 919 ? 49.036 -9.549 13.192 1.00 95.38 919 LYS A N 1
ATOM 7491 C CA . LYS A 1 919 ? 49.660 -9.933 11.918 1.00 95.38 919 LYS A CA 1
ATOM 7492 C C . LYS A 1 919 ? 49.173 -9.123 10.727 1.00 95.38 919 LYS A C 1
ATOM 7494 O O . LYS A 1 919 ? 49.913 -9.044 9.746 1.00 95.38 919 LYS A O 1
ATOM 7499 N N . LEU A 1 920 ? 47.966 -8.557 10.802 1.00 93.81 920 LEU A N 1
ATOM 7500 C CA . LEU A 1 920 ? 47.351 -7.781 9.721 1.00 93.81 920 LEU A CA 1
ATOM 7501 C C . LEU A 1 920 ? 46.999 -6.338 10.122 1.00 93.81 920 LEU A C 1
ATOM 7503 O O . LEU A 1 920 ? 46.520 -5.581 9.284 1.00 93.81 920 LEU A O 1
ATOM 7507 N N . GLY A 1 921 ? 47.227 -5.942 11.380 1.00 92.94 921 GLY A N 1
ATOM 7508 C CA . GLY A 1 921 ? 46.962 -4.581 11.855 1.00 92.94 921 GLY A CA 1
ATOM 7509 C C . GLY A 1 921 ? 45.477 -4.231 11.995 1.00 92.94 921 GLY A C 1
ATOM 7510 O O . GLY A 1 921 ? 45.140 -3.052 12.066 1.00 92.94 921 GLY A O 1
ATOM 7511 N N . ILE A 1 922 ? 44.577 -5.220 12.035 1.00 95.62 922 ILE A N 1
ATOM 7512 C CA . ILE A 1 922 ? 43.130 -4.979 12.124 1.00 95.62 922 ILE A CA 1
ATOM 7513 C C . ILE A 1 922 ? 42.735 -4.644 13.573 1.00 95.62 922 ILE A C 1
ATOM 7515 O O . ILE A 1 922 ? 42.976 -5.449 14.480 1.00 95.62 922 ILE A O 1
ATOM 7519 N N . PRO A 1 923 ? 42.120 -3.477 13.836 1.00 93.81 923 PRO A N 1
ATOM 7520 C CA . PRO A 1 923 ? 41.752 -3.080 15.185 1.00 93.81 923 PRO A CA 1
ATOM 7521 C C . PRO A 1 923 ? 40.587 -3.918 15.716 1.00 93.81 923 PRO A C 1
ATOM 7523 O O . PRO A 1 923 ? 39.650 -4.270 15.002 1.00 93.81 923 PRO A O 1
ATOM 7526 N N . ARG A 1 924 ? 40.628 -4.217 17.015 1.00 92.00 924 ARG A N 1
ATOM 7527 C CA . ARG A 1 924 ? 39.559 -4.935 17.719 1.00 92.00 924 ARG A CA 1
ATOM 7528 C C . ARG A 1 924 ? 38.455 -3.966 18.138 1.00 92.00 924 ARG A C 1
ATOM 7530 O O . ARG A 1 924 ? 38.356 -3.629 19.314 1.00 92.00 924 ARG A O 1
ATOM 7537 N N . VAL A 1 925 ? 37.668 -3.498 17.170 1.00 95.62 925 VAL A N 1
ATOM 7538 C CA . VAL A 1 925 ? 36.531 -2.601 17.445 1.00 95.62 925 VAL A CA 1
ATOM 7539 C C . VAL A 1 925 ? 35.353 -3.324 18.108 1.00 95.62 925 VAL A C 1
ATOM 7541 O O . VAL A 1 925 ? 34.604 -2.706 18.850 1.00 95.62 925 VAL A O 1
ATOM 7544 N N . ILE A 1 926 ? 35.254 -4.643 17.944 1.00 96.31 926 ILE A N 1
ATOM 7545 C CA . ILE A 1 926 ? 34.320 -5.520 18.662 1.00 96.31 926 ILE A CA 1
ATOM 7546 C C . ILE A 1 926 ? 35.108 -6.573 19.461 1.00 96.31 926 ILE A C 1
ATOM 7548 O O . ILE A 1 926 ? 36.256 -6.889 19.116 1.00 96.31 926 ILE A O 1
ATOM 7552 N N . SER A 1 927 ? 34.559 -7.061 20.581 1.00 95.50 927 SER A N 1
ATOM 7553 C CA . SER A 1 927 ? 35.195 -8.140 21.350 1.00 95.50 927 SER A CA 1
ATOM 7554 C C . SER A 1 927 ? 34.877 -9.511 20.750 1.00 95.50 927 SER A C 1
ATOM 7556 O O . SER A 1 927 ? 33.968 -9.645 19.939 1.00 95.50 927 SER A O 1
ATOM 7558 N N . ALA A 1 928 ? 35.650 -10.532 21.119 1.00 95.56 928 ALA A N 1
ATOM 7559 C CA . ALA A 1 928 ? 35.440 -11.877 20.587 1.00 95.56 928 ALA A CA 1
ATOM 7560 C C . ALA A 1 928 ? 34.149 -12.507 21.122 1.00 95.56 928 ALA A C 1
ATOM 7562 O O . ALA A 1 928 ? 33.500 -13.267 20.416 1.00 95.56 928 ALA A O 1
ATOM 7563 N N . GLU A 1 929 ? 33.790 -12.166 22.357 1.00 95.19 929 GLU A N 1
ATOM 7564 C CA . GLU A 1 929 ? 32.553 -12.564 23.019 1.00 95.19 929 GLU A CA 1
ATOM 7565 C C . GLU A 1 929 ? 31.347 -11.939 22.313 1.00 95.19 929 GLU A C 1
ATOM 7567 O O . GLU A 1 929 ? 30.421 -12.655 21.953 1.00 95.19 929 GLU A O 1
ATOM 7572 N N . ASP A 1 930 ? 31.405 -10.632 22.035 1.00 95.12 930 ASP A N 1
ATOM 7573 C CA . ASP A 1 930 ? 30.336 -9.916 21.334 1.00 95.12 930 ASP A CA 1
ATOM 7574 C C . ASP A 1 930 ? 30.206 -10.385 19.873 1.00 95.12 930 ASP A C 1
ATOM 7576 O O . ASP A 1 930 ? 29.101 -10.534 19.366 1.00 95.12 930 ASP A O 1
ATOM 7580 N N . PHE A 1 931 ? 31.325 -10.674 19.196 1.00 95.44 931 PHE A N 1
ATOM 7581 C CA . PHE A 1 931 ? 31.323 -11.176 17.815 1.00 95.44 931 PHE A CA 1
ATOM 7582 C C . PHE A 1 931 ? 30.842 -12.635 17.704 1.00 95.44 931 PHE A C 1
ATOM 7584 O O . PHE A 1 931 ? 30.307 -13.035 16.676 1.00 95.44 931 PHE A O 1
ATOM 7591 N N . ALA A 1 932 ? 31.026 -13.440 18.752 1.00 94.44 932 ALA A N 1
ATOM 7592 C CA . ALA A 1 932 ? 30.492 -14.800 18.831 1.00 94.44 932 ALA A CA 1
ATOM 7593 C C . ALA A 1 932 ? 29.063 -14.854 19.407 1.00 94.44 932 ALA A C 1
ATOM 7595 O O . ALA A 1 932 ? 28.487 -15.938 19.510 1.00 94.44 932 ALA A O 1
ATOM 7596 N N . SER A 1 933 ? 28.505 -13.708 19.810 1.00 92.12 933 SER A N 1
ATOM 7597 C CA . SER A 1 933 ? 27.183 -13.620 20.425 1.00 92.12 933 SER A CA 1
ATOM 7598 C C . SER A 1 933 ? 26.077 -13.961 19.419 1.00 92.12 933 SER A C 1
ATOM 7600 O O . SER A 1 933 ? 26.148 -13.512 18.271 1.00 92.12 933 SER A O 1
ATOM 7602 N N . PRO A 1 934 ? 25.017 -14.685 19.828 1.00 85.75 934 PRO A N 1
ATOM 7603 C CA . PRO A 1 934 ? 23.814 -14.828 19.007 1.00 85.75 934 PRO A CA 1
ATOM 7604 C C . PRO A 1 934 ? 23.102 -13.484 18.768 1.00 85.75 934 PRO A C 1
ATOM 7606 O O . PRO A 1 934 ? 22.417 -13.340 17.763 1.00 85.75 934 PRO A O 1
ATOM 7609 N N . GLU A 1 935 ? 23.324 -12.493 19.639 1.00 89.19 935 GLU A N 1
ATOM 7610 C CA . GLU A 1 935 ? 22.737 -11.145 19.568 1.00 89.19 935 GLU A CA 1
ATOM 7611 C C . GLU A 1 935 ? 23.587 -10.155 18.743 1.00 89.19 935 GLU A C 1
ATOM 7613 O O . GLU A 1 935 ? 23.410 -8.940 18.840 1.00 89.19 935 GLU A O 1
ATOM 7618 N N . LEU A 1 936 ? 24.570 -10.639 17.974 1.00 92.31 936 LEU A N 1
ATOM 7619 C CA . LEU A 1 936 ? 25.395 -9.788 17.116 1.00 92.31 936 LEU A CA 1
ATOM 7620 C C . LEU A 1 936 ? 24.532 -9.126 16.033 1.00 92.31 936 LEU A C 1
ATOM 7622 O O . LEU A 1 936 ? 24.031 -9.797 15.129 1.00 92.31 936 LEU A O 1
ATOM 7626 N N . ASP A 1 937 ? 24.430 -7.798 16.072 1.00 91.81 937 ASP A N 1
ATOM 7627 C CA . ASP A 1 937 ? 23.761 -7.042 15.021 1.00 91.81 937 ASP A CA 1
ATOM 7628 C C . ASP A 1 937 ? 24.626 -6.915 13.757 1.00 91.81 937 ASP A C 1
ATOM 7630 O O . ASP A 1 937 ? 25.864 -6.901 13.784 1.00 91.81 937 ASP A O 1
ATOM 7634 N N . GLU A 1 938 ? 23.953 -6.780 12.616 1.00 92.12 938 GLU A N 1
ATOM 7635 C CA . GLU A 1 938 ? 24.612 -6.745 11.313 1.00 92.12 938 GLU A CA 1
ATOM 7636 C C . GLU A 1 938 ? 25.498 -5.500 11.129 1.00 92.12 938 GLU A C 1
ATOM 7638 O O . GLU A 1 938 ? 26.546 -5.596 10.486 1.00 92.12 938 GLU A O 1
ATOM 7643 N N . LEU A 1 939 ? 25.150 -4.352 11.729 1.00 94.12 939 LEU A N 1
ATOM 7644 C CA . LEU A 1 939 ? 25.937 -3.121 11.585 1.00 94.12 939 LEU A CA 1
ATOM 7645 C C . LEU A 1 939 ? 27.272 -3.234 12.326 1.00 94.12 939 LEU A C 1
ATOM 7647 O O . LEU A 1 939 ? 28.315 -2.844 11.789 1.00 94.12 939 LEU A O 1
ATOM 7651 N N . SER A 1 940 ? 27.273 -3.818 13.526 1.00 95.44 940 SER A N 1
ATOM 7652 C CA . SER A 1 940 ? 28.499 -4.121 14.274 1.00 95.44 940 SER A CA 1
ATOM 7653 C C . SER A 1 940 ? 29.397 -5.102 13.526 1.00 95.44 940 SER A C 1
ATOM 7655 O O . SER A 1 940 ? 30.606 -4.868 13.391 1.00 95.44 940 SER A O 1
ATOM 7657 N N . ALA A 1 941 ? 28.813 -6.168 12.974 1.00 95.31 941 ALA A N 1
ATOM 7658 C CA . ALA A 1 941 ? 29.556 -7.152 12.199 1.00 95.31 941 ALA A CA 1
ATOM 7659 C C . ALA A 1 941 ? 30.171 -6.536 10.930 1.00 95.31 941 ALA A C 1
ATOM 7661 O O . ALA A 1 941 ? 31.372 -6.681 10.686 1.00 95.31 941 ALA A O 1
ATOM 7662 N N . MET A 1 942 ? 29.387 -5.768 10.165 1.00 95.75 942 MET A N 1
ATOM 7663 C CA . MET A 1 942 ? 29.859 -5.019 8.995 1.00 95.75 942 MET A CA 1
ATOM 7664 C C . MET A 1 942 ? 30.978 -4.038 9.355 1.00 95.75 942 MET A C 1
ATOM 7666 O O . MET A 1 942 ? 31.974 -3.938 8.633 1.00 95.75 942 MET A O 1
ATOM 7670 N N . THR A 1 943 ? 30.863 -3.347 10.491 1.00 96.38 943 THR A N 1
ATOM 7671 C CA . THR A 1 943 ? 31.882 -2.400 10.964 1.00 96.38 943 THR A CA 1
ATOM 7672 C C . THR A 1 943 ? 33.221 -3.097 11.190 1.00 96.38 943 THR A C 1
ATOM 7674 O O . THR A 1 943 ? 34.246 -2.604 10.723 1.00 96.38 943 THR A O 1
ATOM 7677 N N . TYR A 1 944 ? 33.242 -4.268 11.830 1.00 97.38 944 TYR A N 1
ATOM 7678 C CA . TYR A 1 944 ? 34.485 -5.022 12.017 1.00 97.38 944 TYR A CA 1
ATOM 7679 C C . TYR A 1 944 ? 35.005 -5.639 10.711 1.00 97.38 944 TYR A C 1
ATOM 7681 O O . TYR A 1 944 ? 36.167 -5.448 10.346 1.00 97.38 944 TYR A O 1
ATOM 7689 N N . LEU A 1 945 ? 34.142 -6.337 9.971 1.00 96.56 945 LEU A N 1
ATOM 7690 C CA . LEU A 1 945 ? 34.513 -7.045 8.745 1.00 96.56 945 LEU A CA 1
ATOM 7691 C C . LEU A 1 945 ? 34.965 -6.095 7.626 1.00 96.56 945 LEU A C 1
ATOM 7693 O O . LEU A 1 945 ? 35.803 -6.461 6.801 1.00 96.56 945 LEU A O 1
ATOM 7697 N N . SER A 1 946 ? 34.490 -4.849 7.619 1.00 95.38 946 SER A N 1
ATOM 7698 C CA . SER A 1 946 ? 34.914 -3.854 6.630 1.00 95.38 946 SER A CA 1
ATOM 7699 C C . SER A 1 946 ? 36.412 -3.513 6.687 1.00 95.38 946 SER A C 1
ATOM 7701 O O . SER A 1 946 ? 36.992 -3.130 5.669 1.00 95.38 946 SER A O 1
ATOM 7703 N N . TYR A 1 947 ? 37.096 -3.745 7.816 1.00 96.00 947 TYR A N 1
ATOM 7704 C CA . TYR A 1 947 ? 38.555 -3.583 7.910 1.00 96.00 947 TYR A CA 1
ATOM 7705 C C . TYR A 1 947 ? 39.350 -4.563 7.042 1.00 96.00 947 TYR A C 1
ATOM 7707 O O . TYR A 1 947 ? 40.544 -4.344 6.853 1.00 96.00 947 TYR A O 1
ATOM 7715 N N . PHE A 1 948 ? 38.716 -5.609 6.508 1.00 95.50 948 PHE A N 1
ATOM 7716 C CA . PHE A 1 948 ? 39.335 -6.549 5.574 1.00 95.50 948 PHE A CA 1
ATOM 7717 C C . PHE A 1 948 ? 39.163 -6.152 4.104 1.00 95.50 948 PHE A C 1
ATOM 7719 O O . PHE A 1 948 ? 39.871 -6.700 3.265 1.00 95.50 948 PHE A O 1
ATOM 7726 N N . ILE A 1 949 ? 38.245 -5.233 3.790 1.00 93.44 949 ILE A N 1
ATOM 7727 C CA . ILE A 1 949 ? 37.846 -4.904 2.407 1.00 93.44 949 ILE A CA 1
ATOM 7728 C C . ILE A 1 949 ? 37.986 -3.427 2.048 1.00 93.44 949 ILE A C 1
ATOM 7730 O O . ILE A 1 949 ? 37.948 -3.076 0.868 1.00 93.44 949 ILE A O 1
ATOM 7734 N N . LYS A 1 950 ? 38.129 -2.540 3.039 1.00 91.06 950 LYS A N 1
ATOM 7735 C CA . LYS A 1 950 ? 38.357 -1.116 2.785 1.00 91.06 950 LYS A CA 1
ATOM 7736 C C . LYS A 1 950 ? 39.643 -0.911 1.981 1.00 91.06 950 LYS A C 1
ATOM 7738 O O . LYS A 1 950 ? 40.522 -1.774 1.975 1.00 91.06 950 LYS A O 1
ATOM 7743 N N . LYS A 1 951 ? 39.785 0.229 1.315 1.00 89.31 951 LYS A N 1
ATOM 7744 C CA . LYS A 1 951 ? 41.002 0.543 0.557 1.00 89.31 951 LYS A CA 1
ATOM 7745 C C . LYS A 1 951 ? 42.262 0.357 1.422 1.00 89.31 951 LYS A C 1
ATOM 7747 O O . LYS A 1 951 ? 42.258 0.691 2.606 1.00 89.31 951 LYS A O 1
ATOM 7752 N N . ASP A 1 952 ? 43.301 -0.227 0.826 1.00 89.06 952 ASP A N 1
ATOM 7753 C CA . ASP A 1 952 ? 44.600 -0.535 1.448 1.00 89.06 952 ASP A CA 1
ATOM 7754 C C . ASP A 1 952 ? 44.550 -1.547 2.615 1.00 89.06 952 ASP A C 1
ATOM 7756 O O . ASP A 1 952 ? 45.547 -1.768 3.306 1.00 89.06 952 ASP A O 1
ATOM 7760 N N . SER A 1 953 ? 43.410 -2.211 2.823 1.00 93.94 953 SER A N 1
ATOM 7761 C CA . SER A 1 953 ? 43.263 -3.302 3.791 1.00 93.94 953 SER A CA 1
ATOM 7762 C C . SER A 1 953 ? 43.909 -4.616 3.324 1.00 93.94 953 SER A C 1
ATOM 7764 O O . SER A 1 953 ? 44.214 -4.777 2.141 1.00 93.94 953 SER A O 1
ATOM 7766 N N . PRO A 1 954 ? 44.087 -5.606 4.220 1.00 94.94 954 PRO A N 1
ATOM 7767 C CA . PRO A 1 954 ? 44.671 -6.898 3.862 1.00 94.94 954 PRO A CA 1
ATOM 7768 C C . PRO A 1 954 ? 43.961 -7.623 2.710 1.00 94.94 954 PRO A C 1
ATOM 7770 O O . PRO A 1 954 ? 44.634 -8.100 1.801 1.00 94.94 954 PRO A O 1
ATOM 7773 N N . GLY A 1 955 ? 42.624 -7.682 2.707 1.00 94.19 955 GLY A N 1
ATOM 7774 C CA . GLY A 1 955 ? 41.876 -8.356 1.641 1.00 94.19 955 GLY A CA 1
ATOM 7775 C C . GLY A 1 955 ? 41.861 -7.561 0.338 1.00 94.19 955 GLY A C 1
ATOM 7776 O O . GLY A 1 955 ? 41.965 -8.155 -0.733 1.00 94.19 955 GLY A O 1
ATOM 7777 N N . TYR A 1 956 ? 41.833 -6.226 0.416 1.00 94.56 956 TYR A N 1
ATOM 7778 C CA . TYR A 1 956 ? 42.029 -5.357 -0.749 1.00 94.56 956 TYR A CA 1
ATOM 7779 C C . TYR A 1 956 ? 43.400 -5.591 -1.402 1.00 94.56 956 TYR A C 1
ATOM 7781 O O . TYR A 1 956 ? 43.494 -5.771 -2.617 1.00 94.56 956 TYR A O 1
ATOM 7789 N N . ASN A 1 957 ? 44.462 -5.625 -0.594 1.00 94.62 957 ASN A N 1
ATOM 7790 C CA . ASN A 1 957 ? 45.830 -5.811 -1.072 1.00 94.62 957 ASN A CA 1
ATOM 7791 C C . ASN A 1 957 ? 46.052 -7.212 -1.647 1.00 94.62 957 ASN A C 1
ATOM 7793 O O . ASN A 1 957 ? 46.673 -7.323 -2.702 1.00 94.62 957 ASN A O 1
ATOM 7797 N N . GLU A 1 958 ? 45.507 -8.262 -1.019 1.00 94.12 958 GLU A N 1
ATOM 7798 C CA . GLU A 1 958 ? 45.530 -9.611 -1.598 1.00 94.12 958 GLU A CA 1
ATOM 7799 C C . GLU A 1 958 ? 44.861 -9.607 -2.966 1.00 94.12 958 GLU A C 1
ATOM 7801 O O . GLU A 1 958 ? 45.474 -10.032 -3.942 1.00 94.12 958 GLU A O 1
ATOM 7806 N N . MET A 1 959 ? 43.641 -9.070 -3.060 1.00 94.94 959 MET A N 1
ATOM 7807 C CA . MET A 1 959 ? 42.883 -9.071 -4.307 1.00 94.94 959 MET A CA 1
ATOM 7808 C C . MET A 1 959 ? 43.653 -8.329 -5.409 1.00 94.94 959 MET A C 1
ATOM 7810 O O . MET A 1 959 ? 43.703 -8.775 -6.557 1.00 94.94 959 MET A O 1
ATOM 7814 N N . LEU A 1 960 ? 44.323 -7.226 -5.062 1.00 94.31 960 LEU A N 1
ATOM 7815 C CA . LEU A 1 960 ? 45.177 -6.473 -5.977 1.00 94.31 960 LEU A CA 1
ATOM 7816 C C . LEU A 1 960 ? 46.402 -7.287 -6.429 1.00 94.31 960 LEU A C 1
ATOM 7818 O O . LEU A 1 960 ? 46.732 -7.306 -7.617 1.00 94.31 960 LEU A O 1
ATOM 7822 N N . GLU A 1 961 ? 47.073 -7.985 -5.511 1.00 93.00 961 GLU A N 1
ATOM 7823 C CA . GLU A 1 961 ? 48.174 -8.899 -5.833 1.00 93.00 961 GLU A CA 1
ATOM 7824 C C . GLU A 1 961 ? 47.721 -10.069 -6.705 1.00 93.00 961 GLU A C 1
ATOM 7826 O O . GLU A 1 961 ? 48.422 -10.446 -7.649 1.00 93.00 961 GLU A O 1
ATOM 7831 N N . TRP A 1 962 ? 46.547 -10.630 -6.427 1.00 93.50 962 TRP A N 1
ATOM 7832 C CA . TRP A 1 962 ? 45.953 -11.683 -7.230 1.00 93.50 962 TRP A CA 1
ATOM 7833 C C . TRP A 1 962 ? 45.733 -11.211 -8.667 1.00 93.50 962 TRP A C 1
ATOM 7835 O O . TRP A 1 962 ? 46.176 -11.891 -9.593 1.00 93.50 962 TRP A O 1
ATOM 7845 N N . VAL A 1 963 ? 45.154 -10.020 -8.873 1.00 94.12 963 VAL A N 1
ATOM 7846 C CA . VAL A 1 963 ? 44.959 -9.462 -10.224 1.00 94.12 963 VAL A CA 1
ATOM 7847 C C . VAL A 1 963 ? 46.302 -9.250 -10.920 1.00 94.12 963 VAL A C 1
ATOM 7849 O O . VAL A 1 963 ? 46.460 -9.645 -12.075 1.00 94.12 963 VAL A O 1
ATOM 7852 N N . ARG A 1 964 ? 47.305 -8.696 -10.225 1.00 94.12 964 ARG A N 1
ATOM 7853 C CA . ARG A 1 964 ? 48.660 -8.500 -10.778 1.00 94.12 964 ARG A CA 1
ATOM 7854 C C . ARG A 1 964 ? 49.309 -9.810 -11.226 1.00 94.12 964 ARG A C 1
ATOM 7856 O O . ARG A 1 964 ? 50.008 -9.827 -12.236 1.00 94.12 964 ARG A O 1
ATOM 7863 N N . LYS A 1 965 ? 49.064 -10.919 -10.517 1.00 91.62 965 LYS A N 1
ATOM 7864 C CA . LYS A 1 965 ? 49.541 -12.255 -10.921 1.00 91.62 965 LYS A CA 1
ATOM 7865 C C . LYS A 1 965 ? 48.885 -12.729 -12.221 1.00 91.62 965 LYS A C 1
ATOM 7867 O O . LYS A 1 965 ? 49.567 -13.369 -13.023 1.00 91.62 965 LYS A O 1
ATOM 7872 N N . GLN A 1 966 ? 47.608 -12.398 -12.438 1.00 89.75 966 GLN A N 1
ATOM 7873 C CA . GLN A 1 966 ? 46.893 -12.711 -13.683 1.00 89.75 966 GLN A CA 1
ATOM 7874 C C . GLN A 1 966 ? 47.315 -11.795 -14.846 1.00 89.75 966 GLN A C 1
ATOM 7876 O O . GLN A 1 966 ? 47.351 -12.236 -15.991 1.00 89.75 966 GLN A O 1
ATOM 7881 N N . LEU A 1 967 ? 47.659 -10.534 -14.559 1.00 90.50 967 LEU A N 1
ATOM 7882 C CA . LEU A 1 967 ? 47.951 -9.483 -15.543 1.00 90.50 967 LEU A CA 1
ATOM 7883 C C . LEU A 1 967 ? 49.416 -9.018 -15.493 1.00 90.50 967 LEU A C 1
ATOM 7885 O O . LEU A 1 967 ? 49.697 -7.839 -15.298 1.00 90.50 967 LEU A O 1
ATOM 7889 N N . LYS A 1 968 ? 50.367 -9.940 -15.694 1.00 79.19 968 LYS A N 1
ATOM 7890 C CA . LYS A 1 968 ? 51.817 -9.693 -15.511 1.00 79.19 968 LYS A CA 1
ATOM 7891 C C . LYS A 1 968 ? 52.390 -8.508 -16.305 1.00 79.19 968 LYS A C 1
ATOM 7893 O O . LYS A 1 968 ? 53.429 -7.976 -15.928 1.00 79.19 968 LYS A O 1
ATOM 7898 N N . THR A 1 969 ? 51.755 -8.129 -17.412 1.00 76.88 969 THR A N 1
ATOM 7899 C CA . THR A 1 969 ? 52.223 -7.083 -18.336 1.00 76.88 969 THR A CA 1
ATOM 7900 C C . THR A 1 969 ? 51.572 -5.718 -18.107 1.00 76.88 969 THR A C 1
ATOM 7902 O O . THR A 1 969 ? 52.033 -4.735 -18.683 1.00 76.88 969 THR A O 1
ATOM 7905 N N . LEU A 1 970 ? 50.526 -5.630 -17.275 1.00 84.88 970 LEU A N 1
ATOM 7906 C CA . LEU A 1 970 ? 49.761 -4.402 -17.058 1.00 84.88 970 LEU A CA 1
ATOM 7907 C C . LEU A 1 970 ? 49.901 -3.900 -15.624 1.00 84.88 970 LEU A C 1
ATOM 7909 O O . LEU A 1 970 ? 49.912 -4.659 -14.655 1.00 84.88 970 LEU A O 1
ATOM 7913 N N . LYS A 1 971 ? 49.996 -2.578 -15.487 1.00 89.06 971 LYS A N 1
ATOM 7914 C CA . LYS A 1 971 ? 50.118 -1.928 -14.186 1.00 89.06 971 LYS A CA 1
ATOM 7915 C C . LYS A 1 971 ? 48.732 -1.789 -13.555 1.00 89.06 971 LYS A C 1
ATOM 7917 O O . LYS A 1 971 ? 47.928 -1.000 -14.030 1.00 89.06 971 LYS A O 1
ATOM 7922 N N . VAL A 1 972 ? 48.493 -2.517 -12.462 1.00 92.44 972 VAL A N 1
ATOM 7923 C CA . VAL A 1 972 ? 47.263 -2.419 -11.654 1.00 92.44 972 VAL A CA 1
ATOM 7924 C C . VAL A 1 972 ? 47.607 -1.874 -10.272 1.00 92.44 972 VAL A C 1
ATOM 7926 O O . VAL A 1 972 ? 48.420 -2.450 -9.543 1.00 92.44 972 VAL A O 1
ATOM 7929 N N . THR A 1 973 ? 47.020 -0.746 -9.901 1.00 92.56 973 THR A N 1
ATOM 79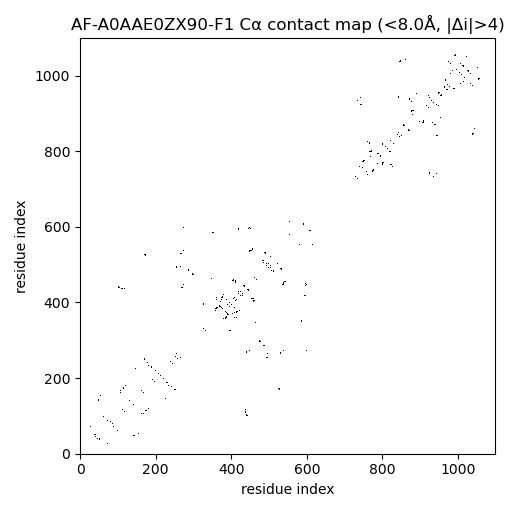30 C CA . THR A 1 973 ? 4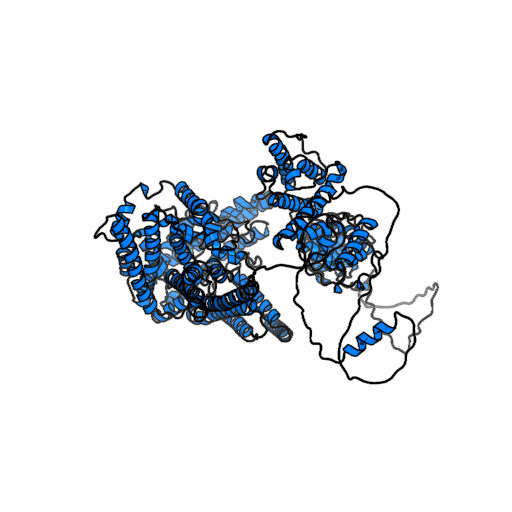7.292 -0.014 -8.657 1.00 92.56 973 THR A CA 1
ATOM 7931 C C . THR A 1 973 ? 46.062 0.162 -7.777 1.00 92.56 973 THR A C 1
ATOM 7933 O O . THR A 1 973 ? 46.224 0.272 -6.564 1.00 92.56 973 THR A O 1
ATOM 7936 N N . ASN A 1 974 ? 44.853 0.144 -8.343 1.00 93.69 974 ASN A N 1
ATOM 7937 C CA . ASN A 1 974 ? 43.611 0.301 -7.588 1.00 93.69 974 ASN A CA 1
ATOM 7938 C C . ASN A 1 974 ? 42.420 -0.444 -8.220 1.00 93.69 974 ASN A C 1
ATOM 7940 O O . ASN A 1 974 ? 42.519 -0.973 -9.324 1.00 93.69 974 ASN A O 1
ATOM 7944 N N . PHE A 1 975 ? 41.298 -0.484 -7.495 1.00 94.06 975 PHE A N 1
ATOM 7945 C CA . PHE A 1 975 ? 39.995 -0.977 -7.966 1.00 94.06 975 PHE A CA 1
ATOM 7946 C C . PHE A 1 975 ? 39.025 0.167 -8.291 1.00 94.06 975 PHE A C 1
ATOM 7948 O O . PHE A 1 975 ? 37.827 0.039 -8.094 1.00 94.06 975 PHE A O 1
ATOM 7955 N N . THR A 1 976 ? 39.528 1.314 -8.735 1.00 91.12 976 THR A N 1
ATOM 7956 C CA . THR A 1 976 ? 38.685 2.436 -9.158 1.00 91.12 976 THR A CA 1
ATOM 7957 C C . THR A 1 976 ? 39.089 2.858 -10.563 1.00 91.12 976 THR A C 1
ATOM 7959 O O . THR A 1 976 ? 38.656 2.247 -11.537 1.00 91.12 976 THR A O 1
ATOM 7962 N N . THR A 1 977 ? 39.991 3.826 -10.679 1.00 92.19 977 THR A N 1
ATOM 7963 C CA . THR A 1 977 ? 40.334 4.491 -11.935 1.00 92.19 977 THR A CA 1
ATOM 7964 C C . THR A 1 977 ? 40.997 3.582 -12.960 1.00 92.19 977 THR A C 1
ATOM 7966 O O . THR A 1 977 ? 40.799 3.764 -14.157 1.00 92.19 977 THR A O 1
ATOM 7969 N N . ASP A 1 978 ? 41.764 2.584 -12.517 1.00 94.12 978 ASP A N 1
ATOM 7970 C CA . ASP A 1 978 ? 42.541 1.733 -13.429 1.00 94.12 978 ASP A CA 1
ATOM 7971 C C . ASP A 1 978 ? 41.657 0.837 -14.316 1.00 94.12 978 ASP A C 1
ATOM 7973 O O . ASP A 1 978 ? 42.127 0.302 -15.316 1.00 94.12 978 ASP A O 1
ATOM 7977 N N . TRP A 1 979 ? 40.385 0.654 -13.953 1.00 93.69 979 TRP A N 1
ATOM 7978 C CA . TRP A 1 979 ? 39.455 -0.246 -14.640 1.00 93.69 979 TRP A CA 1
ATOM 7979 C C . TRP A 1 979 ? 38.503 0.480 -15.594 1.00 93.69 979 TRP A C 1
ATOM 7981 O O . TRP A 1 979 ? 37.798 -0.180 -16.358 1.00 93.69 979 TRP A O 1
ATOM 7991 N N . ASN A 1 980 ? 38.477 1.818 -15.557 1.00 92.75 980 ASN A N 1
ATOM 7992 C CA . ASN A 1 980 ? 37.445 2.612 -16.220 1.00 92.75 980 ASN A CA 1
ATOM 7993 C C . ASN A 1 980 ? 37.515 2.602 -17.746 1.00 92.75 980 ASN A C 1
ATOM 7995 O O . ASN A 1 980 ? 36.504 2.852 -18.394 1.00 92.75 980 ASN A O 1
ATOM 7999 N N . ASP A 1 981 ? 38.684 2.347 -18.329 1.00 89.62 981 ASP A N 1
ATOM 8000 C CA . ASP A 1 981 ? 38.867 2.294 -19.782 1.00 89.62 981 ASP A CA 1
ATOM 8001 C C . ASP A 1 981 ? 38.542 0.914 -20.382 1.00 89.62 981 ASP A C 1
ATOM 8003 O O . ASP A 1 981 ? 38.673 0.711 -21.588 1.00 89.62 981 ASP A O 1
ATOM 8007 N N . GLY A 1 982 ? 38.143 -0.053 -19.547 1.00 89.56 982 GLY A N 1
ATOM 8008 C CA . GLY A 1 982 ? 37.820 -1.420 -19.947 1.00 89.56 982 GLY A CA 1
ATOM 8009 C C . GLY A 1 982 ? 39.029 -2.288 -20.316 1.00 89.56 982 GLY A C 1
ATOM 8010 O O . GLY A 1 982 ? 38.866 -3.501 -20.486 1.00 89.56 982 GLY A O 1
ATOM 8011 N N . GLN A 1 983 ? 40.245 -1.733 -20.387 1.00 89.44 983 GLN A N 1
ATOM 8012 C CA . GLN A 1 983 ? 41.443 -2.447 -20.830 1.00 89.44 983 GLN A CA 1
ATOM 8013 C C . GLN A 1 983 ? 41.839 -3.541 -19.836 1.00 89.44 983 GLN A C 1
ATOM 8015 O O . GLN A 1 983 ? 42.123 -4.671 -20.245 1.00 89.44 983 GLN A O 1
ATOM 8020 N N . LEU A 1 984 ? 41.837 -3.243 -18.530 1.00 92.62 984 LEU A N 1
ATOM 8021 C CA . LEU A 1 984 ? 42.157 -4.236 -17.497 1.00 92.62 984 LEU A CA 1
ATOM 8022 C C . LEU A 1 984 ? 41.133 -5.370 -17.450 1.00 92.62 984 LEU A C 1
ATOM 8024 O O . LEU A 1 984 ? 41.524 -6.536 -17.364 1.00 92.62 984 LEU A O 1
ATOM 8028 N N . LEU A 1 985 ? 39.839 -5.052 -17.564 1.00 93.62 985 LEU A N 1
ATOM 8029 C CA . LEU A 1 985 ? 38.787 -6.066 -17.579 1.00 93.62 985 LEU A CA 1
ATOM 8030 C C . LEU A 1 985 ? 38.918 -6.978 -18.803 1.00 93.62 985 LEU A C 1
ATOM 8032 O O . LEU A 1 985 ? 38.920 -8.198 -18.655 1.00 93.62 985 LEU A O 1
ATOM 8036 N N . CYS A 1 986 ? 39.086 -6.407 -19.997 1.00 91.81 986 CYS A N 1
ATOM 8037 C CA . CYS A 1 986 ? 39.311 -7.191 -21.209 1.00 91.81 986 CYS A CA 1
ATOM 8038 C C . CYS A 1 986 ? 40.571 -8.059 -21.079 1.00 91.81 986 CYS A C 1
ATOM 8040 O O . CYS A 1 986 ? 40.539 -9.251 -21.364 1.00 91.81 986 CYS A O 1
ATOM 8042 N N . SER A 1 987 ? 41.665 -7.516 -20.548 1.00 91.00 987 SER A N 1
ATOM 8043 C CA . SER A 1 987 ? 42.899 -8.284 -20.339 1.00 91.00 987 SER A CA 1
ATOM 8044 C C . SER A 1 987 ? 42.707 -9.456 -19.371 1.00 91.00 987 SER A C 1
ATOM 8046 O O . SER A 1 987 ? 43.261 -10.533 -19.591 1.00 91.00 987 SER A O 1
ATOM 8048 N N . LEU A 1 988 ? 41.897 -9.273 -18.322 1.00 92.88 988 LEU A N 1
ATOM 8049 C CA . LEU A 1 988 ? 41.574 -10.327 -17.357 1.00 92.88 988 LEU A CA 1
ATOM 8050 C C . LEU A 1 988 ? 40.692 -11.413 -17.979 1.00 92.88 988 LEU A C 1
ATOM 8052 O O . LEU A 1 988 ? 40.929 -12.600 -17.785 1.00 92.88 988 LEU A O 1
ATOM 8056 N N . VAL A 1 989 ? 39.705 -11.027 -18.784 1.00 92.75 989 VAL A N 1
ATOM 8057 C CA . VAL A 1 989 ? 38.900 -11.977 -19.560 1.00 92.75 989 VAL A CA 1
ATOM 8058 C C . VAL A 1 989 ? 39.780 -12.776 -20.522 1.00 92.75 989 VAL A C 1
ATOM 8060 O O . VAL A 1 989 ? 39.630 -13.994 -20.637 1.00 92.75 989 VAL A O 1
ATOM 8063 N N . HIS A 1 990 ? 40.729 -12.113 -21.183 1.00 89.69 990 HIS A N 1
ATOM 8064 C CA . HIS A 1 990 ? 41.650 -12.758 -22.110 1.00 89.69 990 HIS A CA 1
ATOM 8065 C C . HIS A 1 990 ? 42.544 -13.784 -21.406 1.00 89.69 990 HIS A C 1
ATOM 8067 O O . HIS A 1 990 ? 42.702 -14.897 -21.910 1.00 89.69 990 HIS A O 1
ATOM 8073 N N . SER A 1 991 ? 43.083 -13.452 -20.225 1.00 89.19 991 SER A N 1
ATOM 8074 C CA . SER A 1 991 ? 43.938 -14.371 -19.460 1.00 89.19 991 SER A CA 1
ATOM 8075 C C . SER A 1 991 ? 43.194 -15.623 -18.977 1.00 89.19 991 SER A C 1
ATOM 8077 O O . SER A 1 991 ? 43.810 -16.674 -18.820 1.00 89.19 991 SER A O 1
ATOM 8079 N N . TYR A 1 992 ? 41.865 -15.550 -18.844 1.00 89.44 992 TYR A N 1
ATOM 8080 C CA . TYR A 1 992 ? 40.981 -16.688 -18.556 1.00 89.44 992 TYR A CA 1
ATOM 8081 C C . TYR A 1 992 ? 40.515 -17.452 -19.813 1.00 89.44 992 TYR A C 1
ATOM 8083 O O . TYR A 1 992 ? 39.686 -18.362 -19.713 1.00 89.44 992 TYR A O 1
ATOM 8091 N N . GLY A 1 993 ? 41.028 -17.104 -20.998 1.00 84.69 993 GLY A N 1
ATOM 8092 C CA . GLY A 1 993 ? 40.692 -17.747 -22.271 1.00 84.69 993 GLY A CA 1
ATOM 8093 C C . GLY A 1 993 ? 39.372 -17.277 -22.891 1.00 84.69 993 GLY A C 1
ATOM 8094 O O . GLY A 1 993 ? 38.800 -17.979 -23.731 1.00 84.69 993 GLY A O 1
ATOM 8095 N N . GLY A 1 994 ? 38.863 -16.114 -22.475 1.00 85.50 994 GLY A N 1
ATOM 8096 C CA . GLY A 1 994 ? 37.667 -15.491 -23.040 1.00 85.50 994 GLY A CA 1
ATOM 8097 C C . GLY A 1 994 ? 37.924 -14.895 -24.421 1.00 85.50 994 GLY A C 1
ATOM 8098 O O . GLY A 1 994 ? 38.959 -14.279 -24.671 1.00 85.50 994 GLY A O 1
ATOM 8099 N N . GLY A 1 995 ? 36.972 -15.087 -25.336 1.00 84.69 995 GLY A N 1
ATOM 8100 C CA . GLY A 1 995 ? 36.995 -14.426 -26.639 1.00 84.69 995 GLY A CA 1
ATOM 8101 C C . GLY A 1 995 ? 36.510 -12.988 -26.501 1.00 84.69 995 GLY A C 1
ATOM 8102 O O . GLY A 1 995 ? 35.413 -12.779 -25.997 1.00 84.69 995 GLY A O 1
ATOM 8103 N N . ILE A 1 996 ? 37.312 -12.029 -26.960 1.00 88.69 996 ILE A N 1
ATOM 8104 C CA . ILE A 1 996 ? 37.007 -10.597 -26.884 1.00 88.69 996 ILE A CA 1
ATOM 8105 C C . ILE A 1 996 ? 36.936 -10.047 -28.313 1.00 88.69 996 ILE A C 1
ATOM 8107 O O . ILE A 1 996 ? 37.924 -10.151 -29.050 1.00 88.69 996 ILE A O 1
ATOM 8111 N N . PRO A 1 997 ? 35.792 -9.490 -28.741 1.00 83.56 997 PRO A N 1
ATOM 8112 C CA . PRO A 1 997 ? 35.658 -8.860 -30.052 1.00 83.56 997 PRO A CA 1
ATOM 8113 C C . PRO A 1 997 ? 36.683 -7.733 -30.262 1.00 83.56 997 PRO A C 1
ATOM 8115 O O . PRO A 1 997 ? 36.813 -6.848 -29.422 1.00 83.56 997 PRO A O 1
ATOM 8118 N N . GLY A 1 998 ? 37.416 -7.763 -31.381 1.00 72.88 998 GLY A N 1
ATOM 8119 C CA . GLY A 1 998 ? 38.388 -6.717 -31.745 1.00 72.88 998 GLY A CA 1
ATOM 8120 C C . GLY A 1 998 ? 39.735 -6.765 -31.008 1.00 72.88 998 GLY A C 1
ATOM 8121 O O . GLY A 1 998 ? 40.582 -5.912 -31.233 1.00 72.88 998 GLY A O 1
ATOM 8122 N N . TRP A 1 999 ? 39.986 -7.756 -30.151 1.00 80.75 999 TRP A N 1
ATOM 8123 C CA . TRP A 1 999 ? 41.227 -7.846 -29.372 1.00 80.75 999 TRP A CA 1
ATOM 8124 C C . TRP A 1 999 ? 42.490 -8.052 -30.240 1.00 80.75 999 TRP A C 1
ATOM 8126 O O . TRP A 1 999 ? 42.447 -8.878 -31.153 1.00 80.75 999 TRP A O 1
ATOM 8136 N N . PRO A 1 1000 ? 43.630 -7.374 -29.963 1.00 65.38 1000 PRO A N 1
ATOM 8137 C CA . PRO A 1 1000 ? 43.901 -6.442 -28.855 1.00 65.38 1000 PRO A CA 1
ATOM 8138 C C . PRO A 1 1000 ? 43.550 -4.969 -29.147 1.00 65.38 1000 PRO A C 1
ATOM 8140 O O . PRO A 1 1000 ? 43.749 -4.108 -28.292 1.00 65.38 1000 PRO A O 1
ATOM 8143 N N . LEU A 1 1001 ? 43.050 -4.661 -30.344 1.00 69.31 1001 LEU A N 1
ATOM 8144 C CA . LEU A 1 1001 ? 42.712 -3.309 -30.791 1.00 69.31 1001 LEU A CA 1
ATOM 8145 C C . LEU A 1 1001 ? 41.228 -3.019 -30.521 1.00 69.31 1001 LEU A C 1
ATOM 8147 O O . LEU A 1 1001 ? 40.401 -3.037 -31.430 1.00 69.31 1001 LEU A O 1
ATOM 8151 N N . LEU A 1 1002 ? 40.894 -2.767 -29.252 1.00 72.69 1002 LEU A N 1
ATOM 8152 C CA . LEU A 1 1002 ? 39.541 -2.364 -28.855 1.00 72.69 1002 LEU A CA 1
ATOM 8153 C C . LEU A 1 1002 ? 39.142 -1.051 -29.555 1.00 72.69 1002 LEU A C 1
ATOM 8155 O O . LEU A 1 1002 ? 39.949 -0.120 -29.646 1.00 72.69 1002 LEU A O 1
ATOM 8159 N N . ASP A 1 1003 ? 37.898 -0.975 -30.035 1.00 61.38 1003 ASP A N 1
ATOM 8160 C CA . ASP A 1 1003 ? 37.330 0.260 -30.583 1.00 61.38 1003 ASP A CA 1
ATOM 8161 C C . ASP A 1 1003 ? 37.267 1.340 -29.486 1.00 61.38 1003 ASP A C 1
ATOM 8163 O O . ASP A 1 1003 ? 36.673 1.134 -28.428 1.00 61.38 1003 ASP A O 1
ATOM 8167 N N . LYS A 1 1004 ? 37.907 2.490 -29.727 1.00 56.59 1004 LYS A N 1
ATOM 8168 C CA . LYS A 1 1004 ? 38.072 3.588 -28.755 1.00 56.59 1004 LYS A CA 1
ATOM 8169 C C . LYS A 1 1004 ? 36.949 4.628 -28.818 1.00 56.59 1004 LYS A C 1
ATOM 8171 O O . LYS A 1 1004 ? 37.150 5.764 -28.395 1.00 56.59 1004 LYS A O 1
ATOM 8176 N N . SER A 1 1005 ? 35.780 4.263 -29.337 1.00 55.38 1005 SER A N 1
ATOM 8177 C CA . SER A 1 1005 ? 34.604 5.141 -29.397 1.00 55.38 1005 SER A CA 1
ATOM 8178 C C . SER A 1 1005 ? 34.165 5.672 -28.016 1.00 55.38 1005 SER A C 1
ATOM 8180 O O . SER A 1 1005 ? 33.563 6.742 -27.946 1.00 55.38 1005 SER A O 1
ATOM 8182 N N . GLY A 1 1006 ? 34.539 4.999 -26.915 1.00 75.69 1006 GLY A N 1
ATOM 8183 C CA . GLY A 1 1006 ? 34.486 5.531 -25.547 1.00 75.69 1006 GLY A CA 1
ATOM 8184 C C . GLY A 1 1006 ? 34.723 4.473 -24.455 1.00 75.69 1006 GLY A C 1
ATOM 8185 O O . GLY A 1 1006 ? 34.537 3.279 -24.685 1.00 75.69 1006 GLY A O 1
ATOM 8186 N N . ASN A 1 1007 ? 35.090 4.911 -23.243 1.00 85.38 1007 ASN A N 1
ATOM 8187 C CA . ASN A 1 1007 ? 35.377 4.047 -22.081 1.00 85.38 1007 ASN A CA 1
ATOM 8188 C C . ASN A 1 1007 ? 34.234 3.068 -21.743 1.00 85.38 1007 ASN A C 1
ATOM 8190 O O . ASN A 1 1007 ? 34.470 1.892 -21.479 1.00 85.38 1007 ASN A O 1
ATOM 8194 N N . VAL A 1 1008 ? 32.980 3.531 -21.819 1.00 89.12 1008 VAL A N 1
ATOM 8195 C CA . VAL A 1 1008 ? 31.790 2.701 -21.558 1.00 89.12 1008 VAL A CA 1
ATOM 8196 C C . VAL A 1 1008 ? 31.685 1.546 -22.556 1.00 89.12 1008 VAL A C 1
ATOM 8198 O O . VAL A 1 1008 ? 31.383 0.424 -22.159 1.00 89.12 1008 VAL A O 1
ATOM 8201 N N . ALA A 1 1009 ? 31.974 1.783 -23.839 1.00 86.38 1009 ALA A N 1
ATOM 8202 C CA . ALA A 1 1009 ? 31.905 0.745 -24.867 1.00 86.38 1009 ALA A CA 1
ATOM 8203 C C . ALA A 1 1009 ? 32.963 -0.347 -24.635 1.00 86.38 1009 ALA A C 1
ATOM 8205 O O . ALA A 1 1009 ? 32.651 -1.537 -24.700 1.00 86.38 1009 ALA A O 1
ATOM 8206 N N . ALA A 1 1010 ? 34.190 0.041 -24.276 1.00 87.62 1010 ALA A N 1
ATOM 8207 C CA . ALA A 1 1010 ? 35.253 -0.901 -23.932 1.00 87.62 1010 ALA A CA 1
ATOM 8208 C C . ALA A 1 1010 ? 34.921 -1.718 -22.667 1.00 87.62 1010 ALA A C 1
ATOM 8210 O O . ALA A 1 1010 ? 35.078 -2.942 -22.658 1.00 87.62 1010 ALA A O 1
ATOM 8211 N N . CYS A 1 1011 ? 34.385 -1.074 -21.625 1.00 92.38 1011 CYS A N 1
ATOM 8212 C CA . CYS A 1 1011 ? 33.875 -1.756 -20.433 1.00 92.38 1011 CYS A CA 1
ATOM 8213 C C . CYS A 1 1011 ? 32.750 -2.742 -20.774 1.00 92.38 1011 CYS A C 1
ATOM 8215 O O . CYS A 1 1011 ? 32.768 -3.873 -20.293 1.00 92.38 1011 CYS A O 1
ATOM 8217 N N . GLN A 1 1012 ? 31.808 -2.355 -21.638 1.00 92.94 1012 GLN A N 1
ATOM 8218 C CA . GLN A 1 1012 ? 30.698 -3.207 -22.069 1.00 92.94 1012 GLN A CA 1
ATOM 8219 C C . GLN A 1 1012 ? 31.197 -4.467 -22.787 1.00 92.94 1012 GLN A C 1
ATOM 8221 O O . GLN A 1 1012 ? 30.795 -5.574 -22.429 1.00 92.94 1012 GLN A O 1
ATOM 8226 N N . ILE A 1 1013 ? 32.146 -4.319 -23.718 1.00 90.25 1013 ILE A N 1
ATOM 8227 C CA . ILE A 1 1013 ? 32.799 -5.447 -24.400 1.00 90.25 1013 ILE A CA 1
ATOM 8228 C C . ILE A 1 1013 ? 33.449 -6.395 -23.381 1.00 90.25 1013 ILE A C 1
ATOM 8230 O O . ILE A 1 1013 ? 33.284 -7.617 -23.471 1.00 90.25 1013 ILE A O 1
ATOM 8234 N N . GLY A 1 1014 ? 34.158 -5.844 -22.393 1.00 92.06 1014 GLY A N 1
ATOM 8235 C CA . GLY A 1 1014 ? 34.771 -6.613 -21.312 1.00 92.06 1014 GLY A CA 1
ATOM 8236 C C . GLY A 1 1014 ? 33.747 -7.376 -20.467 1.00 92.06 1014 GLY A C 1
ATOM 8237 O O . GLY A 1 1014 ? 33.933 -8.566 -20.212 1.00 92.06 1014 GLY A O 1
ATOM 8238 N N . LEU A 1 1015 ? 32.646 -6.730 -20.068 1.00 94.19 1015 LEU A N 1
ATOM 8239 C CA . LEU A 1 1015 ? 31.580 -7.334 -19.257 1.00 94.19 1015 LEU A CA 1
ATOM 8240 C C . LEU A 1 1015 ? 30.831 -8.437 -20.014 1.00 94.19 1015 LEU A C 1
ATOM 8242 O O . LEU A 1 1015 ? 30.556 -9.500 -19.455 1.00 94.19 1015 LEU A O 1
ATOM 8246 N N . ASP A 1 1016 ? 30.529 -8.225 -21.293 1.00 93.12 1016 ASP A N 1
ATOM 8247 C CA . ASP A 1 1016 ? 29.869 -9.228 -22.132 1.00 93.12 1016 ASP A CA 1
ATOM 8248 C C . ASP A 1 1016 ? 30.762 -10.452 -22.354 1.00 93.12 1016 ASP A C 1
ATOM 8250 O O . ASP A 1 1016 ? 30.305 -11.596 -22.257 1.00 93.12 1016 ASP A O 1
ATOM 8254 N N . SER A 1 1017 ? 32.059 -10.221 -22.561 1.00 91.38 1017 SER A N 1
ATOM 8255 C CA . SER A 1 1017 ? 33.044 -11.290 -22.734 1.00 91.38 1017 SER A CA 1
ATOM 8256 C C . SER A 1 1017 ? 33.295 -12.057 -21.423 1.00 91.38 1017 SER A C 1
ATOM 8258 O O . SER A 1 1017 ? 33.408 -13.284 -21.435 1.00 91.38 1017 SER A O 1
ATOM 8260 N N . ALA A 1 1018 ? 33.308 -11.367 -20.277 1.00 93.69 1018 ALA A N 1
ATOM 8261 C CA . ALA A 1 1018 ? 33.353 -11.985 -18.949 1.00 93.69 1018 ALA A CA 1
ATOM 8262 C C . ALA A 1 1018 ? 32.108 -12.842 -18.678 1.00 93.69 1018 ALA A C 1
ATOM 8264 O O . ALA A 1 1018 ? 32.205 -13.955 -18.156 1.00 93.69 1018 ALA A O 1
ATOM 8265 N N . HIS A 1 1019 ? 30.935 -12.370 -19.099 1.00 93.94 1019 HIS A N 1
ATOM 8266 C CA . HIS A 1 1019 ? 29.702 -13.129 -18.963 1.00 93.94 1019 HIS A CA 1
ATOM 8267 C C . HIS A 1 1019 ? 29.715 -14.428 -19.773 1.00 93.94 1019 HIS A C 1
ATOM 8269 O O . HIS A 1 1019 ? 29.320 -15.477 -19.266 1.00 93.94 1019 HIS A O 1
ATOM 8275 N N . ALA A 1 1020 ? 30.272 -14.404 -20.986 1.00 89.12 1020 ALA A N 1
ATOM 8276 C CA . ALA A 1 1020 ? 30.467 -15.609 -21.795 1.00 89.12 1020 ALA A CA 1
ATOM 8277 C C . ALA A 1 1020 ? 31.442 -16.635 -21.164 1.00 89.12 1020 ALA A C 1
ATOM 8279 O O . ALA A 1 1020 ? 31.422 -17.827 -21.509 1.00 89.12 1020 ALA A O 1
ATOM 8280 N N . LEU A 1 1021 ? 32.294 -16.198 -20.229 1.00 87.88 1021 LEU A N 1
ATOM 8281 C CA . LEU A 1 1021 ? 33.130 -17.074 -19.402 1.00 87.88 1021 LEU A CA 1
ATOM 8282 C C . LEU A 1 1021 ? 32.393 -17.668 -18.194 1.00 87.88 1021 LEU A C 1
ATOM 8284 O O . LEU A 1 1021 ? 32.897 -18.623 -17.610 1.00 87.88 1021 LEU A O 1
ATOM 8288 N N . GLY A 1 1022 ? 31.200 -17.171 -17.861 1.00 88.69 1022 GLY A N 1
ATOM 8289 C CA . GLY A 1 1022 ? 30.421 -17.591 -16.694 1.00 88.69 1022 GLY A CA 1
ATOM 8290 C C . GLY A 1 1022 ? 30.506 -16.630 -15.505 1.00 88.69 1022 GLY A C 1
ATOM 8291 O O . GLY A 1 1022 ? 29.978 -16.947 -14.443 1.00 88.69 1022 GLY A O 1
ATOM 8292 N N . VAL A 1 1023 ? 31.132 -15.456 -15.660 1.00 92.56 1023 VAL A N 1
ATOM 8293 C CA . VAL A 1 1023 ? 31.097 -14.402 -14.635 1.00 92.56 1023 VAL A CA 1
ATOM 8294 C C . VAL A 1 1023 ? 29.710 -13.748 -14.640 1.00 92.56 1023 VAL A C 1
ATOM 8296 O O . VAL A 1 1023 ? 29.169 -13.391 -15.689 1.00 92.56 1023 VAL A O 1
ATOM 8299 N N . GLN A 1 1024 ? 29.087 -13.598 -13.474 1.00 86.94 1024 GLN A N 1
ATOM 8300 C CA . GLN A 1 1024 ? 27.784 -12.937 -13.376 1.00 86.94 1024 GLN A CA 1
ATOM 8301 C C . GLN A 1 1024 ? 27.925 -11.423 -13.556 1.00 86.94 1024 GLN A C 1
ATOM 8303 O O . GLN A 1 1024 ? 28.814 -10.811 -12.972 1.00 86.94 1024 GLN A O 1
ATOM 8308 N N . LYS A 1 1025 ? 27.022 -10.802 -14.323 1.00 83.75 1025 LYS A N 1
ATOM 8309 C CA . LYS A 1 1025 ? 26.997 -9.345 -14.515 1.00 83.75 1025 LYS A CA 1
ATOM 8310 C C . LYS A 1 1025 ? 26.427 -8.660 -13.266 1.00 83.75 1025 LYS A C 1
ATOM 8312 O O . LYS A 1 1025 ? 25.212 -8.564 -13.126 1.00 83.75 1025 LYS A O 1
ATOM 8317 N N . THR A 1 1026 ? 27.293 -8.221 -12.350 1.00 85.44 1026 THR A N 1
ATOM 8318 C CA . THR A 1 1026 ? 26.888 -7.521 -11.111 1.00 85.44 1026 THR A CA 1
ATOM 8319 C C . THR A 1 1026 ? 27.186 -6.019 -11.109 1.00 85.44 1026 THR A C 1
ATOM 8321 O O . THR A 1 1026 ? 26.759 -5.336 -10.183 1.00 85.44 1026 THR A O 1
ATOM 8324 N N . ILE A 1 1027 ? 27.872 -5.513 -12.138 1.00 89.50 1027 ILE A N 1
ATOM 8325 C CA . ILE A 1 1027 ? 28.177 -4.093 -12.369 1.00 89.50 1027 ILE A CA 1
ATOM 8326 C C . ILE A 1 1027 ? 27.839 -3.734 -13.825 1.00 89.50 1027 ILE A C 1
ATOM 8328 O O . ILE A 1 1027 ? 28.012 -4.571 -14.718 1.00 89.50 1027 ILE A O 1
ATOM 8332 N N . SER A 1 1028 ? 27.348 -2.518 -14.075 1.00 91.06 1028 SER A N 1
ATOM 8333 C CA . SER A 1 1028 ? 27.120 -2.004 -15.433 1.00 91.06 1028 SER A CA 1
ATOM 8334 C C . SER A 1 1028 ? 28.391 -1.416 -16.060 1.00 91.06 1028 SER A C 1
ATOM 8336 O O . SER A 1 1028 ? 29.346 -1.052 -15.371 1.00 91.06 1028 SER A O 1
ATOM 8338 N N . ALA A 1 1029 ? 28.409 -1.285 -17.389 1.00 90.81 1029 ALA A N 1
ATOM 8339 C CA . ALA A 1 1029 ? 29.538 -0.680 -18.095 1.00 90.81 1029 ALA A CA 1
ATOM 8340 C C . ALA A 1 1029 ? 29.720 0.807 -17.760 1.00 90.81 1029 ALA A C 1
ATOM 8342 O O . ALA A 1 1029 ? 30.852 1.277 -17.685 1.00 90.81 1029 ALA A O 1
ATOM 8343 N N . SER A 1 1030 ? 28.621 1.534 -17.534 1.00 89.38 1030 SER A N 1
ATOM 8344 C CA . SER A 1 1030 ? 28.643 2.937 -17.110 1.00 89.38 1030 SER A CA 1
ATOM 8345 C C . SER A 1 1030 ? 29.210 3.104 -15.705 1.00 89.38 1030 SER A C 1
ATOM 8347 O O . SER A 1 1030 ? 30.023 3.995 -15.493 1.00 89.38 1030 SER A O 1
ATOM 8349 N N . GLU A 1 1031 ? 28.840 2.227 -14.766 1.00 89.00 1031 GLU A N 1
ATOM 8350 C CA . GLU A 1 1031 ? 29.406 2.241 -13.412 1.00 89.00 1031 GLU A CA 1
ATOM 8351 C C . GLU A 1 1031 ? 30.890 1.881 -13.428 1.00 89.00 1031 GLU A C 1
ATOM 8353 O O . GLU A 1 1031 ? 31.687 2.557 -12.787 1.00 89.00 1031 GLU A O 1
ATOM 8358 N N . LEU A 1 1032 ? 31.288 0.852 -14.186 1.00 91.75 1032 LEU A N 1
ATOM 8359 C CA . LEU A 1 1032 ? 32.696 0.476 -14.291 1.00 91.75 1032 LEU A CA 1
ATOM 8360 C C . LEU A 1 1032 ? 33.536 1.579 -14.944 1.00 91.75 1032 LEU A C 1
ATOM 8362 O O . LEU A 1 1032 ? 34.699 1.724 -14.590 1.00 91.75 1032 LEU A O 1
ATOM 8366 N N . ALA A 1 1033 ? 32.965 2.348 -15.874 1.00 91.38 1033 ALA A N 1
ATOM 8367 C CA . ALA A 1 1033 ? 33.635 3.455 -16.550 1.00 91.38 1033 ALA A CA 1
ATOM 8368 C C . ALA A 1 1033 ? 33.670 4.769 -15.742 1.00 91.38 1033 ALA A C 1
ATOM 8370 O O . ALA A 1 1033 ? 34.359 5.700 -16.161 1.00 91.38 1033 ALA A O 1
ATOM 8371 N N . ASP A 1 1034 ? 32.960 4.869 -14.611 1.00 89.50 1034 ASP A N 1
ATOM 8372 C CA . ASP A 1 1034 ? 32.931 6.074 -13.772 1.00 89.50 1034 ASP A CA 1
ATOM 8373 C C . ASP A 1 1034 ? 34.224 6.200 -12.931 1.00 89.50 1034 ASP A C 1
ATOM 8375 O O . ASP A 1 1034 ? 34.508 5.331 -12.101 1.00 89.50 1034 ASP A O 1
ATOM 8379 N N . PRO A 1 1035 ? 34.998 7.299 -13.047 1.00 86.62 1035 PRO A N 1
ATOM 8380 C CA . PRO A 1 1035 ? 36.151 7.569 -12.180 1.00 86.62 1035 PRO A CA 1
ATOM 8381 C C . PRO A 1 1035 ? 35.829 7.670 -10.689 1.00 86.62 1035 PRO A C 1
ATOM 8383 O O . PRO A 1 1035 ? 36.729 7.563 -9.854 1.00 86.62 1035 PRO A O 1
ATOM 8386 N N . LYS A 1 1036 ? 34.559 7.898 -10.344 1.00 84.88 1036 LYS A N 1
ATOM 8387 C CA . LYS A 1 1036 ? 34.055 7.965 -8.969 1.00 84.88 1036 LYS A CA 1
ATOM 8388 C C . LYS A 1 1036 ? 33.473 6.636 -8.479 1.00 84.88 1036 LYS A C 1
ATOM 8390 O O . LYS A 1 1036 ? 32.905 6.617 -7.385 1.00 84.88 1036 LYS A O 1
ATOM 8395 N N . VAL A 1 1037 ? 33.603 5.549 -9.250 1.00 87.00 1037 VAL A N 1
ATOM 8396 C CA . VAL A 1 1037 ? 33.169 4.211 -8.831 1.00 87.00 1037 VAL A CA 1
ATOM 8397 C C . VAL A 1 1037 ? 33.840 3.812 -7.517 1.00 87.00 1037 VAL A C 1
ATOM 8399 O O . VAL A 1 1037 ? 35.027 4.060 -7.294 1.00 87.00 1037 VAL A O 1
ATOM 8402 N N . ASP A 1 1038 ? 33.066 3.201 -6.625 1.00 86.62 1038 ASP A N 1
ATOM 8403 C CA . ASP A 1 1038 ? 33.564 2.744 -5.335 1.00 86.62 1038 ASP A CA 1
ATOM 8404 C C . ASP A 1 1038 ? 34.432 1.489 -5.493 1.00 86.62 1038 ASP A C 1
ATOM 8406 O O . ASP A 1 1038 ? 34.074 0.560 -6.229 1.00 86.62 1038 ASP A O 1
ATOM 8410 N N . HIS A 1 1039 ? 35.557 1.433 -4.771 1.00 91.06 1039 HIS A N 1
ATOM 8411 C CA . HIS A 1 1039 ? 36.527 0.346 -4.917 1.00 91.06 1039 HIS A CA 1
ATOM 8412 C C . HIS A 1 1039 ? 35.920 -1.016 -4.589 1.00 91.06 1039 HIS A C 1
ATOM 8414 O O . HIS A 1 1039 ? 36.297 -2.007 -5.212 1.00 91.06 1039 HIS A O 1
ATOM 8420 N N . LEU A 1 1040 ? 34.972 -1.084 -3.645 1.00 91.94 1040 LEU A N 1
ATOM 8421 C CA . LEU A 1 1040 ? 34.342 -2.340 -3.253 1.00 91.94 1040 LEU A CA 1
ATOM 8422 C C . LEU A 1 1040 ? 33.492 -2.904 -4.391 1.00 91.94 1040 LEU A C 1
ATOM 8424 O O . LEU A 1 1040 ? 33.462 -4.118 -4.572 1.00 91.94 1040 LEU A O 1
ATOM 8428 N N . THR A 1 1041 ? 32.851 -2.050 -5.189 1.00 91.56 1041 THR A N 1
ATOM 8429 C CA . THR A 1 1041 ? 32.013 -2.474 -6.323 1.00 91.56 1041 THR A CA 1
ATOM 8430 C C . THR A 1 1041 ? 32.851 -3.199 -7.372 1.00 91.56 1041 THR A C 1
ATOM 8432 O O . THR A 1 1041 ? 32.568 -4.350 -7.713 1.00 91.56 1041 THR A O 1
ATOM 8435 N N . VAL A 1 1042 ? 33.938 -2.568 -7.823 1.00 93.19 1042 VAL A N 1
ATOM 8436 C CA . VAL A 1 1042 ? 34.850 -3.159 -8.813 1.00 93.19 1042 VAL A CA 1
ATOM 8437 C C . VAL A 1 1042 ? 35.569 -4.371 -8.223 1.00 93.19 1042 VAL A C 1
ATOM 8439 O O . VAL A 1 1042 ? 35.605 -5.426 -8.851 1.00 93.19 1042 VAL A O 1
ATOM 8442 N N . MET A 1 1043 ? 36.082 -4.270 -6.992 1.00 93.81 1043 MET A N 1
ATOM 8443 C CA . MET A 1 1043 ? 36.771 -5.374 -6.313 1.00 93.81 1043 MET A CA 1
ATOM 8444 C C . MET A 1 1043 ? 35.868 -6.608 -6.163 1.00 93.81 1043 MET A C 1
ATOM 8446 O O . MET A 1 1043 ? 36.321 -7.730 -6.380 1.00 93.81 1043 MET A O 1
ATOM 8450 N N . THR A 1 1044 ? 34.587 -6.414 -5.835 1.00 92.94 1044 THR A N 1
ATOM 8451 C CA . THR A 1 1044 ? 33.594 -7.495 -5.719 1.00 92.94 1044 THR A CA 1
ATOM 8452 C C . THR A 1 1044 ? 33.331 -8.159 -7.062 1.00 92.94 1044 THR A C 1
ATOM 8454 O O . THR A 1 1044 ? 33.324 -9.385 -7.138 1.00 92.94 1044 THR A O 1
ATOM 8457 N N . TYR A 1 1045 ? 33.149 -7.373 -8.127 1.00 94.75 1045 TYR A N 1
ATOM 8458 C CA . TYR A 1 1045 ? 32.956 -7.920 -9.469 1.00 94.75 1045 TYR A CA 1
ATOM 8459 C C . TYR A 1 1045 ? 34.180 -8.719 -9.937 1.00 94.75 1045 TYR A C 1
ATOM 8461 O O . TYR A 1 1045 ? 34.049 -9.844 -10.415 1.00 94.75 1045 TYR A O 1
ATOM 8469 N N . VAL A 1 1046 ? 35.387 -8.182 -9.737 1.00 95.00 1046 VAL A N 1
ATOM 8470 C CA . VAL A 1 1046 ? 36.636 -8.859 -10.111 1.00 95.00 1046 VAL A CA 1
ATOM 8471 C C . VAL A 1 1046 ? 36.840 -10.147 -9.306 1.00 95.00 1046 VAL A C 1
ATOM 8473 O O . VAL A 1 1046 ? 37.304 -11.143 -9.861 1.00 95.00 1046 VAL A O 1
ATOM 8476 N N . ALA A 1 1047 ? 36.444 -10.180 -8.031 1.00 94.56 1047 ALA A N 1
ATOM 8477 C CA . ALA A 1 1047 ? 36.542 -11.380 -7.202 1.00 94.56 1047 ALA A CA 1
ATOM 8478 C C . ALA A 1 1047 ? 35.729 -12.567 -7.759 1.00 94.56 1047 ALA A C 1
ATOM 8480 O O . ALA A 1 1047 ? 36.134 -13.713 -7.566 1.00 94.56 1047 ALA A O 1
ATOM 8481 N N . LEU A 1 1048 ? 34.652 -12.325 -8.521 1.00 93.94 1048 LEU A N 1
ATOM 8482 C CA . LEU A 1 1048 ? 33.858 -13.389 -9.155 1.00 93.94 1048 LEU A CA 1
ATOM 8483 C C . LEU A 1 1048 ? 34.683 -14.246 -10.129 1.00 93.94 1048 LEU A C 1
ATOM 8485 O O . LEU A 1 1048 ? 34.382 -15.424 -10.315 1.00 93.94 1048 LEU A O 1
ATOM 8489 N N . PHE A 1 1049 ? 35.760 -13.704 -10.708 1.00 93.81 1049 PHE A N 1
ATOM 8490 C CA . PHE A 1 1049 ? 36.659 -14.475 -11.569 1.00 93.81 1049 PHE A CA 1
ATOM 8491 C C . PHE A 1 1049 ? 37.380 -15.598 -10.810 1.00 93.81 1049 PHE A C 1
ATOM 8493 O O . PHE A 1 1049 ? 37.691 -16.619 -11.416 1.00 93.81 1049 PHE A O 1
ATOM 8500 N N . LYS A 1 1050 ? 37.577 -15.482 -9.484 1.00 90.75 1050 LYS A N 1
ATOM 8501 C CA . LYS A 1 1050 ? 38.157 -16.560 -8.654 1.00 90.75 1050 LYS A CA 1
ATOM 8502 C C . LYS A 1 1050 ? 37.277 -17.818 -8.625 1.00 90.75 1050 LYS A C 1
ATOM 8504 O O . LYS A 1 1050 ? 37.783 -18.892 -8.312 1.00 90.75 1050 LYS A O 1
ATOM 8509 N N . LYS A 1 1051 ? 35.987 -17.700 -8.964 1.00 88.19 1051 LYS A N 1
ATOM 8510 C CA . LYS A 1 1051 ? 35.023 -18.814 -9.029 1.00 88.19 1051 LYS A CA 1
ATOM 8511 C C . LYS A 1 1051 ? 34.864 -19.401 -10.433 1.00 88.19 1051 LYS A C 1
ATOM 8513 O O . LYS A 1 1051 ? 34.180 -20.407 -10.598 1.00 88.19 1051 LYS A O 1
ATOM 8518 N N . VAL A 1 1052 ? 35.493 -18.806 -11.447 1.00 88.19 1052 VAL A N 1
ATOM 8519 C CA . VAL A 1 1052 ? 35.440 -19.294 -12.828 1.00 88.19 1052 VAL A CA 1
ATOM 8520 C C . VAL A 1 1052 ? 36.684 -20.120 -13.133 1.00 88.19 1052 VAL A C 1
ATOM 8522 O O . VAL A 1 1052 ? 37.808 -19.699 -12.877 1.00 88.19 1052 VAL A O 1
ATOM 8525 N N . THR A 1 1053 ? 36.502 -21.301 -13.720 1.00 83.38 1053 THR A N 1
ATOM 8526 C CA . THR A 1 1053 ? 37.624 -22.124 -14.186 1.00 83.38 1053 THR A CA 1
ATOM 8527 C C . THR A 1 1053 ? 38.221 -21.529 -15.472 1.00 83.38 1053 THR A C 1
ATOM 8529 O O . THR A 1 1053 ? 37.485 -21.377 -16.453 1.00 83.38 1053 THR A O 1
ATOM 8532 N N . PRO A 1 1054 ? 39.534 -21.218 -15.521 1.00 81.62 1054 PRO A N 1
ATOM 8533 C CA . PRO A 1 1054 ? 40.180 -20.723 -16.735 1.00 81.62 1054 PRO A CA 1
ATOM 8534 C C . PRO A 1 1054 ? 40.030 -21.703 -17.905 1.00 81.62 1054 PRO A C 1
ATOM 8536 O O . PRO A 1 1054 ? 40.204 -22.914 -17.745 1.00 81.62 1054 PRO A O 1
ATOM 8539 N N . ARG A 1 1055 ? 39.731 -21.191 -19.103 1.00 79.69 1055 ARG A N 1
ATOM 8540 C CA . ARG A 1 1055 ? 39.695 -21.985 -20.339 1.00 79.69 1055 ARG A CA 1
ATOM 8541 C C . ARG A 1 1055 ? 41.058 -21.898 -21.026 1.00 79.69 1055 ARG A C 1
ATOM 8543 O O . ARG A 1 1055 ? 41.636 -20.821 -21.118 1.00 79.69 1055 ARG A O 1
ATOM 8550 N N . LEU A 1 1056 ? 41.563 -23.015 -21.556 1.00 59.06 1056 LEU A N 1
ATOM 8551 C CA . LEU A 1 1056 ? 42.772 -22.990 -22.390 1.00 59.06 1056 LEU A CA 1
ATOM 8552 C C . LEU A 1 1056 ? 42.535 -22.080 -23.614 1.00 59.06 1056 LEU A C 1
ATOM 8554 O O . LEU A 1 1056 ? 41.508 -22.254 -24.289 1.00 59.06 1056 LEU A O 1
ATOM 8558 N N . PRO A 1 1057 ? 43.447 -21.138 -23.931 1.00 53.62 1057 PRO A N 1
ATOM 8559 C CA . PRO A 1 1057 ? 43.342 -20.302 -25.122 1.00 53.62 1057 PRO A CA 1
ATOM 8560 C C . PRO A 1 1057 ? 43.165 -21.170 -26.371 1.00 53.62 1057 PRO A C 1
ATOM 8562 O O . PRO A 1 1057 ? 43.801 -22.217 -26.497 1.00 53.62 1057 PRO A O 1
ATOM 8565 N N . LYS A 1 1058 ? 42.325 -20.748 -27.328 1.00 48.22 1058 LYS A N 1
ATOM 8566 C CA . LYS A 1 1058 ? 42.078 -21.511 -28.574 1.00 48.22 1058 LYS A CA 1
ATOM 8567 C C . LYS A 1 1058 ? 43.371 -21.893 -29.317 1.00 48.22 1058 LYS A C 1
ATOM 8569 O O . LYS A 1 1058 ? 43.393 -22.948 -29.939 1.00 48.22 1058 LYS A O 1
ATOM 8574 N N . ALA A 1 1059 ? 44.434 -21.095 -29.191 1.00 47.59 1059 ALA A N 1
ATOM 8575 C CA . ALA A 1 1059 ? 45.754 -21.358 -29.769 1.00 47.59 1059 ALA A CA 1
ATOM 8576 C C . ALA A 1 1059 ? 46.489 -22.583 -29.172 1.00 47.59 1059 ALA A C 1
ATOM 8578 O O . ALA A 1 1059 ? 47.412 -23.093 -29.790 1.00 47.59 1059 ALA A O 1
ATOM 8579 N N . GLN A 1 1060 ? 46.077 -23.093 -28.004 1.00 47.44 1060 GLN A N 1
ATOM 8580 C CA . GLN A 1 1060 ? 46.690 -24.256 -27.342 1.00 47.44 1060 GLN A CA 1
ATOM 8581 C C . GLN A 1 1060 ? 45.879 -25.555 -27.473 1.00 47.44 1060 GLN A C 1
ATOM 8583 O O . GLN A 1 1060 ? 46.249 -26.579 -26.900 1.00 47.44 1060 GLN A O 1
ATOM 8588 N N . LYS A 1 1061 ? 44.790 -25.571 -28.255 1.00 43.94 1061 LYS A N 1
ATOM 8589 C CA . LYS A 1 1061 ? 44.087 -26.818 -28.595 1.00 43.94 1061 LYS A CA 1
ATOM 8590 C C . LYS A 1 1061 ? 44.767 -27.523 -29.776 1.00 43.94 1061 LYS A C 1
ATOM 8592 O O . LYS A 1 1061 ? 44.198 -27.596 -30.860 1.00 43.94 1061 LYS A O 1
ATOM 8597 N N . CYS A 1 1062 ? 45.957 -28.084 -29.564 1.00 40.31 1062 CYS A N 1
ATOM 8598 C CA . CYS A 1 1062 ? 46.474 -29.126 -30.455 1.00 40.31 1062 CYS A CA 1
ATOM 8599 C C . CYS A 1 1062 ? 45.820 -30.460 -30.082 1.00 40.31 1062 CYS A C 1
ATOM 8601 O O . CYS A 1 1062 ? 46.018 -30.975 -28.983 1.00 40.31 1062 CYS A O 1
ATOM 8603 N N . ARG A 1 1063 ? 45.030 -31.028 -30.996 1.00 41.50 1063 ARG A N 1
ATOM 8604 C CA . ARG A 1 1063 ? 44.601 -32.425 -30.912 1.00 41.50 1063 ARG A CA 1
ATOM 8605 C C . ARG A 1 1063 ? 45.666 -33.256 -31.618 1.00 41.50 1063 ARG A C 1
ATOM 8607 O O . ARG A 1 1063 ? 45.781 -33.179 -32.836 1.00 41.50 1063 ARG A O 1
ATOM 8614 N N . VAL A 1 1064 ? 46.454 -34.009 -30.858 1.00 39.84 1064 VAL A N 1
ATOM 8615 C CA . VAL A 1 1064 ? 47.373 -35.003 -31.420 1.00 39.84 1064 VAL A CA 1
ATOM 8616 C C . VAL A 1 1064 ? 46.617 -36.326 -31.482 1.00 39.84 1064 VAL A C 1
ATOM 8618 O O . VAL A 1 1064 ? 46.254 -36.883 -30.449 1.00 39.84 1064 VAL A O 1
ATOM 8621 N N . GLU A 1 1065 ? 46.325 -36.803 -32.689 1.00 39.34 1065 GLU A N 1
ATOM 8622 C CA . GLU A 1 1065 ? 45.908 -38.189 -32.906 1.00 39.34 1065 GLU A CA 1
ATOM 8623 C C . GLU A 1 1065 ? 47.177 -39.027 -33.085 1.00 39.34 1065 GLU A C 1
ATOM 8625 O O . GLU A 1 1065 ? 47.914 -38.831 -34.048 1.00 39.34 1065 GLU A O 1
ATOM 8630 N N . THR A 1 1066 ? 47.457 -39.933 -32.146 1.00 38.09 1066 THR A N 1
ATOM 8631 C CA . THR A 1 1066 ? 48.547 -40.907 -32.281 1.00 38.09 1066 THR A CA 1
ATOM 8632 C C . THR A 1 1066 ? 47.973 -42.300 -32.504 1.00 38.09 1066 THR A C 1
ATOM 8634 O O . THR A 1 1066 ? 46.906 -42.649 -31.990 1.00 38.09 1066 THR A O 1
ATOM 8637 N N . ARG A 1 1067 ? 48.690 -43.119 -33.275 1.00 40.25 1067 ARG A N 1
ATOM 8638 C CA . ARG A 1 1067 ? 48.514 -44.572 -33.267 1.00 40.25 1067 ARG A CA 1
ATOM 8639 C C . ARG A 1 1067 ? 49.503 -45.159 -32.266 1.00 40.25 1067 ARG A C 1
ATOM 8641 O O . ARG A 1 1067 ? 50.661 -44.750 -32.219 1.00 40.25 1067 ARG A O 1
ATOM 8648 N N . LEU A 1 1068 ? 49.033 -46.126 -31.480 1.00 39.66 1068 LEU A N 1
ATOM 8649 C CA . LEU A 1 1068 ? 49.781 -46.789 -30.401 1.00 39.66 1068 LEU A CA 1
ATOM 8650 C C . LEU A 1 1068 ? 51.108 -47.424 -30.856 1.00 39.66 1068 LEU A C 1
ATOM 8652 O O . LEU A 1 1068 ? 51.972 -47.690 -30.030 1.00 39.66 1068 LEU A O 1
ATOM 8656 N N . GLU A 1 1069 ? 51.273 -47.644 -32.157 1.00 47.81 1069 GLU A N 1
ATOM 8657 C CA . GLU A 1 1069 ? 52.423 -48.322 -32.758 1.00 47.81 1069 GLU A CA 1
ATOM 8658 C C . GLU A 1 1069 ? 53.655 -47.411 -32.936 1.00 47.81 1069 GLU A C 1
ATOM 8660 O O . GLU A 1 1069 ? 54.746 -47.920 -33.170 1.00 47.81 1069 GLU A O 1
ATOM 8665 N N . GLU A 1 1070 ? 53.520 -46.085 -32.783 1.00 44.59 1070 GLU A N 1
ATOM 8666 C CA . GLU A 1 1070 ? 54.585 -45.125 -33.141 1.00 44.59 1070 GLU A CA 1
ATOM 8667 C C . GLU A 1 1070 ? 54.976 -44.144 -32.021 1.00 44.59 1070 GLU A C 1
ATOM 8669 O O . GLU A 1 1070 ? 55.577 -43.106 -32.284 1.00 44.59 1070 GLU A O 1
ATOM 8674 N N . THR A 1 1071 ? 54.657 -44.429 -30.753 1.00 38.53 1071 THR A N 1
ATOM 8675 C CA . THR A 1 1071 ? 55.020 -43.514 -29.651 1.00 38.53 1071 THR A CA 1
ATOM 8676 C C . THR A 1 1071 ? 56.141 -44.079 -28.774 1.00 38.53 1071 THR A C 1
ATOM 8678 O O . THR A 1 1071 ? 55.926 -45.023 -28.019 1.00 38.53 1071 THR A O 1
ATOM 8681 N N . THR A 1 1072 ? 57.319 -43.449 -28.800 1.00 43.91 1072 THR A N 1
ATOM 8682 C CA . THR A 1 1072 ? 58.346 -43.555 -27.748 1.00 43.91 1072 THR A CA 1
ATOM 8683 C C . THR A 1 1072 ? 58.425 -42.239 -26.973 1.00 43.91 1072 THR A C 1
ATOM 8685 O O . THR A 1 1072 ? 58.487 -41.159 -27.555 1.00 43.91 1072 THR A O 1
ATOM 8688 N N . VAL A 1 1073 ? 58.403 -42.316 -25.638 1.00 36.91 1073 VAL A N 1
ATOM 8689 C CA . VAL A 1 1073 ? 58.497 -41.154 -24.738 1.00 36.91 1073 VAL A CA 1
ATOM 8690 C C . VAL A 1 1073 ? 59.874 -41.151 -24.078 1.00 36.91 1073 VAL A C 1
ATOM 8692 O O . VAL A 1 1073 ? 60.213 -42.111 -23.389 1.00 36.91 1073 VAL A O 1
ATOM 8695 N N . GLY A 1 1074 ? 60.638 -40.063 -24.249 1.00 39.28 1074 GLY A N 1
ATOM 8696 C CA . GLY A 1 1074 ? 61.795 -39.758 -23.397 1.00 39.28 1074 GLY A CA 1
ATOM 8697 C C . GLY A 1 1074 ? 63.166 -39.613 -24.066 1.00 39.28 1074 GLY A C 1
ATOM 8698 O O . GLY A 1 1074 ? 64.139 -40.106 -23.505 1.00 39.28 1074 GLY A O 1
ATOM 8699 N N . GLN A 1 1075 ? 63.295 -38.912 -25.197 1.00 35.97 1075 GLN A N 1
ATOM 8700 C CA . GLN A 1 1075 ? 64.611 -38.403 -25.611 1.00 35.97 1075 GLN A CA 1
ATOM 8701 C C . GLN A 1 1075 ? 64.582 -36.897 -25.876 1.00 35.97 1075 GLN A C 1
ATOM 8703 O O . GLN A 1 1075 ? 63.770 -36.406 -26.657 1.00 35.97 1075 GLN A O 1
ATOM 8708 N N . GLU A 1 1076 ? 65.482 -36.181 -25.196 1.00 39.22 1076 GLU A N 1
ATOM 8709 C CA . GLU A 1 1076 ? 65.870 -34.813 -25.532 1.00 39.22 1076 GLU A CA 1
ATOM 8710 C C . GLU A 1 1076 ? 66.523 -34.809 -26.914 1.00 39.22 1076 GLU A C 1
ATOM 8712 O O . GLU A 1 1076 ? 67.460 -35.567 -27.164 1.00 39.22 1076 GLU A O 1
ATOM 8717 N N . VAL A 1 1077 ? 66.047 -33.937 -27.800 1.00 33.91 1077 VAL A N 1
ATOM 8718 C CA . VAL A 1 1077 ? 66.749 -33.631 -29.046 1.00 33.91 1077 VAL A CA 1
ATOM 8719 C C . VAL A 1 1077 ? 67.311 -32.226 -28.914 1.00 33.91 1077 VAL A C 1
ATOM 8721 O O . VAL A 1 1077 ? 66.595 -31.233 -29.038 1.00 33.91 1077 VAL A O 1
ATOM 8724 N N . SER A 1 1078 ? 68.603 -32.174 -28.610 1.00 32.53 1078 SER A N 1
ATOM 8725 C CA . SER A 1 1078 ? 69.442 -30.992 -28.727 1.00 32.53 1078 SER A CA 1
ATOM 8726 C C . SER A 1 1078 ? 69.938 -30.835 -30.167 1.00 32.53 1078 SER A C 1
ATOM 8728 O O . SER A 1 1078 ? 70.413 -31.793 -30.772 1.00 32.53 1078 SER A O 1
ATOM 8730 N N . ASP A 1 1079 ? 69.892 -29.584 -30.618 1.00 35.03 1079 ASP A N 1
ATOM 8731 C CA . ASP A 1 1079 ? 70.761 -28.946 -31.609 1.00 35.03 1079 ASP A CA 1
ATOM 8732 C C . ASP A 1 1079 ? 70.557 -29.193 -33.119 1.00 35.03 1079 ASP A C 1
ATOM 8734 O O . ASP A 1 1079 ? 70.717 -30.279 -33.664 1.00 35.03 1079 ASP A O 1
ATOM 8738 N N . LEU A 1 1080 ? 70.222 -28.069 -33.778 1.00 38.19 1080 LEU A N 1
ATOM 8739 C CA . LEU A 1 1080 ? 70.891 -27.465 -34.942 1.00 38.19 1080 LEU A CA 1
ATOM 8740 C C . LEU A 1 1080 ? 71.628 -28.414 -35.908 1.00 38.19 1080 LEU A C 1
ATOM 8742 O O . LEU A 1 1080 ? 72.653 -28.971 -35.547 1.00 38.19 1080 LEU A O 1
ATOM 8746 N N . GLU A 1 1081 ? 71.255 -28.396 -37.196 1.00 31.84 1081 GLU A N 1
ATOM 8747 C CA . GLU A 1 1081 ? 72.103 -27.809 -38.252 1.00 31.84 1081 GLU A CA 1
ATOM 8748 C C . GLU A 1 1081 ? 71.483 -27.845 -39.668 1.00 31.84 1081 GLU A C 1
ATOM 8750 O O . GLU A 1 1081 ? 70.488 -28.500 -39.957 1.00 31.84 1081 GLU A O 1
ATOM 8755 N N . ARG A 1 1082 ? 72.099 -27.016 -40.515 1.00 34.50 1082 ARG A N 1
ATOM 8756 C CA . ARG A 1 1082 ? 71.813 -26.562 -41.886 1.00 34.50 1082 ARG A CA 1
ATOM 8757 C C . ARG A 1 1082 ? 71.596 -27.655 -42.945 1.00 34.50 1082 ARG A C 1
ATOM 8759 O O . ARG A 1 1082 ? 72.230 -28.701 -42.909 1.00 34.50 1082 ARG A O 1
ATOM 8766 N N . GLY A 1 1083 ? 70.892 -27.290 -44.023 1.00 29.92 1083 GLY A N 1
ATOM 8767 C CA . GLY A 1 1083 ? 71.046 -27.949 -45.327 1.00 29.92 1083 GLY A CA 1
ATOM 8768 C C . GLY A 1 1083 ? 70.134 -27.402 -46.429 1.00 29.92 1083 GLY A C 1
ATOM 8769 O O . GLY A 1 1083 ? 68.923 -27.574 -46.380 1.00 29.92 1083 GLY A O 1
ATOM 8770 N N . GLU A 1 1084 ? 70.728 -26.743 -47.424 1.00 33.75 1084 GLU A N 1
ATOM 8771 C CA . GLU A 1 1084 ? 70.103 -26.278 -48.671 1.00 33.75 1084 GLU A CA 1
ATOM 8772 C C . GLU A 1 1084 ? 69.639 -27.436 -49.581 1.00 33.75 1084 GLU A C 1
ATOM 8774 O O . GLU A 1 1084 ? 70.252 -28.501 -49.596 1.00 33.75 1084 GLU A O 1
ATOM 8779 N N . GLY A 1 1085 ? 68.640 -27.202 -50.448 1.00 31.12 1085 GLY A N 1
ATOM 8780 C CA . GLY A 1 1085 ? 68.346 -28.109 -51.568 1.00 31.12 1085 GLY A CA 1
ATOM 8781 C C . GLY A 1 1085 ? 67.118 -27.740 -52.409 1.00 31.12 1085 GLY A C 1
ATOM 8782 O O . GLY A 1 1085 ? 65.989 -27.806 -51.945 1.00 31.12 1085 GLY A O 1
ATOM 8783 N N . ARG A 1 1086 ? 67.356 -27.353 -53.668 1.00 30.59 1086 ARG A N 1
ATOM 8784 C CA . ARG A 1 1086 ? 66.391 -26.941 -54.712 1.00 30.59 1086 ARG A CA 1
ATOM 8785 C C . ARG A 1 1086 ? 65.477 -28.082 -55.200 1.00 30.59 1086 ARG A C 1
ATOM 8787 O O . ARG A 1 1086 ? 65.942 -29.207 -55.325 1.00 30.59 1086 ARG A O 1
ATOM 8794 N N . GLY A 1 1087 ? 64.266 -27.756 -55.680 1.00 30.97 1087 GLY A N 1
ATOM 8795 C CA . GLY A 1 1087 ? 63.474 -28.671 -56.523 1.00 30.97 1087 GLY A CA 1
ATOM 8796 C C . GLY A 1 1087 ? 62.070 -28.191 -56.923 1.00 30.97 1087 GLY A C 1
ATOM 8797 O O . GLY A 1 1087 ? 61.138 -28.266 -56.142 1.00 30.97 1087 GLY A O 1
ATOM 8798 N N . GLN A 1 1088 ? 61.971 -27.701 -58.159 1.00 31.08 1088 GLN A N 1
ATOM 8799 C CA . GLN A 1 1088 ? 60.829 -27.290 -58.999 1.00 31.08 1088 GLN A CA 1
ATOM 8800 C C . GLN A 1 1088 ? 59.416 -27.894 -58.771 1.00 31.08 1088 GLN A C 1
ATOM 8802 O O . GLN A 1 1088 ? 59.255 -29.105 -58.696 1.00 31.08 1088 GLN A O 1
ATOM 8807 N N . GLY A 1 1089 ? 58.389 -27.042 -58.960 1.00 29.81 1089 GLY A N 1
ATOM 8808 C CA . GLY A 1 1089 ? 57.359 -27.293 -59.989 1.00 29.81 1089 GLY A CA 1
ATOM 8809 C C . GLY A 1 1089 ? 55.886 -27.440 -59.566 1.00 29.81 1089 GLY A C 1
ATOM 8810 O O . GLY A 1 1089 ? 55.435 -28.542 -59.302 1.00 29.81 1089 GLY A O 1
ATOM 8811 N N . GLY A 1 1090 ? 55.101 -26.359 -59.707 1.00 28.75 1090 GLY A N 1
ATOM 8812 C CA . GLY A 1 1090 ? 53.802 -26.428 -60.405 1.00 28.75 1090 GLY A CA 1
ATOM 8813 C C . GLY A 1 1090 ? 52.488 -26.582 -59.616 1.00 28.75 1090 GLY A C 1
ATOM 8814 O O . GLY A 1 1090 ? 51.991 -27.681 -59.452 1.00 28.75 1090 GLY A O 1
ATOM 8815 N N . GLN A 1 1091 ? 51.856 -25.428 -59.354 1.00 30.53 1091 GLN A N 1
ATOM 8816 C CA . GLN A 1 1091 ? 50.403 -25.140 -59.338 1.00 30.53 1091 GLN A CA 1
ATOM 8817 C C . GLN A 1 1091 ? 49.473 -25.702 -58.239 1.00 30.53 1091 GLN A C 1
ATOM 8819 O O . GLN A 1 1091 ? 49.133 -26.876 -58.201 1.00 30.53 1091 GLN A O 1
ATOM 8824 N N . GLY A 1 1092 ? 48.854 -24.754 -57.516 1.00 30.94 1092 GLY A N 1
ATOM 8825 C CA . GLY A 1 1092 ? 47.427 -24.819 -57.172 1.00 30.94 1092 GLY A CA 1
ATOM 8826 C C . GLY A 1 1092 ? 47.098 -24.798 -55.681 1.00 30.94 1092 GLY A C 1
ATOM 8827 O O . GLY A 1 1092 ? 46.923 -25.844 -55.075 1.00 30.94 1092 GLY A O 1
ATOM 8828 N N . GLY A 1 1093 ? 46.910 -23.615 -55.091 1.00 29.94 1093 GLY A N 1
ATOM 8829 C CA . GLY A 1 1093 ? 46.301 -23.520 -53.761 1.00 29.94 1093 GLY A CA 1
ATOM 8830 C C . GLY A 1 1093 ? 46.475 -22.154 -53.118 1.00 29.94 1093 GLY A C 1
ATOM 8831 O O . GLY A 1 1093 ? 47.589 -21.723 -52.850 1.00 29.94 1093 GLY A O 1
ATOM 8832 N N . LYS A 1 1094 ? 45.361 -21.451 -52.917 1.00 32.53 1094 LYS A N 1
ATOM 8833 C CA . LYS A 1 1094 ? 45.286 -20.102 -52.350 1.00 32.53 1094 LYS A CA 1
ATOM 8834 C C . LYS A 1 1094 ? 46.026 -19.997 -51.010 1.00 32.53 1094 LYS A C 1
ATOM 8836 O O . LYS A 1 1094 ? 45.822 -20.800 -50.108 1.00 32.53 1094 LYS A O 1
ATOM 8841 N N . LYS A 1 1095 ? 46.829 -18.936 -50.896 1.00 30.05 1095 LYS A N 1
ATOM 8842 C CA . LYS A 1 1095 ? 47.416 -18.431 -49.654 1.00 30.05 1095 LYS A CA 1
ATOM 8843 C C . LYS A 1 1095 ? 46.318 -18.074 -48.647 1.00 30.05 1095 LYS A C 1
ATOM 8845 O O . LYS A 1 1095 ? 45.538 -17.161 -48.899 1.00 30.05 1095 LYS A O 1
ATOM 8850 N N . THR A 1 1096 ? 46.371 -18.694 -47.478 1.00 30.67 1096 THR A N 1
ATOM 8851 C CA . THR A 1 1096 ? 46.046 -18.047 -46.202 1.00 30.67 1096 THR A CA 1
ATOM 8852 C C . THR A 1 1096 ? 47.186 -18.370 -45.253 1.00 30.67 1096 THR A C 1
ATOM 8854 O O . THR A 1 1096 ? 47.296 -19.478 -44.740 1.00 30.67 1096 THR A O 1
ATOM 8857 N N . THR A 1 1097 ? 48.088 -17.407 -45.111 1.00 30.02 1097 THR A N 1
ATOM 8858 C CA . THR A 1 1097 ? 49.118 -17.356 -44.077 1.00 30.02 1097 THR A CA 1
ATOM 8859 C C . THR A 1 1097 ? 48.441 -17.124 -42.731 1.00 30.02 1097 THR A C 1
ATOM 8861 O O . THR A 1 1097 ? 47.868 -16.059 -42.513 1.00 30.02 1097 THR A O 1
ATOM 8864 N N . LEU A 1 1098 ? 48.497 -18.124 -41.854 1.00 32.19 1098 LEU A N 1
ATOM 8865 C CA . LEU A 1 1098 ? 48.408 -17.940 -40.408 1.00 32.19 1098 LEU A CA 1
ATOM 8866 C C . LEU A 1 1098 ? 49.803 -17.514 -39.943 1.00 32.19 1098 LEU A C 1
ATOM 8868 O O . LEU A 1 1098 ? 50.757 -18.271 -40.109 1.00 32.19 1098 LEU A O 1
ATOM 8872 N N . GLY A 1 1099 ? 49.912 -16.281 -39.459 1.00 29.97 1099 GLY A N 1
ATOM 8873 C CA . GLY A 1 1099 ? 51.062 -15.778 -38.718 1.00 29.97 1099 GLY A CA 1
ATOM 8874 C C . GLY A 1 1099 ? 50.592 -15.407 -37.316 1.00 29.97 1099 GLY A C 1
ATOM 8875 O O . GLY A 1 1099 ? 49.636 -14.641 -37.211 1.00 29.97 1099 GLY A O 1
ATOM 8876 N N . ASP A 1 1100 ? 51.255 -16.036 -36.344 1.00 31.92 1100 ASP A N 1
ATOM 8877 C CA . ASP A 1 1100 ? 51.385 -15.809 -34.893 1.00 31.92 1100 ASP A CA 1
ATOM 8878 C C . ASP A 1 1100 ? 50.172 -15.381 -34.050 1.00 31.92 1100 ASP A C 1
ATOM 8880 O O . ASP A 1 1100 ? 49.721 -14.215 -34.132 1.00 31.92 1100 ASP A O 1
#

pLDDT: mean 79.61, std 23.43, range [20.5, 98.69]

Foldseek 3Di:
DVVVVVVVVVVVVVVCVVDDLQVLLLVLLVVVVVVVCVQAVQPPCVLLQAHHDLDPVVLVVVLVVLVVSLVSLVPRDPPRDDPQSNLSSVQSNQLSVLQNVLSVVCLALVLQQAFCVDDCLNCVLCVVVSFDLQEPVSLNSLLSHLQHLLVVLVSSLVSLVSCLVQLRAAALLRHVCSLVSLVVQLVDPLCPHSQLVCLVPRLVVHQPPDPCSPVVSVVSSVSSSVSSVSNNVSSVVSSCCCVPPRSVSHDHFLAQQVDDCLLVQLQSLQCQQQVDNDHLVNLQVQLVVLLVVLQVVLVVLCVVVVDPPDHLQVVVVVLVVDPVQFDDDPVVLQVVLVCLQPPLFVVCVVQQAVDFLPAAEGEDEDPDDADQWAWDEAALVSPGGIYIHGHPVDTDGNLQSNLSSLLHDPPAQHRLLNLLRPFPHRPCSNCQDPDDLSSPSNRRGSNLLQRLLRSLLSSVVCVVVCSCVDSSNVSSNSLVSSLLSLLSNLLSCRHPVRDGLVSSLVSCSNRHNDDSVNSNSVSSVSSNRRNSSSSNNSSNVLLVVLLVVLCCLQAPPVPPDPPPPDDDDPVVVVCVVPPGGLDRSNLSVCQSRNSRRGRSVVSSVSSVVCSVVSVVVVVVVVVVVVVPDDDDDDDDDDDDDDDDDDDDDDDDDDDDDDDDDDDDDDDCPVVVVVVVVPPDDDDDDDDDDDDDDDDDDDDDDDDDDDDDDDDDDDDPDDPPPPPPDDDDDDLVVLQLVQLQLLLQLVLVVLCVVPPDHDPGLLVVCLQLQSLQSSLCSLVVHHQDDQDNDDPDSVSSLVSLVSNVVSVVVLVQDLPPQHSVCSNVSPVVSSSVVSLSSLCPRQQKNPPDDDSQVLLQLLLCLQADPVLVSPGLAQSPLLLLSLLRLLCSLPNPLRPCSVVRDSVCRLVSLQSSVVSCCPPFVQDCSGHSCQRNDPSHDRSSSCSRSSQCPGPPGSVQVSLQVVLCVLVVPDDGDAQAQVPQQLQSLQSSLVSLQFDFPPPPNDDPPDSLSSLQSSLVSVVVQVQDNQDHSVLRNDNRRIRSSSSSSSSSVSVGHRDDHPVPPDDDDDDPVDDDDDDDDDDDDDDDDDDDDDDDDDDDDDDD

Mean predicted aligned error: 19.39 Å

InterPro domains:
  IPR001589 Actinin-type actin-binding domain, conserved site [PS00020] (814-838)
  IPR001715 Calponin homology domain [PF00307] (738-842)
  IPR001715 Calponin homology domain [PF00307] (850-951)
  IPR001715 Calponin homology domain [PF00307] (957-1052)
  IPR001715 Calponin homology domain [PS50021] (737-842)
  IPR001715 Calponin homology domain [PS50021] (849-953)
  IPR001715 Calponin homology domain [PS50021] (954-1054)
  IPR001715 Calponin homology domain [SM00033] (739-840)
  IPR001715 Calponin homology domain [SM00033] (851-948)
  IPR001715 Calponin homology domain [SM00033] (955-1049)
  IPR010281 Protein of unknown function DUF885 [PF05960] (42-555)
  IPR010281 Protein of unknown function DUF885 [PF05960] (571-607)
  IPR010281 Protein of unknown function DUF885 [PTHR33361] (44-615)
  IPR036872 CH domain superfamily [G3DSA:1.10.418.10] (728-844)
  IPR036872 CH domain superfamily [G3DSA:1.10.418.10] (845-953)
  IPR036872 CH domain superfamily [G3DSA:1.10.418.10] (954-1062)
  IPR036872 CH domain superfamily [SSF47576] (715-949)
  IPR036872 CH domain superfamily [SSF47576] (957-1049)

Radius of gyration: 38.01 Å; Cα contacts (8 Å, |Δi|>4): 1348; chains: 1; bounding box: 112×90×137 Å

Sequence (1100 aa):
MKTLQCLLLVAIHVAIAQGDEHIQLKYLEREFYSWRKAERGIGDYRQDDRLEQFDLELIDIRTEYAGYLLETLLNISKVNLSEKDQMDYAIMQDMLQAYTNGRNWSRWTYLTPMSWLEGLQRNPDLFVESTNFLNIGDFENYISKLHDFPRLFREYKISFNEAIRLGRASNIRSIDRIPGQIEHILNVSVTQSIYYKPFITYLNDTYLSLPDPEAVIESVQKRGLKAVEIVFEAYKDLKDYLENIYMKNTRPSAGLGTLAGGADFYQECLNWYLSLKMTPGEIHRLGLQEIDKIKDKMYEIIEKQGYHNISIRDYFAELKKREDMFFDTEDDIIAEYENIIHRRIEPHLNKFFRDQPGLPVVVHPMPSDGSRGWYYSGSADGMRPGIFYANTKRRVPKYVMMSLAMHESNPGHHLQMSYSLTSDLSDFRKNSENNEKFRVPFAIPSYTAFVEGWALYAESLGVETGIYEKDYELLGYYESELFRAARLAVDTGLHYFNWTRDQAQEFFIQHTAESKEGIVVEVDRYITWPGQATTYKIGELWIRALRERAEKELGIERRKSWVSHRLSGPCRDRAEKELGELFDVREFHMAVLENGAIPLPILEDQVLKWIKDYRKRKLEEEEMDGECECVMVPRAKPKVRCRRSSPLTLEPNAAHRLQAVYIISGPEAILFCQKLAVTNGNECPASLKPSAFTSKAKCLHLKLDCHSINKEIFWPSEDKKKVKMMSGYTSEDQWIAIQKKTFANWANEQLKIGNRSVDDLAVDFSDGVRLVALVEALQFRKLGKVFQRPTSRIQMLQNVSLALQAVAEDNVRLVNIGNDDIVDANLKLTLGLLWHLILRYQISGARAAPPRKLMLSWFRSMLPDDLDITNLTTSWSDGRALHALLEQCRPGLSPDWRNLQPGDAVSNCQKAMRLAKEKLGIPRVISAEDFASPELDELSAMTYLSYFIKKDSPGYNEMLEWVRKQLKTLKVTNFTTDWNDGQLLCSLVHSYGGGIPGWPLLDKSGNVAACQIGLDSAHALGVQKTISASELADPKVDHLTVMTYVALFKKVTPRLPKAQKCRVETRLEETTVGQEVSDLERGEGRGQGGQGGKKTTLGD

Nearest PDB structures (foldseek):
  3o0y-assembly1_A  TM=8.576E-01  e=6.607E-27  Colwellia psychrerythraea 34H
  3o0y-assembly2_B  TM=8.637E-01  e=6.642E-26  Colwellia psychrerythraea 34H
  4b7l-assembly1_A  TM=9.318E-01  e=3.194E-14  Homo sapiens
  2wfn-assembly1_B  TM=9.551E-01  e=6.070E-13  Homo sapiens
  3fer-assembly4_D  TM=9.119E-01  e=1.508E-13  Homo sapiens